Protein 2GO7 (pdb70)

Foldseek 3Di:
DAAEEEEPDPFFKPLPVLLLQLLVVLCVVVVHDDDSVVVVVVCVVPNPLVVLVVCCVVVVHDSVVSVVSSLVSSLVSLVVMDTVCNVVLLVVCLVVVHAYEYEYQRPPSVCVSCVVHVNNVSHPYYHYVVNPDDDFLQQPVVLVCCVPVVDDQARYEYEEEDPSSCSSNVNNSHAYEYCDDDPPPRYDHDVDSVCPVVVVDDD/DAAEEEEEDPFFKPCPVLLLQLVVQLCVVVVHDDDSVVQSVCCVVPRPLVVLVVCCVVVVHDSVVSVVSSLVSSLVSLVVMATVCNVVLLVVCLVVVYAYEYEYQRPPSVCVSCVVHVHNVSHPYYHYVVNPDDDFLAAPVVLCVCVVVVHDQARYEYEEEDPSSCSNSVNNSHAYEYCDDDPPPRYDHDVDSVCVVVVVD/DAAQAEEEEEDPFFKPCLVLLLQLLVQLCVVVVHDDDSVVVSVVCVVPNPLVVLVVCCVVVVHDSVVSVVSSLVSSLVSLVVMAGVVNVVLLVVCVVVRHAYEYEYQRPPSVCVSCVVHVHNVSHPYYHYVVNPDDDALAQVVVLCVCVVVVHDQASYEYEEEDPSSCSSNVNNSHAYEYCDDDPPPRYDHDVDSVCPVVVVD/DFAEEEEEDPFFKPCLVLLLQLLVVLCVVVVHDDDSVVVSVCCVVPNPLVVLVVCCVVVVHDSVVSVVSSLVSSLVSLVVMAGVCNVVLLVVCQVVPYAYEYEYQRDPSVCVSCVVHPHNVSHPYYHYVVNPDDDFLAQVVVVCVCVVVVHDQARYEYEEEDPSSVSSSVNNSHAYEYCDDDPDPSYDHDPDSVCVVVVVDD

InterPro domains:
  IPR006439 HAD hydrolase, subfamily IA [TIGR01549] (87-176)
  IPR023198 Phosphoglycolate phosphatase-like, domain 2 [G3DSA:1.10.150.240] (17-83)
  IPR023214 HAD superfamily [G3DSA:3.40.50.1000] (6-180)
  IPR036412 HAD-like superfamily [SSF56784] (5-203)
  IPR041492 Haloacid dehalogenase-like hydrolase [PF13419] (7-180)
  IPR050155 HAD-like hydrolase superfamily [PTHR43434] (2-188)

Nearest PDB structures (foldseek):
  2go7-assembly3_C  TM=9.950E-01  e=1.288E-37  Streptococcus pneumoniae TIGR4
  2mu1-assembly1_A  TM=9.250E-01  e=3.571E-17  Streptococcus pneumoniae TIGR4
  4rn3-assembly1_A  TM=8.230E-01  e=1.224E-11  Geobacter sulfurreducens PCA
  4rn3-assembly2_B  TM=8.210E-01  e=1.944E-10  Geobacter sulfurreducens PCA
  3e58-assembly1_B  TM=7.534E-01  e=1.111E-09  Streptococcus thermophilus LMG 18311

B-factor: mean 32.87, std 7.85, range [16.8, 101.82]

Solvent-accessible surface area: 35074 Å² total

Radius of gyration: 31.95 Å; Cα contacts (8 Å, |Δi|>4): 1419; chains: 4; bounding box: 106×64×57 Å

Sequence (809 aa):
KTAFIWDLDGTLLDSYEAILSGIEETFAQFSIPYDKEKVREFIFKYSVQDLLVRVAEDRNLDVEVLNQVRAQSLAEKNAQVVLPGAREVLAWADESGIQQFIYTHKGNNAFTILKDLGVESYFTEILTSQSGFVRKPSPEAATYLLDKYQLNSDNTYYIGDRTLDVEFAQNSGIQSINFLESTYEGNHRIQALADISRIFETKKTAFIWDLDGTLLDSYYEAILSGIEETFAQFSIPYDKEKVREFIFKYSVQDLLVRRVAEDRNLDVEVLNQVRAQSLAEKNAQVVLPGAREVLAWADESGIQQFIYTHKGNNAFTILKDLGVESYFTEILTSQSGFVRKPSPEEAATYLLDKYQLNSDNTYYIGDRTLDVEFAQNSGIQSINFLESTYEGNHRIQALADISRIFEGQKTAFIWDLDGTLLDSYEAILSGIEETFAQFSIPYDKEKVREFIFFKYSVQDLLVRVAEDRNLDVEVLNQVRAQSLAEKNAQVVLPGAREVLAWADESGIQQFIYTHKGNNAFTILKDLGVESYFTEILTSQSGFVRKPSPEEAATYLLDKYQLNSDNTYYIGDRTLDVEFAQNSGIQSINFLESTYEGNHRIQALADISRIFEKTAFIWDLDGTLLDSYEAILSGIEETFAQFSIPYDKEKVREFIFKYSVQDLLVRVAEDRNLDVEVLNQVRAQSLAEKNAQVVLPGAREVLAWADESGIQQFIYTHKGNNAFTILKDLGVESYFTEILTSQSGFVRKPSPEAATYLLDKYQLNSDNTYYIGDRTLDVEFAQNSGIQSINFLESTYEGNHRIQALADISRIFET

Organism: Streptococcus pneumoniae serotype 4 (strain ATCC BAA-334 / TIGR4) (NCBI:txid170187)

Secondary structure (DSSP, 8-state):
--EEEE-TBTTTBB-HHHHHHHHHHHHHHHT----HHHHHHHHHHS-HHHHHHHHHHHHT--HHHHHHHHHHHHTT-GGG-B---HHHHHHHHHHTT-EEEEE-SS-THHHHHHHHHT-GGGEEEEE-GGG-PPPTTSSHHHHHHHHHHT--GGGEEEEESSHHHHHHHHHHT-EEEESS--S-TTEEE-SSTTHHHHHTS--/--EEEE-TBTTTBB-HHHHHHHHHHHHHHTT----HHHHHHHHHHS-HHHHHHHHHHHHT--HHHHHHHHHHHHHTTGGG-B---HHHHHHHHHHHT-EEEEE-SS-THHHHHHHHTT-GGG-SEEE-GGGSPPPTT-SHHHHHHHHHTT--GGGEEEEESSHHHHHHHHHHT-EEEESS--S-TTEEE-SSTTHHHHHH-/----EEEE-TBTTTBB-HHHHHHHHHHHHHHTT----HHHHHHHHHHS-HHHHHHHHHHHHT--HHHHHHHHHHHHHT-GGG-B---HHHHHHHHHHTT-EEEEE-SS-THHHHHHHHTT-GGG-SEEE-GGG-PPPTT-THHHHHHHHHTT--GGGEEEEESSHHHHHHHHHHT-EEEESS--S-TTEEE-SSTTHHHHTT-/--EEEE--BTTTBB-HHHHHHHHHHHHHHTT----HHHHHHHHHHS-HHHHHHHHHHHHT--HHHHHHHHHHHHHT-GGG-B---HHHHHHHHHHTT-EEEEE-SS-THHHHHHHHTT-GGG-SEEE-GGGSPPPTT-SHHHHHHHHHTT--GGGEEEEESSHHHHHHHHHHT-EEEESS--S-TTEEE-SSTHHHHHHH--

CATH classification: 3.40.50.1000 (+1 more: 1.10.150.240)

Structure (mmCIF, N/CA/C/O backbone):
data_2GO7
#
_entry.id   2GO7
#
_cell.length_a   155.000
_cell.length_b   155.000
_cell.length_c   88.440
_cell.angle_alpha   90.000
_cell.angle_beta   90.000
_cell.angle_gamma   120.000
#
_symmetry.space_group_name_H-M   'P 61'
#
loop_
_entity.id
_entity.type
_entity.pdbx_description
1 polymer 'hydrolase, haloacid dehalogenase-like family'
2 non-polymer 'MAGNESIUM ION'
3 non-polymer 'CHLORIDE ION'
4 water water
#
loop_
_atom_site.group_PDB
_atom_site.id
_atom_site.type_symbol
_atom_site.label_atom_id
_atom_site.label_alt_id
_atom_site.label_comp_id
_atom_site.label_asym_id
_atom_site.label_entity_id
_atom_site.label_seq_id
_atom_site.pdbx_PDB_ins_code
_atom_site.Cartn_x
_atom_site.Cartn_y
_atom_site.Cartn_z
_atom_site.occupancy
_atom_site.B_iso_or_equiv
_atom_site.auth_seq_id
_atom_site.auth_comp_id
_atom_site.auth_asym_id
_atom_site.auth_atom_id
_atom_site.pdbx_PDB_model_num
ATOM 1 N N . LYS A 1 4 ? 72.238 5.345 15.480 1.00 44.72 3 LYS A N 1
ATOM 2 C CA . LYS A 1 4 ? 72.505 5.723 14.073 1.00 44.15 3 LYS A CA 1
ATOM 3 C C . LYS A 1 4 ? 73.960 5.405 13.641 1.00 39.51 3 LYS A C 1
ATOM 4 O O . LYS A 1 4 ? 74.216 4.303 13.159 1.00 36.47 3 LYS A O 1
ATOM 8 N N . THR A 1 5 ? 74.901 6.342 13.801 1.00 35.22 4 THR A N 1
ATOM 9 C CA . THR A 1 5 ? 76.187 6.275 13.036 1.00 33.95 4 THR A CA 1
ATOM 10 C C . THR A 1 5 ? 77.407 6.087 13.932 1.00 31.07 4 THR A C 1
ATOM 11 O O . THR A 1 5 ? 77.469 6.590 15.039 1.00 31.14 4 THR A O 1
ATOM 15 N N . ALA A 1 6 ? 78.351 5.306 13.439 1.00 29.41 5 ALA A N 1
ATOM 16 C CA . ALA A 1 6 ? 79.559 4.959 14.198 1.00 28.28 5 ALA A CA 1
ATOM 17 C C . ALA A 1 6 ? 80.747 5.004 13.268 1.00 25.96 5 ALA A C 1
ATOM 18 O O . ALA A 1 6 ? 80.671 4.527 12.140 1.00 26.34 5 ALA A O 1
ATOM 20 N N . PHE A 1 7 ? 81.839 5.587 13.754 1.00 25.82 6 PHE A N 1
ATOM 21 C CA . PHE A 1 7 ? 83.146 5.518 13.112 1.00 26.23 6 PHE A CA 1
ATOM 22 C C . PHE A 1 7 ? 84.058 4.660 13.945 1.00 26.71 6 PHE A C 1
ATOM 23 O O . PHE A 1 7 ? 84.094 4.803 15.170 1.00 28.17 6 PHE A O 1
ATOM 31 N N . ILE A 1 8 ? 84.792 3.783 13.275 1.00 24.90 7 ILE A N 1
ATOM 32 C CA . ILE A 1 8 ? 85.858 2.951 13.883 1.00 25.30 7 ILE A CA 1
ATOM 33 C C . ILE A 1 8 ? 87.129 3.379 13.135 1.00 26.52 7 ILE A C 1
ATOM 34 O O . ILE A 1 8 ? 87.227 3.267 11.913 1.00 26.10 7 ILE A O 1
ATOM 39 N N . TRP A 1 9 ? 88.063 3.924 13.884 1.00 26.18 8 TRP A N 1
ATOM 40 C CA . TRP A 1 9 ? 89.231 4.538 13.341 1.00 26.75 8 TRP A CA 1
ATOM 41 C C . TRP A 1 9 ? 90.535 3.734 13.402 1.00 29.60 8 TRP A C 1
ATOM 42 O O . TRP A 1 9 ? 90.886 3.116 14.408 1.00 26.30 8 TRP A O 1
ATOM 53 N N . ASP A 1 10 ? 91.262 3.793 12.293 1.00 29.18 9 ASP A N 1
ATOM 54 C CA . ASP A 1 10 ? 92.710 3.558 12.254 1.00 30.51 9 ASP A CA 1
ATOM 55 C C . ASP A 1 10 ? 93.477 4.715 12.924 1.00 29.16 9 ASP A C 1
ATOM 56 O O . ASP A 1 10 ? 93.017 5.866 12.957 1.00 28.65 9 ASP A O 1
ATOM 61 N N . LEU A 1 11 ? 94.678 4.439 13.393 1.00 29.68 10 LEU A N 1
ATOM 62 C CA . LEU A 1 11 ? 95.530 5.505 13.923 1.00 27.18 10 LEU A CA 1
ATOM 63 C C . LEU A 1 11 ? 96.546 5.991 12.912 1.00 29.78 10 LEU A C 1
ATOM 64 O O . LEU A 1 11 ? 96.324 7.027 12.256 1.00 30.09 10 LEU A O 1
ATOM 69 N N . ASP A 1 12 ? 97.654 5.267 12.755 1.00 30.13 11 ASP A N 1
ATOM 70 C CA . ASP A 1 12 ? 98.745 5.746 11.906 1.00 30.41 11 ASP A CA 1
ATOM 71 C C . ASP A 1 12 ? 98.379 5.989 10.424 1.00 28.86 11 ASP A C 1
ATOM 72 O O . ASP A 1 12 ? 97.900 5.093 9.727 1.00 30.45 11 ASP A O 1
ATOM 77 N N . GLY A 1 13 ? 98.717 7.191 9.950 1.00 27.77 12 GLY A N 1
ATOM 78 C CA . GLY A 1 13 ? 98.343 7.643 8.623 1.00 26.17 12 GLY A CA 1
ATOM 79 C C . GLY A 1 13 ? 96.897 8.100 8.468 1.00 28.36 12 GLY A C 1
ATOM 80 O O . GLY A 1 13 ? 96.503 8.595 7.416 1.00 26.43 12 GLY A O 1
ATOM 81 N N . THR A 1 14 ? 96.099 7.931 9.510 1.00 25.82 13 THR A N 1
ATOM 82 C CA . THR A 1 14 ? 94.716 8.367 9.466 1.00 26.96 13 THR A CA 1
ATOM 83 C C . THR A 1 14 ? 94.489 9.502 10.480 1.00 27.06 13 THR A C 1
ATOM 84 O O . THR A 1 14 ? 94.274 10.667 10.070 1.00 28.53 13 THR A O 1
ATOM 88 N N . LEU A 1 15 ? 94.511 9.167 11.767 1.00 24.93 14 LEU A N 1
ATOM 89 C CA . LEU A 1 15 ? 94.481 10.176 12.855 1.00 26.46 14 LEU A CA 1
ATOM 90 C C . LEU A 1 15 ? 95.862 10.672 13.327 1.00 25.64 14 LEU A C 1
ATOM 91 O O . LEU A 1 15 ? 95.990 11.839 13.767 1.00 26.44 14 LEU A O 1
ATOM 96 N N . LEU A 1 16 ? 96.860 9.790 13.255 1.00 27.04 15 LEU A N 1
ATOM 97 C CA . LEU A 1 16 ? 98.175 9.964 13.906 1.00 28.24 15 LEU A CA 1
ATOM 98 C C . LEU A 1 16 ? 99.278 9.999 12.865 1.00 27.77 15 LEU A C 1
ATOM 99 O O . LEU A 1 16 ? 99.283 9.229 11.909 1.00 27.08 15 LEU A O 1
ATOM 104 N N . ASP A 1 17 ? 100.201 10.925 13.069 1.00 28.89 16 ASP A N 1
ATOM 105 C CA . ASP A 1 17 ? 101.405 11.003 12.297 1.00 29.37 16 ASP A CA 1
ATOM 106 C C . ASP A 1 17 ? 102.536 10.608 13.259 1.00 28.41 16 ASP A C 1
ATOM 107 O O . ASP A 1 17 ? 103.082 11.439 13.982 1.00 27.06 16 ASP A O 1
ATOM 112 N N . SER A 1 18 ? 102.824 9.303 13.247 1.00 29.09 17 SER A N 1
ATOM 113 C CA . SER A 1 18 ? 103.850 8.689 14.054 1.00 28.65 17 SER A CA 1
ATOM 114 C C . SER A 1 18 ? 105.171 8.502 13.285 1.00 27.71 17 SER A C 1
ATOM 115 O O . SER A 1 18 ? 106.072 7.882 13.798 1.00 28.44 17 SER A O 1
ATOM 118 N N . TYR A 1 19 ? 105.284 9.025 12.072 1.00 29.19 18 TYR A N 1
ATOM 119 C CA . TYR A 1 19 ? 106.483 8.826 11.248 1.00 30.13 18 TYR A CA 1
ATOM 120 C C . TYR A 1 19 ? 107.848 9.028 11.977 1.00 29.84 18 TYR A C 1
ATOM 121 O O . TYR A 1 19 ? 108.692 8.152 11.995 1.00 27.04 18 TYR A O 1
ATOM 130 N N . GLU A 1 20 ? 108.073 10.216 12.524 1.00 30.16 19 GLU A N 1
ATOM 131 C CA . GLU A 1 20 ? 109.349 10.522 13.164 1.00 30.58 19 GLU A CA 1
ATOM 132 C C . GLU A 1 20 ? 109.543 9.751 14.466 1.00 29.98 19 GLU A C 1
ATOM 133 O O . GLU A 1 20 ? 110.664 9.371 14.785 1.00 27.83 19 GLU A O 1
ATOM 139 N N . ALA A 1 21 ? 108.453 9.491 15.183 1.00 28.56 20 ALA A N 1
ATOM 140 C CA . ALA A 1 21 ? 108.508 8.707 16.432 1.00 29.10 20 ALA A CA 1
ATOM 141 C C . ALA A 1 21 ? 108.982 7.270 16.132 1.00 29.46 20 ALA A C 1
ATOM 142 O O . ALA A 1 21 ? 109.858 6.736 16.820 1.00 28.73 20 ALA A O 1
ATOM 144 N N . ILE A 1 22 ? 108.419 6.678 15.075 1.00 31.27 21 ILE A N 1
ATOM 145 C CA . ILE A 1 22 ? 108.791 5.342 14.636 1.00 29.26 21 ILE A CA 1
ATOM 146 C C . ILE A 1 22 ? 110.274 5.268 14.220 1.00 29.29 21 ILE A C 1
ATOM 147 O O . ILE A 1 22 ? 111.005 4.346 14.622 1.00 30.00 21 ILE A O 1
ATOM 152 N N . LEU A 1 23 ? 110.723 6.227 13.427 1.00 28.35 22 LEU A N 1
ATOM 153 C CA . LEU A 1 23 ? 112.093 6.292 12.974 1.00 28.37 22 LEU A CA 1
ATOM 154 C C . LEU A 1 23 ? 113.038 6.492 14.149 1.00 28.14 22 LEU A C 1
ATOM 155 O O . LEU A 1 23 ? 114.062 5.795 14.258 1.00 30.52 22 LEU A O 1
ATOM 160 N N . SER A 1 24 ? 112.680 7.395 15.062 1.00 28.78 23 SER A N 1
ATOM 161 C CA . SER A 1 24 ? 113.456 7.584 16.310 1.00 29.72 23 SER A CA 1
ATOM 162 C C . SER A 1 24 ? 113.508 6.323 17.153 1.00 30.53 23 SER A C 1
ATOM 163 O O . SER A 1 24 ? 114.546 5.985 17.694 1.00 31.83 23 SER A O 1
ATOM 166 N N . GLY A 1 25 ? 112.381 5.613 17.222 1.00 33.19 24 GLY A N 1
ATOM 167 C CA . GLY A 1 25 ? 112.294 4.361 17.939 1.00 31.08 24 GLY A CA 1
ATOM 168 C C . GLY A 1 25 ? 113.213 3.314 17.332 1.00 32.22 24 GLY A C 1
ATOM 169 O O . GLY A 1 25 ? 113.918 2.609 18.054 1.00 32.98 24 GLY A O 1
ATOM 170 N N . ILE A 1 26 ? 113.202 3.217 16.000 1.00 31.42 25 ILE A N 1
ATOM 171 C CA . ILE A 1 26 ? 114.090 2.310 15.291 1.00 30.48 25 ILE A CA 1
ATOM 172 C C . ILE A 1 26 ? 115.582 2.661 15.435 1.00 30.09 25 ILE A C 1
ATOM 173 O O . ILE A 1 26 ? 116.431 1.778 15.558 1.00 29.79 25 ILE A O 1
ATOM 178 N N . GLU A 1 27 ? 115.899 3.944 15.382 1.00 31.11 26 GLU A N 1
ATOM 179 C CA . GLU A 1 27 ? 117.265 4.420 15.613 1.00 31.06 26 GLU A CA 1
ATOM 180 C C . GLU A 1 27 ? 117.810 4.036 16.995 1.00 31.60 26 GLU A C 1
ATOM 181 O O . GLU A 1 27 ? 118.940 3.538 17.135 1.00 26.84 26 GLU A O 1
ATOM 187 N N . GLU A 1 28 ? 117.006 4.282 18.021 1.00 32.79 27 GLU A N 1
ATOM 188 C CA . GLU A 1 28 ? 117.340 3.821 19.354 1.00 32.72 27 GLU A CA 1
ATOM 189 C C . GLU A 1 28 ? 117.505 2.291 19.381 1.00 31.73 27 GLU A C 1
ATOM 190 O O . GLU A 1 28 ? 118.476 1.780 19.948 1.00 29.85 27 GLU A O 1
ATOM 196 N N . THR A 1 29 ? 116.594 1.543 18.756 1.00 31.88 28 THR A N 1
ATOM 197 C CA . THR A 1 29 ? 116.699 0.092 18.793 1.00 29.62 28 THR A CA 1
ATOM 198 C C . THR A 1 29 ? 117.965 -0.391 18.081 1.00 31.94 28 THR A C 1
ATOM 199 O O . THR A 1 29 ? 118.689 -1.264 18.580 1.00 29.73 28 THR A O 1
ATOM 203 N N . PHE A 1 30 ? 118.205 0.147 16.889 1.00 30.82 29 PHE A N 1
ATOM 204 C CA . PHE A 1 30 ? 119.456 -0.099 16.161 1.00 31.89 29 PHE A CA 1
ATOM 205 C C . PHE A 1 30 ? 120.745 0.253 16.967 1.00 32.39 29 PHE A C 1
ATOM 206 O O . PHE A 1 30 ? 121.748 -0.480 16.908 1.00 31.12 29 PHE A O 1
ATOM 214 N N . ALA A 1 31 ? 120.728 1.355 17.720 1.00 32.49 30 ALA A N 1
ATOM 215 C CA . ALA A 1 31 ? 121.888 1.689 18.548 1.00 32.71 30 ALA A CA 1
ATOM 216 C C . ALA A 1 31 ? 122.103 0.599 19.595 1.00 34.21 30 ALA A C 1
ATOM 217 O O . ALA A 1 31 ? 123.230 0.225 19.863 1.00 36.85 30 ALA A O 1
ATOM 219 N N . GLN A 1 32 ? 121.037 0.066 20.177 1.00 37.40 31 GLN A N 1
ATOM 220 C CA . GLN A 1 32 ? 121.213 -0.966 21.213 1.00 39.68 31 GLN A CA 1
ATOM 221 C C . GLN A 1 32 ? 121.823 -2.245 20.679 1.00 36.22 31 GLN A C 1
ATOM 222 O O . GLN A 1 32 ? 122.544 -2.903 21.389 1.00 38.02 31 GLN A O 1
ATOM 228 N N . PHE A 1 33 ? 121.569 -2.573 19.423 1.00 37.18 32 PHE A N 1
ATOM 229 C CA . PHE A 1 33 ? 122.042 -3.833 18.827 1.00 36.31 32 PHE A CA 1
ATOM 230 C C . PHE A 1 33 ? 123.220 -3.609 17.901 1.00 36.49 32 PHE A C 1
ATOM 231 O O . PHE A 1 33 ? 123.664 -4.523 17.224 1.00 38.42 32 PHE A O 1
ATOM 239 N N . SER A 1 34 ? 123.729 -2.388 17.873 1.00 35.57 33 SER A N 1
ATOM 240 C CA . SER A 1 34 ? 124.884 -2.064 17.058 1.00 36.00 33 SER A CA 1
ATOM 241 C C . SER A 1 34 ? 124.579 -2.336 15.606 1.00 34.40 33 SER A C 1
ATOM 242 O O . SER A 1 34 ? 125.355 -2.968 14.913 1.00 34.42 33 SER A O 1
ATOM 245 N N . ILE A 1 35 ? 123.415 -1.893 15.157 1.00 33.38 34 ILE A N 1
ATOM 246 C CA . ILE A 1 35 ? 123.055 -2.010 13.768 1.00 33.15 34 ILE A CA 1
ATOM 247 C C . ILE A 1 35 ? 123.233 -0.624 13.174 1.00 34.92 34 ILE A C 1
ATOM 248 O O . ILE A 1 35 ? 122.654 0.317 13.670 1.00 34.61 34 ILE A O 1
ATOM 253 N N . PRO A 1 36 ? 124.046 -0.491 12.120 1.00 34.64 35 PRO A N 1
ATOM 254 C CA . PRO A 1 36 ? 124.121 0.811 11.460 1.00 35.60 35 PRO A CA 1
ATOM 255 C C . PRO A 1 36 ? 122.739 1.336 11.069 1.00 34.48 35 PRO A C 1
ATOM 256 O O . PRO A 1 36 ? 121.896 0.566 10.602 1.00 34.71 35 PRO A O 1
ATOM 260 N N . TYR A 1 37 ? 122.529 2.633 11.275 1.00 31.68 36 TYR A N 1
ATOM 261 C CA . TYR A 1 37 ? 121.277 3.293 11.025 1.00 32.14 36 TYR A CA 1
ATOM 262 C C . TYR A 1 37 ? 121.439 4.375 9.973 1.00 31.40 36 TYR A C 1
ATOM 263 O O . TYR A 1 37 ? 122.097 5.360 10.199 1.00 32.83 36 TYR A O 1
ATOM 272 N N . ASP A 1 38 ? 120.793 4.190 8.837 1.00 34.48 37 ASP A N 1
ATOM 273 C CA . ASP A 1 38 ? 120.652 5.217 7.797 1.00 35.07 37 ASP A CA 1
ATOM 274 C C . ASP A 1 38 ? 119.160 5.536 7.692 1.00 33.12 37 ASP A C 1
ATOM 275 O O . ASP A 1 38 ? 118.379 4.701 7.236 1.00 35.33 37 ASP A O 1
ATOM 280 N N . LYS A 1 39 ? 118.775 6.749 8.064 1.00 31.63 38 LYS A N 1
ATOM 281 C CA . LYS A 1 39 ? 117.357 7.151 8.073 1.00 33.34 38 LYS A CA 1
ATOM 282 C C . LYS A 1 39 ? 116.638 6.956 6.735 1.00 34.66 38 LYS A C 1
ATOM 283 O O . LYS A 1 39 ? 115.511 6.442 6.696 1.00 29.35 38 LYS A O 1
ATOM 289 N N . GLU A 1 40 ? 117.280 7.360 5.645 1.00 34.29 39 GLU A N 1
ATOM 290 C CA . GLU A 1 40 ? 116.653 7.258 4.323 1.00 35.34 39 GLU A CA 1
ATOM 291 C C . GLU A 1 40 ? 116.461 5.809 3.886 1.00 36.48 39 GLU A C 1
ATOM 292 O O . GLU A 1 40 ? 115.411 5.448 3.338 1.00 38.55 39 GLU A O 1
ATOM 298 N N . LYS A 1 41 ? 117.444 4.958 4.147 1.00 35.49 40 LYS A N 1
ATOM 299 C CA . LYS A 1 41 ? 117.291 3.567 3.779 1.00 35.53 40 LYS A CA 1
ATOM 300 C C . LYS A 1 41 ? 116.213 2.902 4.627 1.00 34.14 40 LYS A C 1
ATOM 301 O O . LYS A 1 41 ? 115.438 2.100 4.119 1.00 35.07 40 LYS A O 1
ATOM 307 N N . VAL A 1 42 ? 116.183 3.215 5.928 1.00 33.94 41 VAL A N 1
ATOM 308 C CA . VAL A 1 42 ? 115.135 2.722 6.800 1.00 31.97 41 VAL A CA 1
ATOM 309 C C . VAL A 1 42 ? 113.763 3.237 6.341 1.00 33.13 41 VAL A C 1
ATOM 310 O O . VAL A 1 42 ? 112.821 2.452 6.208 1.00 31.89 41 VAL A O 1
ATOM 314 N N . ARG A 1 43 ? 113.645 4.544 6.128 1.00 33.73 42 ARG A N 1
ATOM 315 C CA . ARG A 1 43 ? 112.432 5.146 5.562 1.00 37.17 42 ARG A CA 1
ATOM 316 C C . ARG A 1 43 ? 111.886 4.381 4.321 1.00 37.59 42 ARG A C 1
ATOM 317 O O . ARG A 1 43 ? 110.718 3.988 4.291 1.00 38.27 42 ARG A O 1
ATOM 325 N N . GLU A 1 44 ? 112.738 4.171 3.316 1.00 37.51 43 GLU A N 1
ATOM 326 C CA . GLU A 1 44 ? 112.332 3.483 2.080 1.00 39.77 43 GLU A CA 1
ATOM 327 C C . GLU A 1 44 ? 111.933 2.032 2.270 1.00 37.93 43 GLU A C 1
ATOM 328 O O . GLU A 1 44 ? 111.066 1.542 1.582 1.00 38.98 43 GLU A O 1
ATOM 334 N N . PHE A 1 45 ? 112.572 1.352 3.212 1.00 38.31 44 PHE A N 1
ATOM 335 C CA . PHE A 1 45 ? 112.272 -0.042 3.488 1.00 36.38 44 PHE A CA 1
ATOM 336 C C . PHE A 1 45 ? 110.927 -0.155 4.160 1.00 36.22 44 PHE A C 1
ATOM 337 O O . PHE A 1 45 ? 110.137 -1.008 3.794 1.00 32.48 44 PHE A O 1
ATOM 345 N N . ILE A 1 46 ? 110.673 0.675 5.172 1.00 37.83 45 ILE A N 1
ATOM 346 C CA . ILE A 1 46 ? 109.443 0.525 5.937 1.00 37.33 45 ILE A CA 1
ATOM 347 C C . ILE A 1 46 ? 108.243 1.003 5.105 1.00 38.84 45 ILE A C 1
ATOM 348 O O . ILE A 1 46 ? 107.128 0.518 5.304 1.00 41.95 45 ILE A O 1
ATOM 353 N N . PHE A 1 47 ? 108.479 1.879 4.133 1.00 39.04 46 PHE A N 1
ATOM 354 C CA . PHE A 1 47 ? 107.416 2.280 3.199 1.00 42.80 46 PHE A CA 1
ATOM 355 C C . PHE A 1 47 ? 107.123 1.166 2.171 1.00 40.97 46 PHE A C 1
ATOM 356 O O . PHE A 1 47 ? 105.959 0.893 1.863 1.00 40.02 46 PHE A O 1
ATOM 364 N N . LYS A 1 48 ? 108.159 0.526 1.636 1.00 38.85 47 LYS A N 1
ATOM 365 C CA . LYS A 1 48 ? 107.936 -0.599 0.719 1.00 38.73 47 LYS A CA 1
ATOM 366 C C . LYS A 1 48 ? 107.381 -1.812 1.490 1.00 39.56 47 LYS A C 1
ATOM 367 O O . LYS A 1 48 ? 106.490 -2.500 1.007 1.00 37.68 47 LYS A O 1
ATOM 370 N N . TYR A 1 49 ? 107.874 -2.055 2.704 1.00 39.41 48 TYR A N 1
ATOM 371 C CA . TYR A 1 49 ? 107.485 -3.248 3.441 1.00 38.00 48 TYR A CA 1
ATOM 372 C C . TYR A 1 49 ? 106.724 -2.917 4.710 1.00 39.14 48 TYR A C 1
ATOM 373 O O . TYR A 1 49 ? 105.569 -2.488 4.626 1.00 44.36 48 TYR A O 1
ATOM 382 N N . SER A 1 50 ? 107.337 -3.124 5.867 1.00 36.62 49 SER A N 1
ATOM 383 C CA . SER A 1 50 ? 106.715 -2.872 7.171 1.00 34.55 49 SER A CA 1
ATOM 384 C C . SER A 1 50 ? 107.844 -2.816 8.192 1.00 30.85 49 SER A C 1
ATOM 385 O O . SER A 1 50 ? 108.992 -3.170 7.857 1.00 30.95 49 SER A O 1
ATOM 388 N N . VAL A 1 51 ? 107.537 -2.345 9.406 1.00 30.06 50 VAL A N 1
ATOM 389 C CA . VAL A 1 51 ? 108.512 -2.309 10.486 1.00 29.80 50 VAL A CA 1
ATOM 390 C C . VAL A 1 51 ? 108.887 -3.726 10.903 1.00 30.82 50 VAL A C 1
ATOM 391 O O . VAL A 1 51 ? 110.070 -4.001 11.116 1.00 31.78 50 VAL A O 1
ATOM 395 N N . GLN A 1 52 ? 107.909 -4.636 11.006 1.00 31.51 51 GLN A N 1
ATOM 396 C CA . GLN A 1 52 ? 108.223 -6.041 11.338 1.00 29.77 51 GLN A CA 1
ATOM 397 C C . GLN A 1 52 ? 109.131 -6.724 10.316 1.00 30.36 51 GLN A C 1
ATOM 398 O O . GLN A 1 52 ? 110.042 -7.524 10.676 1.00 32.58 51 GLN A O 1
ATOM 404 N N . ASP A 1 53 ? 108.913 -6.440 9.038 1.00 30.36 52 ASP A N 1
ATOM 405 C CA . ASP A 1 53 ? 109.797 -6.965 7.993 1.00 30.80 52 ASP A CA 1
ATOM 406 C C . ASP A 1 53 ? 111.226 -6.462 8.112 1.00 29.00 52 ASP A C 1
ATOM 407 O O . ASP A 1 53 ? 112.144 -7.176 7.736 1.00 33.01 52 ASP A O 1
ATOM 412 N N . LEU A 1 54 ? 111.392 -5.225 8.589 1.00 28.78 53 LEU A N 1
ATOM 413 C CA . LEU A 1 54 ? 112.705 -4.612 8.839 1.00 28.78 53 LEU A CA 1
ATOM 414 C C . LEU A 1 54 ? 113.407 -5.286 9.985 1.00 27.98 53 LEU A C 1
ATOM 415 O O . LEU A 1 54 ? 114.609 -5.519 9.912 1.00 28.53 53 LEU A O 1
ATOM 420 N N . LEU A 1 55 ? 112.662 -5.609 11.039 1.00 27.51 54 LEU A N 1
ATOM 421 C CA . LEU A 1 55 ? 113.226 -6.334 12.165 1.00 28.70 54 LEU A CA 1
ATOM 422 C C . LEU A 1 55 ? 113.658 -7.743 11.728 1.00 27.18 54 LEU A C 1
ATOM 423 O O . LEU A 1 55 ? 114.730 -8.230 12.092 1.00 28.50 54 LEU A O 1
ATOM 428 N N . VAL A 1 56 ? 112.820 -8.366 10.905 1.00 27.02 55 VAL A N 1
ATOM 429 C CA . VAL A 1 56 ? 113.064 -9.682 10.368 1.00 27.74 55 VAL A CA 1
ATOM 430 C C . VAL A 1 56 ? 114.330 -9.690 9.539 1.00 29.35 55 VAL A C 1
ATOM 431 O O . VAL A 1 56 ? 115.124 -10.585 9.655 1.00 30.56 55 VAL A O 1
ATOM 435 N N . ARG A 1 57 ? 114.489 -8.682 8.699 1.00 30.03 56 ARG A N 1
ATOM 436 C CA . ARG A 1 57 ? 115.623 -8.563 7.794 1.00 31.97 56 ARG A CA 1
ATOM 437 C C . ARG A 1 57 ? 116.972 -8.484 8.524 1.00 30.54 56 ARG A C 1
ATOM 438 O O . ARG A 1 57 ? 117.930 -9.169 8.179 1.00 28.73 56 ARG A O 1
ATOM 446 N N . VAL A 1 58 ? 117.043 -7.604 9.507 1.00 32.51 57 VAL A N 1
ATOM 447 C CA . VAL A 1 58 ? 118.243 -7.464 10.317 1.00 30.23 57 VAL A CA 1
ATOM 448 C C . VAL A 1 58 ? 118.458 -8.651 11.275 1.00 29.34 57 VAL A C 1
ATOM 449 O O . VAL A 1 58 ? 119.602 -9.015 11.540 1.00 29.57 57 VAL A O 1
ATOM 453 N N . ALA A 1 59 ? 117.382 -9.248 11.784 1.00 29.92 58 ALA A N 1
ATOM 454 C CA . ALA A 1 59 ? 117.472 -10.497 12.569 1.00 28.41 58 ALA A CA 1
ATOM 455 C C . ALA A 1 59 ? 118.095 -11.642 11.734 1.00 29.82 58 ALA A C 1
ATOM 456 O O . ALA A 1 59 ? 119.015 -12.304 12.169 1.00 31.11 58 ALA A O 1
ATOM 458 N N . GLU A 1 60 ? 117.602 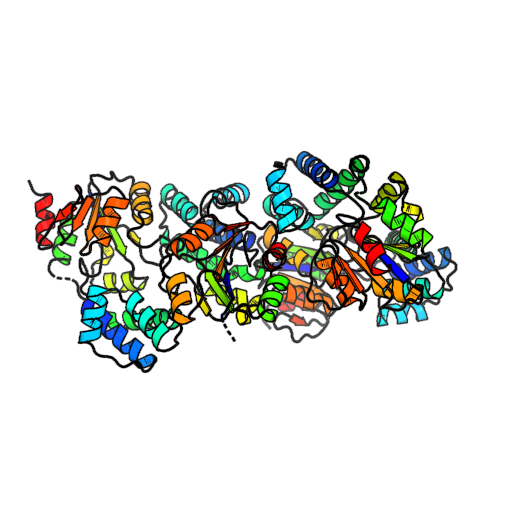-11.830 10.516 1.00 30.38 59 GLU A N 1
ATOM 459 C CA . GLU A 1 60 ? 118.142 -12.834 9.607 1.00 29.07 59 GLU A CA 1
ATOM 460 C C . GLU A 1 60 ? 119.548 -12.468 9.215 1.00 30.23 59 GLU A C 1
ATOM 461 O O . GLU A 1 60 ? 120.417 -13.302 9.238 1.00 31.27 59 GLU A O 1
ATOM 467 N N . ASP A 1 61 ? 119.773 -11.214 8.843 1.00 29.86 60 ASP A N 1
ATOM 468 C CA . ASP A 1 61 ? 121.077 -10.811 8.354 1.00 30.98 60 ASP A CA 1
ATOM 469 C C . ASP A 1 61 ? 122.172 -10.747 9.393 1.00 30.70 60 ASP A C 1
ATOM 470 O O . ASP A 1 61 ? 123.331 -10.909 9.050 1.00 33.58 60 ASP A O 1
ATOM 475 N N . ARG A 1 62 ? 121.822 -10.437 10.636 1.00 31.80 61 ARG A N 1
ATOM 476 C CA . ARG A 1 62 ? 122.819 -10.192 11.678 1.00 31.66 61 ARG A CA 1
ATOM 477 C C . ARG A 1 62 ? 122.754 -11.175 12.827 1.00 30.96 61 ARG A C 1
ATOM 478 O O . ARG A 1 62 ? 123.439 -10.996 13.828 1.00 29.00 61 ARG A O 1
ATOM 486 N N . ASN A 1 63 ? 121.962 -12.239 12.664 1.00 30.11 62 ASN A N 1
ATOM 487 C CA . ASN A 1 63 ? 121.814 -13.250 13.696 1.00 29.53 62 ASN A CA 1
ATOM 488 C C . ASN A 1 63 ? 121.350 -12.630 15.037 1.00 29.16 62 ASN A C 1
ATOM 489 O O . ASN A 1 63 ? 122.036 -12.733 16.062 1.00 28.64 62 ASN A O 1
ATOM 494 N N . LEU A 1 64 ? 120.188 -11.968 15.000 1.00 28.59 63 LEU A N 1
ATOM 495 C CA . LEU A 1 64 ? 119.598 -11.416 16.212 1.00 28.81 63 LEU A CA 1
ATOM 496 C C . LEU A 1 64 ? 118.216 -11.990 16.363 1.00 26.87 63 LEU A C 1
ATOM 497 O O . LEU A 1 64 ? 117.638 -12.512 15.407 1.00 26.60 63 LEU A O 1
ATOM 502 N N . ASP A 1 65 ? 117.719 -11.942 17.595 1.00 28.23 64 ASP A N 1
ATOM 503 C CA . ASP A 1 65 ? 116.423 -12.473 17.916 1.00 28.67 64 ASP A CA 1
ATOM 504 C C . ASP A 1 65 ? 115.339 -11.423 17.705 1.00 30.16 64 ASP A C 1
ATOM 505 O O . ASP A 1 65 ? 115.234 -10.456 18.461 1.00 28.99 64 ASP A O 1
ATOM 510 N N . VAL A 1 66 ? 114.495 -11.684 16.704 1.00 28.63 65 VAL A N 1
ATOM 511 C CA . VAL A 1 66 ? 113.499 -10.751 16.242 1.00 27.86 65 VAL A CA 1
ATOM 512 C C . VAL A 1 66 ? 112.527 -10.306 17.337 1.00 28.20 65 VAL A C 1
ATOM 513 O O . VAL A 1 66 ? 112.116 -9.180 17.360 1.00 30.21 65 VAL A O 1
ATOM 517 N N . GLU A 1 67 ? 112.157 -11.204 18.227 1.00 28.43 66 GLU A N 1
ATOM 518 C CA . GLU A 1 67 ? 111.265 -10.865 19.320 1.00 29.63 66 GLU A CA 1
ATOM 519 C C . GLU A 1 67 ? 111.903 -9.933 20.332 1.00 29.37 66 GLU A C 1
ATOM 520 O O . GLU A 1 67 ? 111.221 -9.080 20.870 1.00 29.97 66 GLU A O 1
ATOM 526 N N . VAL A 1 68 ? 113.198 -10.090 20.581 1.00 28.81 67 VAL A N 1
ATOM 527 C CA . VAL A 1 68 ? 113.935 -9.152 21.419 1.00 28.78 67 VAL A CA 1
ATOM 528 C C . VAL A 1 68 ? 114.002 -7.783 20.714 1.00 30.14 67 VAL A C 1
ATOM 529 O O . VAL A 1 68 ? 113.752 -6.736 21.339 1.00 31.37 67 VAL A O 1
ATOM 533 N N . LEU A 1 69 ? 114.274 -7.783 19.412 1.00 27.75 68 LEU A N 1
ATOM 534 C CA . LEU A 1 69 ? 114.261 -6.536 18.627 1.00 28.15 68 LEU A CA 1
ATOM 535 C C . LEU A 1 69 ? 112.957 -5.781 18.769 1.00 27.08 68 LEU A C 1
ATOM 536 O O . LEU A 1 69 ? 112.951 -4.571 18.991 1.00 28.82 68 LEU A O 1
ATOM 541 N N . ASN A 1 70 ? 111.867 -6.531 18.636 1.00 29.17 69 ASN A N 1
ATOM 542 C CA . ASN A 1 70 ? 110.512 -6.003 18.666 1.00 30.07 69 ASN A CA 1
ATOM 543 C C . ASN A 1 70 ? 110.109 -5.476 20.046 1.00 31.16 69 ASN A C 1
ATOM 544 O O . ASN A 1 70 ? 109.393 -4.477 20.152 1.00 28.07 69 ASN A O 1
ATOM 549 N N . GLN A 1 71 ? 110.564 -6.148 21.089 1.00 31.31 70 GLN A N 1
ATOM 550 C CA . GLN A 1 71 ? 110.324 -5.661 22.445 1.00 33.57 70 GLN A CA 1
ATOM 551 C C . GLN A 1 71 ? 111.118 -4.384 22.745 1.00 30.65 70 GLN A C 1
ATOM 552 O O . GLN A 1 71 ? 110.590 -3.447 23.343 1.00 31.30 70 GLN A O 1
ATOM 556 N N . VAL A 1 72 ? 112.350 -4.299 22.270 1.00 31.43 71 VAL A N 1
ATOM 557 C CA . VAL A 1 72 ? 113.117 -3.034 22.389 1.00 33.03 71 VAL A CA 1
ATOM 558 C C . VAL A 1 72 ? 112.488 -1.943 21.529 1.00 30.33 71 VAL A C 1
ATOM 559 O O . VAL A 1 72 ? 112.470 -0.782 21.902 1.00 31.14 71 VAL A O 1
ATOM 563 N N . ARG A 1 73 ? 111.951 -2.330 20.381 1.00 30.74 72 ARG A N 1
ATOM 564 C CA . ARG A 1 73 ? 111.261 -1.385 19.501 1.00 29.18 72 ARG A CA 1
ATOM 565 C C . ARG A 1 73 ? 110.051 -0.801 20.180 1.00 28.04 72 ARG A C 1
ATOM 566 O O . ARG A 1 73 ? 109.882 0.408 20.174 1.00 30.53 72 ARG A O 1
ATOM 574 N N . ALA A 1 74 ? 109.204 -1.650 20.765 1.00 28.71 73 ALA A N 1
ATOM 575 C CA . ALA A 1 74 ? 107.975 -1.203 21.417 1.00 29.13 73 ALA A CA 1
ATOM 576 C C . ALA A 1 74 ? 108.303 -0.245 22.564 1.00 30.93 73 ALA A C 1
ATOM 577 O O . ALA A 1 74 ? 107.621 0.779 22.793 1.00 31.22 73 ALA A O 1
ATOM 579 N N . GLN A 1 75 ? 109.350 -0.608 23.283 1.00 27.63 74 GLN A N 1
ATOM 580 C CA . GLN A 1 75 ? 109.815 0.134 24.451 1.00 33.83 74 GLN A CA 1
ATOM 581 C C . GLN A 1 75 ? 110.324 1.527 24.108 1.00 31.05 74 GLN A C 1
ATOM 582 O O . GLN A 1 75 ? 109.945 2.512 24.756 1.00 34.53 74 GLN A O 1
ATOM 588 N N . SER A 1 76 ? 111.173 1.584 23.085 1.00 31.25 75 SER A N 1
ATOM 589 C CA . SER A 1 76 ? 111.748 2.823 22.543 1.00 30.97 75 SER A CA 1
ATOM 590 C C . SER A 1 76 ? 110.701 3.712 21.915 1.00 31.71 75 SER A C 1
ATOM 591 O O . SER A 1 76 ? 110.767 4.917 22.029 1.00 32.03 75 SER A O 1
ATOM 594 N N . LEU A 1 77 ? 109.762 3.110 21.209 1.00 32.46 76 LEU A N 1
ATOM 595 C CA . LEU A 1 77 ? 108.690 3.850 20.552 1.00 31.02 76 LEU A CA 1
ATOM 596 C C . LEU A 1 77 ? 107.866 4.597 21.613 1.00 31.46 76 LEU A C 1
ATOM 597 O O . LEU A 1 77 ? 107.554 5.781 21.451 1.00 30.28 76 LEU A O 1
ATOM 602 N N . ALA A 1 78 ? 107.585 3.901 22.713 1.00 28.62 77 ALA A N 1
ATOM 603 C CA . ALA A 1 78 ? 106.871 4.450 23.852 1.00 30.12 77 ALA A CA 1
ATOM 604 C C . ALA A 1 78 ? 107.593 5.631 24.514 1.00 31.19 77 ALA A C 1
ATOM 605 O O . ALA A 1 78 ? 106.958 6.392 25.262 1.00 34.77 77 ALA A O 1
ATOM 607 N N . GLU A 1 79 ? 108.898 5.766 24.283 1.00 30.23 78 GLU A N 1
ATOM 608 C CA . GLU A 1 79 ? 109.658 6.913 24.773 1.00 33.17 78 GLU A CA 1
ATOM 609 C C . GLU A 1 79 ? 109.596 8.100 23.805 1.00 31.28 78 GLU A C 1
ATOM 610 O O . GLU A 1 79 ? 110.038 9.184 24.137 1.00 32.06 78 GLU A O 1
ATOM 616 N N . LYS A 1 80 ? 109.048 7.918 22.612 1.00 30.03 79 LYS A N 1
ATOM 617 C CA . LYS A 1 80 ? 109.066 8.972 21.604 1.00 28.06 79 LYS A CA 1
ATOM 618 C C . LYS A 1 80 ? 107.706 9.599 21.429 1.00 30.63 79 LYS A C 1
ATOM 619 O O . LYS A 1 80 ? 107.447 10.272 20.420 1.00 31.36 79 LYS A O 1
ATOM 625 N N . ASN A 1 81 ? 106.823 9.398 22.402 1.00 30.97 80 ASN A N 1
ATOM 626 C CA . ASN A 1 81 ? 105.456 9.858 22.258 1.00 30.96 80 ASN A CA 1
ATOM 627 C C . ASN A 1 81 ? 105.426 11.358 21.974 1.00 30.77 80 ASN A C 1
ATOM 628 O O . ASN A 1 81 ? 104.546 11.844 21.267 1.00 35.11 80 ASN A O 1
ATOM 633 N N . ALA A 1 82 ? 106.420 12.089 22.448 1.00 31.00 81 ALA A N 1
ATOM 634 C CA . ALA A 1 82 ? 106.447 13.552 22.236 1.00 30.77 81 ALA A CA 1
ATOM 635 C C . ALA A 1 82 ? 106.582 13.912 20.736 1.00 31.21 81 ALA A C 1
ATOM 636 O O . ALA A 1 82 ? 106.237 15.006 20.305 1.00 33.40 81 ALA A O 1
ATOM 638 N N . GLN A 1 83 ? 107.068 12.981 19.939 1.00 31.09 82 GLN A N 1
ATOM 639 C CA . GLN A 1 83 ? 107.271 13.227 18.528 1.00 32.02 82 GLN A CA 1
ATOM 640 C C . GLN A 1 83 ? 106.048 12.880 17.718 1.00 31.07 82 GLN A C 1
ATOM 641 O O . GLN A 1 83 ? 106.061 13.068 16.515 1.00 33.93 82 GLN A O 1
ATOM 647 N N . VAL A 1 84 ? 105.001 12.350 18.353 1.00 30.03 83 VAL A N 1
ATOM 648 C CA . VAL A 1 84 ? 103.785 12.018 17.612 1.00 26.74 83 VAL A CA 1
ATOM 649 C C . VAL A 1 84 ? 102.933 13.262 17.434 1.00 27.35 83 VAL A C 1
ATOM 650 O O . VAL A 1 84 ? 102.753 14.027 18.360 1.00 26.28 83 VAL A O 1
ATOM 654 N N . VAL A 1 85 ? 102.452 13.471 16.211 1.00 28.96 84 VAL A N 1
ATOM 655 C CA . VAL A 1 85 ? 101.649 14.660 15.850 1.00 29.21 84 VAL A CA 1
ATOM 656 C C . VAL A 1 85 ? 100.341 14.145 15.209 1.00 28.66 84 VAL A C 1
ATOM 657 O O . VAL A 1 85 ? 100.325 13.094 14.557 1.00 26.24 84 VAL A O 1
ATOM 661 N N . LEU A 1 86 ? 99.238 14.850 15.405 1.00 25.61 85 LEU A N 1
ATOM 662 C CA . LEU A 1 86 ? 98.036 14.477 14.701 1.00 26.65 85 LEU A CA 1
ATOM 663 C C . LEU A 1 86 ? 98.259 14.707 13.165 1.00 26.76 85 LEU A C 1
ATOM 664 O O . LEU A 1 86 ? 99.102 15.501 12.740 1.00 27.90 85 LEU A O 1
ATOM 677 N N . PRO A 1 88 ? 96.937 16.131 9.564 1.00 27.35 87 PRO A N 1
ATOM 678 C CA . PRO A 1 88 ? 96.146 17.333 9.319 1.00 30.03 87 PRO A CA 1
ATOM 679 C C . PRO A 1 88 ? 94.658 17.043 9.214 1.00 30.31 87 PRO A C 1
ATOM 680 O O . PRO A 1 88 ? 94.252 16.034 8.598 1.00 28.94 87 PRO A O 1
ATOM 684 N N . GLY A 1 89 ? 93.870 17.925 9.819 1.00 29.23 88 GLY A N 1
ATOM 685 C CA . GLY A 1 89 ? 92.422 17.775 9.846 1.00 30.13 88 GLY A CA 1
ATOM 686 C C . GLY A 1 89 ? 91.866 16.787 10.869 1.00 28.72 88 GLY A C 1
ATOM 687 O O . GLY A 1 89 ? 90.646 16.605 10.951 1.00 29.75 88 GLY A O 1
ATOM 688 N N . ALA A 1 90 ? 92.724 16.167 11.668 1.00 27.49 89 ALA A N 1
ATOM 689 C CA . ALA A 1 90 ? 92.255 15.094 12.576 1.00 29.27 89 ALA A CA 1
ATOM 690 C C . ALA A 1 90 ? 91.418 15.630 13.752 1.00 29.68 89 ALA A C 1
ATOM 691 O O . ALA A 1 90 ? 90.366 15.106 14.066 1.00 26.58 89 ALA A O 1
ATOM 693 N N . ARG A 1 91 ? 91.893 16.693 14.388 1.00 31.18 90 ARG A N 1
ATOM 694 C CA . ARG A 1 91 ? 91.168 17.342 15.495 1.00 33.15 90 ARG A CA 1
ATOM 695 C C . ARG A 1 91 ? 89.805 17.857 15.041 1.00 31.73 90 ARG A C 1
ATOM 696 O O . ARG A 1 91 ? 88.808 17.750 15.771 1.00 33.45 90 ARG A O 1
ATOM 704 N N . GLU A 1 92 ? 89.771 18.392 13.825 1.00 30.20 91 GLU A N 1
ATOM 705 C CA . GLU A 1 92 ? 88.554 18.958 13.243 1.00 30.04 91 GLU A CA 1
ATOM 706 C C . GLU A 1 92 ? 87.499 17.872 12.949 1.00 27.83 91 GLU A C 1
ATOM 707 O O . GLU A 1 92 ? 86.343 18.000 13.349 1.00 27.77 91 GLU A O 1
ATOM 713 N N . VAL A 1 93 ? 87.865 16.806 12.262 1.00 27.33 92 VAL A N 1
ATOM 714 C CA . VAL A 1 93 ? 86.903 15.737 12.035 1.00 28.18 92 VAL A CA 1
ATOM 715 C C . VAL A 1 93 ? 86.466 15.055 13.357 1.00 30.33 92 VAL A C 1
ATOM 716 O O . VAL A 1 93 ? 85.308 14.730 13.504 1.00 27.91 92 VAL A O 1
ATOM 720 N N . LEU A 1 94 ? 87.372 14.853 14.316 1.00 28.41 93 LEU A N 1
ATOM 721 C CA . LEU A 1 94 ? 86.955 14.224 15.579 1.00 29.24 93 LEU A CA 1
ATOM 722 C C . LEU A 1 94 ? 85.880 15.045 16.304 1.00 29.20 93 LEU A C 1
ATOM 723 O O . LEU A 1 94 ? 84.866 14.486 16.793 1.00 28.83 93 LEU A O 1
ATOM 728 N N . ALA A 1 95 ? 86.095 16.363 16.342 1.00 29.53 94 ALA A N 1
ATOM 729 C CA . ALA A 1 95 ? 85.178 17.311 16.952 1.00 28.14 94 ALA A CA 1
ATOM 730 C C . ALA A 1 95 ? 83.857 17.369 16.199 1.00 28.19 94 ALA A C 1
ATOM 731 O O . ALA A 1 95 ? 82.796 17.367 16.805 1.00 30.16 94 ALA A O 1
ATOM 733 N N . TRP A 1 96 ? 83.916 17.397 14.878 1.00 27.32 95 TRP A N 1
ATOM 734 C CA . TRP A 1 96 ? 82.723 17.330 14.034 1.00 26.86 95 TRP A CA 1
ATOM 735 C C . TRP A 1 96 ? 81.856 16.096 14.290 1.00 28.16 95 TRP A C 1
ATOM 736 O O . TRP A 1 96 ? 80.638 16.205 14.513 1.00 29.05 95 TRP A O 1
ATOM 747 N N . ALA A 1 97 ? 82.477 14.930 14.277 1.00 26.23 96 ALA A N 1
ATOM 748 C CA . ALA A 1 97 ? 81.797 13.666 14.544 1.00 26.98 96 ALA A CA 1
ATOM 749 C C . ALA A 1 97 ? 81.158 13.661 15.907 1.00 26.97 96 ALA A C 1
ATOM 750 O O . ALA A 1 97 ? 79.990 13.300 16.054 1.00 28.79 96 ALA A O 1
ATOM 752 N N . ASP A 1 98 ? 81.926 14.050 16.913 1.00 28.06 97 ASP A N 1
ATOM 753 C CA . ASP A 1 98 ? 81.421 14.145 18.279 1.00 28.76 97 ASP A CA 1
ATOM 754 C C . ASP A 1 98 ? 80.182 15.039 18.399 1.00 29.44 97 ASP A C 1
ATOM 755 O O . ASP A 1 98 ? 79.187 14.639 18.949 1.00 31.22 97 ASP A O 1
ATOM 760 N N . GLU A 1 99 ? 80.268 16.261 17.876 1.00 31.56 98 GLU A N 1
ATOM 761 C CA . GLU A 1 99 ? 79.133 17.191 17.798 1.00 33.96 98 GLU A CA 1
ATOM 762 C C . GLU A 1 99 ? 77.925 16.612 17.044 1.00 31.41 98 GLU A C 1
ATOM 763 O O . GLU A 1 99 ? 76.777 16.921 17.353 1.00 31.49 98 GLU A O 1
ATOM 769 N N . SER A 1 100 ? 78.187 15.772 16.050 1.00 30.94 99 SER A N 1
ATOM 770 C CA . SER A 1 100 ? 77.133 15.175 15.229 1.00 31.08 99 SER A CA 1
ATOM 771 C C . SER A 1 100 ? 76.498 13.959 15.867 1.00 32.99 99 SER A C 1
ATOM 772 O O . SER A 1 100 ? 75.589 13.364 15.286 1.00 34.21 99 SER A O 1
ATOM 775 N N . GLY A 1 101 ? 76.991 13.575 17.040 1.00 32.59 100 GLY A N 1
ATOM 776 C CA . GLY A 1 101 ? 76.485 12.413 17.732 1.00 30.85 100 GLY A CA 1
ATOM 777 C C . GLY A 1 101 ? 76.959 11.095 17.163 1.00 31.58 100 GLY A C 1
ATOM 778 O O . GLY A 1 101 ? 76.358 10.077 17.435 1.00 33.55 100 GLY A O 1
ATOM 779 N N . ILE A 1 102 ? 78.010 11.106 16.347 1.00 29.81 101 ILE A N 1
ATOM 780 C CA . ILE A 1 102 ? 78.618 9.881 15.866 1.00 29.97 101 ILE A CA 1
ATOM 781 C C . ILE A 1 102 ? 79.443 9.278 16.990 1.00 30.50 101 ILE A C 1
ATOM 782 O O . ILE A 1 102 ? 80.283 9.960 17.567 1.00 33.13 101 ILE A O 1
ATOM 787 N N . GLN A 1 103 ? 79.156 8.006 17.298 1.00 30.53 102 GLN A N 1
ATOM 788 C CA . GLN A 1 103 ? 79.893 7.217 18.280 1.00 31.18 102 GLN A CA 1
ATOM 789 C C . GLN A 1 103 ? 81.224 6.762 17.662 1.00 30.00 102 GLN A C 1
ATOM 790 O O . GLN A 1 103 ? 81.242 6.341 16.535 1.00 28.54 102 GLN A O 1
ATOM 796 N N . GLN A 1 104 ? 82.335 6.892 18.391 1.00 30.10 103 GLN A N 1
ATOM 797 C CA . GLN A 1 104 ? 83.661 6.752 17.813 1.00 28.87 103 GLN A CA 1
ATOM 798 C C . GLN A 1 104 ? 84.500 5.708 18.544 1.00 28.33 103 GLN A C 1
ATOM 799 O O . GLN A 1 104 ? 84.494 5.623 19.765 1.00 28.05 103 GLN A O 1
ATOM 805 N N . PHE A 1 105 ? 85.185 4.881 17.757 1.00 26.92 104 PHE A N 1
ATOM 806 C CA . PHE A 1 105 ? 85.942 3.743 18.249 1.00 27.30 104 PHE A CA 1
ATOM 807 C C . PHE A 1 105 ? 87.308 3.723 17.544 1.00 29.23 104 PHE A C 1
ATOM 808 O O . PHE A 1 105 ? 87.511 4.417 16.543 1.00 27.54 104 PHE A O 1
ATOM 816 N N . ILE A 1 106 ? 88.253 2.978 18.109 1.00 29.58 105 ILE A N 1
ATOM 817 C CA . ILE A 1 106 ? 89.558 2.749 17.462 1.00 27.73 105 ILE A CA 1
ATOM 818 C C . ILE A 1 106 ? 89.806 1.243 17.387 1.00 29.92 105 ILE A C 1
ATOM 819 O O . ILE A 1 106 ? 89.476 0.478 18.333 1.00 27.11 105 ILE A O 1
ATOM 824 N N . TYR A 1 107 ? 90.361 0.795 16.277 1.00 29.81 106 TYR A N 1
ATOM 825 C CA . TYR A 1 107 ? 91.073 -0.514 16.262 1.00 29.48 106 TYR A CA 1
ATOM 826 C C . TYR A 1 107 ? 92.449 -0.297 15.632 1.00 29.57 106 TYR A C 1
ATOM 827 O O . TYR A 1 107 ? 92.549 0.131 14.477 1.00 29.68 106 TYR A O 1
ATOM 836 N N . THR A 1 108 ? 93.488 -0.527 16.425 1.00 29.13 107 THR A N 1
ATOM 837 C CA . THR A 1 108 ? 94.859 -0.247 16.039 1.00 30.91 107 THR A CA 1
ATOM 838 C C . THR A 1 108 ? 95.790 -1.450 16.315 1.00 31.43 107 THR A C 1
ATOM 839 O O . THR A 1 108 ? 95.575 -2.179 17.244 1.00 31.19 107 THR A O 1
ATOM 843 N N . HIS A 1 109 ? 96.818 -1.607 15.483 1.00 32.31 108 HIS A N 1
ATOM 844 C CA . HIS A 1 109 ? 97.891 -2.574 15.670 1.00 33.65 108 HIS A CA 1
ATOM 845 C C . HIS A 1 109 ? 98.895 -2.095 16.714 1.00 29.89 108 HIS A C 1
ATOM 846 O O . HIS A 1 109 ? 99.746 -2.833 17.084 1.00 31.67 108 HIS A O 1
ATOM 853 N N . LYS A 1 110 ? 98.819 -0.840 17.154 1.00 28.85 109 LYS A N 1
ATOM 854 C CA . LYS A 1 110 ? 99.656 -0.355 18.231 1.00 33.51 109 LYS A CA 1
ATOM 855 C C . LYS A 1 110 ? 99.242 -1.024 19.525 1.00 33.20 109 LYS A C 1
ATOM 856 O O . LYS A 1 110 ? 98.170 -1.640 19.607 1.00 31.94 109 LYS A O 1
ATOM 862 N N . GLY A 1 111 ? 100.114 -0.916 20.520 1.00 32.36 110 GLY A N 1
ATOM 863 C CA . GLY A 1 111 ? 99.861 -1.506 21.833 1.00 32.40 110 GLY A CA 1
ATOM 864 C C . GLY A 1 111 ? 99.179 -0.519 22.764 1.00 33.87 110 GLY A C 1
ATOM 865 O O . GLY A 1 111 ? 98.548 0.445 22.312 1.00 31.41 110 GLY A O 1
ATOM 866 N N . ASN A 1 112 ? 99.308 -0.765 24.066 1.00 30.53 111 ASN A N 1
ATOM 867 C CA . ASN A 1 112 ? 98.632 0.015 25.085 1.00 35.26 111 ASN A CA 1
ATOM 868 C C . ASN A 1 112 ? 99.118 1.487 25.086 1.00 33.70 111 ASN A C 1
ATOM 869 O O . ASN A 1 112 ? 98.402 2.379 25.493 1.00 34.99 111 ASN A O 1
ATOM 874 N N . ASN A 1 113 ? 100.312 1.720 24.571 1.00 32.59 112 ASN A N 1
ATOM 875 C CA . ASN A 1 113 ? 100.844 3.044 24.385 1.00 33.11 112 ASN A CA 1
ATOM 876 C C . ASN A 1 113 ? 100.016 3.990 23.496 1.00 32.39 112 ASN A C 1
ATOM 877 O O . ASN A 1 113 ? 100.141 5.222 23.576 1.00 31.18 112 ASN A O 1
ATOM 882 N N . ALA A 1 114 ? 99.167 3.414 22.656 1.00 33.46 113 ALA A N 1
ATOM 883 C CA . ALA A 1 114 ? 98.153 4.178 21.928 1.00 31.88 113 ALA A CA 1
ATOM 884 C C . ALA A 1 114 ? 97.303 5.080 22.854 1.00 32.28 113 ALA A C 1
ATOM 885 O O . ALA A 1 114 ? 96.950 6.205 22.485 1.00 29.15 113 ALA A O 1
ATOM 887 N N . PHE A 1 115 ? 96.949 4.563 24.030 1.00 31.11 114 PHE A N 1
ATOM 888 C CA . PHE A 1 115 ? 96.182 5.315 25.020 1.00 32.72 114 PHE A CA 1
ATOM 889 C C . PHE A 1 115 ? 96.940 6.509 25.518 1.00 31.20 114 PHE A C 1
ATOM 890 O O . PHE A 1 115 ? 96.364 7.597 25.681 1.00 30.39 114 PHE A O 1
ATOM 898 N N . THR A 1 116 ? 98.224 6.295 25.788 1.00 30.65 115 THR A N 1
ATOM 899 C CA . THR A 1 116 ? 99.109 7.377 26.223 1.00 30.72 115 THR A CA 1
ATOM 900 C C . THR A 1 116 ? 99.223 8.485 25.181 1.00 27.40 115 THR A C 1
ATOM 901 O O . THR A 1 116 ? 99.000 9.643 25.468 1.00 29.25 115 THR A O 1
ATOM 905 N N . ILE A 1 117 ? 99.542 8.124 23.955 1.00 28.04 116 ILE A N 1
ATOM 906 C CA . ILE A 1 117 ? 99.580 9.078 22.864 1.00 26.64 116 ILE A CA 1
ATOM 907 C C . ILE A 1 117 ? 98.290 9.902 22.718 1.00 29.14 116 ILE A C 1
ATOM 908 O O . ILE A 1 117 ? 98.331 11.134 22.593 1.00 27.65 116 ILE A O 1
ATOM 913 N N . LEU A 1 118 ? 97.147 9.228 22.699 1.00 28.19 117 LEU A N 1
ATOM 914 C CA . LEU A 1 118 ? 95.866 9.920 22.502 1.00 30.15 117 LEU A CA 1
ATOM 915 C C . LEU A 1 118 ? 95.544 10.868 23.644 1.00 30.38 117 LEU A C 1
ATOM 916 O O . LEU A 1 118 ? 95.019 11.942 23.422 1.00 28.78 117 LEU A O 1
ATOM 921 N N . LYS A 1 119 ? 95.877 10.463 24.863 1.00 32.08 118 LYS A N 1
ATOM 922 C CA . LYS A 1 119 ? 95.801 11.338 26.028 1.00 33.28 118 LYS A CA 1
ATOM 923 C C . LYS A 1 119 ? 96.788 12.521 25.910 1.00 32.75 118 LYS A C 1
ATOM 924 O O . LYS A 1 119 ? 96.421 13.654 26.194 1.00 32.45 118 LYS A O 1
ATOM 928 N N . ASP A 1 120 ? 98.027 12.271 25.474 1.00 31.21 119 ASP A N 1
ATOM 929 C CA . ASP A 1 120 ? 98.987 13.360 25.252 1.00 32.48 119 ASP A CA 1
ATOM 930 C C . ASP A 1 120 ? 98.430 14.376 24.247 1.00 31.57 119 ASP A C 1
ATOM 931 O O . ASP A 1 120 ? 98.650 15.568 24.393 1.00 30.24 119 ASP A O 1
ATOM 936 N N . LEU A 1 121 ? 97.720 13.899 23.226 1.00 32.49 120 LEU A N 1
ATOM 937 C CA . LEU A 1 121 ? 97.259 14.780 22.141 1.00 32.78 120 LEU A CA 1
ATOM 938 C C . LEU A 1 121 ? 95.900 15.429 22.438 1.00 32.42 120 LEU A C 1
ATOM 939 O O . LEU A 1 121 ? 95.452 16.336 21.728 1.00 32.03 120 LEU A O 1
ATOM 944 N N . GLY A 1 122 ? 95.285 14.984 23.517 1.00 31.17 121 GLY A N 1
ATOM 945 C CA . GLY A 1 122 ? 94.049 15.534 23.999 1.00 31.49 121 GLY A CA 1
ATOM 946 C C . GLY A 1 122 ? 92.842 15.005 23.267 1.00 29.69 121 GLY A C 1
ATOM 947 O O . GLY A 1 122 ? 91.830 15.665 23.233 1.00 31.04 121 GLY A O 1
ATOM 948 N N . VAL A 1 123 ? 92.924 13.806 22.700 1.00 30.94 122 VAL A N 1
ATOM 949 C CA . VAL A 1 123 ? 91.821 13.286 21.866 1.00 28.59 122 VAL A CA 1
ATOM 950 C C . VAL A 1 123 ? 91.226 11.965 22.349 1.00 29.49 122 VAL A C 1
ATOM 951 O O . VAL A 1 123 ? 90.293 11.436 21.740 1.00 29.12 122 VAL A O 1
ATOM 955 N N . GLU A 1 124 ? 91.696 11.471 23.492 1.00 28.40 123 GLU A N 1
ATOM 956 C CA . GLU A 1 124 ? 91.290 10.167 23.960 1.00 32.27 123 GLU A CA 1
ATOM 957 C C . GLU A 1 124 ? 89.809 10.131 24.362 1.00 31.18 123 GLU A C 1
ATOM 958 O O . GLU A 1 124 ? 89.116 9.112 24.180 1.00 27.21 123 GLU A O 1
ATOM 964 N N . SER A 1 125 ? 89.338 11.244 24.917 1.00 29.29 124 SER A N 1
ATOM 965 C CA . SER A 1 125 ? 87.975 11.318 25.406 1.00 31.67 124 SER A CA 1
ATOM 966 C C . SER A 1 125 ? 86.928 11.236 24.290 1.00 31.85 124 SER A C 1
ATOM 967 O O . SER A 1 125 ? 85.755 11.070 24.588 1.00 31.69 124 SER A O 1
ATOM 970 N N . TYR A 1 126 ? 87.316 11.299 23.012 1.00 29.91 125 TYR A N 1
ATOM 971 C CA . TYR A 1 126 ? 86.320 11.172 21.952 1.00 29.65 125 TYR A CA 1
ATOM 972 C C . TYR A 1 126 ? 85.759 9.723 21.813 1.00 29.87 125 TYR A C 1
ATOM 973 O O . TYR A 1 126 ? 84.607 9.507 21.359 1.00 29.24 125 TYR A O 1
ATOM 982 N N . PHE A 1 127 ? 86.564 8.760 22.240 1.00 27.35 126 PHE A N 1
ATOM 983 C CA . PHE A 1 127 ? 86.350 7.360 21.937 1.00 28.17 126 PHE A CA 1
ATOM 984 C C . PHE A 1 127 ? 85.613 6.614 23.034 1.00 27.54 126 PHE A C 1
ATOM 985 O O . PHE A 1 127 ? 85.906 6.739 24.201 1.00 27.65 126 PHE A O 1
ATOM 993 N N . THR A 1 128 ? 84.591 5.875 22.628 1.00 30.07 127 THR A N 1
ATOM 994 C CA . THR A 1 128 ? 83.836 5.034 23.543 1.00 29.35 127 THR A CA 1
ATOM 995 C C . THR A 1 128 ? 84.614 3.767 23.905 1.00 28.97 127 THR A C 1
ATOM 996 O O . THR A 1 128 ? 84.555 3.293 25.032 1.00 26.83 127 THR A O 1
ATOM 1000 N N . GLU A 1 129 ? 85.325 3.189 22.947 1.00 27.06 128 GLU A N 1
ATOM 1001 C CA . GLU A 1 129 ? 86.207 2.079 23.284 1.00 26.58 128 GLU A CA 1
ATOM 1002 C C . GLU A 1 129 ? 87.377 2.082 22.309 1.00 28.05 128 GLU A C 1
ATOM 1003 O O . GLU A 1 129 ? 87.176 2.322 21.109 1.00 27.98 128 GLU A O 1
ATOM 1009 N N . ILE A 1 130 ? 88.582 1.808 22.827 1.00 27.62 129 ILE A N 1
ATOM 1010 C CA . ILE A 1 130 ? 89.823 1.796 22.064 1.00 27.77 129 ILE A CA 1
ATOM 1011 C C . ILE A 1 130 ? 90.405 0.368 22.098 1.00 27.90 129 ILE A C 1
ATOM 1012 O O . ILE A 1 130 ? 90.688 -0.189 23.165 1.00 28.10 129 ILE A O 1
ATOM 1017 N N . LEU A 1 131 ? 90.501 -0.250 20.934 1.00 24.81 130 LEU A N 1
ATOM 1018 C CA . LEU A 1 131 ? 91.003 -1.595 20.840 1.00 28.13 130 LEU A CA 1
ATOM 1019 C C . LEU A 1 131 ? 92.389 -1.557 20.182 1.00 30.74 130 LEU A C 1
ATOM 1020 O O . LEU A 1 131 ? 92.576 -0.970 19.107 1.00 27.62 130 LEU A O 1
ATOM 1025 N N . THR A 1 132 ? 93.339 -2.187 20.859 1.00 29.29 131 THR A N 1
ATOM 1026 C CA . THR A 1 132 ? 94.741 -2.195 20.476 1.00 32.09 131 THR A CA 1
ATOM 1027 C C . THR A 1 132 ? 95.178 -3.663 20.283 1.00 34.43 131 THR A C 1
ATOM 1028 O O . THR A 1 132 ? 94.352 -4.594 20.338 1.00 36.47 131 THR A O 1
ATOM 1032 N N . SER A 1 133 ? 96.461 -3.879 20.056 1.00 32.72 132 SER A N 1
ATOM 1033 C CA . SER A 1 133 ? 97.000 -5.230 19.910 1.00 31.79 132 SER A CA 1
ATOM 1034 C C . SER A 1 133 ? 96.871 -6.049 21.211 1.00 33.13 132 SER A C 1
ATOM 1035 O O . SER A 1 133 ? 96.901 -7.257 21.163 1.00 35.61 132 SER A O 1
ATOM 1038 N N . GLN A 1 134 ? 96.629 -5.397 22.351 1.00 31.30 133 GLN A N 1
ATOM 1039 C CA . GLN A 1 134 ? 96.386 -6.105 23.606 1.00 32.26 133 GLN A CA 1
ATOM 1040 C C . GLN A 1 134 ? 94.950 -6.617 23.803 1.00 30.01 133 GLN A C 1
ATOM 1041 O O . GLN A 1 134 ? 94.644 -7.248 24.813 1.00 29.99 133 GLN A O 1
ATOM 1047 N N . SER A 1 135 ? 94.102 -6.365 22.816 1.00 29.77 134 SER A N 1
ATOM 1048 C CA . SER A 1 135 ? 92.707 -6.699 22.875 1.00 30.74 134 SER A CA 1
ATOM 1049 C C . SER A 1 135 ? 92.444 -8.210 22.797 1.00 30.01 134 SER A C 1
ATOM 1050 O O . SER A 1 135 ? 91.413 -8.681 23.230 1.00 31.45 134 SER A O 1
ATOM 1053 N N . GLY A 1 136 ? 93.351 -8.942 22.154 1.00 29.46 135 GLY A N 1
ATOM 1054 C CA . GLY A 1 136 ? 93.173 -10.347 21.923 1.00 27.96 135 GLY A CA 1
ATOM 1055 C C . GLY A 1 136 ? 92.724 -10.698 20.535 1.00 28.36 135 GLY A C 1
ATOM 1056 O O . GLY A 1 136 ? 92.767 -11.879 20.164 1.00 30.45 135 GLY A O 1
ATOM 1057 N N . PHE A 1 137 ? 92.282 -9.720 19.761 1.00 27.61 136 PHE A N 1
ATOM 1058 C CA . PHE A 1 137 ? 91.770 -9.972 18.453 1.00 23.68 136 PHE A CA 1
ATOM 1059 C C . PHE A 1 137 ? 92.882 -10.186 17.433 1.00 30.63 136 PHE A C 1
ATOM 1060 O O . PHE A 1 137 ? 93.973 -9.610 17.545 1.00 25.91 136 PHE A O 1
ATOM 1068 N N . VAL A 1 138 ? 92.558 -10.928 16.372 1.00 29.06 137 VAL A N 1
ATOM 1069 C CA . VAL A 1 138 ? 93.470 -11.092 15.292 1.00 30.91 137 VAL A CA 1
ATOM 1070 C C . VAL A 1 138 ? 93.567 -9.770 14.569 1.00 31.67 137 VAL A C 1
ATOM 1071 O O . VAL A 1 138 ? 92.588 -9.030 14.440 1.00 30.75 137 VAL A O 1
ATOM 1075 N N . ARG A 1 139 ? 94.765 -9.517 14.085 1.00 33.98 138 ARG A N 1
ATOM 1076 C CA . ARG A 1 139 ? 95.086 -8.309 13.358 1.00 36.34 138 ARG A CA 1
ATOM 1077 C C . ARG A 1 139 ? 94.165 -8.088 12.173 1.00 32.19 138 ARG A C 1
ATOM 1078 O O . ARG A 1 139 ? 93.696 -9.067 11.589 1.00 29.99 138 ARG A O 1
ATOM 1086 N N . LYS A 1 140 ? 93.924 -6.822 11.813 1.00 31.42 139 LYS A N 1
ATOM 1087 C CA . LYS A 1 140 ? 93.252 -6.512 10.536 1.00 30.64 139 LYS A CA 1
ATOM 1088 C C . LYS A 1 140 ? 94.004 -7.225 9.398 1.00 30.41 139 LYS A C 1
ATOM 1089 O O . LYS A 1 140 ? 95.223 -7.371 9.459 1.00 30.32 139 LYS A O 1
ATOM 1095 N N . PRO A 1 141 ? 93.286 -7.670 8.347 1.00 30.27 140 PRO A N 1
ATOM 1096 C CA . PRO A 1 141 ? 91.874 -7.441 8.115 1.00 29.91 140 PRO A CA 1
ATOM 1097 C C . PRO A 1 141 ? 90.918 -8.508 8.660 1.00 30.05 140 PRO A C 1
ATOM 1098 O O . PRO A 1 141 ? 89.777 -8.580 8.186 1.00 28.68 140 PRO A O 1
ATOM 1102 N N . SER A 1 142 ? 91.379 -9.345 9.612 1.00 27.67 141 SER A N 1
ATOM 1103 C CA . SER A 1 142 ? 90.492 -10.286 10.275 1.00 32.99 141 SER A CA 1
ATOM 1104 C C . SER A 1 142 ? 89.331 -9.477 10.929 1.00 31.61 141 SER A C 1
ATOM 1105 O O . SER A 1 142 ? 89.597 -8.456 11.544 1.00 30.30 141 SER A O 1
ATOM 1108 N N . PRO A 1 143 ? 88.060 -9.893 10.713 1.00 29.59 142 PRO A N 1
ATOM 1109 C CA . PRO A 1 143 ? 86.902 -9.065 11.107 1.00 30.28 142 PRO A CA 1
ATOM 1110 C C . PRO A 1 143 ? 86.502 -8.993 12.616 1.00 27.71 142 PRO A C 1
ATOM 1111 O O . PRO A 1 143 ? 85.660 -8.179 12.985 1.00 28.34 142 PRO A O 1
ATOM 1115 N N . GLU A 1 144 ? 87.065 -9.839 13.436 1.00 28.05 143 GLU A N 1
ATOM 1116 C CA . GLU A 1 144 ? 86.524 -10.119 14.755 1.00 28.43 143 GLU A CA 1
ATOM 1117 C C . GLU A 1 144 ? 86.353 -8.916 15.636 1.00 28.51 143 GLU A C 1
ATOM 1118 O O . GLU A 1 144 ? 85.368 -8.830 16.353 1.00 27.40 143 GLU A O 1
ATOM 1124 N N . ALA A 1 145 ? 87.316 -8.000 15.614 1.00 29.87 144 ALA A N 1
ATOM 1125 C CA . ALA A 1 145 ? 87.210 -6.748 16.379 1.00 27.90 144 ALA A CA 1
ATOM 1126 C C . ALA A 1 145 ? 85.965 -5.933 16.004 1.00 28.23 144 ALA A C 1
ATOM 1127 O O . ALA A 1 145 ? 85.307 -5.370 16.850 1.00 29.72 144 ALA A O 1
ATOM 1129 N N . ALA A 1 146 ? 85.644 -5.873 14.726 1.00 29.53 145 ALA A N 1
ATOM 1130 C CA . ALA A 1 146 ? 84.494 -5.118 14.275 1.00 29.33 145 ALA A CA 1
ATOM 1131 C C . ALA A 1 146 ? 83.194 -5.819 14.672 1.00 28.03 145 ALA A C 1
ATOM 1132 O O . ALA A 1 146 ? 82.248 -5.183 15.082 1.00 27.61 145 ALA A O 1
ATOM 1134 N N . THR A 1 147 ? 83.142 -7.123 14.496 1.00 29.43 146 THR A N 1
ATOM 1135 C CA . THR A 1 147 ? 81.963 -7.906 14.840 1.00 28.99 146 THR A CA 1
ATOM 1136 C C . THR A 1 147 ? 81.610 -7.708 16.308 1.00 27.65 146 THR A C 1
ATOM 1137 O O . THR A 1 147 ? 80.427 -7.545 16.649 1.00 28.72 146 THR A O 1
ATOM 1141 N N . TYR A 1 148 ? 82.645 -7.690 17.160 1.00 27.89 147 TYR A N 1
ATOM 1142 C CA . TYR A 1 148 ? 82.524 -7.427 18.625 1.00 26.71 147 TYR A CA 1
ATOM 1143 C C . TYR A 1 148 ? 81.857 -6.065 18.890 1.00 26.72 147 TYR A C 1
ATOM 1144 O O . TYR A 1 148 ? 80.896 -5.971 19.663 1.00 27.49 147 TYR A O 1
ATOM 1153 N N . LEU A 1 149 ? 82.350 -5.017 18.219 1.00 26.48 148 LEU A N 1
ATOM 1154 C CA . LEU A 1 149 ? 81.775 -3.703 18.389 1.00 25.45 148 LEU A CA 1
ATOM 1155 C C . LEU A 1 149 ? 80.321 -3.616 17.903 1.00 26.52 148 LEU A C 1
ATOM 1156 O O . LEU A 1 149 ? 79.487 -2.975 18.529 1.00 24.60 148 LEU A O 1
ATOM 1161 N N . LEU A 1 150 ? 80.008 -4.248 16.769 1.00 27.01 149 LEU A N 1
ATOM 1162 C CA . LEU A 1 150 ? 78.593 -4.338 16.329 1.00 26.37 149 LEU A CA 1
ATOM 1163 C C . LEU A 1 150 ? 77.688 -4.990 17.353 1.00 26.36 149 LEU A C 1
ATOM 1164 O O . LEU A 1 150 ? 76.601 -4.479 17.692 1.00 25.85 149 LEU A O 1
ATOM 1169 N N . ASP A 1 151 ? 78.163 -6.137 17.856 1.00 25.04 150 ASP A N 1
ATOM 1170 C CA . ASP A 1 151 ? 77.445 -6.936 18.823 1.00 25.33 150 ASP A CA 1
ATOM 1171 C C . ASP A 1 151 ? 77.242 -6.247 20.169 1.00 25.72 150 ASP A C 1
ATOM 1172 O O . ASP A 1 151 ? 76.178 -6.364 20.750 1.00 28.21 150 ASP A O 1
ATOM 1177 N N . LYS A 1 152 ? 78.268 -5.540 20.651 1.00 25.62 151 LYS A N 1
ATOM 1178 C CA . LYS A 1 152 ? 78.256 -4.911 21.968 1.00 27.65 151 LYS A CA 1
ATOM 1179 C C . LYS A 1 152 ? 77.421 -3.647 21.966 1.00 24.53 151 LYS A C 1
ATOM 1180 O O . LYS A 1 152 ? 76.612 -3.401 22.897 1.00 25.11 151 LYS A O 1
ATOM 1186 N N . TYR A 1 153 ? 77.616 -2.839 20.935 1.00 25.56 152 TYR A N 1
ATOM 1187 C CA . TYR A 1 153 ? 77.046 -1.466 20.879 1.00 26.67 152 TYR A CA 1
ATOM 1188 C C . TYR A 1 153 ? 75.827 -1.402 19.994 1.00 28.97 152 TYR A C 1
ATOM 1189 O O . TYR A 1 153 ? 75.269 -0.350 19.799 1.00 27.24 152 TYR A O 1
ATOM 1198 N N . GLN A 1 154 ? 75.389 -2.535 19.453 1.00 28.19 153 GLN A N 1
ATOM 1199 C CA . GLN A 1 154 ? 74.190 -2.533 18.623 1.00 27.45 153 GLN A CA 1
ATOM 1200 C C . GLN A 1 154 ? 74.284 -1.576 17.427 1.00 26.90 153 GLN A C 1
ATOM 1201 O O . GLN A 1 154 ? 73.355 -0.852 17.118 1.00 23.71 153 GLN A O 1
ATOM 1207 N N . LEU A 1 155 ? 75.404 -1.633 16.727 1.00 27.28 154 LEU A N 1
ATOM 1208 C CA . LEU A 1 155 ? 75.641 -0.766 15.597 1.00 28.52 154 LEU A CA 1
ATOM 1209 C C . LEU A 1 155 ? 74.964 -1.252 14.330 1.00 28.55 154 LEU A C 1
ATOM 1210 O O . LEU A 1 155 ? 74.664 -2.449 14.192 1.00 33.98 154 LEU A O 1
ATOM 1215 N N . ASN A 1 156 ? 74.688 -0.319 13.427 1.00 25.79 155 ASN A N 1
ATOM 1216 C CA . ASN A 1 156 ? 73.980 -0.596 12.187 1.00 27.47 155 ASN A CA 1
ATOM 1217 C C . ASN A 1 156 ? 75.033 -0.679 11.129 1.00 27.76 155 ASN A C 1
ATOM 1218 O O . ASN A 1 156 ? 75.757 0.277 10.929 1.00 31.68 155 ASN A O 1
ATOM 1223 N N . SER A 1 157 ? 75.132 -1.830 10.450 1.00 27.26 156 SER A N 1
ATOM 1224 C CA . SER A 1 157 ? 76.244 -2.059 9.556 1.00 27.88 156 SER A CA 1
ATOM 1225 C C . SER A 1 157 ? 76.276 -1.095 8.367 1.00 28.58 156 SER A C 1
ATOM 1226 O O . SER A 1 157 ? 77.362 -0.797 7.864 1.00 29.43 156 SER A O 1
ATOM 1229 N N . ASP A 1 158 ? 75.105 -0.620 7.912 1.00 28.54 157 ASP A N 1
ATOM 1230 C CA . ASP A 1 158 ? 75.039 0.425 6.879 1.00 26.63 157 ASP A CA 1
ATOM 1231 C C . ASP A 1 158 ? 75.532 1.779 7.338 1.00 27.18 157 ASP A C 1
ATOM 1232 O O . ASP A 1 158 ? 75.801 2.612 6.508 1.00 28.73 157 ASP A O 1
ATOM 1237 N N . ASN A 1 159 ? 75.566 2.036 8.642 1.00 27.25 158 ASN A N 1
ATOM 1238 C CA . ASN A 1 159 ? 75.985 3.350 9.170 1.00 27.44 158 ASN A CA 1
ATOM 1239 C C . ASN A 1 159 ? 77.177 3.255 10.069 1.00 26.23 158 ASN A C 1
ATOM 1240 O O . ASN A 1 159 ? 77.353 4.088 10.950 1.00 25.99 158 ASN A O 1
ATOM 1245 N N . THR A 1 160 ? 78.002 2.235 9.824 1.00 27.96 159 THR A N 1
ATOM 1246 C CA . THR A 1 160 ? 79.235 1.999 10.562 1.00 25.91 159 THR A CA 1
ATOM 1247 C C . THR A 1 160 ? 80.341 1.935 9.536 1.00 24.78 159 THR A C 1
ATOM 1248 O O . THR A 1 160 ? 80.242 1.182 8.573 1.00 28.13 159 THR A O 1
ATOM 1252 N N . TYR A 1 161 ? 81.369 2.750 9.760 1.00 27.80 160 TYR A N 1
ATOM 1253 C CA . TYR A 1 161 ? 82.491 3.005 8.833 1.00 26.47 160 TYR A CA 1
ATOM 1254 C C . TYR A 1 161 ? 83.832 2.782 9.529 1.00 27.78 160 TYR A C 1
ATOM 1255 O O . TYR A 1 161 ? 84.097 3.384 10.585 1.00 28.93 160 TYR A O 1
ATOM 1264 N N . TYR A 1 162 ? 84.678 1.910 8.965 1.00 30.10 161 TYR A N 1
ATOM 1265 C CA . TYR A 1 162 ? 86.076 1.880 9.328 1.00 26.53 161 TYR A CA 1
ATOM 1266 C C . TYR A 1 162 ? 86.839 2.870 8.455 1.00 27.37 161 TYR A C 1
ATOM 1267 O O . TYR A 1 162 ? 86.795 2.790 7.220 1.00 27.48 161 TYR A O 1
ATOM 1276 N N . ILE A 1 163 ? 87.566 3.763 9.127 1.00 27.39 162 ILE A N 1
ATOM 1277 C CA . ILE A 1 163 ? 88.248 4.871 8.482 1.00 28.64 162 ILE A CA 1
ATOM 1278 C C . ILE A 1 163 ? 89.771 4.643 8.564 1.00 26.77 162 ILE A C 1
ATOM 1279 O O . ILE A 1 163 ? 90.350 4.557 9.640 1.00 26.56 162 ILE A O 1
ATOM 1284 N N . GLY A 1 164 ? 90.405 4.546 7.411 1.00 27.59 163 GLY A N 1
ATOM 1285 C CA . GLY A 1 164 ? 91.817 4.207 7.376 1.00 28.19 163 GLY A CA 1
ATOM 1286 C C . GLY A 1 164 ? 92.503 4.707 6.145 1.00 28.53 163 GLY A C 1
ATOM 1287 O O . GLY A 1 164 ? 91.973 5.571 5.427 1.00 25.81 163 GLY A O 1
ATOM 1288 N N . ASP A 1 165 ? 93.722 4.197 5.932 1.00 29.13 164 ASP A N 1
ATOM 1289 C CA . ASP A 1 165 ? 94.562 4.685 4.835 1.00 31.52 164 ASP A CA 1
ATOM 1290 C C . ASP A 1 165 ? 95.184 3.584 3.990 1.00 31.62 164 ASP A C 1
ATOM 1291 O O . ASP A 1 165 ? 95.851 3.879 3.008 1.00 29.92 164 ASP A O 1
ATOM 1296 N N . ARG A 1 166 ? 94.978 2.326 4.366 1.00 31.66 165 ARG A N 1
ATOM 1297 C CA . ARG A 1 166 ? 95.608 1.222 3.669 1.00 33.36 165 ARG A CA 1
ATOM 1298 C C . ARG A 1 166 ? 94.570 0.266 3.128 1.00 32.75 165 ARG A C 1
ATOM 1299 O O . ARG A 1 166 ? 93.464 0.213 3.613 1.00 33.35 165 ARG A O 1
ATOM 1307 N N . THR A 1 167 ? 94.957 -0.542 2.153 1.00 33.71 166 THR A N 1
ATOM 1308 C CA . THR A 1 167 ? 94.089 -1.562 1.614 1.00 33.10 166 THR A CA 1
ATOM 1309 C C . THR A 1 167 ? 93.578 -2.504 2.700 1.00 32.25 166 THR A C 1
ATOM 1310 O O . THR A 1 167 ? 92.407 -2.857 2.679 1.00 29.97 166 THR A O 1
ATOM 1314 N N . LEU A 1 168 ? 94.427 -2.875 3.665 1.00 31.94 167 LEU A N 1
ATOM 1315 C CA . LEU A 1 168 ? 94.020 -3.835 4.687 1.00 33.00 167 LEU A CA 1
ATOM 1316 C C . LEU A 1 168 ? 92.887 -3.231 5.538 1.00 32.82 167 LEU A C 1
ATOM 1317 O O . LEU A 1 168 ? 92.111 -3.979 6.127 1.00 30.06 167 LEU A O 1
ATOM 1322 N N . ASP A 1 169 ? 92.781 -1.889 5.551 1.00 30.45 168 ASP A N 1
ATOM 1323 C CA . ASP A 1 169 ? 91.707 -1.200 6.295 1.00 30.25 168 ASP A CA 1
ATOM 1324 C C . ASP A 1 169 ? 90.351 -1.341 5.579 1.00 30.58 168 ASP A C 1
ATOM 1325 O O . ASP A 1 169 ? 89.313 -1.566 6.195 1.00 28.64 168 ASP A O 1
ATOM 1330 N N . VAL A 1 170 ? 90.369 -1.211 4.268 1.00 28.71 169 VAL A N 1
ATOM 1331 C CA . VAL A 1 170 ? 89.191 -1.493 3.455 1.00 29.72 169 VAL A CA 1
ATOM 1332 C C . VAL A 1 170 ? 88.776 -2.988 3.604 1.00 29.36 169 VAL A C 1
ATOM 1333 O O . VAL A 1 170 ? 87.609 -3.312 3.829 1.00 29.11 169 VAL A O 1
ATOM 1337 N N . GLU A 1 171 ? 89.750 -3.880 3.526 1.00 28.40 170 GLU A N 1
ATOM 1338 C CA . GLU A 1 171 ? 89.473 -5.327 3.705 1.00 30.66 170 GLU A CA 1
ATOM 1339 C C . GLU A 1 171 ? 88.841 -5.689 5.038 1.00 28.46 170 GLU A C 1
ATOM 1340 O O . GLU A 1 171 ? 87.998 -6.569 5.111 1.00 30.51 170 GLU A O 1
ATOM 1346 N N . PHE A 1 172 ? 89.261 -5.004 6.073 1.00 29.27 171 PHE A N 1
ATOM 1347 C CA . PHE A 1 172 ? 88.733 -5.193 7.412 1.00 28.22 171 PHE A CA 1
ATOM 1348 C C . PHE A 1 172 ? 87.262 -4.853 7.421 1.00 26.88 171 PHE A C 1
ATOM 1349 O O . PHE A 1 172 ? 86.472 -5.600 7.977 1.00 30.60 171 PHE A O 1
ATOM 1357 N N . ALA A 1 173 ? 86.907 -3.723 6.817 1.00 27.44 172 ALA A N 1
ATOM 1358 C CA . ALA A 1 173 ? 85.502 -3.323 6.671 1.00 28.79 172 ALA A CA 1
ATOM 1359 C C . ALA A 1 173 ? 84.687 -4.346 5.853 1.00 26.54 172 ALA A C 1
ATOM 1360 O O . ALA A 1 173 ? 83.619 -4.802 6.278 1.00 28.27 172 ALA A O 1
ATOM 1362 N N . GLN A 1 174 ? 85.210 -4.704 4.695 1.00 29.55 173 GLN A N 1
ATOM 1363 C CA . GLN A 1 174 ? 84.567 -5.675 3.845 1.00 29.60 173 GLN A CA 1
ATOM 1364 C C . GLN A 1 174 ? 84.374 -7.027 4.575 1.00 30.28 173 GLN A C 1
ATOM 1365 O O . GLN A 1 174 ? 83.279 -7.614 4.555 1.00 27.67 173 GLN A O 1
ATOM 1371 N N . ASN A 1 175 ? 85.430 -7.489 5.263 1.00 30.62 174 ASN A N 1
ATOM 1372 C CA . ASN A 1 175 ? 85.392 -8.793 5.952 1.00 27.73 174 ASN A CA 1
ATOM 1373 C C . ASN A 1 175 ? 84.384 -8.787 7.077 1.00 26.83 174 ASN A C 1
ATOM 1374 O O . ASN A 1 175 ? 83.815 -9.813 7.390 1.00 28.16 174 ASN A O 1
ATOM 1379 N N . SER A 1 176 ? 84.106 -7.616 7.651 1.00 27.35 175 SER A N 1
ATOM 1380 C CA . SER A 1 176 ? 83.193 -7.519 8.787 1.00 30.27 175 SER A CA 1
ATOM 1381 C C . SER A 1 176 ? 81.769 -7.029 8.413 1.00 28.94 175 SER A C 1
ATOM 1382 O O . SER A 1 176 ? 80.880 -6.938 9.251 1.00 27.38 175 SER A O 1
ATOM 1385 N N . GLY A 1 177 ? 81.550 -6.770 7.134 1.00 29.33 176 GLY A N 1
ATOM 1386 C CA . GLY A 1 177 ? 80.226 -6.398 6.648 1.00 28.70 176 GLY A CA 1
ATOM 1387 C C . GLY A 1 177 ? 79.894 -4.920 6.896 1.00 29.99 176 GLY A C 1
ATOM 1388 O O . GLY A 1 177 ? 78.733 -4.551 6.965 1.00 27.93 176 GLY A O 1
ATOM 1389 N N . ILE A 1 178 ? 80.906 -4.063 7.046 1.00 29.81 177 ILE A N 1
ATOM 1390 C CA . ILE A 1 178 ? 80.614 -2.664 7.375 1.00 25.86 177 ILE A CA 1
ATOM 1391 C C . ILE A 1 178 ? 81.114 -1.772 6.243 1.00 25.28 177 ILE A C 1
ATOM 1392 O O . ILE A 1 178 ? 81.668 -2.258 5.256 1.00 30.74 177 ILE A O 1
ATOM 1397 N N . GLN A 1 179 ? 80.861 -0.485 6.358 1.00 28.09 178 GLN A N 1
ATOM 1398 C CA . GLN A 1 179 ? 81.323 0.494 5.342 1.00 28.94 178 GLN A CA 1
ATOM 1399 C C . GLN A 1 179 ? 82.744 0.951 5.648 1.00 25.73 178 GLN A C 1
ATOM 1400 O O . GLN A 1 179 ? 83.269 0.751 6.738 1.00 26.53 178 GLN A O 1
ATOM 1406 N N . SER A 1 180 ? 83.349 1.579 4.666 1.00 25.80 179 SER A N 1
ATOM 1407 C CA . SER A 1 180 ? 84.771 1.940 4.661 1.00 28.00 179 SER A CA 1
ATOM 1408 C C . SER A 1 180 ? 84.900 3.365 4.163 1.00 26.35 179 SER A C 1
ATOM 1409 O O . SER A 1 180 ? 84.234 3.735 3.202 1.00 29.14 179 SER A O 1
ATOM 1412 N N . ILE A 1 181 ? 85.676 4.175 4.873 1.00 26.94 180 ILE A N 1
ATOM 1413 C CA . ILE A 1 181 ? 86.115 5.508 4.388 1.00 28.44 180 ILE A CA 1
ATOM 1414 C C . ILE A 1 181 ? 87.632 5.440 4.325 1.00 29.31 180 ILE A C 1
ATOM 1415 O O . ILE A 1 181 ? 88.248 5.064 5.307 1.00 29.15 180 ILE A O 1
ATOM 1420 N N . ASN A 1 182 ? 88.239 5.788 3.193 1.00 28.80 181 ASN A N 1
ATOM 1421 C CA . ASN A 1 182 ? 89.662 5.473 2.997 1.00 28.77 181 ASN A CA 1
ATOM 1422 C C . ASN A 1 182 ? 90.289 6.398 1.974 1.00 28.67 181 ASN A C 1
ATOM 1423 O O . ASN A 1 182 ? 89.635 6.890 1.032 1.00 28.53 181 ASN A O 1
ATOM 1428 N N . PHE A 1 183 ? 91.565 6.691 2.185 1.00 31.17 182 PHE A N 1
ATOM 1429 C CA . PHE A 1 183 ? 92.306 7.502 1.217 1.00 31.66 182 PHE A CA 1
ATOM 1430 C C . PHE A 1 183 ? 92.442 6.802 -0.126 1.00 31.81 182 PHE A C 1
ATOM 1431 O O . PHE A 1 183 ? 92.601 7.457 -1.133 1.00 31.05 182 PHE A O 1
ATOM 1439 N N . LEU A 1 184 ? 92.348 5.471 -0.115 1.00 31.59 183 LEU A N 1
ATOM 1440 C CA . LEU A 1 184 ? 92.542 4.670 -1.308 1.00 32.69 183 LEU A CA 1
ATOM 1441 C C . LEU A 1 184 ? 91.216 4.319 -1.965 1.00 33.42 183 LEU A C 1
ATOM 1442 O O . LEU A 1 184 ? 90.153 4.255 -1.319 1.00 32.83 183 LEU A O 1
ATOM 1447 N N . GLU A 1 185 ? 91.311 4.110 -3.266 1.00 32.86 184 GLU A N 1
ATOM 1448 C CA . GLU A 1 185 ? 90.236 3.630 -4.081 1.00 34.75 184 GLU A CA 1
ATOM 1449 C C . GLU A 1 185 ? 90.111 2.133 -3.837 1.00 33.63 184 GLU A C 1
ATOM 1450 O O . GLU A 1 185 ? 91.090 1.444 -3.514 1.00 33.40 184 GLU A O 1
ATOM 1456 N N . SER A 1 186 ? 88.896 1.622 -3.962 1.00 32.82 185 SER A N 1
ATOM 1457 C CA . SER A 1 186 ? 88.699 0.195 -3.846 1.00 33.12 185 SER A CA 1
ATOM 1458 C C . SER A 1 186 ? 87.509 -0.245 -4.687 1.00 34.65 185 SER A C 1
ATOM 1459 O O . SER A 1 186 ? 86.566 0.539 -4.947 1.00 34.53 185 SER A O 1
ATOM 1462 N N . THR A 1 187 ? 87.572 -1.490 -5.149 1.00 33.64 186 THR A N 1
ATOM 1463 C CA . THR A 1 187 ? 86.423 -2.075 -5.823 1.00 35.52 186 THR A CA 1
ATOM 1464 C C . THR A 1 187 ? 85.304 -2.448 -4.838 1.00 34.55 186 THR A C 1
ATOM 1465 O O . THR A 1 187 ? 84.191 -2.693 -5.271 1.00 34.90 186 THR A O 1
ATOM 1469 N N . TYR A 1 188 ? 85.589 -2.482 -3.529 1.00 33.48 187 TYR A N 1
ATOM 1470 C CA . TYR A 1 188 ? 84.554 -2.703 -2.505 1.00 32.80 187 TYR A CA 1
ATOM 1471 C C . TYR A 1 188 ? 83.461 -1.633 -2.609 1.00 31.87 187 TYR A C 1
ATOM 1472 O O . TYR A 1 188 ? 83.714 -0.456 -2.477 1.00 29.00 187 TYR A O 1
ATOM 1481 N N . GLU A 1 189 ? 82.241 -2.092 -2.835 1.00 33.01 188 GLU A N 1
ATOM 1482 C CA . GLU A 1 189 ? 81.056 -1.255 -2.944 1.00 33.62 188 GLU A CA 1
ATOM 1483 C C . GLU A 1 189 ? 80.777 -0.343 -1.737 1.00 32.53 188 GLU A C 1
ATOM 1484 O O . GLU A 1 189 ? 80.110 0.673 -1.884 1.00 35.23 188 GLU A O 1
ATOM 1487 N N . GLY A 1 190 ? 81.257 -0.713 -0.548 1.00 32.76 189 GLY A N 1
ATOM 1488 C CA . GLY A 1 190 ? 80.997 0.043 0.668 1.00 29.30 189 GLY A CA 1
ATOM 1489 C C . GLY A 1 190 ? 82.134 0.996 0.976 1.00 29.50 189 GLY A C 1
ATOM 1490 O O . GLY A 1 190 ? 82.166 1.576 2.063 1.00 32.20 189 GLY A O 1
ATOM 1491 N N . ASN A 1 191 ? 83.078 1.154 0.050 1.00 28.08 190 ASN A N 1
ATOM 1492 C CA . ASN A 1 191 ? 84.166 2.119 0.220 1.00 31.06 190 ASN A CA 1
ATOM 1493 C C . ASN A 1 191 ? 83.797 3.492 -0.304 1.00 28.53 190 ASN A C 1
ATOM 1494 O O . ASN A 1 191 ? 83.144 3.644 -1.338 1.00 29.45 190 ASN A O 1
ATOM 1499 N N . HIS A 1 192 ? 84.235 4.481 0.456 1.00 29.86 191 HIS A N 1
ATOM 1500 C CA . HIS A 1 192 ? 84.054 5.869 0.152 1.00 28.60 191 HIS A CA 1
ATOM 1501 C C . HIS A 1 192 ? 85.445 6.424 0.202 1.00 28.21 191 HIS A C 1
ATOM 1502 O O . HIS A 1 192 ? 86.010 6.574 1.286 1.00 27.05 191 HIS A O 1
ATOM 1509 N N . ARG A 1 193 ? 85.980 6.776 -0.962 1.00 27.69 192 ARG A N 1
ATOM 1510 C CA . ARG A 1 193 ? 87.313 7.335 -1.072 1.00 29.61 192 ARG A CA 1
ATOM 1511 C C . ARG A 1 193 ? 87.322 8.846 -0.734 1.00 30.05 192 ARG A C 1
ATOM 1512 O O . ARG A 1 193 ? 86.484 9.599 -1.226 1.00 29.53 192 ARG A O 1
ATOM 1520 N N . ILE A 1 194 ? 88.271 9.260 0.116 1.00 29.36 193 ILE A N 1
ATOM 1521 C CA . ILE A 1 194 ? 88.468 10.643 0.503 1.00 28.29 193 ILE A CA 1
ATOM 1522 C C . ILE A 1 194 ? 89.862 11.117 0.050 1.00 29.66 193 ILE A C 1
ATOM 1523 O O . ILE A 1 194 ? 90.806 10.312 -0.059 1.00 28.88 193 ILE A O 1
ATOM 1528 N N . GLN A 1 195 ? 89.978 12.421 -0.189 1.00 29.64 194 GLN A N 1
ATOM 1529 C CA . GLN A 1 195 ? 91.280 13.052 -0.439 1.00 33.16 194 GLN A CA 1
ATOM 1530 C C . GLN A 1 195 ? 91.884 13.722 0.787 1.00 31.63 194 GLN A C 1
ATOM 1531 O O . GLN A 1 195 ? 93.073 14.016 0.802 1.00 32.91 194 GLN A O 1
ATOM 1537 N N . ALA A 1 196 ? 91.049 14.000 1.785 1.00 31.76 195 ALA A N 1
ATOM 1538 C CA . ALA A 1 196 ? 91.454 14.660 3.019 1.00 29.04 195 ALA A CA 1
ATOM 1539 C C . ALA A 1 196 ? 90.468 14.298 4.087 1.00 29.15 195 ALA A C 1
ATOM 1540 O O . ALA A 1 196 ? 89.312 14.000 3.789 1.00 28.54 195 ALA A O 1
ATOM 1542 N N . LEU A 1 197 ? 90.877 14.417 5.344 1.00 31.05 196 LEU A N 1
ATOM 1543 C CA . LEU A 1 197 ? 89.936 14.178 6.448 1.00 31.58 196 LEU A CA 1
ATOM 1544 C C . LEU A 1 197 ? 88.699 15.110 6.405 1.00 31.41 196 LEU A C 1
ATOM 1545 O O . LEU A 1 197 ? 87.573 14.703 6.824 1.00 28.42 196 LEU A O 1
ATOM 1550 N N . ALA A 1 198 ? 88.886 16.336 5.882 1.00 30.50 197 ALA A N 1
ATOM 1551 C CA . ALA A 1 198 ? 87.805 17.299 5.780 1.00 31.37 197 ALA A CA 1
ATOM 1552 C C . ALA A 1 198 ? 86.680 16.847 4.839 1.00 31.15 197 ALA A C 1
ATOM 1553 O O . ALA A 1 198 ? 85.585 17.412 4.882 1.00 30.91 197 ALA A O 1
ATOM 1555 N N . ASP A 1 199 ? 86.961 15.870 3.988 1.00 29.80 198 ASP A N 1
ATOM 1556 C CA . ASP A 1 199 ? 85.960 15.329 3.070 1.00 30.32 198 ASP A CA 1
ATOM 1557 C C . ASP A 1 199 ? 84.941 14.443 3.766 1.00 31.57 198 ASP A C 1
ATOM 1558 O O . ASP A 1 199 ? 83.855 14.232 3.234 1.00 33.60 198 ASP A O 1
ATOM 1563 N N . ILE A 1 200 ? 85.281 13.922 4.938 1.00 28.36 199 ILE A N 1
ATOM 1564 C CA . ILE A 1 200 ? 84.423 12.929 5.627 1.00 30.53 199 ILE A CA 1
ATOM 1565 C C . ILE A 1 200 ? 83.033 13.504 5.905 1.00 33.99 199 ILE A C 1
ATOM 1566 O O . ILE A 1 200 ? 82.019 12.841 5.615 1.00 34.97 199 ILE A O 1
ATOM 1571 N N . SER A 1 201 ? 82.980 14.720 6.459 1.00 33.65 200 SER A N 1
ATOM 1572 C CA . SER A 1 201 ? 81.713 15.357 6.815 1.00 35.49 200 SER A CA 1
ATOM 1573 C C . SER A 1 201 ? 80.846 15.555 5.598 1.00 36.88 200 SER A C 1
ATOM 1574 O O . SER A 1 201 ? 79.613 15.455 5.681 1.00 37.54 200 SER A O 1
ATOM 1577 N N . ARG A 1 202 ? 81.483 15.844 4.469 1.00 38.69 201 ARG A N 1
ATOM 1578 C CA . ARG A 1 202 ? 80.776 15.994 3.195 1.00 40.56 201 ARG A CA 1
ATOM 1579 C C . ARG A 1 202 ? 80.038 14.704 2.770 1.00 40.89 201 ARG A C 1
ATOM 1580 O O . ARG A 1 202 ? 79.014 14.769 2.088 1.00 38.80 201 ARG A O 1
ATOM 1588 N N . ILE A 1 203 ? 80.518 13.535 3.203 1.00 40.57 202 ILE A N 1
ATOM 1589 C CA . ILE A 1 203 ? 79.821 12.269 2.915 1.00 39.44 202 ILE A CA 1
ATOM 1590 C C . ILE A 1 203 ? 78.404 12.285 3.470 1.00 40.07 202 ILE A C 1
ATOM 1591 O O . ILE A 1 203 ? 77.501 11.666 2.890 1.00 38.05 202 ILE A O 1
ATOM 1596 N N . PHE A 1 204 ? 78.219 12.988 4.586 1.00 38.74 203 PHE A N 1
ATOM 1597 C CA . PHE A 1 204 ? 76.983 12.908 5.364 1.00 40.76 203 PHE A CA 1
ATOM 1598 C C . PHE A 1 204 ? 76.048 14.094 5.137 1.00 43.25 203 PHE A C 1
ATOM 1599 O O . PHE A 1 204 ? 75.217 14.432 5.969 1.00 41.16 203 PHE A O 1
ATOM 1607 N N . GLU A 1 205 ? 76.179 14.693 3.968 1.00 46.64 204 GLU A N 1
ATOM 1608 C CA . GLU A 1 205 ? 75.278 15.745 3.554 1.00 50.42 204 GLU A CA 1
ATOM 1609 C C . GLU A 1 205 ? 75.057 15.644 2.029 1.00 51.88 204 GLU A C 1
ATOM 1610 O O . GLU A 1 205 ? 75.829 14.991 1.293 1.00 52.08 204 GLU A O 1
ATOM 1616 N N . THR A 1 206 ? 73.986 16.265 1.555 1.00 52.60 205 THR A N 1
ATOM 1617 C CA . THR A 1 206 ? 73.688 16.236 0.139 1.00 50.36 205 THR A CA 1
ATOM 1618 C C . THR A 1 206 ? 74.868 16.853 -0.680 1.00 49.49 205 THR A C 1
ATOM 1619 O O . THR A 1 206 ? 75.733 17.582 -0.150 1.00 45.20 205 THR A O 1
ATOM 1623 N N . LYS A 1 207 ? 74.865 16.552 -1.982 1.00 49.27 206 LYS A N 1
ATOM 1624 C CA . LYS A 1 207 ? 75.998 16.768 -2.891 1.00 46.33 206 LYS A CA 1
ATOM 1625 C C . LYS A 1 207 ? 75.549 17.819 -3.910 1.00 40.76 206 LYS A C 1
ATOM 1626 O O . LYS A 1 207 ? 74.339 17.984 -4.115 1.00 32.55 206 LYS A O 1
ATOM 1632 N N . LYS B 1 4 ? 120.192 -30.034 9.452 1.00 49.15 3 LYS B N 1
ATOM 1633 C CA . LYS B 1 4 ? 119.346 -30.847 8.555 1.00 46.61 3 LYS B CA 1
ATOM 1634 C C . LYS B 1 4 ? 117.877 -30.639 8.982 1.00 43.80 3 LYS B C 1
ATOM 1635 O O . LYS B 1 4 ? 117.171 -29.847 8.365 1.00 48.68 3 LYS B O 1
ATOM 1637 N N . THR B 1 5 ? 117.432 -31.269 10.062 1.00 38.19 4 THR B N 1
ATOM 1638 C CA . THR B 1 5 ? 116.015 -31.255 10.475 1.00 33.84 4 THR B CA 1
ATOM 1639 C C . THR B 1 5 ? 115.714 -30.196 11.571 1.00 33.95 4 THR B C 1
ATOM 1640 O O . THR B 1 5 ? 116.497 -30.001 12.506 1.00 33.79 4 THR B O 1
ATOM 1644 N N . ALA B 1 6 ? 114.583 -29.498 11.428 1.00 30.55 5 ALA B N 1
ATOM 1645 C CA . ALA B 1 6 ? 114.121 -28.495 12.399 1.00 28.57 5 ALA B CA 1
ATOM 1646 C C . ALA B 1 6 ? 112.730 -28.891 12.848 1.00 28.04 5 ALA B C 1
ATOM 1647 O O . ALA B 1 6 ? 111.907 -29.254 12.022 1.00 26.24 5 ALA B O 1
ATOM 1649 N N . PHE B 1 7 ? 112.464 -28.807 14.153 1.00 27.32 6 PHE B N 1
ATOM 1650 C CA . PHE B 1 7 ? 111.094 -28.840 14.685 1.00 26.04 6 PHE B CA 1
ATOM 1651 C C . PHE B 1 7 ? 110.720 -27.486 15.195 1.00 26.68 6 PHE B C 1
ATOM 1652 O O . PHE B 1 7 ? 111.502 -26.854 15.914 1.00 26.80 6 PHE B O 1
ATOM 1660 N N . ILE B 1 8 ? 109.498 -27.073 14.872 1.00 27.66 7 ILE B N 1
ATOM 1661 C CA . ILE B 1 8 ? 108.899 -25.864 15.425 1.00 27.47 7 ILE B CA 1
ATOM 1662 C C . ILE B 1 8 ? 107.669 -26.336 16.184 1.00 26.80 7 ILE B C 1
ATOM 1663 O O . ILE B 1 8 ? 106.788 -26.993 15.651 1.00 28.41 7 ILE B O 1
ATOM 1668 N N . TRP B 1 9 ? 107.631 -26.055 17.461 1.00 29.36 8 TRP B N 1
ATOM 1669 C CA . TRP B 1 9 ? 106.612 -26.662 18.295 1.00 28.15 8 TRP B CA 1
ATOM 1670 C C . TRP B 1 9 ? 105.499 -25.717 18.719 1.00 28.27 8 TRP B C 1
ATOM 1671 O O . TRP B 1 9 ? 105.765 -24.581 19.055 1.00 27.86 8 TRP B O 1
ATOM 1682 N N . ASP B 1 10 ? 104.273 -26.261 18.758 1.00 29.14 9 ASP B N 1
ATOM 1683 C CA . ASP B 1 10 ? 103.145 -25.745 19.535 1.00 29.30 9 ASP B CA 1
ATOM 1684 C C . ASP B 1 10 ? 103.346 -26.094 21.033 1.00 30.72 9 ASP B C 1
ATOM 1685 O O . ASP B 1 10 ? 104.016 -27.113 21.380 1.00 28.14 9 ASP B O 1
ATOM 1690 N N . LEU B 1 11 ? 102.777 -25.260 21.914 1.00 29.25 10 LEU B N 1
ATOM 1691 C CA . LEU B 1 11 ? 102.801 -25.537 23.372 1.00 29.21 10 LEU B CA 1
ATOM 1692 C C . LEU B 1 11 ? 101.552 -26.276 23.864 1.00 28.84 10 LEU B C 1
ATOM 1693 O O . LEU B 1 11 ? 101.626 -27.461 24.053 1.00 28.47 10 LEU B O 1
ATOM 1698 N N . ASP B 1 12 ? 100.425 -25.594 24.056 1.00 29.38 11 ASP B N 1
ATOM 1699 C CA . ASP B 1 12 ? 99.264 -26.227 24.678 1.00 28.65 11 ASP B CA 1
ATOM 1700 C C . ASP B 1 12 ? 98.744 -27.418 23.869 1.00 27.66 11 ASP B C 1
ATOM 1701 O O . ASP B 1 12 ? 98.439 -27.301 22.674 1.00 30.79 11 ASP B O 1
ATOM 1706 N N . GLY B 1 13 ? 98.629 -28.572 24.520 1.00 29.46 12 GLY B N 1
ATOM 1707 C CA . GLY B 1 13 ? 98.035 -29.762 23.899 1.00 28.13 12 GLY B CA 1
ATOM 1708 C C . GLY B 1 13 ? 99.085 -30.630 23.203 1.00 30.67 12 GLY B C 1
ATOM 1709 O O . GLY B 1 13 ? 98.810 -31.760 22.782 1.00 30.78 12 GLY B O 1
ATOM 1710 N N . THR B 1 14 ? 100.303 -30.081 23.097 1.00 30.47 13 THR B N 1
ATOM 1711 C CA . THR B 1 14 ? 101.383 -30.690 22.382 1.00 30.12 13 THR B CA 1
ATOM 1712 C C . THR B 1 14 ? 102.511 -30.940 23.385 1.00 27.59 13 THR B C 1
ATOM 1713 O O . THR B 1 14 ? 102.700 -32.040 23.794 1.00 28.71 13 THR B O 1
ATOM 1717 N N . LEU B 1 15 ? 103.195 -29.901 23.837 1.00 29.06 14 LEU B N 1
ATOM 1718 C CA . LEU B 1 15 ? 104.187 -30.040 24.877 1.00 28.96 14 LEU B CA 1
ATOM 1719 C C . LEU B 1 15 ? 103.620 -29.770 26.268 1.00 27.97 14 LEU B C 1
ATOM 1720 O O . LEU B 1 15 ? 104.076 -30.400 27.198 1.00 25.97 14 LEU B O 1
ATOM 1725 N N . LEU B 1 16 ? 102.664 -28.838 26.403 1.00 27.03 15 LEU B N 1
ATOM 1726 C CA . LEU B 1 16 ? 102.163 -28.395 27.695 1.00 26.11 15 LEU B CA 1
ATOM 1727 C C . LEU B 1 16 ? 100.747 -28.838 27.945 1.00 29.74 15 LEU B C 1
ATOM 1728 O O . LEU B 1 16 ? 99.856 -28.766 27.070 1.00 29.33 15 LEU B O 1
ATOM 1733 N N . ASP B 1 17 ? 100.518 -29.304 29.167 1.00 28.43 16 ASP B N 1
ATOM 1734 C CA . ASP B 1 17 ? 99.148 -29.546 29.619 1.00 29.60 16 ASP B CA 1
ATOM 1735 C C . ASP B 1 17 ? 98.770 -28.343 30.484 1.00 29.16 16 ASP B C 1
ATOM 1736 O O . ASP B 1 17 ? 99.163 -28.269 31.639 1.00 29.98 16 ASP B O 1
ATOM 1741 N N . SER B 1 18 ? 98.062 -27.387 29.891 1.00 29.30 17 SER B N 1
ATOM 1742 C CA . SER B 1 18 ? 97.686 -26.137 30.536 1.00 29.95 17 SER B CA 1
ATOM 1743 C C . SER B 1 18 ? 96.186 -26.089 30.817 1.00 28.79 17 SER B C 1
ATOM 1744 O O . SER B 1 18 ? 95.700 -25.095 31.293 1.00 29.73 17 SER B O 1
ATOM 1747 N N . TYR B 1 19 ? 95.490 -27.174 30.537 1.00 28.16 18 TYR B N 1
ATOM 1748 C CA A TYR B 1 19 ? 94.026 -27.250 30.635 0.50 29.62 18 TYR B CA 1
ATOM 1749 C CA B TYR B 1 19 ? 94.049 -27.205 30.594 0.50 29.68 18 TYR B CA 1
ATOM 1750 C C . TYR B 1 19 ? 93.500 -26.732 31.959 1.00 28.95 18 TYR B C 1
ATOM 1751 O O . TYR B 1 19 ? 92.745 -25.770 32.013 1.00 25.63 18 TYR B O 1
ATOM 1768 N N . GLU B 1 20 ? 93.904 -27.365 33.057 1.00 31.18 19 GLU B N 1
ATOM 1769 C CA . GLU B 1 20 ? 93.408 -26.922 34.347 1.00 30.23 19 GLU B CA 1
ATOM 1770 C C . GLU B 1 20 ? 93.915 -25.555 34.771 1.00 28.73 19 GLU B C 1
ATOM 1771 O O . GLU B 1 20 ? 93.218 -24.838 35.471 1.00 28.79 19 GLU B O 1
ATOM 1777 N N . ALA B 1 21 ? 95.136 -25.200 34.384 1.00 30.52 20 ALA B N 1
ATOM 1778 C CA . ALA B 1 21 ? 95.660 -23.863 34.644 1.00 28.60 20 ALA B CA 1
ATOM 1779 C C . ALA B 1 21 ? 94.806 -22.774 33.942 1.00 29.30 20 ALA B C 1
ATOM 1780 O O . ALA B 1 21 ? 94.506 -21.731 34.516 1.00 29.78 20 ALA B O 1
ATOM 1782 N N . ILE B 1 22 ? 94.444 -23.029 32.694 1.00 30.24 21 ILE B N 1
ATOM 1783 C CA . ILE B 1 22 ? 93.612 -22.115 31.919 1.00 31.07 21 ILE B CA 1
ATOM 1784 C C . ILE B 1 22 ? 92.222 -21.964 32.547 1.00 29.85 21 ILE B C 1
ATOM 1785 O O . ILE B 1 22 ? 91.740 -20.849 32.736 1.00 29.57 21 ILE B O 1
ATOM 1790 N N . LEU B 1 23 ? 91.596 -23.081 32.910 1.00 28.34 22 LEU B N 1
ATOM 1791 C CA . LEU B 1 23 ? 90.305 -23.000 33.575 1.00 30.69 22 LEU B CA 1
ATOM 1792 C C . LEU B 1 23 ? 90.384 -22.268 34.897 1.00 29.57 22 LEU B C 1
ATOM 1793 O O . LEU B 1 23 ? 89.517 -21.436 35.200 1.00 28.22 22 LEU B O 1
ATOM 1798 N N . SER B 1 24 ? 91.420 -22.536 35.680 1.00 29.72 23 SER B N 1
ATOM 1799 C CA . SER B 1 24 ? 91.578 -21.811 36.965 1.00 30.56 23 SER B CA 1
ATOM 1800 C C . SER B 1 24 ? 91.811 -20.335 36.766 1.00 29.18 23 SER B C 1
ATOM 1801 O O . SER B 1 24 ? 91.295 -19.517 37.532 1.00 29.69 23 SER B O 1
ATOM 1804 N N . GLY B 1 25 ? 92.582 -19.983 35.752 1.00 31.02 24 GLY B N 1
ATOM 1805 C CA . GLY B 1 25 ? 92.798 -18.565 35.390 1.00 27.65 24 GLY B CA 1
ATOM 1806 C C . GLY B 1 25 ? 91.477 -17.881 35.064 1.00 30.60 24 GLY B C 1
ATOM 1807 O O . GLY B 1 25 ? 91.236 -16.749 35.501 1.00 30.27 24 GLY B O 1
ATOM 1808 N N . ILE B 1 26 ? 90.637 -18.546 34.260 1.00 26.70 25 ILE B N 1
ATOM 1809 C CA . ILE B 1 26 ? 89.315 -18.016 33.924 1.00 29.18 25 ILE B CA 1
ATOM 1810 C C . ILE B 1 26 ? 88.454 -17.854 35.174 1.00 29.08 25 ILE B C 1
ATOM 1811 O O . ILE B 1 26 ? 87.813 -16.851 35.353 1.00 30.13 25 ILE B O 1
ATOM 1816 N N . GLU B 1 27 ? 88.451 -18.841 36.048 1.00 31.74 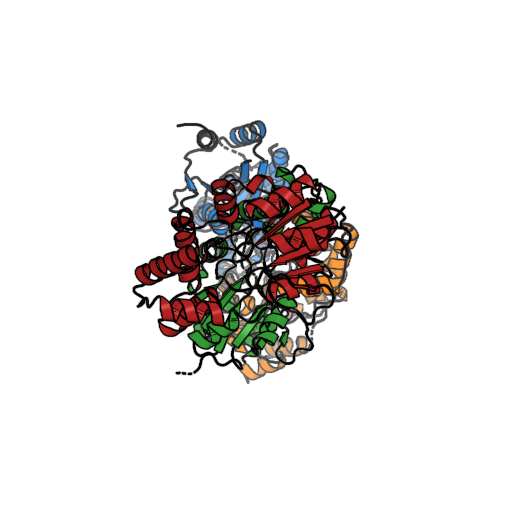26 GLU B N 1
ATOM 1817 C CA . GLU B 1 27 ? 87.667 -18.755 37.294 1.00 31.67 26 GLU B CA 1
ATOM 1818 C C . GLU B 1 27 ? 88.040 -17.515 38.080 1.00 33.34 26 GLU B C 1
ATOM 1819 O O . GLU B 1 27 ? 87.159 -16.794 38.598 1.00 33.29 26 GLU B O 1
ATOM 1825 N N . GLU B 1 28 ? 89.352 -17.258 38.151 1.00 33.75 27 GLU B N 1
ATOM 1826 C CA . GLU B 1 28 ? 89.886 -16.099 38.839 1.00 34.05 27 GLU B CA 1
ATOM 1827 C C . GLU B 1 28 ? 89.475 -14.796 38.146 1.00 31.12 27 GLU B C 1
ATOM 1828 O O . GLU B 1 28 ? 89.054 -13.857 38.814 1.00 28.81 27 GLU B O 1
ATOM 1834 N N . THR B 1 29 ? 89.644 -14.731 36.826 1.00 30.33 28 THR B N 1
ATOM 1835 C CA . THR B 1 29 ? 89.163 -13.605 36.045 1.00 29.90 28 THR B CA 1
ATOM 1836 C C . THR B 1 29 ? 87.667 -13.322 36.246 1.00 30.18 28 THR B C 1
ATOM 1837 O O . THR B 1 29 ? 87.262 -12.196 36.530 1.00 27.98 28 THR B O 1
ATOM 1841 N N . PHE B 1 30 ? 86.853 -14.355 36.127 1.00 30.99 29 PHE B N 1
ATOM 1842 C CA . PHE B 1 30 ? 85.405 -14.223 36.312 1.00 28.97 29 PHE B CA 1
ATOM 1843 C C . PHE B 1 30 ? 85.039 -13.699 37.737 1.00 31.15 29 PHE B C 1
ATOM 1844 O O . PHE B 1 30 ? 84.232 -12.776 37.874 1.00 30.35 29 PHE B O 1
ATOM 1852 N N . ALA B 1 31 ? 85.645 -14.275 38.772 1.00 29.39 30 ALA B N 1
ATOM 1853 C CA . ALA B 1 31 ? 85.423 -13.842 40.149 1.00 31.37 30 ALA B CA 1
ATOM 1854 C C . ALA B 1 31 ? 85.696 -12.347 40.310 1.00 33.09 30 ALA B C 1
ATOM 1855 O O . ALA B 1 31 ? 84.970 -11.653 40.976 1.00 34.01 30 ALA B O 1
ATOM 1857 N N . GLN B 1 32 ? 86.739 -11.859 39.649 1.00 37.80 31 GLN B N 1
ATOM 1858 C CA . GLN B 1 32 ? 87.136 -10.451 39.731 1.00 38.98 31 GLN B CA 1
ATOM 1859 C C . GLN B 1 32 ? 86.049 -9.514 39.156 1.00 37.65 31 GLN B C 1
ATOM 1860 O O . GLN B 1 32 ? 85.864 -8.409 39.618 1.00 35.82 31 GLN B O 1
ATOM 1866 N N . PHE B 1 33 ? 85.348 -9.963 38.119 1.00 36.33 32 PHE B N 1
ATOM 1867 C CA . PHE B 1 33 ? 84.346 -9.126 37.450 1.00 36.59 32 PHE B CA 1
ATOM 1868 C C . PHE B 1 33 ? 82.962 -9.573 37.801 1.00 35.99 32 PHE B C 1
ATOM 1869 O O . PHE B 1 33 ? 82.022 -9.221 37.110 1.00 40.40 32 PHE B O 1
ATOM 1877 N N . SER B 1 34 ? 82.845 -10.403 38.829 1.00 34.65 33 SER B N 1
ATOM 1878 C CA . SER B 1 34 ? 81.567 -10.914 39.301 1.00 34.27 33 SER B CA 1
ATOM 1879 C C . SER B 1 34 ? 80.741 -11.661 38.250 1.00 36.04 33 SER B C 1
ATOM 1880 O O . SER B 1 34 ? 79.508 -11.603 38.265 1.00 35.72 33 SER B O 1
ATOM 1883 N N . ILE B 1 35 ? 81.431 -12.394 37.378 1.00 34.34 34 ILE B N 1
ATOM 1884 C CA . ILE B 1 35 ? 80.815 -13.200 36.339 1.00 35.48 34 ILE B CA 1
ATOM 1885 C C . ILE B 1 35 ? 80.646 -14.632 36.823 1.00 35.77 34 ILE B C 1
ATOM 1886 O O . ILE B 1 35 ? 81.623 -15.262 37.237 1.00 33.25 34 ILE B O 1
ATOM 1891 N N . PRO B 1 36 ? 79.414 -15.158 36.751 1.00 37.18 35 PRO B N 1
ATOM 1892 C CA . PRO B 1 36 ? 79.199 -16.538 37.215 1.00 36.91 35 PRO B CA 1
ATOM 1893 C C . PRO B 1 36 ? 80.023 -17.559 36.438 1.00 35.95 35 PRO B C 1
ATOM 1894 O O . PRO B 1 36 ? 80.085 -17.526 35.192 1.00 35.70 35 PRO B O 1
ATOM 1898 N N . TYR B 1 37 ? 80.639 -18.471 37.182 1.00 35.21 36 TYR B N 1
ATOM 1899 C CA . TYR B 1 37 ? 81.571 -19.440 36.624 1.00 33.31 36 TYR B CA 1
ATOM 1900 C C . TYR B 1 37 ? 81.026 -20.839 36.793 1.00 31.99 36 TYR B C 1
ATOM 1901 O O . TYR B 1 37 ? 80.873 -21.332 37.903 1.00 32.44 36 TYR B O 1
ATOM 1910 N N . ASP B 1 38 ? 80.690 -21.458 35.671 1.00 32.19 37 ASP B N 1
ATOM 1911 C CA . ASP B 1 38 ? 80.340 -22.867 35.633 1.00 32.65 37 ASP B CA 1
ATOM 1912 C C . ASP B 1 38 ? 81.438 -23.496 34.790 1.00 33.54 37 ASP B C 1
ATOM 1913 O O . ASP B 1 38 ? 81.525 -23.217 33.576 1.00 32.56 37 ASP B O 1
ATOM 1918 N N . LYS B 1 39 ? 82.275 -24.306 35.437 1.00 31.15 38 LYS B N 1
ATOM 1919 C CA . LYS B 1 39 ? 83.451 -24.917 34.804 1.00 33.00 38 LYS B CA 1
ATOM 1920 C C . LYS B 1 39 ? 83.121 -25.717 33.549 1.00 34.78 38 LYS B C 1
ATOM 1921 O O . LYS B 1 39 ? 83.862 -25.697 32.570 1.00 33.46 38 LYS B O 1
ATOM 1927 N N . GLU B 1 40 ? 82.038 -26.474 33.600 1.00 35.06 39 GLU B N 1
ATOM 1928 C CA . GLU B 1 40 ? 81.725 -27.341 32.497 1.00 35.47 39 GLU B CA 1
ATOM 1929 C C . GLU B 1 40 ? 81.244 -26.534 31.308 1.00 35.26 39 GLU B C 1
ATOM 1930 O O . GLU B 1 40 ? 81.674 -26.800 30.174 1.00 36.24 39 GLU B O 1
ATOM 1936 N N . LYS B 1 41 ? 80.394 -25.539 31.559 1.00 35.20 40 LYS B N 1
ATOM 1937 C CA . LYS B 1 41 ? 79.928 -24.622 30.515 1.00 34.67 40 LYS B CA 1
ATOM 1938 C C . LYS B 1 41 ? 81.110 -23.877 29.908 1.00 34.69 40 LYS B C 1
ATOM 1939 O O . LYS B 1 41 ? 81.158 -23.687 28.674 1.00 30.33 40 LYS B O 1
ATOM 1942 N N . VAL B 1 42 ? 82.068 -23.481 30.760 1.00 31.67 41 VAL B N 1
ATOM 1943 C CA . VAL B 1 42 ? 83.240 -22.760 30.285 1.00 30.71 41 VAL B CA 1
ATOM 1944 C C . VAL B 1 42 ? 84.082 -23.719 29.403 1.00 33.23 41 VAL B C 1
ATOM 1945 O O . VAL B 1 42 ? 84.466 -23.353 28.287 1.00 31.77 41 VAL B O 1
ATOM 1949 N N . ARG B 1 43 ? 84.323 -24.939 29.890 1.00 33.22 42 ARG B N 1
ATOM 1950 C CA . ARG B 1 43 ? 85.120 -25.949 29.167 1.00 36.73 42 ARG B CA 1
ATOM 1951 C C . ARG B 1 43 ? 84.514 -26.211 27.761 1.00 35.82 42 ARG B C 1
ATOM 1952 O O . ARG B 1 43 ? 85.233 -26.154 26.730 1.00 31.24 42 ARG B O 1
ATOM 1958 N N . GLU B 1 44 ? 83.200 -26.417 27.723 1.00 33.48 43 GLU B N 1
ATOM 1959 C CA . GLU B 1 44 ? 82.497 -26.741 26.484 1.00 37.28 43 GLU B CA 1
ATOM 1960 C C . GLU B 1 44 ? 82.494 -25.540 25.504 1.00 37.19 43 GLU B C 1
ATOM 1961 O O . GLU B 1 44 ? 82.650 -25.727 24.293 1.00 30.91 43 GLU B O 1
ATOM 1967 N N . PHE B 1 45 ? 82.340 -24.316 26.040 1.00 35.25 44 PHE B N 1
ATOM 1968 C CA . PHE B 1 45 ? 82.460 -23.090 25.259 1.00 34.81 44 PHE B CA 1
ATOM 1969 C C . PHE B 1 45 ? 83.824 -22.925 24.613 1.00 33.46 44 PHE B C 1
ATOM 1970 O O . PHE B 1 45 ? 83.904 -22.663 23.408 1.00 30.44 44 PHE B O 1
ATOM 1978 N N . ILE B 1 46 ? 84.879 -23.066 25.413 1.00 34.85 45 ILE B N 1
ATOM 1979 C CA . ILE B 1 46 ? 86.257 -22.922 24.977 1.00 36.32 45 ILE B CA 1
ATOM 1980 C C . ILE B 1 46 ? 86.564 -23.891 23.855 1.00 36.73 45 ILE B C 1
ATOM 1981 O O . ILE B 1 46 ? 87.246 -23.536 22.928 1.00 38.20 45 ILE B O 1
ATOM 1986 N N . PHE B 1 47 ? 86.094 -25.131 23.981 1.00 39.15 46 PHE B N 1
ATOM 1987 C CA . PHE B 1 47 ? 86.318 -26.158 22.966 1.00 38.75 46 PHE B CA 1
ATOM 1988 C C . PHE B 1 47 ? 85.551 -25.867 21.679 1.00 37.48 46 PHE B C 1
ATOM 1989 O O . PHE B 1 47 ? 86.103 -26.029 20.600 1.00 35.02 46 PHE B O 1
ATOM 1997 N N . LYS B 1 48 ? 84.299 -25.437 21.768 1.00 34.31 47 LYS B N 1
ATOM 1998 C CA . LYS B 1 48 ? 83.536 -25.092 20.557 1.00 36.41 47 LYS B CA 1
ATOM 1999 C C . LYS B 1 48 ? 84.086 -23.794 19.871 1.00 36.84 47 LYS B C 1
ATOM 2000 O O . LYS B 1 48 ? 84.073 -23.653 18.635 1.00 31.38 47 LYS B O 1
ATOM 2006 N N . TYR B 1 49 ? 84.545 -22.849 20.699 1.00 37.44 48 TYR B N 1
ATOM 2007 C CA . TYR B 1 49 ? 85.040 -21.550 20.245 1.00 35.47 48 TYR B CA 1
ATOM 2008 C C . TYR B 1 49 ? 86.521 -21.343 20.622 1.00 35.76 48 TYR B C 1
ATOM 2009 O O . TYR B 1 49 ? 87.378 -21.929 20.016 1.00 36.06 48 TYR B O 1
ATOM 2018 N N . SER B 1 50 ? 86.814 -20.494 21.610 1.00 35.40 49 SER B N 1
ATOM 2019 C CA . SER B 1 50 ? 88.157 -20.257 22.108 1.00 33.04 49 SER B CA 1
ATOM 2020 C C . SER B 1 50 ? 88.003 -19.454 23.375 1.00 30.54 49 SER B C 1
ATOM 2021 O O . SER B 1 50 ? 86.909 -19.009 23.651 1.00 25.23 49 SER B O 1
ATOM 2024 N N . VAL B 1 51 ? 89.095 -19.303 24.140 1.00 29.02 50 VAL B N 1
ATOM 2025 C CA . VAL B 1 51 ? 89.129 -18.451 25.324 1.00 30.14 50 VAL B CA 1
ATOM 2026 C C . VAL B 1 51 ? 88.858 -16.979 24.928 1.00 31.00 50 VAL B C 1
ATOM 2027 O O . VAL B 1 51 ? 88.028 -16.343 25.552 1.00 29.57 50 VAL B O 1
ATOM 2031 N N . GLN B 1 52 ? 89.491 -16.483 23.855 1.00 28.74 51 GLN B N 1
ATOM 2032 C CA . GLN B 1 52 ? 89.240 -15.116 23.377 1.00 31.16 51 GLN B CA 1
ATOM 2033 C C . GLN B 1 52 ? 87.769 -14.907 23.116 1.00 29.04 51 GLN B C 1
ATOM 2034 O O . GLN B 1 52 ? 87.188 -13.913 23.568 1.00 31.51 51 GLN B O 1
ATOM 2040 N N . ASP B 1 53 ? 87.165 -15.845 22.382 1.00 30.01 52 ASP B N 1
ATOM 2041 C CA . ASP B 1 53 ? 85.725 -15.804 22.106 1.00 29.87 52 ASP B CA 1
ATOM 2042 C C . ASP B 1 53 ? 84.857 -15.760 23.353 1.00 27.83 52 ASP B C 1
ATOM 2043 O O . ASP B 1 53 ? 83.856 -15.101 23.342 1.00 31.07 52 ASP B O 1
ATOM 2048 N N . LEU B 1 54 ? 85.233 -16.491 24.397 1.00 30.72 53 LEU B N 1
ATOM 2049 C CA . LEU B 1 54 ? 84.530 -16.445 25.686 1.00 28.91 53 LEU B CA 1
ATOM 2050 C C . LEU B 1 54 ? 84.546 -15.054 26.291 1.00 31.11 53 LEU B C 1
ATOM 2051 O O . LEU B 1 54 ? 83.484 -14.512 26.719 1.00 31.40 53 LEU B O 1
ATOM 2056 N N . LEU B 1 55 ? 85.744 -14.450 26.316 1.00 30.17 54 LEU B N 1
ATOM 2057 C CA . LEU B 1 55 ? 85.884 -13.118 26.857 1.00 29.99 54 LEU B CA 1
ATOM 2058 C C . LEU B 1 55 ? 85.119 -12.121 26.030 1.00 26.38 54 LEU B C 1
ATOM 2059 O O . LEU B 1 55 ? 84.527 -11.195 26.578 1.00 24.95 54 LEU B O 1
ATOM 2064 N N . VAL B 1 56 ? 85.129 -12.313 24.715 1.00 28.44 55 VAL B N 1
ATOM 2065 C CA . VAL B 1 56 ? 84.402 -11.422 23.803 1.00 27.41 55 VAL B CA 1
ATOM 2066 C C . VAL B 1 56 ? 82.884 -11.443 24.088 1.00 27.28 55 VAL B C 1
ATOM 2067 O O . VAL B 1 56 ? 82.230 -10.405 24.168 1.00 27.34 5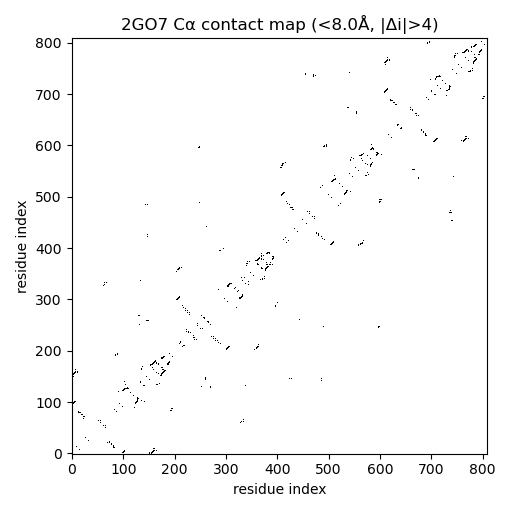5 VAL B O 1
ATOM 2071 N N . ARG B 1 57 ? 82.340 -12.643 24.222 1.00 27.49 56 ARG B N 1
ATOM 2072 C CA A ARG B 1 57 ? 80.925 -12.840 24.566 0.50 27.97 56 ARG B CA 1
ATOM 2073 C CA B ARG B 1 57 ? 80.905 -12.819 24.537 0.50 27.84 56 ARG B CA 1
ATOM 2074 C C . ARG B 1 57 ? 80.587 -12.229 25.910 1.00 27.95 56 ARG B C 1
ATOM 2075 O O . ARG B 1 57 ? 79.571 -11.548 26.082 1.00 25.26 56 ARG B O 1
ATOM 2090 N N . VAL B 1 58 ? 81.457 -12.420 26.888 1.00 27.88 57 VAL B N 1
ATOM 2091 C CA . VAL B 1 58 ? 81.186 -11.827 28.202 1.00 28.03 57 VAL B CA 1
ATOM 2092 C C . VAL B 1 58 ? 81.174 -10.310 28.118 1.00 28.61 57 VAL B C 1
ATOM 2093 O O . VAL B 1 58 ? 80.327 -9.654 28.716 1.00 27.06 57 VAL B O 1
ATOM 2097 N N . ALA B 1 59 ? 82.152 -9.755 27.393 1.00 30.50 58 ALA B N 1
ATOM 2098 C CA . ALA B 1 59 ? 82.278 -8.308 27.181 1.00 27.28 58 ALA B CA 1
ATOM 2099 C C . ALA B 1 59 ? 81.013 -7.723 26.534 1.00 27.95 58 ALA B C 1
ATOM 2100 O O . ALA B 1 59 ? 80.491 -6.723 26.980 1.00 27.28 58 ALA B O 1
ATOM 2102 N N . GLU B 1 60 ? 80.606 -8.330 25.438 1.00 25.71 59 GLU B N 1
ATOM 2103 C CA . GLU B 1 60 ? 79.413 -7.985 24.682 1.00 27.04 59 GLU B CA 1
ATOM 2104 C C . GLU B 1 60 ? 78.124 -8.054 25.474 1.00 29.21 59 GLU B C 1
ATOM 2105 O O . GLU B 1 60 ? 77.196 -7.294 25.205 1.00 28.20 59 GLU B O 1
ATOM 2111 N N . ASP B 1 61 ? 78.033 -9.025 26.373 1.00 27.48 60 ASP B N 1
ATOM 2112 C CA . ASP B 1 61 ? 76.775 -9.315 27.036 1.00 29.66 60 ASP B CA 1
ATOM 2113 C C . ASP B 1 61 ? 76.657 -8.656 28.384 1.00 30.66 60 ASP B C 1
ATOM 2114 O O . ASP B 1 61 ? 75.555 -8.390 28.820 1.00 30.06 60 ASP B O 1
ATOM 2119 N N . ARG B 1 62 ? 77.798 -8.419 29.041 1.00 30.48 61 ARG B N 1
ATOM 2120 C CA . ARG B 1 62 ? 77.860 -7.821 30.365 1.00 29.88 61 ARG B CA 1
ATOM 2121 C C . ARG B 1 62 ? 78.381 -6.386 30.376 1.00 30.94 61 ARG B C 1
ATOM 2122 O O . ARG B 1 62 ? 78.534 -5.831 31.435 1.00 32.79 61 ARG B O 1
ATOM 2130 N N . ASN B 1 63 ? 78.609 -5.785 29.204 1.00 27.10 62 ASN B N 1
ATOM 2131 C CA . ASN B 1 63 ? 79.129 -4.461 29.105 1.00 27.44 62 ASN B CA 1
ATOM 2132 C C . ASN B 1 63 ? 80.451 -4.292 29.848 1.00 26.24 62 ASN B C 1
ATOM 2133 O O . ASN B 1 63 ? 80.560 -3.520 30.784 1.00 26.19 62 ASN B O 1
ATOM 2138 N N . LEU B 1 64 ? 81.438 -5.076 29.439 1.00 26.04 63 LEU B N 1
ATOM 2139 C CA . LEU B 1 64 ? 82.783 -4.984 29.965 1.00 27.06 63 LEU B CA 1
ATOM 2140 C C . LEU B 1 64 ? 83.725 -4.771 28.769 1.00 28.35 63 LEU B C 1
ATOM 2141 O O . LEU B 1 64 ? 83.355 -5.044 27.662 1.00 26.14 63 LEU B O 1
ATOM 2146 N N . ASP B 1 65 ? 84.878 -4.161 28.980 1.00 30.92 64 ASP B N 1
ATOM 2147 C CA . ASP B 1 65 ? 85.851 -3.962 27.886 1.00 29.09 64 ASP B CA 1
ATOM 2148 C C . ASP B 1 65 ? 86.710 -5.170 27.786 1.00 27.49 64 ASP B C 1
ATOM 2149 O O . ASP B 1 65 ? 87.399 -5.514 28.745 1.00 26.89 64 ASP B O 1
ATOM 2154 N N . VAL B 1 66 ? 86.677 -5.794 26.608 1.00 27.14 65 VAL B N 1
ATOM 2155 C CA . VAL B 1 66 ? 87.318 -7.094 26.373 1.00 26.35 65 VAL B CA 1
ATOM 2156 C C . VAL B 1 66 ? 88.839 -6.981 26.613 1.00 28.27 65 VAL B C 1
ATOM 2157 O O . VAL B 1 66 ? 89.454 -7.918 27.085 1.00 26.08 65 VAL B O 1
ATOM 2161 N N . GLU B 1 67 ? 89.425 -5.811 26.310 1.00 28.39 66 GLU B N 1
ATOM 2162 C CA . GLU B 1 67 ? 90.859 -5.594 26.491 1.00 29.78 66 GLU B CA 1
ATOM 2163 C C . GLU B 1 67 ? 91.277 -5.678 27.961 1.00 29.58 66 GLU B C 1
ATOM 2164 O O . GLU B 1 67 ? 92.344 -6.244 28.271 1.00 29.58 66 GLU B O 1
ATOM 2170 N N . VAL B 1 68 ? 90.424 -5.140 28.839 1.00 29.58 67 VAL B N 1
ATOM 2171 C CA . VAL B 1 68 ? 90.594 -5.183 30.303 1.00 29.28 67 VAL B CA 1
ATOM 2172 C C . VAL B 1 68 ? 90.428 -6.634 30.828 1.00 30.91 67 VAL B C 1
ATOM 2173 O O . VAL B 1 68 ? 91.190 -7.118 31.679 1.00 30.59 67 VAL B O 1
ATOM 2177 N N . LEU B 1 69 ? 89.440 -7.334 30.293 1.00 30.03 68 LEU B N 1
ATOM 2178 C CA . LEU B 1 69 ? 89.291 -8.752 30.583 1.00 28.99 68 LEU B CA 1
ATOM 2179 C C . LEU B 1 69 ? 90.516 -9.601 30.162 1.00 28.52 68 LEU B C 1
ATOM 2180 O O . LEU B 1 69 ? 90.904 -10.538 30.842 1.00 27.41 68 LEU B O 1
ATOM 2185 N N . ASN B 1 70 ? 91.055 -9.321 28.981 1.00 30.64 69 ASN B N 1
ATOM 2186 C CA . ASN B 1 70 ? 92.235 -10.025 28.470 1.00 30.03 69 ASN B CA 1
ATOM 2187 C C . ASN B 1 70 ? 93.504 -9.759 29.296 1.00 31.64 69 ASN B C 1
ATOM 2188 O O . ASN B 1 70 ? 94.339 -10.662 29.485 1.00 31.15 69 ASN B O 1
ATOM 2193 N N . GLN B 1 71 ? 93.646 -8.541 29.802 1.00 28.88 70 GLN B N 1
ATOM 2194 C CA . GLN B 1 71 ? 94.748 -8.219 30.729 1.00 34.04 70 GLN B CA 1
ATOM 2195 C C . GLN B 1 71 ? 94.665 -8.938 32.069 1.00 32.89 70 GLN B C 1
ATOM 2196 O O . GLN B 1 71 ? 95.678 -9.405 32.603 1.00 33.59 70 GLN B O 1
ATOM 2202 N N . VAL B 1 72 ? 93.463 -9.051 32.590 1.00 32.00 71 VAL B N 1
ATOM 2203 C CA . VAL B 1 72 ? 93.224 -9.814 33.787 1.00 31.62 71 VAL B CA 1
ATOM 2204 C C . VAL B 1 72 ? 93.364 -11.340 33.499 1.00 31.27 71 VAL B C 1
ATOM 2205 O O . VAL B 1 72 ? 93.877 -12.076 34.316 1.00 30.37 71 VAL B O 1
ATOM 2209 N N . ARG B 1 73 ? 92.970 -11.775 32.315 1.00 29.40 72 ARG B N 1
ATOM 2210 C CA . ARG B 1 73 ? 93.199 -13.145 31.892 1.00 29.58 72 ARG B CA 1
ATOM 2211 C C . ARG B 1 73 ? 94.694 -13.475 31.867 1.00 29.51 72 ARG B C 1
ATOM 2212 O O . ARG B 1 73 ? 95.096 -14.488 32.441 1.00 29.19 72 ARG B O 1
ATOM 2220 N N . ALA B 1 74 ? 95.516 -12.663 31.180 1.00 27.74 73 ALA B N 1
ATOM 2221 C CA . ALA B 1 74 ? 96.980 -12.926 31.111 1.00 27.30 73 ALA B CA 1
ATOM 2222 C C . ALA B 1 74 ? 97.589 -12.962 32.522 1.00 30.29 73 ALA B C 1
ATOM 2223 O O . ALA B 1 74 ? 98.418 -13.799 32.811 1.00 31.15 73 ALA B O 1
ATOM 2225 N N . GLN B 1 75 ? 97.174 -12.018 33.373 1.00 31.83 74 GLN B N 1
ATOM 2226 C CA . GLN B 1 75 ? 97.670 -11.876 34.737 1.00 35.27 74 GLN B CA 1
ATOM 2227 C C . GLN B 1 75 ? 97.300 -13.113 35.561 1.00 33.92 74 GLN B C 1
ATOM 2228 O O . GLN B 1 75 ? 98.158 -13.758 36.126 1.00 34.84 74 GLN B O 1
ATOM 2234 N N . SER B 1 76 ? 96.018 -13.457 35.576 1.00 31.10 75 SER B N 1
ATOM 2235 C CA . SER B 1 76 ? 95.512 -14.626 36.283 1.00 31.55 75 SER B CA 1
ATOM 2236 C C . SER B 1 76 ? 96.143 -15.947 35.848 1.00 33.46 75 SER B C 1
ATOM 2237 O O . SER B 1 76 ? 96.436 -16.812 36.675 1.00 31.68 75 SER B O 1
ATOM 2240 N N . LEU B 1 77 ? 96.347 -16.098 34.540 1.00 29.86 76 LEU B N 1
ATOM 2241 C CA . LEU B 1 77 ? 96.930 -17.298 34.029 1.00 29.89 76 LEU B CA 1
ATOM 2242 C C . LEU B 1 77 ? 98.381 -17.473 34.464 1.00 29.81 76 LEU B C 1
ATOM 2243 O O . LEU B 1 77 ? 98.802 -18.591 34.749 1.00 30.06 76 LEU B O 1
ATOM 2248 N N . ALA B 1 78 ? 99.135 -16.383 34.457 1.00 29.53 77 ALA B N 1
ATOM 2249 C CA . ALA B 1 78 ? 100.513 -16.368 34.901 1.00 29.68 77 ALA B CA 1
ATOM 2250 C C . ALA B 1 78 ? 100.614 -16.839 36.350 1.00 31.18 77 ALA B C 1
ATOM 2251 O O . ALA B 1 78 ? 101.535 -17.567 36.687 1.00 36.09 77 ALA B O 1
ATOM 2253 N N . GLU B 1 79 ? 99.627 -16.510 37.173 1.00 30.23 78 GLU B N 1
ATOM 2254 C CA . GLU B 1 79 ? 99.607 -16.958 38.556 1.00 31.93 78 GLU B CA 1
ATOM 2255 C C . GLU B 1 79 ? 99.377 -18.459 38.695 1.00 31.71 78 GLU B C 1
ATOM 2256 O O . GLU B 1 79 ? 99.575 -19.016 39.772 1.00 28.58 78 GLU B O 1
ATOM 2262 N N . LYS B 1 80 ? 98.958 -19.125 37.617 1.00 30.53 79 LYS B N 1
ATOM 2263 C CA . LYS B 1 80 ? 98.634 -20.540 37.708 1.00 27.21 79 LYS B CA 1
ATOM 2264 C C . LYS B 1 80 ? 99.701 -21.442 37.135 1.00 28.49 79 LYS B C 1
ATOM 2265 O O . LYS B 1 80 ? 99.435 -22.624 36.865 1.00 28.90 79 LYS B O 1
ATOM 2271 N N . ASN B 1 81 ? 100.909 -20.924 36.946 1.00 28.71 80 ASN B N 1
ATOM 2272 C CA . ASN B 1 81 ? 101.987 -21.744 36.344 1.00 30.41 80 ASN B CA 1
ATOM 2273 C C . ASN B 1 81 ? 102.317 -23.070 37.064 1.00 30.98 80 ASN B C 1
ATOM 2274 O O . ASN B 1 81 ? 102.708 -24.050 36.422 1.00 31.91 80 ASN B O 1
ATOM 2279 N N . ALA B 1 82 ? 102.164 -23.096 38.393 1.00 30.57 81 ALA B N 1
ATOM 2280 C CA . ALA B 1 82 ? 102.383 -24.326 39.164 1.00 29.69 81 ALA B CA 1
ATOM 2281 C C . ALA B 1 82 ? 101.514 -25.465 38.671 1.00 28.69 81 ALA B C 1
ATOM 2282 O O . ALA B 1 82 ? 101.883 -26.612 38.834 1.00 29.24 81 ALA B O 1
ATOM 2284 N N . GLN B 1 83 ? 100.373 -25.139 38.071 1.00 30.13 82 GLN B N 1
ATOM 2285 C CA . GLN B 1 83 ? 99.433 -26.124 37.558 1.00 30.93 82 GLN B CA 1
ATOM 2286 C C . GLN B 1 83 ? 99.730 -26.573 36.110 1.00 30.15 82 GLN B C 1
ATOM 2287 O O . GLN B 1 83 ? 99.095 -27.502 35.629 1.00 32.11 82 GLN B O 1
ATOM 2293 N N . VAL B 1 84 ? 100.639 -25.905 35.387 1.00 27.83 83 VAL B N 1
ATOM 2294 C CA . VAL B 1 84 ? 100.993 -26.357 34.034 1.00 24.55 83 VAL B CA 1
ATOM 2295 C C . VAL B 1 84 ? 102.043 -27.451 34.196 1.00 27.91 83 VAL B C 1
ATOM 2296 O O . VAL B 1 84 ? 102.976 -27.304 35.015 1.00 27.17 83 VAL B O 1
ATOM 2300 N N . VAL B 1 85 ? 101.839 -28.570 33.492 1.00 30.22 84 VAL B N 1
ATOM 2301 C CA . VAL B 1 85 ? 102.736 -29.744 33.528 1.00 28.17 84 VAL B CA 1
ATOM 2302 C C . VAL B 1 85 ? 103.021 -30.139 32.071 1.00 30.12 84 VAL B C 1
ATOM 2303 O O . VAL B 1 85 ? 102.297 -29.718 31.156 1.00 29.28 84 VAL B O 1
ATOM 2307 N N . LEU B 1 86 ? 104.067 -30.936 31.833 1.00 28.45 85 LEU B N 1
ATOM 2308 C CA . LEU B 1 86 ? 104.334 -31.396 30.477 1.00 28.56 85 LEU B CA 1
ATOM 2309 C C . LEU B 1 86 ? 103.246 -32.431 30.093 1.00 28.56 85 LEU B C 1
ATOM 2310 O O . LEU B 1 86 ? 102.713 -33.125 30.942 1.00 30.16 85 LEU B O 1
ATOM 2323 N N . PRO B 1 88 ? 102.325 -36.039 28.519 1.00 29.89 87 PRO B N 1
ATOM 2324 C CA . PRO B 1 88 ? 103.010 -37.318 28.547 1.00 29.86 87 PRO B CA 1
ATOM 2325 C C . PRO B 1 88 ? 103.953 -37.495 27.360 1.00 30.19 87 PRO B C 1
ATOM 2326 O O . PRO B 1 88 ? 103.572 -37.238 26.237 1.00 29.01 87 PRO B O 1
ATOM 2330 N N . GLY B 1 89 ? 105.180 -37.927 27.632 1.00 29.50 88 GLY B N 1
ATOM 2331 C CA . GLY B 1 89 ? 106.168 -38.134 26.596 1.00 29.93 88 GLY B CA 1
ATOM 2332 C C . GLY B 1 89 ? 106.839 -36.858 26.114 1.00 27.58 88 GLY B C 1
ATOM 2333 O O . GLY B 1 89 ? 107.668 -36.926 25.220 1.00 29.36 88 GLY B O 1
ATOM 2334 N N . ALA B 1 90 ? 106.511 -35.696 26.688 1.00 28.49 89 ALA B N 1
ATOM 2335 C CA . ALA B 1 90 ? 107.039 -34.418 26.157 1.00 28.92 89 ALA B CA 1
ATOM 2336 C C . ALA B 1 90 ? 108.533 -34.260 26.374 1.00 27.61 89 ALA B C 1
ATOM 2337 O O . ALA B 1 90 ? 109.246 -33.913 25.453 1.00 27.75 89 ALA B O 1
ATOM 2339 N N . ARG B 1 91 ? 109.005 -34.520 27.583 1.00 29.79 90 ARG B N 1
ATOM 2340 C CA . ARG B 1 91 ? 110.439 -34.397 27.891 1.00 32.86 90 ARG B CA 1
ATOM 2341 C C . ARG B 1 91 ? 111.249 -35.434 27.110 1.00 29.58 90 ARG B C 1
ATOM 2342 O O . ARG B 1 91 ? 112.332 -35.142 26.611 1.00 27.03 90 ARG B O 1
ATOM 2350 N N . GLU B 1 92 ? 110.690 -36.638 27.016 1.00 27.56 91 GLU B N 1
ATOM 2351 C CA . GLU B 1 92 ? 111.307 -37.736 26.282 1.00 27.72 91 GLU B CA 1
ATOM 2352 C C . GLU B 1 92 ? 111.536 -37.416 24.790 1.00 27.09 91 GLU B C 1
ATOM 2353 O O . GLU B 1 92 ? 112.625 -37.639 24.233 1.00 25.96 91 GLU B O 1
ATOM 2359 N N . VAL B 1 93 ? 110.524 -36.867 24.128 1.00 27.78 92 VAL B N 1
ATOM 2360 C CA . VAL B 1 93 ? 110.665 -36.552 22.710 1.00 27.75 92 VAL B CA 1
ATOM 2361 C C . VAL B 1 93 ? 111.583 -35.328 22.523 1.00 29.47 92 VAL B C 1
ATOM 2362 O O . VAL B 1 93 ? 112.406 -35.298 21.620 1.00 28.66 92 VAL B O 1
ATOM 2366 N N . LEU B 1 94 ? 111.490 -34.349 23.414 1.00 28.95 93 LEU B N 1
ATOM 2367 C CA . LEU B 1 94 ? 112.401 -33.197 23.343 1.00 28.34 93 LEU B CA 1
ATOM 2368 C C . LEU B 1 94 ? 113.888 -33.605 23.547 1.00 27.33 93 LEU B C 1
ATOM 2369 O O . LEU B 1 94 ? 114.768 -33.109 22.861 1.00 26.23 93 LEU B O 1
ATOM 2374 N N . ALA B 1 95 ? 114.156 -34.446 24.528 1.00 26.35 94 ALA B N 1
ATOM 2375 C CA . ALA B 1 95 ? 115.520 -34.947 24.749 1.00 27.49 94 ALA B CA 1
ATOM 2376 C C . ALA B 1 95 ? 116.047 -35.746 23.543 1.00 26.31 94 ALA B C 1
ATOM 2377 O O . ALA B 1 95 ? 117.227 -35.658 23.147 1.00 26.41 94 ALA B O 1
ATOM 2379 N N . TRP B 1 96 ? 115.155 -36.541 22.971 1.00 27.29 95 TRP B N 1
ATOM 2380 C CA . TRP B 1 96 ? 115.480 -37.360 21.828 1.00 27.73 95 TRP B CA 1
ATOM 2381 C C . TRP B 1 96 ? 115.833 -36.524 20.594 1.00 27.50 95 TRP B C 1
ATOM 2382 O O . TRP B 1 96 ? 116.743 -36.891 19.849 1.00 27.85 95 TRP B O 1
ATOM 2393 N N . ALA B 1 97 ? 115.084 -35.451 20.353 1.00 27.56 96 ALA B N 1
ATOM 2394 C CA . ALA B 1 97 ? 115.342 -34.545 19.229 1.00 27.78 96 ALA B CA 1
ATOM 2395 C C . ALA B 1 97 ? 116.695 -33.837 19.435 1.00 26.73 96 ALA B C 1
ATOM 2396 O O . ALA B 1 97 ? 117.516 -33.760 18.541 1.00 30.57 96 ALA B O 1
ATOM 2398 N N . ASP B 1 98 ? 116.905 -33.326 20.642 1.00 28.35 97 ASP B N 1
ATOM 2399 C CA . ASP B 1 98 ? 118.179 -32.762 21.054 1.00 26.45 97 ASP B CA 1
ATOM 2400 C C . ASP B 1 98 ? 119.343 -33.735 20.775 1.00 27.35 97 ASP B C 1
ATOM 2401 O O . ASP B 1 98 ? 120.354 -33.398 20.154 1.00 27.30 97 ASP B O 1
ATOM 2406 N N . GLU B 1 99 ? 119.179 -34.957 21.241 1.00 27.69 98 GLU B N 1
ATOM 2407 C CA . GLU B 1 99 ? 120.179 -35.984 21.083 1.00 30.99 98 GLU B CA 1
ATOM 2408 C C . GLU B 1 99 ? 120.392 -36.253 19.590 1.00 28.98 98 GLU B C 1
ATOM 2409 O O . GLU B 1 99 ? 121.530 -36.438 19.169 1.00 27.49 98 GLU B O 1
ATOM 2415 N N . SER B 1 100 ? 119.307 -36.265 18.812 1.00 26.75 99 SER B N 1
ATOM 2416 C CA . SER B 1 100 ? 119.359 -36.459 17.368 1.00 29.05 99 SER B CA 1
ATOM 2417 C C . SER B 1 100 ? 119.932 -35.277 16.555 1.00 30.75 99 SER B C 1
ATOM 2418 O O . SER B 1 100 ? 120.175 -35.394 15.352 1.00 31.75 99 SER B O 1
ATOM 2421 N N . GLY B 1 101 ? 120.175 -34.152 17.205 1.00 31.67 100 GLY B N 1
ATOM 2422 C CA . GLY B 1 101 ? 120.700 -32.989 16.523 1.00 31.17 100 GLY B CA 1
ATOM 2423 C C . GLY B 1 101 ? 119.624 -32.159 15.856 1.00 29.73 100 GLY B C 1
ATOM 2424 O O . GLY B 1 101 ? 119.926 -31.282 15.068 1.00 32.29 100 GLY B O 1
ATOM 2425 N N . ILE B 1 102 ? 118.362 -32.392 16.195 1.00 29.77 101 ILE B N 1
ATOM 2426 C CA . ILE B 1 102 ? 117.285 -31.611 15.597 1.00 31.42 101 ILE B CA 1
ATOM 2427 C C . ILE B 1 102 ? 117.265 -30.208 16.261 1.00 31.60 101 ILE B C 1
ATOM 2428 O O . ILE B 1 102 ? 117.335 -30.101 17.471 1.00 29.48 101 ILE B O 1
ATOM 2433 N N . GLN B 1 103 ? 117.236 -29.157 15.442 1.00 33.07 102 GLN B N 1
ATOM 2434 C CA . GLN B 1 103 ? 117.042 -27.783 15.919 1.00 31.95 102 GLN B CA 1
ATOM 2435 C C . GLN B 1 103 ? 115.570 -27.601 16.290 1.00 30.17 102 GLN B C 1
ATOM 2436 O O . GLN B 1 103 ? 114.682 -27.932 15.485 1.00 28.87 102 GLN B O 1
ATOM 2442 N N . GLN B 1 104 ? 115.328 -27.072 17.492 1.00 25.44 103 GLN B N 1
ATOM 2443 C CA . GLN B 1 104 ? 113.983 -26.960 18.084 1.00 28.76 103 GLN B CA 1
ATOM 2444 C C . GLN B 1 104 ? 113.629 -25.522 18.375 1.00 27.75 103 GLN B C 1
ATOM 2445 O O . GLN B 1 104 ? 114.403 -24.806 19.000 1.00 27.34 103 GLN B O 1
ATOM 2451 N N . PHE B 1 105 ? 112.450 -25.127 17.889 1.00 28.91 104 PHE B N 1
ATOM 2452 C CA . PHE B 1 105 ? 111.914 -23.769 18.022 1.00 27.81 104 PHE B CA 1
ATOM 2453 C C . PHE B 1 105 ? 110.523 -23.893 18.590 1.00 27.02 104 PHE B C 1
ATOM 2454 O O . PHE B 1 105 ? 109.987 -24.967 18.646 1.00 27.65 104 PHE B O 1
ATOM 2462 N N . ILE B 1 106 ? 109.966 -22.784 19.039 1.00 30.36 105 ILE B N 1
ATOM 2463 C CA . ILE B 1 106 ? 108.564 -22.695 19.463 1.00 27.73 105 ILE B CA 1
ATOM 2464 C C . ILE B 1 106 ? 107.918 -21.523 18.738 1.00 28.55 105 ILE B C 1
ATOM 2465 O O . ILE B 1 106 ? 108.573 -20.516 18.502 1.00 30.25 105 ILE B O 1
ATOM 2470 N N . TYR B 1 107 ? 106.670 -21.711 18.295 1.00 30.73 106 TYR B N 1
ATOM 2471 C CA . TYR B 1 107 ? 105.763 -20.603 17.999 1.00 29.48 106 TYR B CA 1
ATOM 2472 C C . TYR B 1 107 ? 104.450 -20.827 18.741 1.00 28.63 106 TYR B C 1
ATOM 2473 O O . TYR B 1 107 ? 103.713 -21.769 18.474 1.00 32.63 106 TYR B O 1
ATOM 2482 N N . THR B 1 108 ? 104.179 -19.927 19.682 1.00 29.82 107 THR B N 1
ATOM 2483 C CA . THR B 1 108 ? 103.021 -20.002 20.562 1.00 28.81 107 THR B CA 1
ATOM 2484 C C . THR B 1 108 ? 102.246 -18.670 20.571 1.00 29.46 107 THR B C 1
ATOM 2485 O O . THR B 1 108 ? 102.804 -17.581 20.333 1.00 27.80 107 THR B O 1
ATOM 2489 N N . HIS B 1 109 ? 100.948 -18.765 20.854 1.00 33.25 108 HIS B N 1
ATOM 2490 C CA . HIS B 1 109 ? 100.116 -17.579 21.036 1.00 33.50 108 HIS B CA 1
ATOM 2491 C C . HIS B 1 109 ? 100.168 -17.126 22.502 1.00 32.81 108 HIS B C 1
ATOM 2492 O O . HIS B 1 109 ? 99.622 -16.077 22.838 1.00 31.76 108 HIS B O 1
ATOM 2499 N N . LYS B 1 110 ? 100.862 -17.867 23.368 1.00 30.88 109 LYS B N 1
ATOM 2500 C CA . LYS B 1 110 ? 101.085 -17.358 24.704 1.00 31.86 109 LYS B CA 1
ATOM 2501 C C . LYS B 1 110 ? 102.030 -16.195 24.625 1.00 31.49 109 LYS B C 1
ATOM 2502 O O . LYS B 1 110 ? 102.698 -15.979 23.620 1.00 30.34 109 LYS B O 1
ATOM 2508 N N . GLY B 1 111 ? 102.072 -15.413 25.696 1.00 33.06 110 GLY B N 1
ATOM 2509 C CA . GLY B 1 111 ? 102.967 -14.278 25.743 1.00 32.42 110 GLY B CA 1
ATOM 2510 C C . GLY B 1 111 ? 104.284 -14.645 26.365 1.00 32.09 110 GLY B C 1
ATOM 2511 O O . GLY B 1 111 ? 104.710 -15.799 26.310 1.00 33.89 110 GLY B O 1
ATOM 2512 N N . ASN B 1 112 ? 104.920 -13.654 26.984 1.00 31.91 111 ASN B N 1
ATOM 2513 C CA . ASN B 1 112 ? 106.215 -13.845 27.643 1.00 33.73 111 ASN B CA 1
ATOM 2514 C C . ASN B 1 112 ? 106.208 -14.854 28.777 1.00 31.01 111 ASN B C 1
ATOM 2515 O O . ASN B 1 112 ? 107.252 -15.436 29.082 1.00 27.59 111 ASN B O 1
ATOM 2520 N N . ASN B 1 113 ? 105.062 -15.035 29.432 1.00 30.80 112 ASN B N 1
ATOM 2521 C CA . ASN B 1 113 ? 104.935 -16.041 30.480 1.00 30.65 112 ASN B CA 1
ATOM 2522 C C . ASN B 1 113 ? 105.310 -17.470 29.988 1.00 30.24 112 ASN B C 1
ATOM 2523 O O . ASN B 1 113 ? 105.586 -18.330 30.786 1.00 31.70 112 ASN B O 1
ATOM 2528 N N . ALA B 1 114 ? 105.294 -17.710 28.671 1.00 29.53 113 ALA B N 1
ATOM 2529 C CA . ALA B 1 114 ? 105.728 -18.973 28.085 1.00 30.54 113 ALA B CA 1
ATOM 2530 C C . ALA B 1 114 ? 107.165 -19.328 28.501 1.00 30.41 113 ALA B C 1
ATOM 2531 O O . ALA B 1 114 ? 107.469 -20.479 28.818 1.00 27.41 113 ALA B O 1
ATOM 2533 N N . PHE B 1 115 ? 108.027 -18.320 28.539 1.00 31.91 114 PHE B N 1
ATOM 2534 C CA . PHE B 1 115 ? 109.431 -18.505 28.971 1.00 31.68 114 PHE B CA 1
ATOM 2535 C C . PHE B 1 115 ? 109.533 -18.960 30.402 1.00 30.94 114 PHE B C 1
ATOM 2536 O O . PHE B 1 115 ? 110.319 -19.847 30.708 1.00 27.14 114 PHE B O 1
ATOM 2544 N N . THR B 1 116 ? 108.706 -18.352 31.257 1.00 31.77 115 THR B N 1
ATOM 2545 C CA . THR B 1 116 ? 108.623 -18.684 32.691 1.00 31.23 115 THR B CA 1
ATOM 2546 C C . THR B 1 116 ? 108.192 -20.130 32.925 1.00 28.84 115 THR B C 1
ATOM 2547 O O . THR B 1 116 ? 108.827 -20.843 33.675 1.00 29.18 115 THR B O 1
ATOM 2551 N N . ILE B 1 117 ? 107.108 -20.537 32.269 1.00 28.75 116 ILE B N 1
ATOM 2552 C CA . ILE B 1 117 ? 106.647 -21.927 32.273 1.00 28.55 116 ILE B CA 1
ATOM 2553 C C . ILE B 1 117 ? 107.765 -22.869 31.811 1.00 28.14 116 ILE B C 1
ATOM 2554 O O . ILE B 1 117 ? 108.097 -23.805 32.506 1.00 25.28 116 ILE B O 1
ATOM 2559 N N . LEU B 1 118 ? 108.330 -22.629 30.625 1.00 29.26 117 LEU B N 1
ATOM 2560 C CA . LEU B 1 118 ? 109.374 -23.513 30.097 1.00 27.98 117 LEU B CA 1
ATOM 2561 C C . LEU B 1 118 ? 110.597 -23.622 31.008 1.00 28.51 117 LEU B C 1
ATOM 2562 O O . LEU B 1 118 ? 111.213 -24.655 31.128 1.00 28.07 117 LEU B O 1
ATOM 2567 N N . LYS B 1 119 ? 110.990 -22.528 31.625 1.00 33.40 118 LYS B N 1
ATOM 2568 C CA . LYS B 1 119 ? 112.073 -22.603 32.587 1.00 34.98 118 LYS B CA 1
ATOM 2569 C C . LYS B 1 119 ? 111.601 -23.352 33.861 1.00 32.85 118 LYS B C 1
ATOM 2570 O O . LYS B 1 119 ? 112.347 -24.133 34.433 1.00 34.55 118 LYS B O 1
ATOM 2573 N N . ASP B 1 120 ? 110.367 -23.121 34.302 1.00 31.15 119 ASP B N 1
ATOM 2574 C CA . ASP B 1 120 ? 109.795 -23.847 35.468 1.00 32.85 119 ASP B CA 1
ATOM 2575 C C . ASP B 1 120 ? 109.855 -25.359 35.276 1.00 30.97 119 ASP B C 1
ATOM 2576 O O . ASP B 1 120 ? 110.143 -26.080 36.194 1.00 27.92 119 ASP B O 1
ATOM 2581 N N . LEU B 1 121 ? 109.567 -25.825 34.068 1.00 31.70 120 LEU B N 1
ATOM 2582 C CA . LEU B 1 121 ? 109.542 -27.253 33.786 1.00 29.58 120 LEU B CA 1
ATOM 2583 C C . LEU B 1 121 ? 110.890 -27.790 33.320 1.00 32.07 120 LEU B C 1
ATOM 2584 O O . LEU B 1 121 ? 110.972 -28.949 32.960 1.00 30.63 120 LEU B O 1
ATOM 2589 N N . GLY B 1 122 ? 111.952 -26.975 33.327 1.00 31.19 121 GLY B N 1
ATOM 2590 C CA . GLY B 1 122 ? 113.282 -27.509 32.960 1.00 31.71 121 GLY B CA 1
ATOM 2591 C C . GLY B 1 122 ? 113.390 -27.905 31.499 1.00 30.60 121 GLY B C 1
ATOM 2592 O O . GLY B 1 122 ? 114.090 -28.840 31.156 1.00 28.50 121 GLY B O 1
ATOM 2593 N N . VAL B 1 123 ? 112.721 -27.166 30.613 1.00 31.27 122 VAL B N 1
ATOM 2594 C CA . VAL B 1 123 ? 112.831 -27.492 29.182 1.00 29.06 122 VAL B CA 1
ATOM 2595 C C . VAL B 1 123 ? 113.197 -26.321 28.277 1.00 30.64 122 VAL B C 1
ATOM 2596 O O . VAL B 1 123 ? 113.358 -26.522 27.071 1.00 29.44 122 VAL B O 1
ATOM 2600 N N . GLU B 1 124 ? 113.304 -25.103 28.829 1.00 30.71 123 GLU B N 1
ATOM 2601 C CA . GLU B 1 124 ? 113.522 -23.932 27.976 1.00 33.81 123 GLU B CA 1
ATOM 2602 C C . GLU B 1 124 ? 114.794 -24.073 27.183 1.00 31.62 123 GLU B C 1
ATOM 2603 O O . GLU B 1 124 ? 114.867 -23.650 26.046 1.00 33.53 123 GLU B O 1
ATOM 2609 N N . SER B 1 125 ? 115.792 -24.700 27.777 1.00 30.23 124 SER B N 1
ATOM 2610 C CA . SER B 1 125 ? 117.074 -24.773 27.163 1.00 32.42 124 SER B CA 1
ATOM 2611 C C . SER B 1 125 ? 117.183 -25.716 25.952 1.00 30.56 124 SER B C 1
ATOM 2612 O O . SER B 1 125 ? 118.183 -25.697 25.282 1.00 30.72 124 SER B O 1
ATOM 2615 N N . TYR B 1 126 ? 116.162 -26.500 25.637 1.00 31.02 125 TYR B N 1
ATOM 2616 C CA . TYR B 1 126 ? 116.140 -27.279 24.374 1.00 29.63 125 TYR B CA 1
ATOM 2617 C C . TYR B 1 126 ? 116.032 -26.428 23.104 1.00 29.69 125 TYR B C 1
ATOM 2618 O O . TYR B 1 126 ? 116.332 -26.891 21.992 1.00 30.71 125 TYR B O 1
ATOM 2627 N N . PHE B 1 127 ? 115.589 -25.188 23.259 1.00 31.00 126 PHE B N 1
ATOM 2628 C CA . PHE B 1 127 ? 115.043 -24.421 22.135 1.00 29.19 126 PHE B CA 1
ATOM 2629 C C . PHE B 1 127 ? 116.057 -23.406 21.637 1.00 29.95 126 PHE B C 1
ATOM 2630 O O . PHE B 1 127 ? 116.668 -22.687 22.417 1.00 30.50 126 PHE B O 1
ATOM 2638 N N . THR B 1 128 ? 116.283 -23.390 20.327 1.00 29.95 127 THR B N 1
ATOM 2639 C CA . THR B 1 128 ? 117.254 -22.468 19.741 1.00 30.82 127 THR B CA 1
ATOM 2640 C C . THR B 1 128 ? 116.603 -21.046 19.742 1.00 30.68 127 THR B C 1
ATOM 2641 O O . THR B 1 128 ? 117.273 -20.062 19.989 1.00 28.84 127 THR B O 1
ATOM 2645 N N . GLU B 1 129 ? 115.296 -20.978 19.519 1.00 29.43 128 GLU B N 1
ATOM 2646 C CA . GLU B 1 129 ? 114.587 -19.716 19.549 1.00 27.64 128 GLU B CA 1
ATOM 2647 C C . GLU B 1 129 ? 113.102 -19.967 19.824 1.00 28.70 128 GLU B C 1
ATOM 2648 O O . GLU B 1 129 ? 112.498 -20.891 19.257 1.00 28.25 128 GLU B O 1
ATOM 2654 N N . ILE B 1 130 ? 112.517 -19.096 20.660 1.00 31.31 129 ILE B N 1
ATOM 2655 C CA . ILE B 1 130 ? 111.125 -19.161 21.118 1.00 28.77 129 ILE B CA 1
ATOM 2656 C C . ILE B 1 130 ? 110.410 -17.854 20.710 1.00 30.62 129 ILE B C 1
ATOM 2657 O O . ILE B 1 130 ? 110.836 -16.742 21.090 1.00 30.11 129 ILE B O 1
ATOM 2662 N N . LEU B 1 131 ? 109.341 -18.015 19.929 1.00 26.75 130 LEU B N 1
ATOM 2663 C CA . LEU B 1 131 ? 108.546 -16.928 19.397 1.00 27.50 130 LEU B CA 1
ATOM 2664 C C . LEU B 1 131 ? 107.198 -17.014 20.058 1.00 27.95 130 LEU B C 1
ATOM 2665 O O . LEU B 1 131 ? 106.566 -18.060 20.054 1.00 26.27 130 LEU B O 1
ATOM 2670 N N . THR B 1 132 ? 106.763 -15.903 20.656 1.00 30.82 131 THR B N 1
ATOM 2671 C CA . THR B 1 132 ? 105.489 -15.864 21.388 1.00 30.81 131 THR B CA 1
ATOM 2672 C C . THR B 1 132 ? 104.585 -14.814 20.722 1.00 32.14 131 THR B C 1
ATOM 2673 O O . THR B 1 132 ? 104.931 -14.260 19.672 1.00 30.52 131 THR B O 1
ATOM 2677 N N . SER B 1 133 ? 103.476 -14.459 21.369 1.00 31.79 132 SER B N 1
ATOM 2678 C CA . SER B 1 133 ? 102.655 -13.333 20.870 1.00 32.93 132 SER B CA 1
ATOM 2679 C C . SER B 1 133 ? 103.384 -11.990 20.868 1.00 33.11 132 SER B C 1
ATOM 2680 O O . SER B 1 133 ? 102.923 -11.082 20.241 1.00 36.54 132 SER B O 1
ATOM 2683 N N . GLN B 1 134 ? 104.529 -11.887 21.537 1.00 31.24 133 GLN B N 1
ATOM 2684 C CA . GLN B 1 134 ? 105.265 -10.647 21.633 1.00 32.05 133 GLN B CA 1
ATOM 2685 C C . GLN B 1 134 ? 106.243 -10.496 20.485 1.00 28.72 133 GLN B C 1
ATOM 2686 O O . GLN B 1 134 ? 107.012 -9.517 20.427 1.00 31.16 133 GLN B O 1
ATOM 2692 N N . SER B 1 135 ? 106.205 -11.463 19.570 1.00 28.03 134 SER B N 1
ATOM 2693 C CA . SER B 1 135 ? 107.191 -11.563 18.488 1.00 28.30 134 SER B CA 1
ATOM 2694 C C . SER B 1 135 ? 107.002 -10.487 17.444 1.00 27.46 134 SER B C 1
ATOM 2695 O O . SER B 1 135 ? 107.948 -10.133 16.746 1.00 28.12 134 SER B O 1
ATOM 2698 N N . GLY B 1 136 ? 105.746 -10.053 17.291 1.00 27.49 135 GLY B N 1
ATOM 2699 C CA . GLY B 1 136 ? 105.353 -9.071 16.267 1.00 28.05 135 GLY B CA 1
ATOM 2700 C C . GLY B 1 136 ? 104.721 -9.703 15.040 1.00 27.39 135 GLY B C 1
ATOM 2701 O O . GLY B 1 136 ? 104.275 -9.006 14.122 1.00 27.37 135 GLY B O 1
ATOM 2702 N N . PHE B 1 137 ? 104.748 -11.029 14.988 1.00 26.90 136 PHE B N 1
ATOM 2703 C CA . PHE B 1 137 ? 104.159 -11.760 13.870 1.00 26.20 136 PHE B CA 1
ATOM 2704 C C . PHE B 1 137 ? 102.645 -11.921 14.054 1.00 27.37 136 PHE B C 1
ATOM 2705 O O . PHE B 1 137 ? 102.139 -11.943 15.193 1.00 26.02 136 PHE B O 1
ATOM 2713 N N . VAL B 1 138 ? 101.937 -12.033 12.925 1.00 28.06 137 VAL B N 1
ATOM 2714 C CA . VAL B 1 138 ? 100.536 -12.388 12.915 1.00 28.43 137 VAL B CA 1
ATOM 2715 C C . VAL B 1 138 ? 100.373 -13.821 13.439 1.00 30.15 137 VAL B C 1
ATOM 2716 O O . VAL B 1 138 ? 101.253 -14.686 13.256 1.00 31.14 137 VAL B O 1
ATOM 2720 N N . ARG B 1 139 ? 99.260 -14.073 14.109 1.00 31.19 138 ARG B N 1
ATOM 2721 C CA . ARG B 1 139 ? 99.029 -15.391 14.675 1.00 34.72 138 ARG B CA 1
ATOM 2722 C C . ARG B 1 139 ? 98.907 -16.454 13.644 1.00 31.47 138 ARG B C 1
ATOM 2723 O O . ARG B 1 139 ? 98.530 -16.190 12.522 1.00 28.47 138 ARG B O 1
ATOM 2731 N N . LYS B 1 140 ? 99.175 -17.679 14.086 1.00 31.34 139 LYS B N 1
ATOM 2732 C CA . LYS B 1 140 ? 98.895 -18.843 13.269 1.00 32.63 139 LYS B CA 1
ATOM 2733 C C . LYS B 1 140 ? 97.436 -18.705 12.823 1.00 31.31 139 LYS B C 1
ATOM 2734 O O . LYS B 1 140 ? 96.588 -18.210 13.583 1.00 31.92 139 LYS B O 1
ATOM 2740 N N . PRO B 1 141 ? 97.129 -19.153 11.608 1.00 30.28 140 PRO B N 1
ATOM 2741 C CA . PRO B 1 141 ? 97.949 -19.870 10.662 1.00 29.87 140 PRO B CA 1
ATOM 2742 C C . PRO B 1 141 ? 98.697 -19.008 9.662 1.00 30.35 140 PRO B C 1
ATOM 2743 O O . PRO B 1 141 ? 99.199 -19.537 8.665 1.00 29.16 140 PRO B O 1
ATOM 2747 N N . SER B 1 142 ? 98.813 -17.695 9.929 1.00 30.12 141 SER B N 1
ATOM 2748 C CA . SER B 1 142 ? 99.668 -16.861 9.122 1.00 30.68 141 SER B CA 1
ATOM 2749 C C . SER B 1 142 ? 101.085 -17.396 9.166 1.00 29.43 141 SER B C 1
ATOM 2750 O O . SER B 1 142 ? 101.580 -17.730 10.259 1.00 30.65 141 SER B O 1
ATOM 2753 N N . PRO B 1 143 ? 101.753 -17.453 7.991 1.00 30.54 142 PRO B N 1
ATOM 2754 C CA . PRO B 1 143 ? 103.089 -18.064 7.838 1.00 28.52 142 PRO B CA 1
ATOM 2755 C C . PRO B 1 143 ? 104.315 -17.264 8.205 1.00 27.21 142 PRO B C 1
ATOM 2756 O O . PRO B 1 143 ? 105.376 -17.845 8.255 1.00 28.02 142 PRO B O 1
ATOM 2760 N N . GLU B 1 144 ? 104.200 -15.971 8.493 1.00 28.00 143 GLU B N 1
ATOM 2761 C CA A GLU B 1 144 ? 105.389 -15.114 8.591 0.50 27.60 143 GLU B CA 1
ATOM 2762 C CA B GLU B 1 144 ? 105.376 -15.109 8.618 0.50 28.53 143 GLU B CA 1
ATOM 2763 C C . GLU B 1 144 ? 106.420 -15.575 9.648 1.00 27.62 143 GLU B C 1
ATOM 2764 O O . GLU B 1 144 ? 107.611 -15.448 9.412 1.00 26.43 143 GLU B O 1
ATOM 2775 N N . ALA B 1 145 ? 105.977 -16.130 10.770 1.00 27.34 144 ALA B N 1
ATOM 2776 C CA . ALA B 1 145 ? 106.893 -16.585 11.817 1.00 29.01 144 ALA B CA 1
ATOM 2777 C C . ALA B 1 145 ? 107.725 -17.761 11.336 1.00 29.62 144 ALA B C 1
ATOM 2778 O O . ALA B 1 145 ? 108.916 -17.836 11.616 1.00 31.06 144 ALA B O 1
ATOM 2780 N N . ALA B 1 146 ? 107.096 -18.660 10.570 1.00 31.84 145 ALA B N 1
ATOM 2781 C CA . ALA B 1 146 ? 107.788 -19.801 9.984 1.00 30.23 145 ALA B CA 1
ATOM 2782 C C . ALA B 1 146 ? 108.754 -19.357 8.909 1.00 27.42 145 ALA B C 1
ATOM 2783 O O . ALA B 1 146 ? 109.883 -19.797 8.890 1.00 29.21 145 ALA B O 1
ATOM 2785 N N . THR B 1 147 ? 108.336 -18.446 8.041 1.00 28.22 146 THR B N 1
ATOM 2786 C CA . THR B 1 147 ? 109.243 -17.958 6.979 1.00 28.51 146 THR B CA 1
ATOM 2787 C C . THR B 1 147 ? 110.513 -17.371 7.592 1.00 28.00 146 THR B C 1
ATOM 2788 O O . THR B 1 147 ? 111.607 -17.587 7.086 1.00 27.97 146 THR B O 1
ATOM 2792 N N . TYR B 1 148 ? 110.352 -16.613 8.660 1.00 29.09 147 TYR B N 1
ATOM 2793 C CA . TYR B 1 148 ? 111.488 -15.991 9.371 1.00 27.66 147 TYR B CA 1
ATOM 2794 C C . TYR B 1 148 ? 112.474 -17.032 9.865 1.00 26.42 147 TYR B C 1
ATOM 2795 O O . TYR B 1 148 ? 113.689 -16.932 9.653 1.00 27.01 147 TYR B O 1
ATOM 2804 N N . LEU B 1 149 ? 111.941 -18.051 10.538 1.00 28.35 148 LEU B N 1
ATOM 2805 C CA . LEU B 1 149 ? 112.758 -19.154 11.013 1.00 26.55 148 LEU B CA 1
ATOM 2806 C C . LEU B 1 149 ? 113.449 -19.920 9.877 1.00 26.55 148 LEU B C 1
ATOM 2807 O O . LEU B 1 149 ? 114.660 -20.183 9.926 1.00 26.93 148 LEU B O 1
ATOM 2812 N N . LEU B 1 150 ? 112.723 -20.205 8.817 1.00 28.12 149 LEU B N 1
ATOM 2813 C CA . LEU B 1 150 ? 113.326 -20.869 7.667 1.00 26.41 149 LEU B CA 1
ATOM 2814 C C . LEU B 1 150 ? 114.510 -20.093 7.117 1.00 28.24 149 LEU B C 1
ATOM 2815 O O . LEU B 1 150 ? 115.590 -20.658 6.801 1.00 28.11 149 LEU B O 1
ATOM 2820 N N . ASP B 1 151 ? 114.301 -18.787 6.971 1.00 27.47 150 ASP B N 1
ATOM 2821 C CA . ASP B 1 151 ? 115.253 -17.954 6.269 1.00 25.84 150 ASP B CA 1
ATOM 2822 C C . ASP B 1 151 ? 116.412 -17.495 7.144 1.00 24.39 150 ASP B C 1
ATOM 2823 O O . ASP B 1 151 ? 117.574 -17.499 6.691 1.00 26.50 150 ASP B O 1
ATOM 2828 N N . LYS B 1 152 ? 116.137 -17.140 8.391 1.00 25.43 151 LYS B N 1
ATOM 2829 C CA . LYS B 1 152 ? 117.232 -16.906 9.371 1.00 26.68 151 LYS B CA 1
ATOM 2830 C C . LYS B 1 152 ? 118.194 -18.110 9.456 1.00 26.63 151 LYS B C 1
ATOM 2831 O O . LYS B 1 152 ? 119.419 -17.954 9.478 1.00 24.51 151 LYS B O 1
ATOM 2837 N N . TYR B 1 153 ? 117.637 -19.311 9.547 1.00 27.35 152 TYR B N 1
ATOM 2838 C CA . TYR B 1 153 ? 118.430 -20.465 9.853 1.00 28.10 152 TYR B CA 1
ATOM 2839 C C . TYR B 1 153 ? 118.732 -21.200 8.561 1.00 29.65 152 TYR B C 1
ATOM 2840 O O . TYR B 1 153 ? 119.423 -22.223 8.555 1.00 30.37 152 TYR B O 1
ATOM 2849 N N . GLN B 1 154 ? 118.301 -20.623 7.444 1.00 28.67 153 GLN B N 1
ATOM 2850 C CA . GLN B 1 154 ? 118.614 -21.182 6.124 1.00 29.05 153 GLN B CA 1
ATOM 2851 C C . GLN B 1 154 ? 118.184 -22.650 6.077 1.00 28.12 153 GLN B C 1
ATOM 2852 O O . GLN B 1 154 ? 118.942 -23.518 5.653 1.00 27.68 153 GLN B O 1
ATOM 2858 N N . LEU B 1 155 ? 116.969 -22.895 6.574 1.00 25.82 154 LEU B N 1
ATOM 2859 C CA . LEU B 1 155 ? 116.375 -24.222 6.584 1.00 27.84 154 LEU B CA 1
ATOM 2860 C C . LEU B 1 155 ? 115.642 -24.573 5.280 1.00 27.39 154 LEU B C 1
ATOM 2861 O O . LEU B 1 155 ? 115.134 -23.704 4.551 1.00 25.86 154 LEU B O 1
ATOM 2866 N N . ASN B 1 156 ? 115.591 -25.879 5.044 1.00 27.05 155 ASN B N 1
ATOM 2867 C CA . ASN B 1 156 ? 114.895 -26.492 3.936 1.00 25.82 155 ASN B CA 1
ATOM 2868 C C . ASN B 1 156 ? 113.506 -26.803 4.447 1.00 25.11 155 ASN B C 1
ATOM 2869 O O . ASN B 1 156 ? 113.328 -27.335 5.541 1.00 24.99 155 ASN B O 1
ATOM 2874 N N . SER B 1 157 ? 112.520 -26.442 3.638 1.00 26.37 156 SER B N 1
ATOM 2875 C CA . SER B 1 157 ? 111.096 -26.549 3.979 1.00 27.51 156 SER B CA 1
ATOM 2876 C C . SER B 1 157 ? 110.582 -27.971 4.242 1.00 29.19 156 SER B C 1
ATOM 2877 O O . SER B 1 157 ? 109.780 -28.181 5.192 1.00 28.47 156 SER B O 1
ATOM 2880 N N . ASP B 1 158 ? 111.008 -28.917 3.392 1.00 26.21 157 ASP B N 1
ATOM 2881 C CA . ASP B 1 158 ? 110.659 -30.350 3.557 1.00 27.66 157 ASP B CA 1
ATOM 2882 C C . ASP B 1 158 ? 111.370 -31.022 4.738 1.00 26.92 157 ASP B C 1
ATOM 2883 O O . ASP B 1 158 ? 110.987 -32.102 5.172 1.00 28.65 157 ASP B O 1
ATOM 2888 N N . ASN B 1 159 ? 112.385 -30.370 5.277 1.00 26.61 158 ASN B N 1
ATOM 2889 C CA . ASN B 1 159 ? 113.066 -30.839 6.481 1.00 28.54 158 ASN B CA 1
ATOM 2890 C C . ASN B 1 159 ? 112.646 -30.118 7.751 1.00 27.46 158 ASN B C 1
ATOM 2891 O O . ASN B 1 159 ? 113.317 -30.243 8.763 1.00 27.76 158 ASN B O 1
ATOM 2896 N N . THR B 1 160 ? 111.567 -29.342 7.696 1.00 27.25 159 THR B N 1
ATOM 2897 C CA . THR B 1 160 ? 111.114 -28.566 8.824 1.00 26.04 159 THR B CA 1
ATOM 2898 C C . THR B 1 160 ? 109.682 -28.965 9.144 1.00 27.06 159 THR B C 1
ATOM 2899 O O . THR B 1 160 ? 108.876 -29.132 8.230 1.00 25.41 159 THR B O 1
ATOM 2903 N N . TYR B 1 161 ? 109.372 -29.120 10.435 1.00 27.11 160 TYR B N 1
ATOM 2904 C CA . TYR B 1 161 ? 108.100 -29.728 10.857 1.00 27.33 160 TYR B CA 1
ATOM 2905 C C . TYR B 1 161 ? 107.471 -28.849 11.939 1.00 27.95 160 TYR B C 1
ATOM 2906 O O . TYR B 1 161 ? 108.147 -28.489 12.879 1.00 29.03 160 TYR B O 1
ATOM 2915 N N . TYR B 1 162 ? 106.200 -28.449 11.771 1.00 29.20 161 TYR B N 1
ATOM 2916 C CA . TYR B 1 162 ? 105.450 -27.797 12.836 1.00 25.44 161 TYR B CA 1
ATOM 2917 C C . TYR B 1 162 ? 104.650 -28.907 13.543 1.00 27.73 161 TYR B C 1
ATOM 2918 O O . TYR B 1 162 ? 103.917 -29.647 12.901 1.00 25.50 161 TYR B O 1
ATOM 2927 N N . ILE B 1 163 ? 104.833 -29.036 14.842 1.00 28.24 162 ILE B N 1
ATOM 2928 C CA . ILE B 1 163 ? 104.215 -30.090 15.625 1.00 28.18 162 ILE B CA 1
ATOM 2929 C C . ILE B 1 163 ? 103.144 -29.465 16.519 1.00 28.48 162 ILE B C 1
ATOM 2930 O O . ILE B 1 163 ? 103.430 -28.527 17.274 1.00 28.98 162 ILE B O 1
ATOM 2935 N N . GLY B 1 164 ? 101.908 -29.965 16.364 1.00 30.67 163 GLY B N 1
ATOM 2936 C CA . GLY B 1 164 ? 100.727 -29.435 17.011 1.00 28.04 163 GLY B CA 1
ATOM 2937 C C . GLY B 1 164 ? 99.600 -30.408 17.218 1.00 29.55 163 GLY B C 1
ATOM 2938 O O . GLY B 1 164 ? 99.736 -31.629 16.942 1.00 28.54 163 GLY B O 1
ATOM 2939 N N . ASP B 1 165 ? 98.498 -29.877 17.773 1.00 27.73 164 ASP B N 1
ATOM 2940 C CA . ASP B 1 165 ? 97.346 -30.682 18.157 1.00 29.43 164 ASP B CA 1
ATOM 2941 C C . ASP B 1 165 ? 96.018 -30.233 17.561 1.00 30.50 164 ASP B C 1
ATOM 2942 O O . ASP B 1 165 ? 95.018 -30.947 17.689 1.00 31.77 164 ASP B O 1
ATOM 2947 N N . ARG B 1 166 ? 96.028 -29.083 16.901 1.00 30.80 165 ARG B N 1
ATOM 2948 C CA . ARG B 1 166 ? 94.849 -28.497 16.322 1.00 34.15 165 ARG B CA 1
ATOM 2949 C C . ARG B 1 166 ? 94.975 -28.195 14.828 1.00 33.35 165 ARG B C 1
ATOM 2950 O O . ARG B 1 166 ? 96.077 -28.221 14.233 1.00 31.87 165 ARG B O 1
ATOM 2958 N N . THR B 1 167 ? 93.813 -27.928 14.234 1.00 33.91 166 THR B N 1
ATOM 2959 C CA . THR B 1 167 ? 93.683 -27.678 12.800 1.00 34.38 166 THR B CA 1
ATOM 2960 C C . THR B 1 167 ? 94.505 -26.502 12.358 1.00 31.41 166 THR B C 1
ATOM 2961 O O . THR B 1 167 ? 95.120 -26.566 11.287 1.00 30.39 166 THR B O 1
ATOM 2965 N N . LEU B 1 168 ? 94.530 -25.431 13.159 1.00 31.89 167 LEU B N 1
ATOM 2966 C CA . LEU B 1 168 ? 95.277 -24.240 12.781 1.00 34.43 167 LEU B CA 1
ATOM 2967 C C . LEU B 1 168 ? 96.778 -24.525 12.714 1.00 31.36 167 LEU B C 1
ATOM 2968 O O . LEU B 1 168 ? 97.525 -23.812 12.036 1.00 32.11 167 LEU B O 1
ATOM 2973 N N . ASP B 1 169 ? 97.228 -25.541 13.442 1.00 29.51 168 ASP B N 1
ATOM 2974 C CA . ASP B 1 169 ? 98.645 -25.917 13.445 1.00 29.14 168 ASP B CA 1
ATOM 2975 C C . ASP B 1 169 ? 98.996 -26.531 12.068 1.00 27.18 168 ASP B C 1
ATOM 2976 O O . ASP B 1 169 ? 99.988 -26.150 11.429 1.00 26.54 168 ASP B O 1
ATOM 2981 N N . VAL B 1 170 ? 98.138 -27.404 11.567 1.00 27.08 169 VAL B N 1
ATOM 2982 C CA . VAL B 1 170 ? 98.320 -27.962 10.218 1.00 27.98 169 VAL B CA 1
ATOM 2983 C C . VAL B 1 170 ? 98.297 -26.838 9.159 1.00 28.84 169 VAL B C 1
ATOM 2984 O O . VAL B 1 170 ? 99.106 -26.804 8.239 1.00 28.14 169 VAL B O 1
ATOM 2988 N N . GLU B 1 171 ? 97.329 -25.942 9.287 1.00 30.42 170 GLU B N 1
ATOM 2989 C CA . GLU B 1 171 ? 97.167 -24.806 8.354 1.00 28.23 170 GLU B CA 1
ATOM 2990 C C . GLU B 1 171 ? 98.389 -23.904 8.371 1.00 27.03 170 GLU B C 1
ATOM 2991 O O . GLU B 1 171 ? 98.769 -23.381 7.349 1.00 28.37 170 GLU B O 1
ATOM 2997 N N . PHE B 1 172 ? 99.000 -23.725 9.538 1.00 25.34 171 PHE B N 1
ATOM 2998 C CA . PHE B 1 172 ? 100.230 -22.953 9.671 1.00 28.80 171 PHE B CA 1
ATOM 2999 C C . PHE B 1 172 ? 101.343 -23.602 8.878 1.00 28.56 171 PHE B C 1
ATOM 3000 O O . PHE B 1 172 ? 102.069 -22.926 8.182 1.00 29.43 171 PHE B O 1
ATOM 3008 N N . ALA B 1 173 ? 101.486 -24.912 9.017 1.00 28.08 172 ALA B N 1
ATOM 3009 C CA . ALA B 1 173 ? 102.494 -25.660 8.254 1.00 29.02 172 ALA B CA 1
ATOM 3010 C C . ALA B 1 173 ? 102.244 -25.520 6.763 1.00 26.90 172 ALA B C 1
ATOM 3011 O O . ALA B 1 173 ? 103.132 -25.197 5.989 1.00 28.31 172 ALA B O 1
ATOM 3013 N N . GLN B 1 174 ? 101.001 -25.709 6.377 1.00 27.46 173 GLN B N 1
ATOM 3014 C CA . GLN B 1 174 ? 100.634 -25.648 5.002 1.00 28.09 173 GLN B CA 1
ATOM 3015 C C . GLN B 1 174 ? 100.903 -24.262 4.402 1.00 28.45 173 GLN B C 1
ATOM 3016 O O . GLN B 1 174 ? 101.461 -24.171 3.332 1.00 27.53 173 GLN B O 1
ATOM 3022 N N . ASN B 1 175 ? 100.461 -23.208 5.080 1.00 26.82 174 ASN B N 1
ATOM 3023 C CA . ASN B 1 175 ? 100.634 -21.852 4.616 1.00 27.67 174 ASN B CA 1
ATOM 3024 C C . ASN B 1 175 ? 102.107 -21.495 4.483 1.00 26.65 174 ASN B C 1
ATOM 3025 O O . ASN B 1 175 ? 102.454 -20.661 3.659 1.00 25.88 174 ASN B O 1
ATOM 3030 N N . SER B 1 176 ? 102.966 -22.096 5.310 1.00 28.09 175 SER B N 1
ATOM 3031 C CA . SER B 1 176 ? 104.399 -21.792 5.310 1.00 28.30 175 SER B CA 1
ATOM 3032 C C . SER B 1 176 ? 105.227 -22.740 4.460 1.00 29.20 175 SER B C 1
ATOM 3033 O O . SER B 1 176 ? 106.427 -22.513 4.294 1.00 28.55 175 SER B O 1
ATOM 3036 N N . GLY B 1 177 ? 104.562 -23.742 3.859 1.00 29.94 176 GLY B N 1
ATOM 3037 C CA . GLY B 1 177 ? 105.204 -24.697 2.955 1.00 29.99 176 GLY B CA 1
ATOM 3038 C C . GLY B 1 177 ? 106.028 -25.722 3.675 1.00 29.87 176 GLY B C 1
ATOM 3039 O O . GLY B 1 177 ? 106.946 -26.315 3.084 1.00 28.46 176 GLY B O 1
ATOM 3040 N N . ILE B 1 178 ? 105.739 -25.929 4.969 1.00 29.68 177 ILE B N 1
ATOM 3041 C CA . ILE B 1 178 ? 106.518 -26.891 5.760 1.00 26.14 177 ILE B CA 1
ATOM 3042 C C . ILE B 1 178 ? 105.725 -28.134 6.102 1.00 26.48 177 ILE B C 1
ATOM 3043 O O . ILE B 1 178 ? 104.534 -28.278 5.806 1.00 27.60 177 ILE B O 1
ATOM 3048 N N . GLN B 1 179 ? 106.412 -29.105 6.664 1.00 27.13 178 GLN B N 1
ATOM 3049 C CA . GLN B 1 179 ? 105.748 -30.310 7.038 1.00 27.11 178 GLN B CA 1
ATOM 3050 C C . GLN B 1 179 ? 104.978 -30.084 8.343 1.00 29.64 178 GLN B C 1
ATOM 3051 O O . GLN B 1 179 ? 105.291 -29.165 9.137 1.00 27.56 178 GLN B O 1
ATOM 3057 N N . SER B 1 180 ? 104.011 -30.974 8.578 1.00 28.43 179 SER B N 1
ATOM 3058 C CA . SER B 1 180 ? 103.200 -30.919 9.764 1.00 29.71 179 SER B CA 1
ATOM 3059 C C . SER B 1 180 ? 103.257 -32.255 10.447 1.00 28.54 179 SER B C 1
ATOM 3060 O O . SER B 1 180 ? 103.138 -33.294 9.800 1.00 28.90 179 SER B O 1
ATOM 3063 N N . ILE B 1 181 ? 103.397 -32.220 11.760 1.00 28.17 180 ILE B N 1
ATOM 3064 C CA . ILE B 1 181 ? 103.205 -33.413 12.588 1.00 28.27 180 ILE B CA 1
ATOM 3065 C C . ILE B 1 181 ? 102.090 -33.045 13.544 1.00 25.86 180 ILE B C 1
ATOM 3066 O O . ILE B 1 181 ? 102.187 -32.053 14.259 1.00 26.67 180 ILE B O 1
ATOM 3071 N N . ASN B 1 182 ? 101.021 -33.829 13.563 1.00 28.36 181 ASN B N 1
ATOM 3072 C CA . ASN B 1 182 ? 99.831 -33.470 14.337 1.00 27.62 181 ASN B CA 1
ATOM 3073 C C . ASN B 1 182 ? 99.126 -34.738 14.812 1.00 29.31 181 ASN B C 1
ATOM 3074 O O . ASN B 1 182 ? 99.222 -35.777 14.168 1.00 29.51 181 ASN B O 1
ATOM 3079 N N . PHE B 1 183 ? 98.411 -34.625 15.937 1.00 31.67 182 PHE B N 1
ATOM 3080 C CA . PHE B 1 183 ? 97.462 -35.660 16.409 1.00 32.69 182 PHE B CA 1
ATOM 3081 C C . PHE B 1 183 ? 96.253 -35.808 15.498 1.00 33.92 182 PHE B C 1
ATOM 3082 O O . PHE B 1 183 ? 95.645 -36.849 15.498 1.00 34.64 182 PHE B O 1
ATOM 3090 N N . LEU B 1 184 ? 95.894 -34.765 14.746 1.00 34.37 183 LEU B N 1
ATOM 3091 C CA . LEU B 1 184 ? 94.756 -34.835 13.817 1.00 33.68 183 LEU B CA 1
ATOM 3092 C C . LEU B 1 184 ? 95.166 -35.336 12.426 1.00 32.27 183 LEU B C 1
ATOM 3093 O O . LEU B 1 184 ? 96.263 -35.091 11.955 1.00 32.48 183 LEU B O 1
ATOM 3098 N N . GLU B 1 185 ? 94.261 -36.031 11.772 1.00 33.81 184 GLU B N 1
ATOM 3099 C CA . GLU B 1 185 ? 94.407 -36.344 10.364 1.00 36.10 184 GLU B CA 1
ATOM 3100 C C . GLU B 1 185 ? 94.093 -35.066 9.552 1.00 33.16 184 GLU B C 1
ATOM 3101 O O . GLU B 1 185 ? 93.451 -34.113 10.043 1.00 32.31 184 GLU B O 1
ATOM 3107 N N . SER B 1 186 ? 94.612 -35.016 8.336 1.00 31.64 185 SER B N 1
ATOM 3108 C CA . SER B 1 186 ? 94.443 -33.867 7.480 1.00 32.43 185 SER B CA 1
ATOM 3109 C C . SER B 1 186 ? 94.633 -34.276 6.037 1.00 33.87 185 SER B C 1
ATOM 3110 O O . SER B 1 186 ? 95.358 -35.219 5.746 1.00 35.21 185 SER B O 1
ATOM 3113 N N . THR B 1 187 ? 93.990 -33.543 5.140 1.00 33.82 186 THR B N 1
ATOM 3114 C CA . THR B 1 187 ? 94.155 -33.742 3.706 1.00 35.72 186 THR B CA 1
ATOM 3115 C C . THR B 1 187 ? 95.464 -33.124 3.180 1.00 36.37 186 THR B C 1
ATOM 3116 O O . THR B 1 187 ? 95.918 -33.465 2.087 1.00 36.77 186 THR B O 1
ATOM 3120 N N . TYR B 1 188 ? 96.068 -32.221 3.967 1.00 36.61 187 TYR B N 1
ATOM 3121 C CA . TYR B 1 188 ? 97.414 -31.732 3.683 1.00 32.81 187 TYR B CA 1
ATOM 3122 C C . TYR B 1 188 ? 98.376 -32.897 3.509 1.00 32.13 187 TYR B C 1
ATOM 3123 O O . TYR B 1 188 ? 98.521 -33.756 4.368 1.00 30.70 187 TYR B O 1
ATOM 3132 N N . GLU B 1 189 ? 99.028 -32.912 2.361 1.00 32.81 188 GLU B N 1
ATOM 3133 C CA . GLU B 1 189 ? 99.985 -33.950 2.004 1.00 35.42 188 GLU B CA 1
ATOM 3134 C C . GLU B 1 189 ? 101.237 -33.924 2.866 1.00 34.39 188 GLU B C 1
ATOM 3135 O O . GLU B 1 189 ? 102.010 -34.909 2.904 1.00 33.53 188 GLU B O 1
ATOM 3141 N N . GLY B 1 190 ? 101.488 -32.773 3.488 1.00 30.27 189 GLY B N 1
ATOM 3142 C CA . GLY B 1 190 ? 102.629 -32.629 4.333 1.00 28.68 189 GLY B CA 1
ATOM 3143 C C . GLY B 1 190 ? 102.349 -32.987 5.770 1.00 27.98 189 GLY B C 1
ATOM 3144 O O . GLY B 1 190 ? 103.189 -32.768 6.599 1.00 29.01 189 GLY B O 1
ATOM 3145 N N . ASN B 1 191 ? 101.170 -33.522 6.076 1.00 29.55 190 ASN B N 1
ATOM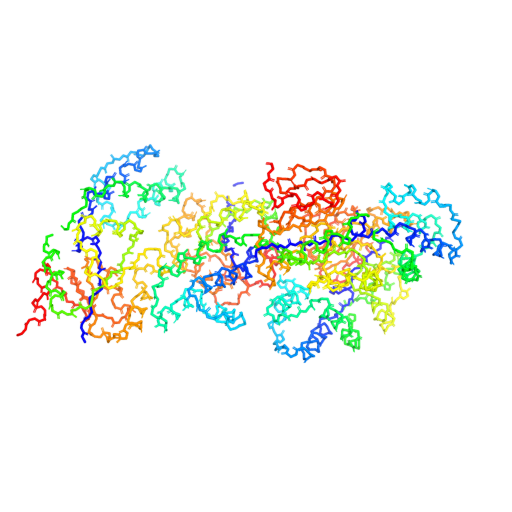 3146 C CA . ASN B 1 191 ? 100.832 -33.905 7.459 1.00 29.93 190 ASN B CA 1
ATOM 3147 C C . ASN B 1 191 ? 101.233 -35.344 7.768 1.00 30.82 190 ASN B C 1
ATOM 3148 O O . ASN B 1 191 ? 101.084 -36.219 6.932 1.00 30.88 190 ASN B O 1
ATOM 3153 N N . HIS B 1 192 ? 101.742 -35.554 8.983 1.00 30.44 191 HIS B N 1
ATOM 3154 C CA . HIS B 1 192 ? 102.180 -36.844 9.487 1.00 28.68 191 HIS B CA 1
ATOM 3155 C C . HIS B 1 192 ? 101.389 -37.023 10.756 1.00 29.31 191 HIS B C 1
ATOM 3156 O O . HIS B 1 192 ? 101.597 -36.287 11.694 1.00 27.37 191 HIS B O 1
ATOM 3163 N N . ARG B 1 193 ? 100.453 -37.964 10.785 1.00 32.38 192 ARG B N 1
ATOM 3164 C CA . ARG B 1 193 ? 99.543 -38.082 11.931 1.00 31.46 192 ARG B CA 1
ATOM 3165 C C . ARG B 1 193 ? 100.156 -38.912 13.025 1.00 30.78 192 ARG B C 1
ATOM 3166 O O . ARG B 1 193 ? 100.733 -39.959 12.760 1.00 32.16 192 ARG B O 1
ATOM 3174 N N . ILE B 1 194 ? 100.080 -38.438 14.256 1.00 30.55 193 ILE B N 1
ATOM 3175 C CA . ILE B 1 194 ? 100.606 -39.207 15.368 1.00 28.03 193 ILE B CA 1
ATOM 3176 C C . ILE B 1 194 ? 99.516 -39.528 16.391 1.00 29.54 193 ILE B C 1
ATOM 3177 O O . ILE B 1 194 ? 98.574 -38.776 16.578 1.00 26.62 193 ILE B O 1
ATOM 3182 N N . GLN B 1 195 ? 99.647 -40.671 17.062 1.00 32.42 194 GLN B N 1
ATOM 3183 C CA . GLN B 1 195 ? 98.750 -40.992 18.192 1.00 34.90 194 GLN B CA 1
ATOM 3184 C C . GLN B 1 195 ? 99.335 -40.571 19.532 1.00 33.65 194 GLN B C 1
ATOM 3185 O O . GLN B 1 195 ? 98.594 -40.215 20.460 1.00 34.04 194 GLN B O 1
ATOM 3191 N N . ALA B 1 196 ? 100.673 -40.596 19.621 1.00 32.84 195 ALA B N 1
ATOM 3192 C CA . ALA B 1 196 ? 101.395 -40.268 20.839 1.00 30.79 195 ALA B CA 1
ATOM 3193 C C . ALA B 1 196 ? 102.691 -39.506 20.466 1.00 31.39 195 ALA B C 1
ATOM 3194 O O . ALA B 1 196 ? 103.246 -39.734 19.389 1.00 31.01 195 ALA B O 1
ATOM 3196 N N . LEU B 1 197 ? 103.180 -38.633 21.349 1.00 30.68 196 LEU B N 1
ATOM 3197 C CA . LEU B 1 197 ? 104.443 -37.956 21.138 1.00 29.59 196 LEU B CA 1
ATOM 3198 C C . LEU B 1 197 ? 105.577 -38.910 20.803 1.00 31.04 196 LEU B C 1
ATOM 3199 O O . LEU B 1 197 ? 106.387 -38.598 19.919 1.00 33.04 196 LEU B O 1
ATOM 3204 N N . ALA B 1 198 ? 105.604 -40.084 21.435 1.00 31.07 197 ALA B N 1
ATOM 3205 C CA . ALA B 1 198 ? 106.591 -41.125 21.130 1.00 31.37 197 ALA B CA 1
ATOM 3206 C C . ALA B 1 198 ? 106.638 -41.520 19.630 1.00 32.87 197 ALA B C 1
ATOM 3207 O O . ALA B 1 198 ? 107.672 -41.936 19.103 1.00 32.91 197 ALA B O 1
ATOM 3209 N N . ASP B 1 199 ? 105.510 -41.389 18.944 1.00 32.00 198 ASP B N 1
ATOM 3210 C CA . ASP B 1 199 ? 105.423 -41.715 17.517 1.00 32.20 198 ASP B CA 1
ATOM 3211 C C . ASP B 1 199 ? 106.266 -40.813 16.647 1.00 29.85 198 ASP B C 1
ATOM 3212 O O . ASP B 1 199 ? 106.573 -41.174 15.516 1.00 28.74 198 ASP B O 1
ATOM 3217 N N . ILE B 1 200 ? 106.638 -39.646 17.179 1.00 29.29 199 ILE B N 1
ATOM 3218 C CA . ILE B 1 200 ? 107.495 -38.686 16.446 1.00 30.49 199 ILE B CA 1
ATOM 3219 C C . ILE B 1 200 ? 108.855 -39.276 16.068 1.00 33.27 199 ILE B C 1
ATOM 3220 O O . ILE B 1 200 ? 109.285 -39.151 14.906 1.00 34.13 199 ILE B O 1
ATOM 3225 N N . SER B 1 201 ? 109.514 -39.957 17.008 1.00 32.51 200 SER B N 1
ATOM 3226 C CA . SER B 1 201 ? 110.812 -40.519 16.724 1.00 34.34 200 SER B CA 1
ATOM 3227 C C . SER B 1 201 ? 110.703 -41.640 15.686 1.00 36.18 200 SER B C 1
ATOM 3228 O O . SER B 1 201 ? 111.646 -41.870 14.922 1.00 32.73 200 SER B O 1
ATOM 3231 N N . ARG B 1 202 ? 109.539 -42.292 15.640 1.00 36.15 201 ARG B N 1
ATOM 3232 C CA . ARG B 1 202 ? 109.271 -43.349 14.667 1.00 39.02 201 ARG B CA 1
ATOM 3233 C C . ARG B 1 202 ? 109.266 -42.801 13.246 1.00 38.66 201 ARG B C 1
ATOM 3234 O O . ARG B 1 202 ? 109.788 -43.444 12.350 1.00 39.06 201 ARG B O 1
ATOM 3239 N N . ILE B 1 203 ? 108.732 -41.592 13.045 1.00 40.90 202 ILE B N 1
ATOM 3240 C CA . ILE B 1 203 ? 108.760 -40.917 11.719 1.00 40.05 202 ILE B CA 1
ATOM 3241 C C . ILE B 1 203 ? 110.179 -40.859 11.134 1.00 40.90 202 ILE B C 1
ATOM 3242 O O . ILE B 1 203 ? 110.367 -40.971 9.923 1.00 40.49 202 ILE B O 1
ATOM 3247 N N . PHE B 1 204 ? 111.175 -40.659 12.001 1.00 41.75 203 PHE B N 1
ATOM 3248 C CA . PHE B 1 204 ? 112.579 -40.559 11.581 1.00 43.01 203 PHE B CA 1
ATOM 3249 C C . PHE B 1 204 ? 113.408 -41.831 11.854 1.00 45.86 203 PHE B C 1
ATOM 3250 O O . PHE B 1 204 ? 114.580 -41.864 11.490 1.00 45.79 203 PHE B O 1
ATOM 3258 N N . GLU B 1 205 ? 112.779 -42.834 12.493 1.00 47.70 204 GLU B N 1
ATOM 3259 C CA . GLU B 1 205 ? 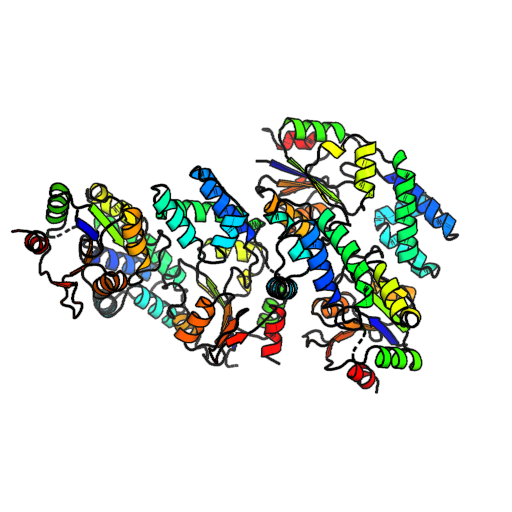113.300 -44.210 12.715 1.00 50.99 204 GLU B CA 1
ATOM 3260 C C . GLU B 1 205 ? 114.227 -44.378 13.958 1.00 53.05 204 GLU B C 1
ATOM 3261 O O . GLU B 1 205 ? 114.966 -45.391 14.100 1.00 51.59 204 GLU B O 1
ATOM 3267 N N . GLY C 1 1 ? 81.281 -43.355 -7.777 1.00 53.58 0 GLY C N 1
ATOM 3268 C CA . GLY C 1 1 ? 80.062 -44.216 -7.814 1.00 56.64 0 GLY C CA 1
ATOM 3269 C C . GLY C 1 1 ? 78.801 -43.518 -7.310 1.00 57.42 0 GLY C C 1
ATOM 3270 O O . GLY C 1 1 ? 78.840 -42.333 -6.962 1.00 55.54 0 GLY C O 1
ATOM 3276 N N . GLN C 1 3 ? 76.933 -44.245 -4.515 1.00 59.17 2 GLN C N 1
ATOM 3277 C CA . GLN C 1 3 ? 76.704 -44.387 -3.042 1.00 57.94 2 GLN C CA 1
ATOM 3278 C C . GLN C 1 3 ? 77.164 -43.165 -2.208 1.00 54.72 2 GLN C C 1
ATOM 3279 O O . GLN C 1 3 ? 78.343 -43.051 -1.878 1.00 55.89 2 GLN C O 1
ATOM 3285 N N . LYS C 1 4 ? 76.242 -42.270 -1.841 1.00 50.86 3 LYS C N 1
ATOM 3286 C CA . LYS C 1 4 ? 76.625 -41.026 -1.127 1.00 48.04 3 LYS C CA 1
ATOM 3287 C C . LYS C 1 4 ? 76.700 -41.182 0.415 1.00 43.19 3 LYS C C 1
ATOM 3288 O O . LYS C 1 4 ? 75.922 -41.927 1.012 1.00 39.69 3 LYS C O 1
ATOM 3294 N N . THR C 1 5 ? 77.651 -40.490 1.052 1.00 36.92 4 THR C N 1
ATOM 3295 C CA . THR C 1 5 ? 77.465 -40.097 2.425 1.00 34.09 4 THR C CA 1
ATOM 3296 C C . THR C 1 5 ? 76.876 -38.693 2.313 1.00 32.69 4 THR C C 1
ATOM 3297 O O . THR C 1 5 ? 77.209 -37.940 1.382 1.00 31.65 4 THR C O 1
ATOM 3301 N N . ALA C 1 6 ? 76.007 -38.327 3.243 1.00 31.10 5 ALA C N 1
ATOM 3302 C CA . ALA C 1 6 ? 75.341 -37.041 3.151 1.00 28.79 5 ALA C CA 1
ATOM 3303 C C . ALA C 1 6 ? 75.251 -36.359 4.507 1.00 27.30 5 ALA C C 1
ATOM 3304 O O . ALA C 1 6 ? 75.006 -37.000 5.517 1.00 26.86 5 ALA C O 1
ATOM 3306 N N . PHE C 1 7 ? 75.517 -35.051 4.514 1.00 27.15 6 PHE C N 1
ATOM 3307 C CA . PHE C 1 7 ? 75.303 -34.189 5.691 1.00 26.42 6 PHE C CA 1
ATOM 3308 C C . PHE C 1 7 ? 74.101 -33.302 5.404 1.00 26.63 6 PHE C C 1
ATOM 3309 O O . PHE C 1 7 ? 74.006 -32.697 4.328 1.00 26.36 6 PHE C O 1
ATOM 3317 N N . ILE C 1 8 ? 73.176 -33.256 6.356 1.00 28.62 7 ILE C N 1
ATOM 3318 C CA . ILE C 1 8 ? 72.105 -32.244 6.398 1.00 26.80 7 ILE C CA 1
ATOM 3319 C C . ILE C 1 8 ? 72.357 -31.363 7.639 1.00 28.88 7 ILE C C 1
ATOM 3320 O O . ILE C 1 8 ? 72.390 -31.840 8.765 1.00 26.08 7 ILE C O 1
ATOM 3325 N N . TRP C 1 9 ? 72.541 -30.072 7.406 1.00 28.01 8 TRP C N 1
ATOM 3326 C CA . TRP C 1 9 ? 73.003 -29.158 8.423 1.00 28.78 8 TRP C CA 1
ATOM 3327 C C . TRP C 1 9 ? 71.893 -28.318 9.058 1.00 28.96 8 TRP C C 1
ATOM 3328 O O . TRP C 1 9 ? 70.987 -27.811 8.357 1.00 26.81 8 TRP C O 1
ATOM 3339 N N . ASP C 1 10 ? 72.031 -28.131 10.376 1.00 28.83 9 ASP C N 1
ATOM 3340 C CA . ASP C 1 10 ? 71.447 -26.990 11.093 1.00 28.76 9 ASP C CA 1
ATOM 3341 C C . ASP C 1 10 ? 72.347 -25.749 10.891 1.00 30.61 9 ASP C C 1
ATOM 3342 O O . ASP C 1 10 ? 73.587 -25.860 10.685 1.00 29.39 9 ASP C O 1
ATOM 3347 N N . LEU C 1 11 ? 71.717 -24.570 10.991 1.00 29.53 10 LEU C N 1
ATOM 3348 C CA . LEU C 1 11 ? 72.389 -23.270 10.903 1.00 30.09 10 LEU C CA 1
ATOM 3349 C C . LEU C 1 11 ? 72.753 -22.672 12.262 1.00 27.33 10 LEU C C 1
ATOM 3350 O O . LEU C 1 11 ? 73.877 -22.811 12.690 1.00 25.64 10 LEU C O 1
ATOM 3355 N N . ASP C 1 12 ? 71.794 -22.101 12.978 1.00 28.38 11 ASP C N 1
ATOM 3356 C CA . ASP C 1 12 ? 72.069 -21.415 14.250 1.00 29.52 11 ASP C CA 1
ATOM 3357 C C . ASP C 1 12 ? 72.685 -22.327 15.302 1.00 31.09 11 ASP C C 1
ATOM 3358 O O . ASP C 1 12 ? 72.082 -23.334 15.694 1.00 31.16 11 ASP C O 1
ATOM 3363 N N . GLY C 1 13 ? 73.874 -21.951 15.780 1.00 27.91 12 GLY C N 1
ATOM 3364 C CA . GLY C 1 13 ? 74.567 -22.702 16.817 1.00 27.34 12 GLY C CA 1
ATOM 3365 C C . GLY C 1 13 ? 75.318 -23.910 16.315 1.00 28.08 12 GLY C C 1
ATOM 3366 O O . GLY C 1 13 ? 75.923 -24.653 17.122 1.00 29.52 12 GLY C O 1
ATOM 3367 N N . THR C 1 14 ? 75.257 -24.138 14.997 1.00 27.67 13 THR C N 1
ATOM 3368 C CA . THR C 1 14 ? 75.977 -25.237 14.333 1.00 27.86 13 THR C CA 1
ATOM 3369 C C . THR C 1 14 ? 76.953 -24.716 13.270 1.00 27.89 13 THR C C 1
ATOM 3370 O O . THR C 1 14 ? 78.128 -24.608 13.556 1.00 28.39 13 THR C O 1
ATOM 3374 N N . LEU C 1 15 ? 76.482 -24.369 12.070 1.00 27.88 14 LEU C N 1
ATOM 3375 C CA . LEU C 1 15 ? 77.322 -23.699 11.078 1.00 28.65 14 LEU C CA 1
ATOM 3376 C C . LEU C 1 15 ? 77.510 -22.192 11.320 1.00 27.26 14 LEU C C 1
ATOM 3377 O O . LEU C 1 15 ? 78.544 -21.653 10.966 1.00 27.81 14 LEU C O 1
ATOM 3382 N N . LEU C 1 16 ? 76.478 -21.541 11.883 1.00 27.31 15 LEU C N 1
ATOM 3383 C CA . LEU C 1 16 ? 76.412 -20.090 12.033 1.00 29.99 15 LEU C CA 1
ATOM 3384 C C . LEU C 1 16 ? 76.493 -19.671 13.496 1.00 27.47 15 LEU C C 1
ATOM 3385 O O . LEU C 1 16 ? 75.733 -20.130 14.340 1.00 27.47 15 LEU C O 1
ATOM 3390 N N . ASP C 1 17 ? 77.439 -18.803 13.783 1.00 26.86 16 ASP C N 1
ATOM 3391 C CA . ASP C 1 17 ? 77.497 -18.125 15.056 1.00 27.55 16 ASP C CA 1
ATOM 3392 C C . ASP C 1 17 ? 76.554 -16.921 14.969 1.00 25.65 16 ASP C C 1
ATOM 3393 O O . ASP C 1 17 ? 76.992 -15.846 14.564 1.00 27.16 16 ASP C O 1
ATOM 3398 N N . SER C 1 18 ? 75.274 -17.124 15.279 1.00 24.62 17 SER C N 1
ATOM 3399 C CA . SER C 1 18 ? 74.229 -16.081 15.166 1.00 27.60 17 SER C CA 1
ATOM 3400 C C . SER C 1 18 ? 73.603 -15.568 16.475 1.00 26.62 17 SER C C 1
ATOM 3401 O O . SER C 1 18 ? 72.673 -14.766 16.429 1.00 30.17 17 SER C O 1
ATOM 3404 N N . TYR C 1 19 ? 74.085 -16.053 17.601 1.00 27.91 18 TYR C N 1
ATOM 3405 C CA . TYR C 1 19 ? 73.610 -15.706 18.948 1.00 33.52 18 TYR C CA 1
ATOM 3406 C C . TYR C 1 19 ? 73.393 -14.180 19.103 1.00 31.55 18 TYR C C 1
ATOM 3407 O O . TYR C 1 19 ? 72.299 -13.693 19.415 1.00 31.44 18 TYR C O 1
ATOM 3416 N N . GLU C 1 20 ? 74.414 -13.404 18.799 1.00 29.14 19 GLU C N 1
ATOM 3417 C CA . GLU C 1 20 ? 74.299 -11.960 19.011 1.00 28.68 19 GLU C CA 1
ATOM 3418 C C . GLU C 1 20 ? 73.399 -11.279 18.007 1.00 28.34 19 GLU C C 1
ATOM 3419 O O . GLU C 1 20 ? 72.728 -10.328 18.364 1.00 26.20 19 GLU C O 1
ATOM 3425 N N . ALA C 1 21 ? 73.346 -11.763 16.763 1.00 28.91 20 ALA C N 1
ATOM 3426 C CA . ALA C 1 21 ? 72.400 -11.209 15.776 1.00 26.55 20 ALA C CA 1
ATOM 3427 C C . ALA C 1 21 ? 70.984 -11.490 16.254 1.00 28.34 20 ALA C C 1
ATOM 3428 O O . ALA C 1 21 ? 70.120 -10.675 16.124 1.00 28.79 20 ALA C O 1
ATOM 3430 N N . ILE C 1 22 ? 70.747 -12.671 16.810 1.00 30.25 21 ILE C N 1
ATOM 3431 C CA . ILE C 1 22 ? 69.412 -13.022 17.267 1.00 29.39 21 ILE C CA 1
ATOM 3432 C C . ILE C 1 22 ? 68.997 -12.065 18.396 1.00 28.68 21 ILE C C 1
ATOM 3433 O O . ILE C 1 22 ? 67.910 -11.523 18.378 1.00 30.60 21 ILE C O 1
ATOM 3438 N N . LEU C 1 23 ? 69.865 -11.873 19.370 1.00 29.15 22 LEU C N 1
ATOM 3439 C CA . LEU C 1 23 ? 69.611 -10.924 20.439 1.00 29.14 22 LEU C CA 1
ATOM 3440 C C . LEU C 1 23 ? 69.335 -9.509 19.906 1.00 28.23 22 LEU C C 1
ATOM 3441 O O . LEU C 1 23 ? 68.435 -8.821 20.378 1.00 28.01 22 LEU C O 1
ATOM 3446 N N . SER C 1 24 ? 70.057 -9.104 18.882 1.00 29.53 23 SER C N 1
ATOM 3447 C CA . SER C 1 24 ? 69.904 -7.760 18.300 1.00 29.01 23 SER C CA 1
ATOM 3448 C C . SER C 1 24 ? 68.552 -7.580 17.652 1.00 29.41 23 SER C C 1
ATOM 3449 O O . SER C 1 24 ? 67.966 -6.497 17.706 1.00 32.52 23 SER C O 1
ATOM 3452 N N . GLY C 1 25 ? 68.067 -8.646 17.000 1.00 31.87 24 GLY C N 1
ATOM 3453 C CA . GLY C 1 25 ? 66.728 -8.693 16.466 1.00 30.98 24 GLY C CA 1
ATOM 3454 C C . GLY C 1 25 ? 65.679 -8.532 17.552 1.00 29.53 24 GLY C C 1
ATOM 3455 O O . GLY C 1 25 ? 64.716 -7.787 17.376 1.00 31.53 24 GLY C O 1
ATOM 3456 N N . ILE C 1 26 ? 65.867 -9.229 18.675 1.00 29.99 25 ILE C N 1
ATOM 3457 C CA . ILE C 1 26 ? 64.946 -9.152 19.792 1.00 29.74 25 ILE C CA 1
ATOM 3458 C C . ILE C 1 26 ? 64.990 -7.749 20.375 1.00 30.16 25 ILE C C 1
ATOM 3459 O O . ILE C 1 26 ? 63.933 -7.159 20.694 1.00 27.74 25 ILE C O 1
ATOM 3464 N N . GLU C 1 27 ? 66.199 -7.210 20.516 1.00 31.30 26 GLU C N 1
ATOM 3465 C CA . GLU C 1 27 ? 66.364 -5.899 21.095 1.00 30.15 26 GLU C CA 1
ATOM 3466 C C . GLU C 1 27 ? 65.614 -4.828 20.285 1.00 29.46 26 GLU C C 1
ATOM 3467 O O . GLU C 1 27 ? 64.895 -4.006 20.855 1.00 27.26 26 GLU C O 1
ATOM 3473 N N . GLU C 1 28 ? 65.804 -4.834 18.962 1.00 29.96 27 GLU C N 1
ATOM 3474 C CA . GLU C 1 28 ? 65.128 -3.890 18.063 1.00 31.89 27 GLU C CA 1
ATOM 3475 C C . GLU C 1 28 ? 63.605 -4.102 18.126 1.00 31.34 27 GLU C C 1
ATOM 3476 O O . GLU C 1 28 ? 62.847 -3.156 18.140 1.00 27.81 27 GLU C O 1
ATOM 3482 N N . THR C 1 29 ? 63.152 -5.349 18.176 1.00 30.22 28 THR C N 1
ATOM 3483 C CA . THR C 1 29 ? 61.708 -5.622 18.330 1.00 31.03 28 THR C CA 1
ATOM 3484 C C . THR C 1 29 ? 61.151 -5.026 19.629 1.00 32.97 28 THR C C 1
ATOM 3485 O O . THR C 1 29 ? 60.096 -4.380 19.623 1.00 29.07 28 THR C O 1
ATOM 3489 N N . PHE C 1 30 ? 61.837 -5.279 20.745 1.00 29.77 29 PHE C N 1
ATOM 3490 C CA . PHE C 1 30 ? 61.431 -4.750 22.034 1.00 28.99 29 PHE C CA 1
ATOM 3491 C C . PHE C 1 30 ? 61.352 -3.224 22.009 1.00 29.43 29 PHE C C 1
ATOM 3492 O O . PHE C 1 30 ? 60.436 -2.640 22.583 1.00 30.47 29 PHE C O 1
ATOM 3500 N N . ALA C 1 31 ? 62.325 -2.584 21.368 1.00 29.28 30 ALA C N 1
ATOM 3501 C CA . ALA C 1 31 ? 62.350 -1.138 21.240 1.00 31.38 30 ALA C CA 1
ATOM 3502 C C . ALA C 1 31 ? 61.098 -0.676 20.501 1.00 34.47 30 ALA C C 1
ATOM 3503 O O . ALA C 1 31 ? 60.468 0.311 20.884 1.00 34.08 30 ALA C O 1
ATOM 3505 N N . GLN C 1 32 ? 60.740 -1.393 19.439 1.00 35.01 31 GLN C N 1
ATOM 3506 C CA . GLN C 1 32 ? 59.612 -0.993 18.607 1.00 36.26 31 GLN C CA 1
ATOM 3507 C C . GLN C 1 32 ? 58.320 -1.077 19.403 1.00 34.16 31 GLN C C 1
ATOM 3508 O O . GLN C 1 32 ? 57.432 -0.316 19.168 1.00 35.76 31 GLN C O 1
ATOM 3514 N N . PHE C 1 33 ? 58.202 -2.030 20.318 1.00 34.79 32 PHE C N 1
ATOM 3515 C CA . PHE C 1 33 ? 57.023 -2.148 21.182 1.00 35.40 32 PHE C CA 1
ATOM 3516 C C . PHE C 1 33 ? 57.201 -1.584 22.585 1.00 36.16 32 PHE C C 1
ATOM 3517 O O . PHE C 1 33 ? 56.387 -1.861 23.474 1.00 38.57 32 PHE C O 1
ATOM 3525 N N . SER C 1 34 ? 58.247 -0.793 22.789 1.00 36.32 33 SER C N 1
ATOM 3526 C CA . SER C 1 34 ? 58.539 -0.186 24.100 1.00 35.99 33 SER C CA 1
ATOM 3527 C C . SER C 1 34 ? 58.625 -1.202 25.250 1.00 34.30 33 SER C C 1
ATOM 3528 O O . SER C 1 34 ? 58.205 -0.911 26.371 1.00 34.49 33 SER C O 1
ATOM 3531 N N . ILE C 1 35 ? 59.181 -2.387 24.976 1.00 34.45 34 ILE C N 1
ATOM 3532 C CA . ILE C 1 35 ? 59.416 -3.424 26.029 1.00 32.57 34 ILE C CA 1
ATOM 3533 C C . ILE C 1 35 ? 60.844 -3.246 26.569 1.00 35.93 34 ILE C C 1
ATOM 3534 O O . ILE C 1 35 ? 61.833 -3.288 25.800 1.00 32.51 34 ILE C O 1
ATOM 3539 N N . PRO C 1 36 ? 60.985 -3.063 27.892 1.00 35.50 35 PRO C N 1
ATOM 3540 C CA . PRO C 1 36 ? 62.361 -2.953 28.442 1.00 35.50 35 PRO C CA 1
ATOM 3541 C C . PRO C 1 36 ? 63.205 -4.192 28.148 1.00 34.12 35 PRO C C 1
ATOM 3542 O O . PRO C 1 36 ? 62.740 -5.320 28.284 1.00 35.36 35 PRO C O 1
ATOM 3546 N N . TYR C 1 37 ? 64.448 -3.985 27.752 1.00 33.93 36 TYR C N 1
ATOM 3547 C CA . TYR C 1 37 ? 65.288 -5.077 27.284 1.00 31.22 36 TYR C CA 1
ATOM 3548 C C . TYR C 1 37 ? 66.437 -5.247 28.243 1.00 30.03 36 TYR C C 1
ATOM 3549 O O . TYR C 1 37 ? 67.261 -4.343 28.398 1.00 30.72 36 TYR C O 1
ATOM 3558 N N . ASP C 1 38 ? 66.466 -6.394 28.918 1.00 31.51 37 ASP C N 1
ATOM 3559 C CA . ASP C 1 38 ? 67.564 -6.763 29.799 1.00 32.92 37 ASP C CA 1
ATOM 3560 C C . ASP C 1 38 ? 68.304 -7.847 29.035 1.00 30.89 37 ASP C C 1
ATOM 3561 O O . ASP C 1 38 ? 67.822 -8.954 28.934 1.00 28.12 37 ASP C O 1
ATOM 3566 N N . LYS C 1 39 ? 69.447 -7.497 28.452 1.00 29.83 38 LYS C N 1
ATOM 3567 C CA . LYS C 1 39 ? 70.160 -8.414 27.553 1.00 31.65 38 LYS C CA 1
ATOM 3568 C C . LYS C 1 39 ? 70.469 -9.793 28.186 1.00 34.02 38 LYS C C 1
ATOM 3569 O O . LYS C 1 39 ? 70.311 -10.837 27.526 1.00 34.31 38 LYS C O 1
ATOM 3575 N N . GLU C 1 40 ? 70.917 -9.766 29.426 1.00 34.47 39 GLU C N 1
ATOM 3576 C CA . GLU C 1 40 ? 71.253 -10.951 30.214 1.00 37.80 39 GLU C CA 1
ATOM 3577 C C . GLU C 1 40 ? 70.090 -11.902 30.470 1.00 36.14 39 GLU C C 1
ATOM 3578 O O . GLU C 1 40 ? 70.216 -13.090 30.212 1.00 40.19 39 GLU C O 1
ATOM 3580 N N . LYS C 1 41 ? 68.982 -11.367 30.982 1.00 35.21 40 LYS C N 1
ATOM 3581 C CA . LYS C 1 41 ? 67.760 -12.118 31.170 1.00 35.69 40 LYS C CA 1
ATOM 3582 C C . LYS C 1 41 ? 67.252 -12.691 29.844 1.00 35.57 40 LYS C C 1
ATOM 3583 O O . LYS C 1 41 ? 66.952 -13.874 29.766 1.00 36.36 40 LYS C O 1
ATOM 3588 N N . VAL C 1 42 ? 67.204 -11.871 28.793 1.00 33.75 41 VAL C N 1
ATOM 3589 C CA . VAL C 1 42 ? 66.735 -12.326 27.497 1.00 32.64 41 VAL C CA 1
ATOM 3590 C C . VAL C 1 42 ? 67.575 -13.536 27.032 1.00 34.31 41 VAL C C 1
ATOM 3591 O O . VAL C 1 42 ? 67.035 -14.590 26.702 1.00 34.30 41 VAL C O 1
ATOM 3595 N N . ARG C 1 43 ? 68.889 -13.405 27.032 1.00 35.79 42 ARG C N 1
ATOM 3596 C CA . ARG C 1 43 ? 69.729 -14.453 26.448 1.00 38.87 42 ARG C CA 1
ATOM 3597 C C . ARG C 1 43 ? 69.673 -15.797 27.218 1.00 39.03 42 ARG C C 1
ATOM 3598 O O . ARG C 1 43 ? 69.808 -16.910 26.622 1.00 40.05 42 ARG C O 1
ATOM 36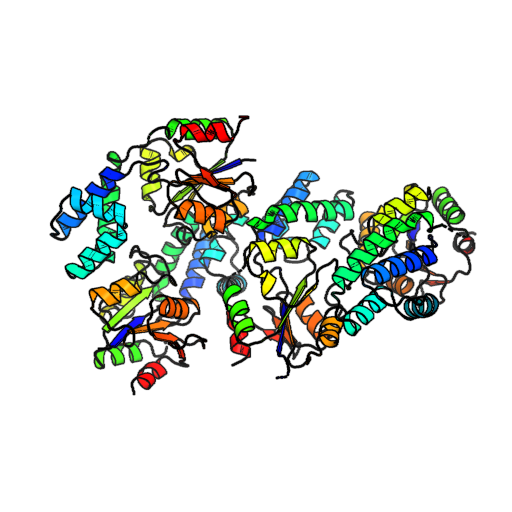06 N N . GLU C 1 44 ? 69.452 -15.698 28.517 1.00 38.12 43 GLU C N 1
ATOM 3607 C CA . GLU C 1 44 ? 69.327 -16.884 29.301 1.00 40.77 43 GLU C CA 1
ATOM 3608 C C . GLU C 1 44 ? 67.942 -17.479 29.077 1.00 41.37 43 GLU C C 1
ATOM 3609 O O . GLU C 1 44 ? 67.837 -18.696 28.900 1.00 40.91 43 GLU C O 1
ATOM 3615 N N . PHE C 1 45 ? 66.905 -16.626 29.052 1.00 39.67 44 PHE C N 1
ATOM 3616 C CA . PHE C 1 45 ? 65.576 -17.087 28.726 1.00 37.28 44 PHE C CA 1
ATOM 3617 C C . PHE C 1 45 ? 65.572 -17.811 27.373 1.00 35.98 44 PHE C C 1
ATOM 3618 O O . PHE C 1 45 ? 64.979 -18.865 27.292 1.00 39.26 44 PHE C O 1
ATOM 3626 N N . ILE C 1 46 ? 66.168 -17.265 26.318 1.00 36.30 45 ILE C N 1
ATOM 3627 C CA . ILE C 1 46 ? 66.102 -17.933 25.001 1.00 36.11 45 ILE C CA 1
ATOM 3628 C C . ILE C 1 46 ? 67.011 -19.191 24.899 1.00 40.11 45 ILE C C 1
ATOM 3629 O O . ILE C 1 46 ? 66.803 -20.053 24.041 1.00 41.60 45 ILE C O 1
ATOM 3634 N N . PHE C 1 47 ? 68.023 -19.289 25.763 1.00 42.72 46 PHE C N 1
ATOM 3635 C CA A PHE C 1 47 ? 68.870 -20.489 25.967 0.50 41.40 46 PHE C CA 1
ATOM 3636 C CA B PHE C 1 47 ? 68.787 -20.530 25.774 0.50 42.49 46 PHE C CA 1
ATOM 3637 C C . PHE C 1 47 ? 68.076 -21.618 26.597 1.00 40.32 46 PHE C C 1
ATOM 3638 O O . PHE C 1 47 ? 68.191 -22.771 26.234 1.00 39.35 46 PHE C O 1
ATOM 3653 N N . LYS C 1 48 ? 67.297 -21.261 27.615 1.00 39.01 47 LYS C N 1
ATOM 3654 C CA . LYS C 1 48 ? 66.421 -22.220 28.285 1.00 40.42 47 LYS C CA 1
ATOM 3655 C C . LYS C 1 48 ? 65.187 -22.586 27.446 1.00 41.41 47 LYS C C 1
ATOM 3656 O O . LYS C 1 48 ? 64.701 -23.719 27.510 1.00 39.14 47 LYS C O 1
ATOM 3662 N N . TYR C 1 49 ? 64.628 -21.624 26.711 1.00 39.88 48 TYR C N 1
ATOM 3663 C CA . TYR C 1 49 ? 63.367 -21.875 26.050 1.00 39.51 48 TYR C CA 1
ATOM 3664 C C . TYR C 1 49 ? 63.567 -21.686 24.552 1.00 41.29 48 TYR C C 1
ATOM 3665 O O . TYR C 1 49 ? 64.376 -22.414 23.933 1.00 44.10 48 TYR C O 1
ATOM 3674 N N . SER C 1 50 ? 62.844 -20.743 23.967 1.00 38.05 49 SER C N 1
ATOM 3675 C CA . SER C 1 50 ? 62.951 -20.458 22.539 1.00 36.53 49 SER C CA 1
ATOM 3676 C C . SER C 1 50 ? 62.652 -18.986 22.326 1.00 31.68 49 SER C C 1
ATOM 3677 O O . SER C 1 50 ? 62.107 -18.327 23.215 1.00 33.57 49 SER C O 1
ATOM 3680 N N . VAL C 1 51 ? 63.005 -18.467 21.163 1.00 31.15 50 VAL C N 1
ATOM 3681 C CA . VAL C 1 51 ? 62.632 -17.089 20.817 1.00 29.57 50 VAL C CA 1
ATOM 3682 C C . VAL C 1 51 ? 61.088 -16.970 20.797 1.00 31.71 50 VAL C C 1
ATOM 3683 O O . VAL C 1 51 ? 60.536 -15.999 21.334 1.00 29.93 50 VAL C O 1
ATOM 3687 N N . GLN C 1 52 ? 60.394 -17.969 20.221 1.00 31.63 51 GLN C N 1
ATOM 3688 C CA . GLN C 1 52 ? 58.942 -17.930 20.139 1.00 30.85 51 GLN C CA 1
ATOM 3689 C C . GLN C 1 52 ? 58.305 -17.924 21.544 1.00 32.05 51 GLN C C 1
ATOM 3690 O O . GLN C 1 52 ? 57.374 -17.179 21.788 1.00 31.74 51 GLN C O 1
ATOM 3696 N N . ASP C 1 53 ? 58.799 -18.760 22.453 1.00 30.70 52 ASP C N 1
ATOM 3697 C CA . ASP C 1 53 ? 58.348 -18.715 23.861 1.00 30.62 52 ASP C CA 1
ATOM 3698 C C . ASP C 1 53 ? 58.472 -17.317 24.469 1.00 29.99 52 ASP C C 1
ATOM 3699 O O . ASP C 1 53 ? 57.597 -16.915 25.238 1.00 30.45 52 ASP C O 1
ATOM 3704 N N . LEU C 1 54 ? 59.556 -16.602 24.130 1.00 29.32 53 LEU C N 1
ATOM 3705 C CA . LEU C 1 54 ? 59.804 -15.242 24.633 1.00 27.46 53 LEU C CA 1
ATOM 3706 C C . LEU C 1 54 ? 58.763 -14.292 24.121 1.00 25.47 53 LEU C C 1
ATOM 3707 O O . LEU C 1 54 ? 58.245 -13.515 24.855 1.00 27.81 53 LEU C O 1
ATOM 3712 N N . LEU C 1 55 ? 58.466 -14.371 22.832 1.00 29.87 54 LEU C N 1
ATOM 3713 C CA . LEU C 1 55 ? 57.517 -13.490 22.217 1.00 30.10 54 LEU C CA 1
ATOM 3714 C C . LEU C 1 55 ? 56.150 -13.811 22.740 1.00 27.31 54 LEU C C 1
ATOM 3715 O O . LEU C 1 55 ? 55.348 -12.917 22.890 1.00 24.63 54 LEU C O 1
ATOM 3720 N N . VAL C 1 56 ? 55.893 -15.078 23.058 1.00 27.13 55 VAL C N 1
ATOM 3721 C CA . VAL C 1 56 ? 54.634 -15.480 23.658 1.00 26.23 55 VAL C CA 1
ATOM 3722 C C . VAL C 1 56 ? 54.464 -14.882 25.069 1.00 28.65 55 VAL C C 1
ATOM 3723 O O . VAL C 1 56 ? 53.422 -14.260 25.422 1.00 26.74 55 VAL C O 1
ATOM 3727 N N . ARG C 1 57 ? 55.513 -15.048 25.871 1.00 30.82 56 ARG C N 1
ATOM 3728 C CA . ARG C 1 57 ? 55.565 -14.525 27.226 1.00 32.86 56 ARG C CA 1
ATOM 3729 C C . ARG C 1 57 ? 55.276 -13.013 27.271 1.00 32.08 56 ARG C C 1
ATOM 3730 O O . ARG C 1 57 ? 54.431 -12.569 28.073 1.00 31.54 56 ARG C O 1
ATOM 3738 N N . VAL C 1 58 ? 55.899 -12.237 26.383 1.00 32.34 57 VAL C N 1
ATOM 3739 C CA . VAL C 1 58 ? 55.668 -10.794 26.361 1.00 30.48 57 VAL C CA 1
ATOM 3740 C C . VAL C 1 58 ? 54.311 -10.414 25.782 1.00 31.06 57 VAL C C 1
ATOM 3741 O O . VAL C 1 58 ? 53.714 -9.431 26.204 1.00 29.07 57 VAL C O 1
ATOM 3745 N N . ALA C 1 59 ? 53.814 -11.198 24.829 1.00 30.64 58 ALA C N 1
ATOM 3746 C CA . ALA C 1 59 ? 52.497 -10.983 24.249 1.00 29.12 58 ALA C CA 1
ATOM 3747 C C . ALA C 1 59 ? 51.403 -11.195 25.280 1.00 29.73 58 ALA C C 1
ATOM 3748 O O . ALA C 1 59 ? 50.446 -10.397 25.397 1.00 30.72 58 ALA C O 1
ATOM 3750 N N . GLU C 1 60 ? 51.543 -12.276 26.037 1.00 28.67 59 GLU C N 1
ATOM 3751 C CA . GLU C 1 60 ? 50.632 -12.585 27.128 1.00 28.39 59 GLU C CA 1
ATOM 3752 C C . GLU C 1 60 ? 50.674 -11.532 28.216 1.00 29.96 59 GLU C C 1
ATOM 3753 O O . GLU C 1 60 ? 49.616 -11.070 28.686 1.00 28.96 59 GLU C O 1
ATOM 3759 N N . ASP C 1 61 ? 51.874 -11.132 28.609 1.00 29.38 60 ASP C N 1
ATOM 3760 C CA . ASP C 1 61 ? 52.033 -10.202 29.725 1.00 30.33 60 ASP C CA 1
ATOM 3761 C C . ASP C 1 61 ? 51.701 -8.765 29.354 1.00 30.69 60 ASP C C 1
ATOM 3762 O O . ASP C 1 61 ? 51.212 -8.014 30.190 1.00 30.92 60 ASP C O 1
ATOM 3767 N N . ARG C 1 62 ? 51.934 -8.369 28.103 1.00 32.57 61 ARG C N 1
ATOM 3768 C CA . ARG C 1 62 ? 51.780 -6.956 27.737 1.00 32.13 61 ARG C CA 1
ATOM 3769 C C . ARG C 1 62 ? 50.617 -6.693 26.811 1.00 31.46 61 ARG C C 1
ATOM 3770 O O . ARG C 1 62 ? 50.435 -5.574 26.373 1.00 31.80 61 ARG C O 1
ATOM 3778 N N . ASN C 1 63 ? 49.777 -7.708 26.599 1.00 31.08 62 ASN C N 1
ATOM 3779 C CA . ASN C 1 63 ? 48.638 -7.659 25.675 1.00 29.83 62 ASN C CA 1
ATOM 3780 C C . ASN C 1 63 ? 49.052 -7.216 24.291 1.00 29.98 62 ASN C C 1
ATOM 3781 O O . ASN C 1 63 ? 48.584 -6.208 23.791 1.00 32.16 62 ASN C O 1
ATOM 3786 N N . LEU C 1 64 ? 49.943 -7.999 23.686 1.00 29.84 63 LEU C N 1
ATOM 3787 C CA . LEU C 1 64 ? 50.474 -7.725 22.353 1.00 29.51 63 LEU C CA 1
ATOM 3788 C C . LEU C 1 64 ? 50.158 -8.923 21.457 1.00 28.48 63 LEU C C 1
ATOM 3789 O O . LEU C 1 64 ? 49.956 -10.037 21.934 1.00 26.71 63 LEU C O 1
ATOM 3794 N N . ASP C 1 65 ? 50.075 -8.684 20.157 1.00 28.93 64 ASP C N 1
ATOM 3795 C CA . ASP C 1 65 ? 49.857 -9.749 19.210 1.00 29.50 64 ASP C CA 1
ATOM 3796 C C . ASP C 1 65 ? 51.171 -10.460 18.835 1.00 30.74 64 ASP C C 1
ATOM 3797 O O . ASP C 1 65 ? 52.068 -9.858 18.217 1.00 29.58 64 ASP C O 1
ATOM 3802 N N . VAL C 1 66 ? 51.260 -11.747 19.180 1.00 28.18 65 VAL C N 1
ATOM 3803 C CA . VAL C 1 66 ? 52.529 -12.481 19.029 1.00 28.73 65 VAL C CA 1
ATOM 3804 C C . VAL C 1 66 ? 52.976 -12.548 17.570 1.00 27.81 65 VAL C C 1
ATOM 3805 O O . VAL C 1 66 ? 54.168 -12.520 17.292 1.00 25.84 65 VAL C O 1
ATOM 3809 N N . GLU C 1 67 ? 52.016 -12.622 16.649 1.00 28.21 66 GLU C N 1
ATOM 3810 C CA . GLU C 1 67 ? 52.331 -12.725 15.225 1.00 29.26 66 GLU C CA 1
ATOM 3811 C C . GLU C 1 67 ? 52.959 -11.433 14.681 1.00 29.61 66 GLU C C 1
ATOM 3812 O O . GLU C 1 67 ? 53.920 -11.465 13.879 1.00 28.93 66 GLU C O 1
ATOM 3818 N N . VAL C 1 68 ? 52.459 -10.297 15.151 1.00 29.73 67 VAL C N 1
ATOM 3819 C CA . VAL C 1 68 ? 53.053 -9.011 14.788 1.00 30.08 67 VAL C CA 1
ATOM 3820 C C . VAL C 1 68 ? 54.458 -8.910 15.371 1.00 28.95 67 VAL C C 1
ATOM 3821 O O . VAL C 1 68 ? 55.390 -8.555 14.660 1.00 31.51 67 VAL C O 1
ATOM 3825 N N . LEU C 1 69 ? 54.611 -9.288 16.644 1.00 30.00 68 LEU C N 1
ATOM 3826 C CA . LEU C 1 69 ? 55.935 -9.395 17.292 1.00 28.55 68 LEU C CA 1
ATOM 3827 C C . LEU C 1 69 ? 56.875 -10.286 16.459 1.00 28.62 68 LEU C C 1
ATOM 3828 O O . LEU C 1 69 ? 58.009 -9.923 16.197 1.00 29.81 68 LEU C O 1
ATOM 3833 N N . ASN C 1 70 ? 56.365 -11.421 15.986 1.00 28.83 69 ASN C N 1
ATOM 3834 C CA . ASN C 1 70 ? 57.161 -12.321 15.172 1.00 29.99 69 ASN C CA 1
ATOM 3835 C C . ASN C 1 70 ? 57.559 -11.727 13.798 1.00 30.67 69 ASN C C 1
ATOM 3836 O O . ASN C 1 70 ? 58.649 -11.985 13.330 1.00 32.52 69 ASN C O 1
ATOM 3841 N N . GLN C 1 71 ? 56.683 -10.935 13.186 1.00 31.58 70 GLN C N 1
ATOM 3842 C CA . GLN C 1 71 ? 57.001 -10.272 11.909 1.00 33.85 70 GLN C CA 1
ATOM 3843 C C . GLN C 1 71 ? 58.060 -9.174 12.060 1.00 33.42 70 GLN C C 1
ATOM 3844 O O . GLN C 1 71 ? 58.963 -9.074 11.243 1.00 34.08 70 GLN C O 1
ATOM 3850 N N . VAL C 1 72 ? 57.957 -8.395 13.135 1.00 33.12 71 VAL C N 1
ATOM 3851 C CA . VAL C 1 72 ? 58.951 -7.374 13.434 1.00 31.59 71 VAL C CA 1
ATOM 3852 C C . VAL C 1 72 ? 60.315 -8.028 13.760 1.00 33.54 71 VAL C C 1
ATOM 3853 O O . VAL C 1 72 ? 61.375 -7.545 13.341 1.00 33.11 71 VAL C O 1
ATOM 3857 N N . ARG C 1 73 ? 60.283 -9.126 14.509 1.00 31.52 72 ARG C N 1
ATOM 3858 C CA . ARG C 1 73 ? 61.485 -9.835 14.788 1.00 29.30 72 ARG C CA 1
ATOM 3859 C C . ARG C 1 73 ? 62.187 -10.242 13.511 1.00 30.38 72 ARG C C 1
ATOM 3860 O O . ARG C 1 73 ? 63.390 -10.021 13.384 1.00 31.67 72 ARG C O 1
ATOM 3868 N N . ALA C 1 74 ? 61.452 -10.863 12.584 1.00 31.30 73 ALA C N 1
ATOM 3869 C CA . ALA C 1 74 ? 62.058 -11.383 11.342 1.00 30.97 73 ALA C CA 1
ATOM 3870 C C . ALA C 1 74 ? 62.684 -10.267 10.518 1.00 30.85 73 ALA C C 1
ATOM 3871 O O . ALA C 1 74 ? 63.770 -10.419 9.963 1.00 31.68 73 ALA C O 1
ATOM 3873 N N . GLN C 1 75 ? 61.989 -9.155 10.430 1.00 30.76 74 GLN C N 1
ATOM 3874 C CA . GLN C 1 75 ? 62.456 -8.037 9.632 1.00 35.20 74 GLN C CA 1
ATOM 3875 C C . GLN C 1 75 ? 63.657 -7.392 10.343 1.00 33.82 74 GLN C C 1
ATOM 3876 O O . GLN C 1 75 ? 64.678 -7.094 9.703 1.00 33.37 74 GLN C O 1
ATOM 3882 N N . SER C 1 76 ? 63.567 -7.219 11.657 1.00 28.83 75 SER C N 1
ATOM 3883 C CA . SER C 1 76 ? 64.707 -6.719 12.406 1.00 29.30 75 SER C CA 1
ATOM 3884 C C . SER C 1 76 ? 65.933 -7.616 12.275 1.00 31.82 75 SER C C 1
ATOM 3885 O O . SER C 1 76 ? 67.016 -7.131 12.054 1.00 33.72 75 SER C O 1
ATOM 3888 N N . LEU C 1 77 ? 65.754 -8.931 12.390 1.00 31.81 76 LEU C N 1
ATOM 3889 C CA . LEU C 1 77 ? 66.869 -9.860 12.321 1.00 31.92 76 LEU C CA 1
ATOM 3890 C C . LEU C 1 77 ? 67.590 -9.860 10.937 1.00 32.76 76 LEU C C 1
ATOM 3891 O O . LEU C 1 77 ? 68.821 -9.949 10.860 1.00 28.73 76 LEU C O 1
ATOM 3896 N N . ALA C 1 78 ? 66.810 -9.701 9.878 1.00 29.59 77 ALA C N 1
ATOM 3897 C CA . ALA C 1 78 ? 67.307 -9.600 8.512 1.00 30.10 77 ALA C CA 1
ATOM 3898 C C . ALA C 1 78 ? 68.239 -8.397 8.281 1.00 30.93 77 ALA C C 1
ATOM 3899 O O . ALA C 1 78 ? 68.970 -8.371 7.278 1.00 34.93 77 ALA C O 1
ATOM 3901 N N . GLU C 1 79 ? 68.217 -7.427 9.206 1.00 31.10 78 GLU C N 1
ATOM 3902 C CA . GLU C 1 79 ? 69.082 -6.245 9.192 1.00 33.40 78 GLU C CA 1
ATOM 3903 C C . GLU C 1 79 ? 70.407 -6.469 9.955 1.00 30.84 78 GLU C C 1
ATOM 3904 O O . GLU C 1 79 ? 71.298 -5.648 9.910 1.00 29.99 78 GLU C O 1
ATOM 3910 N N . LYS C 1 80 ? 70.538 -7.598 10.629 1.00 29.48 79 LYS C N 1
ATOM 3911 C CA . LYS C 1 80 ? 71.705 -7.871 11.466 1.00 27.20 79 LYS C CA 1
ATOM 3912 C C . LYS C 1 80 ? 72.637 -8.919 10.887 1.00 28.74 79 LYS C C 1
ATOM 3913 O O . LYS C 1 80 ? 73.438 -9.502 11.633 1.00 27.63 79 LYS C O 1
ATOM 3919 N N . ASN C 1 81 ? 72.563 -9.157 9.583 1.00 27.42 80 ASN C N 1
ATOM 3920 C CA . ASN C 1 81 ? 73.396 -10.189 8.962 1.00 29.47 80 ASN C CA 1
ATOM 3921 C C . ASN C 1 81 ? 74.893 -10.019 9.128 1.00 28.34 80 ASN C C 1
ATOM 3922 O O . ASN C 1 81 ? 75.645 -10.993 9.071 1.00 26.13 80 ASN C O 1
ATOM 3927 N N . ALA C 1 82 ? 75.345 -8.777 9.268 1.00 27.52 81 ALA C N 1
ATOM 3928 C CA . ALA C 1 82 ? 76.770 -8.486 9.425 1.00 25.15 81 ALA C CA 1
ATOM 3929 C C . ALA C 1 82 ? 77.278 -9.071 10.727 1.00 27.47 81 ALA C C 1
ATOM 3930 O O . ALA C 1 82 ? 78.472 -9.366 10.859 1.00 27.22 81 ALA C O 1
ATOM 3932 N N . GLN C 1 83 ? 76.364 -9.262 11.680 1.00 28.54 82 GLN C N 1
ATOM 3933 C CA . GLN C 1 83 ? 76.722 -9.847 12.974 1.00 29.75 82 GLN C CA 1
ATOM 3934 C C . GLN C 1 83 ? 76.742 -11.384 12.941 1.00 27.71 82 GLN C C 1
ATOM 3935 O O . GLN C 1 83 ? 77.142 -12.006 13.929 1.00 27.28 82 GLN C O 1
ATOM 3941 N N . VAL C 1 84 ? 76.226 -11.978 11.861 1.00 27.33 83 VAL C N 1
ATOM 3942 C CA . VAL C 1 84 ? 76.273 -13.428 11.696 1.00 24.98 83 VAL C CA 1
ATOM 3943 C C . VAL C 1 84 ? 77.569 -13.807 11.014 1.00 26.34 83 VAL C C 1
ATOM 3944 O O . VAL C 1 84 ? 77.889 -13.327 9.954 1.00 25.62 83 VAL C O 1
ATOM 3948 N N . VAL C 1 85 ? 78.341 -14.666 11.680 1.00 29.84 84 VAL C N 1
ATOM 3949 C CA . VAL C 1 85 ? 79.593 -15.169 11.159 1.00 28.70 84 VAL C CA 1
ATOM 3950 C C . VAL C 1 85 ? 79.577 -16.721 11.189 1.00 28.64 84 VAL C C 1
ATOM 3951 O O . VAL C 1 85 ? 78.764 -17.324 11.881 1.00 25.68 84 VAL C O 1
ATOM 3955 N N . LEU C 1 86 ? 80.454 -17.345 10.423 1.00 24.98 85 LEU C N 1
ATOM 3956 C CA . LEU C 1 86 ? 80.617 -18.775 10.506 1.00 28.43 85 LEU C CA 1
ATOM 3957 C C . LEU C 1 86 ? 81.146 -19.182 11.881 1.00 27.33 85 LEU C C 1
ATOM 3958 O O . LEU C 1 86 ? 81.974 -18.517 12.479 1.00 30.31 85 LEU C O 1
ATOM 3971 N N . PRO C 1 88 ? 83.455 -21.194 14.389 1.00 30.20 87 PRO C N 1
ATOM 3972 C CA . PRO C 1 88 ? 84.814 -21.658 14.220 1.00 30.47 87 PRO C CA 1
ATOM 3973 C C . PRO C 1 88 ? 84.848 -23.118 13.760 1.00 30.24 87 PRO C C 1
ATOM 3974 O O . PRO C 1 88 ? 84.119 -23.971 14.269 1.00 32.14 87 PRO C O 1
ATOM 3978 N N . GLY C 1 89 ? 85.655 -23.371 12.744 1.00 28.75 88 GLY C N 1
ATOM 3979 C CA . GLY C 1 89 ? 85.785 -24.681 12.190 1.00 29.20 88 GLY C CA 1
ATOM 3980 C C . GLY C 1 89 ? 84.838 -24.965 11.049 1.00 27.18 88 GLY C C 1
ATOM 3981 O O . GLY C 1 89 ? 85.008 -25.978 10.378 1.00 27.59 88 GLY C O 1
ATOM 3982 N N . ALA C 1 90 ? 83.844 -24.111 10.822 1.00 26.55 89 ALA C N 1
ATOM 3983 C CA . ALA C 1 90 ? 82.825 -24.384 9.780 1.00 25.68 89 ALA C CA 1
ATOM 3984 C C . ALA C 1 90 ? 83.429 -24.453 8.413 1.00 26.38 89 ALA C C 1
ATOM 3985 O O . ALA C 1 90 ? 83.106 -25.325 7.596 1.00 26.35 89 ALA C O 1
ATOM 3987 N N . ARG C 1 91 ? 84.255 -23.477 8.109 1.00 29.83 90 ARG C N 1
ATOM 3988 C CA . ARG C 1 91 ? 84.864 -23.414 6.806 1.00 29.97 90 ARG C CA 1
ATOM 3989 C C . ARG C 1 91 ? 85.683 -24.650 6.442 1.00 30.01 90 ARG C C 1
ATOM 3990 O O . ARG C 1 91 ? 85.646 -25.130 5.304 1.00 28.90 90 ARG C O 1
ATOM 3998 N N . GLU C 1 92 ? 86.466 -25.125 7.403 1.00 28.71 91 GLU C N 1
ATOM 3999 C CA . GLU C 1 92 ? 87.269 -26.332 7.200 1.00 30.08 91 GLU C CA 1
ATOM 4000 C C . GLU C 1 92 ? 86.423 -27.598 7.025 1.00 28.36 91 GLU C C 1
ATOM 4001 O O . GLU C 1 92 ? 86.770 -28.448 6.199 1.00 26.61 91 GLU C O 1
ATOM 4007 N N . VAL C 1 93 ? 85.348 -27.739 7.810 1.00 28.37 92 VAL C N 1
ATOM 4008 C CA . VAL C 1 93 ? 84.492 -28.926 7.708 1.00 28.99 92 VAL C CA 1
ATOM 4009 C C . VAL C 1 93 ? 83.697 -28.939 6.385 1.00 28.65 92 VAL C C 1
ATOM 4010 O O . VAL C 1 93 ? 83.582 -29.978 5.718 1.00 27.69 92 VAL C O 1
ATOM 4014 N N . LEU C 1 94 ? 83.228 -27.780 5.969 1.00 26.95 93 LEU C N 1
ATOM 4015 C CA . LEU C 1 94 ? 82.514 -27.649 4.701 1.00 26.11 93 LEU C CA 1
ATOM 4016 C C . LEU C 1 94 ? 83.386 -28.007 3.527 1.00 27.89 93 LEU C C 1
ATOM 4017 O O . LEU C 1 94 ? 82.919 -28.720 2.637 1.00 27.20 93 LEU C O 1
ATOM 4022 N N . ALA C 1 95 ? 84.637 -27.518 3.528 1.00 29.92 94 ALA C N 1
ATOM 4023 C CA . ALA C 1 95 ? 85.601 -27.765 2.447 1.00 29.50 94 ALA C CA 1
ATOM 4024 C C . ALA C 1 95 ? 86.010 -29.224 2.383 1.00 29.81 94 ALA C C 1
ATOM 4025 O O . ALA C 1 95 ? 86.107 -29.813 1.303 1.00 31.68 94 ALA C O 1
ATOM 4027 N N . TRP C 1 96 ? 86.284 -29.785 3.551 1.00 29.92 95 TRP C N 1
ATOM 4028 C CA . TRP C 1 96 ? 86.574 -31.210 3.716 1.00 29.33 95 TRP C CA 1
ATOM 4029 C C . TRP C 1 96 ? 85.454 -32.127 3.181 1.00 27.41 95 TRP C C 1
ATOM 4030 O O . TRP C 1 96 ? 85.701 -33.100 2.451 1.00 28.30 95 TRP C O 1
ATOM 4041 N N . ALA C 1 97 ? 84.236 -31.818 3.568 1.00 25.74 96 ALA C N 1
ATOM 4042 C CA . ALA C 1 97 ? 83.067 -32.557 3.148 1.00 25.34 96 ALA C CA 1
ATOM 4043 C C . ALA C 1 97 ? 82.913 -32.478 1.648 1.00 26.15 96 ALA C C 1
ATOM 4044 O O . ALA C 1 97 ? 82.674 -33.483 0.996 1.00 27.10 96 ALA C O 1
ATOM 4046 N N . ASP C 1 98 ? 83.106 -31.294 1.102 1.00 26.81 97 ASP C N 1
ATOM 4047 C CA . ASP C 1 98 ? 83.069 -31.109 -0.328 1.00 29.59 97 ASP C CA 1
ATOM 4048 C C . ASP C 1 98 ? 84.125 -31.945 -1.035 1.00 30.02 97 ASP C C 1
ATOM 4049 O O . ASP C 1 98 ? 83.811 -32.633 -1.996 1.00 32.04 97 ASP C O 1
ATOM 4054 N N . GLU C 1 99 ? 85.366 -31.829 -0.579 1.00 31.04 98 GLU C N 1
ATOM 4055 C CA . GLU C 1 99 ? 86.516 -32.570 -1.104 1.00 33.46 98 GLU C CA 1
ATOM 4056 C C . GLU C 1 99 ? 86.315 -34.084 -0.997 1.00 30.73 98 GLU C C 1
ATOM 4057 O O . GLU C 1 99 ? 86.769 -34.852 -1.857 1.00 30.02 98 GLU C O 1
ATOM 4061 N N . SER C 1 100 ? 85.644 -34.515 0.063 1.00 30.67 99 SER C N 1
ATOM 4062 C CA . SER C 1 100 ? 85.374 -35.935 0.289 1.00 30.26 99 SER C CA 1
ATOM 4063 C C . SER C 1 100 ? 84.179 -36.494 -0.502 1.00 30.74 99 SER C C 1
ATOM 4064 O O . SER C 1 100 ? 83.874 -37.684 -0.395 1.00 31.57 99 SER C O 1
ATOM 4067 N N . GLY C 1 101 ? 83.510 -35.639 -1.279 1.00 29.79 100 GLY C N 1
ATOM 4068 C CA . GLY C 1 101 ? 82.314 -36.011 -2.022 1.00 29.35 100 GLY C CA 1
ATOM 4069 C C . GLY C 1 101 ? 81.104 -36.303 -1.146 1.00 28.72 100 GLY C C 1
ATOM 4070 O O . GLY C 1 101 ? 80.219 -37.038 -1.557 1.00 29.16 100 GLY C O 1
ATOM 4071 N N . ILE C 1 102 ? 81.075 -35.757 0.070 1.00 29.87 101 ILE C N 1
ATOM 4072 C CA . ILE C 1 102 ? 79.877 -35.804 0.933 1.00 28.60 101 ILE C CA 1
ATOM 4073 C C . ILE C 1 102 ? 78.861 -34.796 0.379 1.00 28.85 101 ILE C C 1
ATOM 4074 O O . ILE C 1 102 ? 79.172 -33.620 0.178 1.00 27.28 101 ILE C O 1
ATOM 4079 N N . GLN C 1 103 ? 77.668 -35.269 0.057 1.00 30.68 102 GLN C N 1
ATOM 4080 C CA . GLN C 1 103 ? 76.604 -34.371 -0.417 1.00 31.86 102 GLN C CA 1
ATOM 4081 C C . GLN C 1 103 ? 76.066 -33.576 0.779 1.00 30.07 102 GLN C C 1
ATOM 4082 O O . GLN C 1 103 ? 75.830 -34.161 1.829 1.00 27.24 102 GLN C O 1
ATOM 4088 N N . GLN C 1 104 ? 75.912 -32.252 0.627 1.00 28.24 103 GLN C N 1
ATOM 4089 C CA . GLN C 1 104 ? 75.520 -31.390 1.752 1.00 27.72 103 GLN C CA 1
ATOM 4090 C C . GLN C 1 104 ? 74.219 -30.636 1.467 1.00 25.49 103 GLN C C 1
ATOM 4091 O O . GLN C 1 104 ? 74.020 -30.108 0.365 1.00 23.12 103 GLN C O 1
ATOM 4097 N N . PHE C 1 105 ? 73.349 -30.619 2.485 1.00 25.90 104 PHE C N 1
ATOM 4098 C CA . PHE C 1 105 ? 72.046 -29.922 2.481 1.00 27.21 104 PHE C CA 1
ATOM 4099 C C . PHE C 1 105 ? 71.881 -29.151 3.789 1.00 28.44 104 PHE C C 1
ATOM 4100 O O . PHE C 1 105 ? 72.658 -29.324 4.743 1.00 28.01 104 PHE C O 1
ATOM 4108 N N . ILE C 1 106 ? 70.861 -28.303 3.822 1.00 29.78 105 ILE C N 1
ATOM 4109 C CA . ILE C 1 106 ? 70.459 -27.575 5.033 1.00 27.25 105 ILE C CA 1
ATOM 4110 C C . ILE C 1 106 ? 68.966 -27.825 5.291 1.00 29.12 105 ILE C C 1
ATOM 4111 O O . ILE C 1 106 ? 68.194 -27.878 4.352 1.00 25.88 105 ILE C O 1
ATOM 4116 N N . TYR C 1 107 ? 68.574 -28.047 6.552 1.00 29.96 106 TYR C N 1
ATOM 4117 C CA . TYR C 1 107 ? 67.187 -27.787 6.985 1.00 30.22 106 TYR C CA 1
ATOM 4118 C C . TYR C 1 107 ? 67.219 -26.865 8.189 1.00 30.96 106 TYR C C 1
ATOM 4119 O O . TYR C 1 107 ? 67.714 -27.233 9.258 1.00 30.49 106 TYR C O 1
ATOM 4128 N N . THR C 1 108 ? 66.686 -25.660 7.989 1.00 30.73 107 THR C N 1
ATOM 4129 C CA . THR C 1 108 ? 66.685 -24.582 8.994 1.00 29.87 107 THR C CA 1
ATOM 4130 C C . THR C 1 108 ? 65.250 -24.054 9.224 1.00 31.64 107 THR C C 1
ATOM 4131 O O . THR C 1 108 ? 64.433 -24.069 8.307 1.00 27.72 107 THR C O 1
ATOM 4135 N N . HIS C 1 109 ? 64.980 -23.600 10.452 1.00 32.58 108 HIS C N 1
ATOM 4136 C CA . HIS C 1 109 ? 63.745 -22.888 10.812 1.00 33.64 108 HIS C CA 1
ATOM 4137 C C . HIS C 1 109 ? 63.745 -21.407 10.412 1.00 32.99 108 HIS C C 1
ATOM 4138 O O . HIS C 1 109 ? 62.701 -20.743 10.439 1.00 31.45 108 HIS C O 1
ATOM 4145 N N . LYS C 1 110 ? 64.911 -20.883 10.027 1.00 31.68 109 LYS C N 1
ATOM 4146 C CA . LYS C 1 110 ? 65.005 -19.557 9.453 1.00 32.32 109 LYS C CA 1
ATOM 4147 C C . LYS C 1 110 ? 64.255 -19.478 8.130 1.00 33.87 109 LYS C C 1
ATOM 4148 O O . LYS C 1 110 ? 63.972 -20.503 7.496 1.00 36.06 109 LYS C O 1
ATOM 4154 N N . GLY C 1 111 ? 63.955 -18.249 7.702 1.00 34.16 110 GLY C N 1
ATOM 4155 C CA . GLY C 1 111 ? 63.291 -17.973 6.419 1.00 31.71 110 GLY C CA 1
ATOM 4156 C C . GLY C 1 111 ? 64.258 -17.657 5.289 1.00 31.82 110 GLY C C 1
ATOM 4157 O O . GLY C 1 111 ? 65.413 -18.062 5.334 1.00 36.68 110 GLY C O 1
ATOM 4158 N N . ASN C 1 112 ? 63.803 -16.922 4.282 1.00 32.90 111 ASN C N 1
ATOM 4159 C CA . ASN C 1 112 ? 64.585 -16.701 3.059 1.00 34.49 111 ASN C CA 1
ATOM 4160 C C . ASN C 1 112 ? 65.882 -15.918 3.285 1.00 32.29 111 ASN C C 1
ATOM 4161 O O . ASN C 1 112 ? 66.787 -15.987 2.482 1.00 30.41 111 ASN C O 1
ATOM 4166 N N . ASN C 1 113 ? 65.982 -15.211 4.416 1.00 33.48 112 ASN C N 1
ATOM 4167 C CA . ASN C 1 113 ? 67.198 -14.534 4.786 1.00 31.16 112 ASN C CA 1
ATOM 4168 C C . ASN C 1 113 ? 68.399 -15.498 4.981 1.00 30.91 112 ASN C C 1
ATOM 4169 O O . ASN C 1 113 ? 69.552 -15.113 4.798 1.00 32.98 112 ASN C O 1
ATOM 4174 N N . ALA C 1 114 ? 68.130 -16.740 5.359 1.00 30.88 113 ALA C N 1
ATOM 4175 C CA . ALA C 1 114 ? 69.152 -17.791 5.350 1.00 30.62 113 ALA C CA 1
ATOM 4176 C C . ALA C 1 114 ? 69.974 -17.791 4.035 1.00 30.38 113 ALA C C 1
ATOM 4177 O O . ALA C 1 114 ? 71.194 -17.946 4.049 1.00 28.66 113 ALA C O 1
ATOM 4179 N N . PHE C 1 115 ? 69.306 -17.622 2.897 1.00 33.04 114 PHE C N 1
ATOM 4180 C CA . PHE C 1 115 ? 70.016 -17.589 1.628 1.00 30.61 114 PHE C CA 1
ATOM 4181 C C . PHE C 1 115 ? 70.959 -16.390 1.562 1.00 31.82 114 PHE C C 1
ATOM 4182 O O . PHE C 1 115 ? 72.079 -16.507 1.071 1.00 29.86 114 PHE C O 1
ATOM 4190 N N . THR C 1 116 ? 70.498 -15.252 2.070 1.00 30.85 115 THR C N 1
ATOM 4191 C CA . THR C 1 116 ? 71.264 -14.038 2.033 1.00 31.95 115 THR C CA 1
ATOM 4192 C C . THR C 1 116 ? 72.538 -14.144 2.878 1.00 30.17 115 THR C C 1
ATOM 4193 O O . THR C 1 116 ? 73.601 -13.732 2.444 1.00 25.79 115 THR C O 1
ATOM 4197 N N . ILE C 1 117 ? 72.405 -14.706 4.075 1.00 28.58 116 ILE C N 1
ATOM 4198 C CA . ILE C 1 117 ? 73.534 -14.937 4.979 1.00 28.12 116 ILE C CA 1
ATOM 4199 C C . ILE C 1 117 ? 74.555 -15.884 4.347 1.00 29.24 116 ILE C C 1
ATOM 4200 O O . ILE C 1 117 ? 75.746 -15.602 4.332 1.00 26.92 116 ILE C O 1
ATOM 4205 N N . LEU C 1 118 ? 74.076 -17.016 3.848 1.00 29.47 117 LEU C N 1
ATOM 4206 C CA . LEU C 1 118 ? 74.934 -18.052 3.275 1.00 29.38 117 LEU C CA 1
ATOM 4207 C C . LEU C 1 118 ? 75.738 -17.506 2.119 1.00 29.11 117 LEU C C 1
ATOM 4208 O O . LEU C 1 118 ? 76.945 -17.805 2.005 1.00 26.71 117 LEU C O 1
ATOM 4213 N N . LYS C 1 119 ? 75.096 -16.683 1.302 1.00 31.59 118 LYS C N 1
ATOM 4214 C CA . LYS C 1 119 ? 75.780 -15.978 0.202 1.00 33.51 118 LYS C CA 1
ATOM 4215 C C . LYS C 1 119 ? 76.797 -14.886 0.718 1.00 31.85 118 LYS C C 1
ATOM 4216 O O . LYS C 1 119 ? 77.935 -14.836 0.250 1.00 28.45 118 LYS C O 1
ATOM 4219 N N . ASP C 1 120 ? 76.380 -14.047 1.681 1.00 30.61 119 ASP C N 1
ATOM 4220 C CA . ASP C 1 120 ? 77.267 -13.085 2.345 1.00 31.81 119 ASP C CA 1
ATOM 4221 C C . ASP C 1 120 ? 78.519 -13.791 2.881 1.00 31.60 119 ASP C C 1
ATOM 4222 O O . ASP C 1 120 ? 79.596 -13.208 2.871 1.00 30.00 119 ASP C O 1
ATOM 4227 N N . LEU C 1 121 ? 78.350 -14.995 3.418 1.00 30.28 120 LEU C N 1
ATOM 4228 C CA . LEU C 1 121 ? 79.462 -15.723 4.070 1.00 31.23 120 LEU C CA 1
ATOM 4229 C C . LEU C 1 121 ? 80.288 -16.624 3.106 1.00 31.09 120 LEU C C 1
ATOM 4230 O O . LEU C 1 121 ? 81.332 -17.217 3.492 1.00 28.52 120 LEU C O 1
ATOM 4235 N N . GLY C 1 122 ? 79.858 -16.662 1.847 1.00 28.47 121 GLY C N 1
ATOM 4236 C CA . GLY C 1 122 ? 80.620 -17.303 0.774 1.00 29.36 121 GLY C CA 1
ATOM 4237 C C . GLY C 1 122 ? 80.492 -18.812 0.798 1.00 29.73 121 GLY C C 1
ATOM 4238 O O . GLY C 1 122 ? 81.343 -19.519 0.270 1.00 29.52 121 GLY C O 1
ATOM 4239 N N . VAL C 1 123 ? 79.430 -19.330 1.410 1.00 30.62 122 VAL C N 1
ATOM 4240 C CA . VAL C 1 123 ? 79.300 -20.789 1.564 1.00 28.39 122 VAL C CA 1
ATOM 4241 C C . VAL C 1 123 ? 78.069 -21.428 0.910 1.00 28.97 122 VAL C C 1
ATOM 4242 O O . VAL C 1 123 ? 77.939 -22.638 0.973 1.00 29.16 122 VAL C O 1
ATOM 4246 N N . GLU C 1 124 ? 77.182 -20.621 0.314 1.00 29.24 123 GLU C N 1
ATOM 4247 C CA . GLU C 1 124 ? 75.928 -21.101 -0.222 1.00 34.07 123 GLU C CA 1
ATOM 4248 C C . GLU C 1 124 ? 76.127 -22.209 -1.264 1.00 31.28 123 GLU C C 1
ATOM 4249 O O . GLU C 1 124 ? 75.379 -23.163 -1.326 1.00 31.95 123 GLU C O 1
ATOM 4255 N N . SER C 1 125 ? 77.171 -22.104 -2.048 1.00 32.26 124 SER C N 1
ATOM 4256 C CA . SER C 1 125 ? 77.365 -23.016 -3.153 1.00 32.14 124 SER C CA 1
ATOM 4257 C C . SER C 1 125 ? 77.883 -24.403 -2.710 1.00 31.74 124 SER C C 1
ATOM 4258 O O . SER C 1 125 ? 78.051 -25.271 -3.538 1.00 29.73 124 SER C O 1
ATOM 4261 N N . TYR C 1 126 ? 78.128 -24.622 -1.412 1.00 31.98 125 TYR C N 1
ATOM 4262 C CA . TYR C 1 126 ? 78.428 -25.980 -0.933 1.00 29.43 125 TYR C CA 1
ATOM 4263 C C . TYR C 1 126 ? 77.235 -26.930 -0.978 1.00 29.41 125 TYR C C 1
ATOM 4264 O O . TYR C 1 126 ? 77.428 -28.148 -1.062 1.00 30.28 125 TYR C O 1
ATOM 4273 N N . PHE C 1 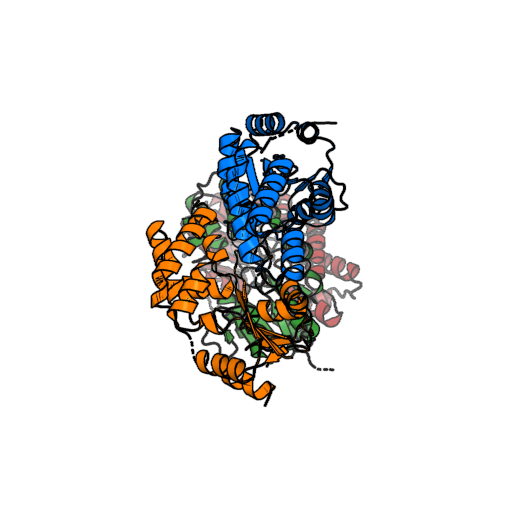127 ? 76.025 -26.374 -0.937 1.00 28.52 126 PHE C N 1
ATOM 4274 C CA . PHE C 1 127 ? 74.809 -27.120 -0.607 1.00 29.02 126 PHE C CA 1
ATOM 4275 C C . PHE C 1 127 ? 73.989 -27.453 -1.859 1.00 29.19 126 PHE C C 1
ATOM 4276 O O . PHE C 1 127 ? 73.761 -26.593 -2.720 1.00 30.03 126 PHE C O 1
ATOM 4284 N N . THR C 1 128 ? 73.565 -28.702 -1.966 1.00 28.40 127 THR C N 1
ATOM 4285 C CA . THR C 1 128 ? 72.817 -29.168 -3.163 1.00 27.76 127 THR C CA 1
ATOM 4286 C C . THR C 1 128 ? 71.378 -28.633 -3.133 1.00 28.46 127 THR C C 1
ATOM 4287 O O . THR C 1 128 ? 70.801 -28.290 -4.165 1.00 31.74 127 THR C O 1
ATOM 4291 N N . GLU C 1 129 ? 70.817 -28.546 -1.934 1.00 28.00 128 GLU C N 1
ATOM 4292 C CA . GLU C 1 129 ? 69.469 -27.999 -1.725 1.00 28.46 128 GLU C CA 1
ATOM 4293 C C . GLU C 1 129 ? 69.391 -27.477 -0.298 1.00 28.58 128 GLU C C 1
ATOM 4294 O O . GLU C 1 129 ? 69.933 -28.093 0.635 1.00 28.22 128 GLU C O 1
ATOM 4300 N N . ILE C 1 130 ? 68.741 -26.326 -0.156 1.00 29.17 129 ILE C N 1
ATOM 4301 C CA . ILE C 1 130 ? 68.603 -25.624 1.109 1.00 27.65 129 ILE C CA 1
ATOM 4302 C C . ILE C 1 130 ? 67.113 -25.448 1.387 1.00 28.83 129 ILE C C 1
ATOM 4303 O O . ILE C 1 130 ? 66.396 -24.784 0.628 1.00 25.25 129 ILE C O 1
ATOM 4308 N N . LEU C 1 131 ? 66.661 -26.075 2.477 1.00 26.36 130 LEU C N 1
ATOM 4309 C CA . LEU C 1 131 ? 65.262 -26.029 2.878 1.00 29.18 130 LEU C CA 1
ATOM 4310 C C . LEU C 1 131 ? 65.174 -25.139 4.123 1.00 30.22 130 LEU C C 1
ATOM 4311 O O . LEU C 1 131 ? 65.916 -25.324 5.118 1.00 27.14 130 LEU C O 1
ATOM 4316 N N . THR C 1 132 ? 64.296 -24.143 4.015 1.00 31.32 131 THR C N 1
ATOM 4317 C CA . THR C 1 132 ? 64.007 -23.183 5.070 1.00 31.67 131 THR C CA 1
ATOM 4318 C C . THR C 1 132 ? 62.523 -23.267 5.507 1.00 33.64 131 THR C C 1
ATOM 4319 O O . THR C 1 132 ? 61.766 -24.173 5.076 1.00 34.69 131 THR C O 1
ATOM 4323 N N . SER C 1 133 ? 62.090 -22.299 6.311 1.00 32.33 132 SER C N 1
ATOM 4324 C CA . SER C 1 133 ? 60.714 -22.265 6.832 1.00 33.48 132 SER C CA 1
ATOM 4325 C C . SER C 1 133 ? 59.667 -22.117 5.745 1.00 31.33 132 SER C C 1
ATOM 4326 O O . SER C 1 133 ? 58.507 -22.436 5.956 1.00 33.57 132 SER C O 1
ATOM 4329 N N . GLN C 1 134 ? 60.096 -21.620 4.589 1.00 32.67 133 GLN C N 1
ATOM 4330 C CA . GLN C 1 134 ? 59.273 -21.443 3.395 1.00 31.63 133 GLN C CA 1
ATOM 4331 C C . GLN C 1 134 ? 59.160 -22.714 2.546 1.00 30.18 133 GLN C C 1
ATOM 4332 O O . GLN C 1 134 ? 58.497 -22.695 1.504 1.00 30.40 133 GLN C O 1
ATOM 4338 N N . SER C 1 135 ? 59.827 -23.795 2.972 1.00 29.37 134 SER C N 1
ATOM 4339 C CA . SER C 1 135 ? 59.806 -25.102 2.266 1.00 28.43 134 SER C CA 1
ATOM 4340 C C . SER C 1 135 ? 58.430 -25.743 2.192 1.00 29.34 134 SER C C 1
ATOM 4341 O O . SER C 1 135 ? 58.161 -26.535 1.289 1.00 28.29 134 SER C O 1
ATOM 4344 N N . GLY C 1 136 ? 57.603 -25.425 3.196 1.00 27.36 135 GLY C N 1
ATOM 4345 C CA . GLY C 1 136 ? 56.295 -25.982 3.389 1.00 25.49 135 GLY C CA 1
ATOM 4346 C C . GLY C 1 136 ? 56.336 -27.208 4.269 1.00 25.53 135 GLY C C 1
ATOM 4347 O O . GLY C 1 136 ? 55.313 -27.844 4.449 1.00 25.12 135 GLY C O 1
ATOM 4348 N N . PHE C 1 137 ? 57.514 -27.593 4.772 1.00 22.72 136 PHE C N 1
ATOM 4349 C CA . PHE C 1 137 ? 57.593 -28.753 5.668 1.00 23.60 136 PHE C CA 1
ATOM 4350 C C . PHE C 1 137 ? 57.289 -28.355 7.129 1.00 26.47 136 PHE C C 1
ATOM 4351 O O . PHE C 1 137 ? 57.528 -27.209 7.549 1.00 27.70 136 PHE C O 1
ATOM 4359 N N . VAL C 1 138 ? 56.793 -29.308 7.907 1.00 28.21 137 VAL C N 1
ATOM 4360 C CA . VAL C 1 138 ? 56.606 -29.092 9.330 1.00 29.94 137 VAL C CA 1
ATOM 4361 C C . VAL C 1 138 ? 58.002 -28.967 9.939 1.00 30.07 137 VAL C C 1
ATOM 4362 O O . VAL C 1 138 ? 58.962 -29.583 9.464 1.00 29.78 137 VAL C O 1
ATOM 4366 N N . ARG C 1 139 ? 58.104 -28.125 10.955 1.00 32.53 138 ARG C N 1
ATOM 4367 C CA . ARG C 1 139 ? 59.319 -27.912 11.725 1.00 35.33 138 ARG C CA 1
ATOM 4368 C C . ARG C 1 139 ? 59.903 -29.188 12.306 1.00 31.57 138 ARG C C 1
ATOM 4369 O O . ARG C 1 139 ? 59.166 -30.114 12.698 1.00 29.84 138 ARG C O 1
ATOM 4377 N N . LYS C 1 140 ? 61.229 -29.204 12.427 1.00 30.98 139 LYS C N 1
ATOM 4378 C CA . LYS C 1 140 ? 61.912 -30.225 13.239 1.00 30.35 139 LYS C CA 1
ATOM 4379 C C . LYS C 1 140 ? 61.213 -30.292 14.605 1.00 29.37 139 LYS C C 1
ATOM 4380 O O . LYS C 1 140 ? 60.805 -29.269 15.131 1.00 28.31 139 LYS C O 1
ATOM 4386 N N . PRO C 1 141 ? 61.105 -31.494 15.194 1.00 29.36 140 PRO C N 1
ATOM 4387 C CA . PRO C 1 141 ? 61.648 -32.787 14.760 1.00 28.84 140 PRO C CA 1
ATOM 4388 C C . PRO C 1 141 ? 60.764 -33.630 13.805 1.00 29.59 140 PRO C C 1
ATOM 4389 O O . PRO C 1 141 ? 61.015 -34.832 13.657 1.00 29.85 140 PRO C O 1
ATOM 4393 N N . SER C 1 142 ? 59.747 -33.035 13.181 1.00 27.93 141 SER C N 1
ATOM 4394 C CA . SER C 1 142 ? 58.957 -33.760 12.190 1.00 30.67 141 SER C CA 1
ATOM 4395 C C . SER C 1 142 ? 59.870 -34.224 11.050 1.00 29.91 141 SER C C 1
ATOM 4396 O O . SER C 1 142 ? 60.650 -33.410 10.536 1.00 33.43 141 SER C O 1
ATOM 4399 N N . PRO C 1 143 ? 59.827 -35.534 10.705 1.00 29.21 142 PRO C N 1
ATOM 4400 C CA . PRO C 1 143 ? 60.748 -36.108 9.730 1.00 28.07 142 PRO C CA 1
ATOM 4401 C C . PRO C 1 143 ? 60.559 -35.695 8.276 1.00 29.35 142 PRO C C 1
ATOM 4402 O O . PRO C 1 143 ? 61.452 -35.942 7.480 1.00 29.04 142 PRO C O 1
ATOM 4406 N N . GLU C 1 144 ? 59.415 -35.100 7.944 1.00 30.19 143 GLU C N 1
ATOM 4407 C CA A GLU C 1 144 ? 59.004 -34.749 6.573 0.50 29.95 143 GLU C CA 1
ATOM 4408 C CA B GLU C 1 144 ? 59.052 -34.910 6.528 0.50 30.27 143 GLU C CA 1
ATOM 4409 C C . GLU C 1 144 ? 60.167 -34.338 5.636 1.00 28.94 143 GLU C C 1
ATOM 4410 O O . GLU C 1 144 ? 60.389 -34.877 4.533 1.00 26.30 143 GLU C O 1
ATOM 4421 N N . ALA C 1 145 ? 60.893 -33.314 6.077 1.00 29.19 144 ALA C N 1
ATOM 4422 C CA . ALA C 1 145 ? 61.954 -32.715 5.227 1.00 27.48 144 ALA C CA 1
ATOM 4423 C C . ALA C 1 145 ? 63.067 -33.735 4.893 1.00 27.79 144 ALA C C 1
ATOM 4424 O O . ALA C 1 145 ? 63.601 -33.753 3.781 1.00 26.27 144 ALA C O 1
ATOM 4426 N N . ALA C 1 146 ? 63.419 -34.567 5.879 1.00 29.82 145 ALA C N 1
ATOM 4427 C CA . ALA C 1 146 ? 64.519 -35.516 5.737 1.00 30.15 145 ALA C CA 1
ATOM 4428 C C . ALA C 1 146 ? 64.126 -36.609 4.752 1.00 28.88 145 ALA C C 1
ATOM 4429 O O . ALA C 1 146 ? 64.887 -36.910 3.831 1.00 31.71 145 ALA C O 1
ATOM 4431 N N . THR C 1 147 ? 62.925 -37.160 4.947 1.00 28.83 146 THR C N 1
ATOM 4432 C CA . THR C 1 147 ? 62.289 -38.145 4.017 1.00 30.67 146 THR C CA 1
ATOM 4433 C C . THR C 1 147 ? 62.303 -37.686 2.548 1.00 27.56 146 THR C C 1
ATOM 4434 O O . THR C 1 147 ? 62.658 -38.434 1.663 1.00 26.40 146 THR C O 1
ATOM 4438 N N . TYR C 1 148 ? 61.958 -36.432 2.314 1.00 28.66 147 TYR C N 1
ATOM 4439 C CA . TYR C 1 148 ? 62.036 -35.850 0.971 1.00 28.63 147 TYR C CA 1
ATOM 4440 C C . TYR C 1 148 ? 63.462 -35.911 0.406 1.00 28.09 147 TYR C C 1
ATOM 4441 O O . TYR C 1 148 ? 63.699 -36.413 -0.702 1.00 27.12 147 TYR C O 1
ATOM 4450 N N . LEU C 1 149 ? 64.405 -35.378 1.173 1.00 28.47 148 LEU C N 1
ATOM 4451 C CA . LEU C 1 149 ? 65.792 -35.401 0.764 1.00 27.53 148 LEU C CA 1
ATOM 4452 C C . LEU C 1 149 ? 66.287 -36.814 0.538 1.00 28.38 148 LEU C C 1
ATOM 4453 O O . LEU C 1 149 ? 66.974 -37.060 -0.472 1.00 28.32 148 LEU C O 1
ATOM 4458 N N . LEU C 1 150 ? 65.954 -37.741 1.452 1.00 28.20 149 LEU C N 1
ATOM 4459 C CA . LEU C 1 150 ? 66.384 -39.144 1.273 1.00 28.23 149 LEU C CA 1
ATOM 4460 C C . LEU C 1 150 ? 65.855 -39.728 -0.038 1.00 30.21 149 LEU C C 1
ATOM 4461 O O . LEU C 1 150 ? 66.596 -40.352 -0.821 1.00 28.51 149 LEU C O 1
ATOM 4466 N N . ASP C 1 151 ? 64.553 -39.544 -0.256 1.00 29.22 150 ASP C N 1
ATOM 4467 C CA . ASP C 1 151 ? 63.891 -40.089 -1.419 1.00 29.02 150 ASP C CA 1
ATOM 4468 C C . ASP C 1 151 ? 64.330 -39.411 -2.723 1.00 27.86 150 ASP C C 1
ATOM 4469 O O . ASP C 1 151 ? 64.628 -40.097 -3.692 1.00 29.35 150 ASP C O 1
ATOM 4474 N N . LYS C 1 152 ? 64.371 -38.080 -2.749 1.00 29.37 151 LYS C N 1
ATOM 4475 C CA . LYS C 1 152 ? 64.767 -37.350 -3.969 1.00 28.96 151 LYS C CA 1
ATOM 4476 C C . LYS C 1 152 ? 66.197 -37.695 -4.412 1.00 28.24 151 LYS C C 1
ATOM 4477 O O . LYS C 1 152 ? 66.468 -37.843 -5.607 1.00 26.96 151 LYS C O 1
ATOM 4483 N N . TYR C 1 153 ? 67.100 -37.783 -3.439 1.00 27.01 152 TYR C N 1
ATOM 4484 C CA . TYR C 1 153 ? 68.502 -37.989 -3.717 1.00 29.02 152 TYR C CA 1
ATOM 4485 C C . TYR C 1 153 ? 68.942 -39.447 -3.526 1.00 29.99 152 TYR C C 1
ATOM 4486 O O . TYR C 1 153 ? 70.133 -39.766 -3.612 1.00 29.36 152 TYR C O 1
ATOM 4495 N N . GLN C 1 154 ? 67.969 -40.325 -3.302 1.00 29.13 153 GLN C N 1
ATOM 4496 C CA . GLN C 1 154 ? 68.239 -41.738 -3.143 1.00 29.30 153 GLN C CA 1
ATOM 4497 C C . GLN C 1 154 ? 69.395 -41.942 -2.181 1.00 28.71 153 GLN C C 1
ATOM 4498 O O . GLN C 1 154 ? 70.355 -42.631 -2.487 1.00 29.64 153 GLN C O 1
ATOM 4504 N N . LEU C 1 155 ? 69.291 -41.308 -1.017 1.00 27.31 154 LEU C N 1
ATOM 4505 C CA . LEU C 1 155 ? 70.320 -41.380 -0.016 1.00 27.99 154 LEU C CA 1
ATOM 4506 C C . LEU C 1 155 ? 70.188 -42.669 0.808 1.00 29.24 154 LEU C C 1
ATOM 4507 O O . LEU C 1 155 ? 69.129 -43.269 0.882 1.00 30.96 154 LEU C O 1
ATOM 4512 N N . ASN C 1 156 ? 71.303 -43.086 1.409 1.00 29.33 155 ASN C N 1
ATOM 4513 C CA . ASN C 1 156 ? 71.342 -44.198 2.347 1.00 27.83 155 ASN C CA 1
ATOM 4514 C C . ASN C 1 156 ? 71.255 -43.616 3.762 1.00 26.27 155 ASN C C 1
ATOM 4515 O O . ASN C 1 156 ? 72.078 -42.808 4.164 1.00 31.12 155 ASN C O 1
ATOM 4520 N N . SER C 1 157 ? 70.244 -44.014 4.511 1.00 27.30 156 SER C N 1
ATOM 4521 C CA . SER C 1 157 ? 69.996 -43.478 5.849 1.00 27.56 156 SER C CA 1
ATOM 4522 C C . SER C 1 157 ? 71.086 -43.866 6.887 1.00 27.65 156 SER C C 1
ATOM 4523 O O . SER C 1 157 ? 71.239 -43.211 7.940 1.00 26.58 156 SER C O 1
ATOM 4526 N N . ASP C 1 158 ? 71.844 -44.922 6.582 1.00 28.12 157 ASP C N 1
ATOM 4527 C CA . ASP C 1 158 ? 72.955 -45.358 7.427 1.00 28.22 157 ASP C CA 1
ATOM 4528 C C . ASP C 1 158 ? 74.082 -44.334 7.309 1.00 28.47 157 ASP C C 1
ATOM 4529 O O . ASP C 1 158 ? 74.841 -44.113 8.256 1.00 30.05 157 ASP C O 1
ATOM 4534 N N . ASN C 1 159 ? 74.162 -43.724 6.128 1.00 28.84 158 ASN C N 1
ATOM 4535 C CA . ASN C 1 159 ? 75.230 -42.826 5.734 1.00 28.80 158 ASN C CA 1
ATOM 4536 C C . ASN C 1 159 ? 74.707 -41.423 5.553 1.00 28.50 158 ASN C C 1
ATOM 4537 O O . ASN C 1 159 ? 75.251 -40.677 4.737 1.00 27.90 158 ASN C O 1
ATOM 4542 N N . THR C 1 160 ? 73.658 -41.070 6.296 1.00 28.23 159 THR C N 1
ATOM 4543 C CA . THR C 1 160 ? 73.106 -39.713 6.261 1.00 27.41 159 THR C CA 1
ATOM 4544 C C . THR C 1 160 ? 73.050 -39.177 7.684 1.00 27.35 159 THR C C 1
ATOM 4545 O O . THR C 1 160 ? 72.643 -39.896 8.600 1.00 26.26 159 THR C O 1
ATOM 4549 N N . TYR C 1 161 ? 73.540 -37.948 7.851 1.00 25.59 160 TYR C N 1
ATOM 4550 C CA . TYR C 1 161 ? 73.766 -37.338 9.162 1.00 27.58 160 TYR C CA 1
ATOM 4551 C C . TYR C 1 161 ? 73.123 -35.967 9.246 1.00 27.83 160 TYR C C 1
ATOM 4552 O O . TYR C 1 161 ? 73.403 -35.130 8.400 1.00 29.05 160 TYR C O 1
ATOM 4561 N N . TYR C 1 162 ? 72.279 -35.753 10.272 1.00 29.41 161 TYR C N 1
ATOM 4562 C CA . TYR C 1 162 ? 71.806 -34.419 10.663 1.00 27.25 161 TYR C CA 1
ATOM 4563 C C . TYR C 1 162 ? 72.712 -33.850 11.765 1.00 29.10 161 TYR C C 1
ATOM 4564 O O . TYR C 1 162 ? 72.840 -34.426 12.884 1.00 26.40 161 TYR C O 1
ATOM 4573 N N . ILE C 1 163 ? 73.339 -32.714 11.418 1.00 28.28 162 ILE C N 1
ATOM 4574 C CA . ILE C 1 163 ? 74.319 -32.053 12.244 1.00 26.89 162 ILE C CA 1
ATOM 4575 C C . ILE C 1 163 ? 73.680 -30.827 12.885 1.00 26.99 162 ILE C C 1
ATOM 4576 O O . ILE C 1 163 ? 73.263 -29.891 12.193 1.00 25.32 162 ILE C O 1
ATOM 4581 N N . GLY C 1 164 ? 73.609 -30.851 14.212 1.00 26.27 163 GLY C N 1
ATOM 4582 C CA . GLY C 1 164 ? 72.958 -29.806 14.966 1.00 28.24 163 GLY C CA 1
ATOM 4583 C C . GLY C 1 164 ? 73.561 -29.562 16.336 1.00 28.35 163 GLY C C 1
ATOM 4584 O O . GLY C 1 164 ? 74.591 -30.162 16.700 1.00 26.98 163 GLY C O 1
ATOM 4585 N N . ASP C 1 165 ? 72.885 -28.686 17.088 1.00 28.16 164 ASP C N 1
ATOM 4586 C CA . ASP C 1 165 ? 73.274 -28.292 18.429 1.00 30.18 164 ASP C CA 1
ATOM 4587 C C . ASP C 1 165 ? 72.158 -28.426 19.468 1.00 31.68 164 ASP C C 1
ATOM 4588 O O . ASP C 1 165 ? 72.393 -28.150 20.618 1.00 32.07 164 ASP C O 1
ATOM 4593 N N . ARG C 1 166 ? 70.947 -28.812 19.080 1.00 32.71 165 ARG C N 1
ATOM 4594 C CA . ARG C 1 166 ? 69.868 -28.949 20.037 1.00 33.26 165 ARG C CA 1
ATOM 4595 C C . ARG C 1 166 ? 69.276 -30.349 20.042 1.00 33.82 165 ARG C C 1
ATOM 4596 O O . ARG C 1 166 ? 69.460 -31.143 19.117 1.00 31.63 165 ARG C O 1
ATOM 4604 N N . THR C 1 167 ? 68.566 -30.657 21.118 1.00 33.33 166 THR C N 1
ATOM 4605 C CA . THR C 1 167 ? 68.007 -31.969 21.266 1.00 34.31 166 THR C CA 1
ATOM 4606 C C . THR C 1 167 ? 66.959 -32.245 20.167 1.00 32.58 166 THR C C 1
ATOM 4607 O O . THR C 1 167 ? 66.866 -33.387 19.708 1.00 30.58 166 THR C O 1
ATOM 4611 N N . LEU C 1 168 ? 66.226 -31.210 19.720 1.00 30.74 167 LEU C N 1
ATOM 4612 C CA . LEU C 1 168 ? 65.223 -31.377 18.657 1.00 34.27 167 LEU C CA 1
ATOM 4613 C C . LEU C 1 168 ? 65.883 -31.731 17.325 1.00 32.65 167 LEU C C 1
ATOM 4614 O O . LEU C 1 168 ? 65.214 -32.212 16.409 1.00 32.88 167 LEU C O 1
ATOM 4619 N N . ASP C 1 169 ? 67.174 -31.412 17.189 1.00 31.16 168 ASP C N 1
ATOM 4620 C CA . ASP C 1 169 ? 67.960 -31.867 16.062 1.00 30.45 168 ASP C CA 1
ATOM 4621 C C . ASP C 1 169 ? 68.241 -33.376 16.140 1.00 29.27 168 ASP C C 1
ATOM 4622 O O . ASP C 1 169 ? 68.196 -34.056 15.116 1.00 29.15 168 ASP C O 1
ATOM 4627 N N . VAL C 1 170 ? 68.539 -33.899 17.334 1.00 29.47 169 VAL C N 1
ATOM 4628 C CA . VAL C 1 170 ? 68.768 -35.328 17.487 1.00 28.22 169 VAL C CA 1
ATOM 4629 C C . VAL C 1 170 ? 67.455 -36.063 17.211 1.00 30.01 169 VAL C C 1
ATOM 4630 O O . VAL C 1 170 ? 67.430 -37.128 16.547 1.00 27.59 169 VAL C O 1
ATOM 4634 N N . GLU C 1 171 ? 66.365 -35.491 17.719 1.00 28.83 170 GLU C N 1
ATOM 4635 C CA . GLU C 1 171 ? 65.041 -36.071 17.528 1.00 29.42 170 GLU C CA 1
ATOM 4636 C C . GLU C 1 171 ? 64.584 -36.038 16.077 1.00 28.83 170 GLU C C 1
ATOM 4637 O O . GLU C 1 171 ? 63.920 -36.950 15.643 1.00 29.40 170 GLU C O 1
ATOM 4643 N N . PHE C 1 172 ? 64.934 -34.989 15.335 1.00 29.00 171 PHE C N 1
ATOM 4644 C CA . PHE C 1 172 ? 64.678 -34.961 13.890 1.00 29.50 171 PHE C CA 1
ATOM 4645 C C . PHE C 1 172 ? 65.334 -36.160 13.140 1.00 29.42 171 PHE C C 1
ATOM 4646 O O . PHE C 1 172 ? 64.699 -36.815 12.332 1.00 28.41 171 PHE C O 1
ATOM 4654 N N . ALA C 1 173 ? 66.609 -36.417 13.434 1.00 30.52 172 ALA C N 1
ATOM 4655 C CA . ALA C 1 173 ? 67.380 -37.540 12.889 1.00 29.08 172 ALA C CA 1
ATOM 4656 C C . ALA C 1 173 ? 66.733 -38.892 13.219 1.00 28.36 172 ALA C C 1
ATOM 4657 O O . ALA C 1 173 ? 66.469 -39.711 12.347 1.00 27.75 172 ALA C O 1
ATOM 4659 N N . GLN C 1 174 ? 66.455 -39.095 14.493 1.00 29.32 173 GLN C N 1
ATOM 4660 C CA . GLN C 1 174 ? 65.766 -40.295 14.969 1.00 31.38 173 GLN C CA 1
ATOM 4661 C C . GLN C 1 174 ? 64.385 -40.559 14.335 1.00 29.49 173 GLN C C 1
ATOM 4662 O O . GLN C 1 174 ? 64.049 -41.702 13.956 1.00 30.07 173 GLN C O 1
ATOM 4668 N N . ASN C 1 175 ? 63.576 -39.513 14.256 1.00 30.11 174 ASN C N 1
ATOM 4669 C CA . ASN C 1 175 ? 62.263 -39.594 13.578 1.00 28.62 174 ASN C CA 1
ATOM 4670 C C . ASN C 1 175 ? 62.363 -39.919 12.094 1.00 28.33 174 ASN C C 1
ATOM 4671 O O . ASN C 1 175 ? 61.451 -40.532 11.548 1.00 27.53 174 ASN C O 1
ATOM 4676 N N . SER C 1 176 ? 63.442 -39.494 11.435 1.00 27.90 175 SER C N 1
ATOM 4677 C CA . SER C 1 176 ? 63.615 -39.764 9.997 1.00 30.20 175 SER C CA 1
ATOM 4678 C C . SER C 1 176 ? 64.407 -41.060 9.719 1.00 28.79 175 SER C C 1
ATOM 4679 O O . SER C 1 176 ? 64.510 -41.476 8.567 1.00 29.17 175 SER C O 1
ATOM 4682 N N . GLY C 1 177 ? 64.931 -41.693 10.772 1.00 28.14 176 GLY C N 1
ATOM 4683 C CA . GLY C 1 177 ? 65.750 -42.903 10.658 1.00 28.12 176 GLY C CA 1
ATOM 4684 C C . GLY C 1 177 ? 67.168 -42.659 10.135 1.00 28.21 176 GLY C C 1
ATOM 4685 O O . GLY C 1 177 ? 67.754 -43.531 9.495 1.00 29.50 176 GLY C O 1
ATOM 4686 N N . ILE C 1 178 ? 67.715 -41.464 10.377 1.00 28.27 177 ILE C N 1
ATOM 4687 C CA . ILE C 1 178 ? 69.072 -41.129 9.939 1.00 27.63 177 ILE C CA 1
ATOM 4688 C C . ILE C 1 178 ? 70.003 -40.905 11.138 1.00 25.99 177 ILE C C 1
ATOM 4689 O O . ILE C 1 178 ? 69.586 -40.920 12.285 1.00 27.55 177 ILE C O 1
ATOM 4694 N N . GLN C 1 179 ? 71.280 -40.745 10.863 1.00 28.93 178 GLN C N 1
ATOM 4695 C CA . GLN C 1 179 ? 72.258 -40.493 11.922 1.00 28.70 178 GLN C CA 1
ATOM 4696 C C . GLN C 1 179 ? 72.232 -39.038 12.397 1.00 27.77 178 GLN C C 1
ATOM 4697 O O . GLN C 1 179 ? 71.712 -38.140 11.715 1.00 25.85 178 GLN C O 1
ATOM 4703 N N . SER C 1 180 ? 72.804 -38.827 13.578 1.00 26.20 179 SER C N 1
ATOM 4704 C CA . SER C 1 180 ? 72.858 -37.532 14.198 1.00 25.98 179 SER C CA 1
ATOM 4705 C C . SER C 1 180 ? 74.329 -37.227 14.553 1.00 27.18 179 SER C C 1
ATOM 4706 O O . SER C 1 180 ? 75.033 -38.085 15.078 1.00 29.91 179 SER C O 1
ATOM 4709 N N . ILE C 1 181 ? 74.792 -36.020 14.222 1.00 27.51 180 ILE C N 1
ATOM 4710 C CA . ILE C 1 181 ? 76.029 -35.465 14.825 1.00 28.28 180 ILE C CA 1
ATOM 4711 C C . ILE C 1 181 ? 75.627 -34.228 15.620 1.00 26.52 180 ILE C C 1
ATOM 4712 O O . ILE C 1 181 ? 74.999 -33.335 15.088 1.00 25.81 180 ILE C O 1
ATOM 4717 N N . ASN C 1 182 ? 75.985 -34.161 16.893 1.00 27.11 181 ASN C N 1
ATOM 4718 C CA . ASN C 1 182 ? 75.480 -33.087 17.732 1.00 27.14 181 ASN C CA 1
ATOM 4719 C C . ASN C 1 182 ? 76.421 -32.710 18.852 1.00 27.71 181 ASN C C 1
ATOM 4720 O O . ASN C 1 182 ? 77.106 -33.561 19.403 1.00 28.90 181 ASN C O 1
ATOM 4725 N N . PHE C 1 183 ? 76.386 -31.437 19.222 1.00 27.93 182 PHE C N 1
ATOM 4726 C CA . PHE C 1 183 ? 77.136 -30.948 20.358 1.00 31.67 182 PHE C CA 1
ATOM 4727 C C . PHE C 1 183 ? 76.629 -31.543 21.671 1.00 32.48 182 PHE C C 1
ATOM 4728 O O . PHE C 1 183 ? 77.396 -31.630 22.627 1.00 31.86 182 PHE C O 1
ATOM 4736 N N . LEU C 1 184 ? 75.365 -31.995 21.692 1.00 33.83 183 LEU C N 1
ATOM 4737 C CA . LEU C 1 184 ? 74.759 -32.676 22.868 1.00 33.83 183 LEU C CA 1
ATOM 4738 C C . LEU C 1 184 ? 74.940 -34.188 22.914 1.00 33.29 183 LEU C C 1
ATOM 4739 O O . LEU C 1 184 ? 75.046 -34.840 21.890 1.00 32.46 183 LEU C O 1
ATOM 4744 N N . GLU C 1 185 ? 74.969 -34.736 24.129 1.00 35.41 184 GLU C N 1
ATOM 4745 C CA . GLU C 1 185 ? 74.852 -36.178 24.336 1.00 36.69 184 GLU C CA 1
ATOM 4746 C C . GLU C 1 185 ? 73.423 -36.620 24.146 1.00 35.06 184 GLU C C 1
ATOM 4747 O O . GLU C 1 185 ? 72.477 -35.830 24.279 1.00 35.37 184 GLU C O 1
ATOM 4753 N N . SER C 1 186 ? 73.272 -37.890 23.798 1.00 33.15 185 SER C N 1
ATOM 4754 C CA . SER C 1 186 ? 71.961 -38.462 23.612 1.00 31.80 185 SER C CA 1
ATOM 4755 C C . SER C 1 186 ? 72.036 -39.964 23.746 1.00 32.68 185 SER C C 1
ATOM 4756 O O . SER C 1 186 ? 73.023 -40.581 23.386 1.00 34.15 185 SER C O 1
ATOM 4759 N N . THR C 1 187 ? 70.968 -40.544 24.247 1.00 32.12 186 THR C N 1
ATOM 4760 C CA . THR C 1 187 ? 70.842 -42.004 24.319 1.00 35.51 186 THR C CA 1
ATOM 4761 C C . THR C 1 187 ? 70.479 -42.584 22.947 1.00 34.91 186 THR C C 1
ATOM 4762 O O . THR C 1 187 ? 70.322 -43.802 22.805 1.00 34.93 186 THR C O 1
ATOM 4766 N N . TYR C 1 188 ? 70.307 -41.717 21.949 1.00 34.09 187 TYR C N 1
ATOM 4767 C CA . TYR C 1 188 ? 70.017 -42.183 20.602 1.00 32.94 187 TYR C CA 1
ATOM 4768 C C . TYR C 1 188 ? 71.276 -42.818 20.082 1.00 31.13 187 TYR C C 1
ATOM 4769 O O . TYR C 1 188 ? 72.327 -42.183 20.038 1.00 32.92 187 TYR C O 1
ATOM 4778 N N . GLU C 1 189 ? 71.136 -44.066 19.667 1.00 29.69 188 GLU C N 1
ATOM 4779 C CA . GLU C 1 189 ? 72.250 -44.906 19.303 1.00 32.27 188 GLU C CA 1
ATOM 4780 C C . GLU C 1 189 ? 72.884 -44.383 18.024 1.00 31.72 188 GLU C C 1
ATOM 4781 O O . GLU C 1 189 ? 74.082 -44.579 17.817 1.00 32.61 188 GLU C O 1
ATOM 4783 N N . GLY C 1 190 ? 72.090 -43.676 17.207 1.00 30.69 189 GLY C N 1
ATOM 4784 C CA . GLY C 1 190 ? 72.579 -42.958 16.015 1.00 30.25 189 GLY C CA 1
ATOM 4785 C C . GLY C 1 190 ? 73.306 -41.621 16.200 1.00 29.89 189 GLY C C 1
ATOM 4786 O O . GLY C 1 190 ? 73.746 -41.034 15.226 1.00 30.37 189 GLY C O 1
ATOM 4787 N N . ASN C 1 191 ? 73.414 -41.139 17.438 1.00 30.04 190 ASN C N 1
ATOM 4788 C CA . ASN C 1 191 ? 74.050 -39.866 17.743 1.00 29.49 190 ASN C CA 1
ATOM 4789 C C . ASN C 1 191 ? 75.537 -40.029 17.919 1.00 29.68 190 ASN C C 1
ATOM 4790 O O . ASN C 1 191 ? 75.995 -40.988 18.547 1.00 28.81 190 ASN C O 1
ATOM 4795 N N . HIS C 1 192 ? 76.264 -39.050 17.387 1.00 25.47 191 HIS C N 1
ATOM 4796 C CA . HIS C 1 192 ? 77.695 -38.961 17.511 1.00 26.76 191 HIS C CA 1
ATOM 4797 C C . HIS C 1 192 ? 77.994 -37.604 18.088 1.00 26.62 191 HIS C C 1
ATOM 4798 O O . HIS C 1 192 ? 77.833 -36.590 17.420 1.00 23.62 191 HIS C O 1
ATOM 4805 N N . ARG C 1 193 ? 78.442 -37.581 19.330 1.00 28.24 192 ARG C N 1
ATOM 4806 C CA . ARG C 1 193 ? 78.672 -36.320 20.005 1.00 30.83 192 ARG C CA 1
ATOM 4807 C C . ARG C 1 193 ? 79.991 -35.668 19.602 1.00 29.40 192 ARG C C 1
ATOM 4808 O O . ARG C 1 193 ? 81.020 -36.317 19.589 1.00 29.54 192 ARG C O 1
ATOM 4816 N N . ILE C 1 194 ? 79.950 -34.367 19.342 1.00 27.91 193 ILE C N 1
ATOM 4817 C CA . ILE C 1 194 ? 81.151 -33.592 19.099 1.00 27.51 193 ILE C CA 1
ATOM 4818 C C . ILE C 1 194 ? 81.276 -32.451 20.132 1.00 30.46 193 ILE C C 1
ATOM 4819 O O . ILE C 1 194 ? 80.278 -32.036 20.760 1.00 29.08 193 ILE C O 1
ATOM 4824 N N . GLN C 1 195 ? 82.496 -31.961 20.307 1.00 29.30 194 GLN C N 1
ATOM 4825 C CA . GLN C 1 195 ? 82.763 -30.740 21.099 1.00 31.58 194 GLN C CA 1
ATOM 4826 C C . GLN C 1 195 ? 83.140 -29.542 20.252 1.00 30.33 194 GLN C C 1
ATOM 4827 O O . GLN C 1 195 ? 83.020 -28.375 20.701 1.00 28.07 194 GLN C O 1
ATOM 4833 N N . ALA C 1 196 ? 83.603 -29.832 19.032 1.00 29.29 195 ALA C N 1
ATOM 4834 C CA . ALA C 1 196 ? 83.996 -28.823 18.079 1.00 27.64 195 ALA C CA 1
ATOM 4835 C C . ALA C 1 196 ? 83.617 -29.316 16.659 1.00 29.53 195 ALA C C 1
ATOM 4836 O O . ALA C 1 196 ? 83.593 -30.512 16.406 1.00 28.03 195 ALA C O 1
ATOM 4838 N N . LEU C 1 197 ? 83.313 -28.396 15.733 1.00 31.57 196 LEU C N 1
ATOM 4839 C CA . LEU C 1 197 ? 83.083 -28.784 14.309 1.00 31.14 196 LEU C CA 1
ATOM 4840 C C . LEU C 1 197 ? 84.239 -29.591 13.710 1.00 30.78 196 LEU C C 1
ATOM 4841 O O . LEU C 1 197 ? 84.025 -30.442 12.850 1.00 28.37 196 LEU C O 1
ATOM 4846 N N . ALA C 1 198 ? 85.466 -29.327 14.168 1.00 33.61 197 ALA C N 1
ATOM 4847 C CA . ALA C 1 198 ? 86.647 -30.121 13.774 1.00 32.18 197 ALA C CA 1
ATOM 4848 C C . ALA C 1 198 ? 86.541 -31.605 14.146 1.00 32.60 197 ALA C C 1
ATOM 4849 O O . ALA C 1 198 ? 87.196 -32.423 13.516 1.00 32.48 197 ALA C O 1
ATOM 4851 N N . ASP C 1 199 ? 85.690 -31.971 15.112 1.00 32.45 198 ASP C N 1
ATOM 4852 C CA . ASP C 1 199 ? 85.549 -33.376 15.500 1.00 31.43 198 ASP C CA 1
ATOM 4853 C C . ASP C 1 199 ? 84.799 -34.194 14.442 1.00 31.02 198 ASP C C 1
ATOM 4854 O O . ASP C 1 199 ? 84.845 -35.428 14.464 1.00 31.18 198 ASP C O 1
ATOM 4859 N N . ILE C 1 200 ? 84.127 -33.512 13.517 1.00 29.22 199 ILE C N 1
ATOM 4860 C CA . ILE C 1 200 ? 83.224 -34.172 12.566 1.00 30.50 199 ILE C CA 1
ATOM 4861 C C . ILE C 1 200 ? 84.009 -35.130 11.654 1.00 32.59 199 ILE C C 1
ATOM 4862 O O . ILE C 1 200 ? 83.633 -36.275 11.521 1.00 32.68 199 ILE C O 1
ATOM 4867 N N . SER C 1 201 ? 85.104 -34.658 11.063 1.00 33.08 200 SER C N 1
ATOM 4868 C CA . SER C 1 201 ? 85.954 -35.504 10.204 1.00 36.04 200 SER C CA 1
ATOM 4869 C C . SER C 1 201 ? 86.499 -36.764 10.936 1.00 36.90 200 SER C C 1
ATOM 4870 O O . SER C 1 201 ? 86.565 -37.837 10.346 1.00 33.16 200 SER C O 1
ATOM 4873 N N . ARG C 1 202 ? 86.817 -36.632 12.230 1.00 38.75 201 ARG C N 1
ATOM 4874 C CA . ARG C 1 202 ? 87.310 -37.760 13.037 1.00 39.59 201 ARG C CA 1
ATOM 4875 C C . ARG C 1 202 ? 86.341 -38.941 13.083 1.00 39.39 201 ARG C C 1
ATOM 4876 O O . ARG C 1 202 ? 86.768 -40.095 13.153 1.00 37.92 201 ARG C O 1
ATOM 4881 N N . ILE C 1 203 ? 85.041 -38.660 13.037 1.00 39.97 202 ILE C N 1
ATOM 4882 C CA . ILE C 1 203 ? 84.040 -39.724 12.925 1.00 39.73 202 ILE C CA 1
ATOM 4883 C C . ILE C 1 203 ? 84.311 -40.676 11.724 1.00 39.69 202 ILE C C 1
ATOM 4884 O O . ILE C 1 203 ? 84.045 -41.874 11.812 1.00 39.34 202 ILE C O 1
ATOM 4889 N N . PHE C 1 204 ? 84.861 -40.135 10.640 1.00 38.73 203 PHE C N 1
ATOM 4890 C CA . PHE C 1 204 ? 84.986 -40.827 9.365 1.00 40.57 203 PHE C CA 1
ATOM 4891 C C . PHE C 1 204 ? 86.373 -41.407 9.082 1.00 43.73 203 PHE C C 1
ATOM 4892 O O . PHE C 1 204 ? 86.621 -41.960 8.003 1.00 43.65 203 PHE C O 1
ATOM 4900 N N . GLU C 1 205 ? 87.267 -41.324 10.058 1.00 46.96 204 GLU C N 1
ATOM 4901 C CA . GLU C 1 205 ? 88.572 -41.955 9.928 1.00 50.34 204 GLU C CA 1
ATOM 4902 C C . GLU C 1 205 ? 88.584 -43.311 10.644 1.00 50.52 204 GLU C C 1
ATOM 4903 O O . GLU C 1 205 ? 88.512 -44.353 10.005 1.00 50.88 204 GLU C O 1
ATOM 4909 N N . LYS D 1 4 ? 33.230 -16.875 30.298 1.00 49.09 3 LYS D N 1
ATOM 4910 C CA . LYS D 1 4 ? 32.686 -16.884 28.905 1.00 48.36 3 LYS D CA 1
ATOM 4911 C C . LYS D 1 4 ? 33.307 -18.039 28.052 1.00 46.13 3 LYS D C 1
ATOM 4912 O O . LYS D 1 4 ? 34.200 -18.757 28.492 1.00 47.91 3 LYS D O 1
ATOM 4918 N N . THR D 1 5 ? 32.807 -18.195 26.834 1.00 39.05 4 THR D N 1
ATOM 4919 C CA . THR D 1 5 ? 33.123 -19.294 25.955 1.00 35.32 4 THR D CA 1
ATOM 4920 C C . THR D 1 5 ? 33.969 -18.718 24.843 1.00 33.84 4 THR D C 1
ATOM 4921 O O . THR D 1 5 ? 33.780 -17.564 24.435 1.00 32.84 4 THR D O 1
ATOM 4925 N N . ALA D 1 6 ? 34.929 -19.515 24.381 1.00 31.73 5 ALA D N 1
ATOM 4926 C CA . ALA D 1 6 ? 35.814 -19.111 23.310 1.00 28.85 5 ALA D CA 1
ATOM 4927 C C . ALA D 1 6 ? 35.746 -20.123 22.149 1.00 26.92 5 ALA D C 1
ATOM 4928 O O . ALA D 1 6 ? 35.737 -21.342 22.372 1.00 23.90 5 ALA D O 1
ATOM 4930 N N . PHE D 1 7 ? 35.630 -19.598 20.926 1.00 24.12 6 PHE D N 1
ATOM 4931 C CA . PHE D 1 7 ? 35.768 -20.394 19.703 1.00 25.03 6 PHE D CA 1
ATOM 4932 C C . PHE D 1 7 ? 37.061 -20.076 19.018 1.00 26.03 6 PHE D C 1
ATOM 4933 O O . PHE D 1 7 ? 37.367 -18.923 18.811 1.00 23.67 6 PHE D O 1
ATOM 4941 N N . ILE D 1 8 ? 37.788 -21.115 18.646 1.00 27.17 7 ILE D N 1
ATOM 4942 C CA . ILE D 1 8 ? 38.971 -20.984 17.823 1.00 27.64 7 ILE D CA 1
ATOM 4943 C C . ILE D 1 8 ? 38.678 -21.770 16.542 1.00 28.83 7 ILE D C 1
ATOM 4944 O O . ILE D 1 8 ? 38.355 -22.966 16.589 1.00 26.27 7 ILE D O 1
ATOM 4949 N N . TRP D 1 9 ? 38.805 -21.083 15.407 1.00 27.83 8 TRP D N 1
ATOM 4950 C CA . TRP D 1 9 ? 38.260 -21.566 14.141 1.00 27.02 8 TRP D CA 1
ATOM 4951 C C . TRP D 1 9 ? 39.303 -21.992 13.155 1.00 27.58 8 TRP D C 1
ATOM 4952 O O . TRP D 1 9 ? 40.327 -21.319 12.984 1.00 28.72 8 TRP D O 1
ATOM 4963 N N . ASP D 1 10 ? 39.013 -23.102 12.495 1.00 27.09 9 ASP D N 1
ATOM 4964 C CA . ASP D 1 10 ? 39.660 -23.475 11.234 1.00 29.50 9 ASP D CA 1
ATOM 4965 C C . ASP D 1 10 ? 38.994 -22.725 10.098 1.00 29.77 9 ASP D C 1
ATOM 4966 O O . ASP D 1 10 ? 37.841 -22.324 10.222 1.00 30.99 9 ASP D O 1
ATOM 4971 N N . LEU D 1 11 ? 39.728 -22.548 8.996 1.00 28.72 10 LEU D N 1
ATOM 4972 C CA . LEU D 1 11 ? 39.232 -21.844 7.809 1.00 29.01 10 LEU D CA 1
ATOM 4973 C C . LEU D 1 11 ? 38.781 -22.797 6.689 1.00 28.59 10 LEU D C 1
ATOM 4974 O O . LEU D 1 11 ? 37.589 -22.997 6.514 1.00 29.29 10 LEU D O 1
ATOM 4979 N N . ASP D 1 12 ? 39.686 -23.416 5.940 1.00 28.50 11 ASP D N 1
ATOM 4980 C CA . ASP D 1 12 ? 39.209 -24.206 4.771 1.00 30.40 11 ASP D CA 1
ATOM 4981 C C . ASP D 1 12 ? 38.356 -25.381 5.200 1.00 28.83 11 ASP D C 1
ATOM 4982 O O . ASP D 1 12 ? 38.693 -26.099 6.153 1.00 27.69 11 ASP D O 1
ATOM 4987 N N . GLY D 1 13 ? 37.211 -25.545 4.541 1.00 28.92 12 GLY D N 1
ATOM 4988 C CA . GLY D 1 13 ? 36.282 -26.631 4.880 1.00 28.32 12 GLY D CA 1
ATOM 4989 C C . GLY D 1 13 ? 35.311 -26.326 6.023 1.00 28.67 12 GLY D C 1
ATOM 4990 O O . GLY D 1 13 ? 34.334 -27.035 6.241 1.00 30.60 12 GLY D O 1
ATOM 4991 N N . THR D 1 14 ? 35.562 -25.241 6.736 1.00 28.92 13 THR D N 1
ATOM 4992 C CA . THR D 1 14 ? 34.864 -24.949 7.973 1.00 26.42 13 THR D CA 1
ATOM 4993 C C . THR D 1 14 ? 34.178 -23.578 7.791 1.00 26.14 13 THR D C 1
ATOM 4994 O O . THR D 1 14 ? 32.964 -23.517 7.695 1.00 28.04 13 THR D O 1
ATOM 4998 N N . LEU D 1 15 ? 34.947 -22.503 7.707 1.00 25.61 14 LEU D N 1
ATOM 4999 C CA . LEU D 1 15 ? 34.414 -21.174 7.457 1.00 27.19 14 LEU D CA 1
ATOM 5000 C C . LEU D 1 15 ? 34.531 -20.794 5.957 1.00 28.90 14 LEU D C 1
ATOM 5001 O O . LEU D 1 15 ? 33.623 -20.179 5.410 1.00 27.34 14 LEU D O 1
ATOM 5006 N N . LEU D 1 16 ? 35.646 -21.172 5.319 1.00 29.86 15 LEU D N 1
ATOM 5007 C CA . LEU D 1 16 ? 35.935 -20.842 3.908 1.00 29.11 15 LEU D CA 1
ATOM 5008 C C . LEU D 1 16 ? 35.807 -22.017 2.957 1.00 29.34 15 LEU D C 1
ATOM 5009 O O . LEU D 1 16 ? 36.247 -23.135 3.247 1.00 29.06 15 LEU D O 1
ATOM 5014 N N . ASP D 1 17 ? 35.248 -21.739 1.787 1.00 28.56 16 ASP D N 1
ATOM 5015 C CA . ASP D 1 17 ? 35.259 -22.695 0.695 1.00 29.00 16 ASP D CA 1
ATOM 5016 C C . ASP D 1 17 ? 36.347 -22.308 -0.294 1.00 28.04 16 ASP D C 1
ATOM 5017 O O . ASP D 1 17 ? 36.100 -21.526 -1.210 1.00 28.21 16 ASP D O 1
ATOM 5022 N N . SER D 1 18 ? 37.538 -22.879 -0.117 1.00 28.21 17 SER D N 1
ATOM 5023 C CA . SER D 1 18 ? 38.711 -22.551 -0.940 1.00 28.79 17 SER D CA 1
ATOM 5024 C C . SER D 1 18 ? 39.029 -23.588 -2.002 1.00 28.28 17 SER D C 1
ATOM 5025 O O . SER D 1 18 ? 40.017 -23.434 -2.730 1.00 27.94 17 SER D O 1
ATOM 5028 N N . TYR D 1 19 ? 38.171 -24.602 -2.114 1.00 29.74 18 TYR D N 1
ATOM 5029 C CA . TYR D 1 19 ? 38.500 -25.858 -2.799 1.00 32.66 18 TYR D CA 1
ATOM 5030 C C . TYR D 1 19 ? 38.929 -25.641 -4.240 1.00 31.83 18 TYR D C 1
ATOM 5031 O O . TYR D 1 19 ? 39.982 -26.122 -4.673 1.00 33.17 18 TYR D O 1
ATOM 5034 N N . GLU D 1 20 ? 38.139 -24.873 -4.964 1.00 31.96 19 GLU D N 1
ATOM 5035 C CA . GLU D 1 20 ? 38.440 -24.554 -6.353 1.00 32.01 19 GLU D CA 1
ATOM 5036 C C . GLU D 1 20 ? 39.587 -23.524 -6.489 1.00 31.01 19 GLU D C 1
ATOM 5037 O O . GLU D 1 20 ? 40.340 -23.540 -7.485 1.00 28.83 19 GLU D O 1
ATOM 5043 N N . ALA D 1 21 ? 39.701 -22.616 -5.519 1.00 29.25 20 ALA D N 1
ATOM 5044 C CA . ALA D 1 21 ? 40.821 -21.649 -5.514 1.00 29.98 20 ALA D CA 1
ATOM 5045 C C . ALA D 1 21 ? 42.173 -22.386 -5.371 1.00 29.59 20 ALA D C 1
ATOM 5046 O O . ALA D 1 21 ? 43.163 -22.103 -6.072 1.00 29.87 20 ALA D O 1
ATOM 5048 N N . ILE D 1 22 ? 42.195 -23.352 -4.466 1.00 30.70 21 ILE D N 1
ATOM 5049 C CA . ILE D 1 22 ? 43.344 -24.252 -4.320 1.00 29.98 21 ILE D CA 1
ATOM 5050 C C . ILE D 1 22 ? 43.667 -25.021 -5.629 1.00 28.72 21 ILE D C 1
ATOM 5051 O O . ILE D 1 22 ? 44.805 -25.027 -6.094 1.00 27.54 21 ILE D O 1
ATOM 5056 N N . LEU D 1 23 ? 42.668 -25.648 -6.236 1.00 29.25 22 LEU D N 1
ATOM 5057 C CA . LEU D 1 23 ? 42.906 -26.388 -7.479 1.00 29.28 22 LEU D CA 1
ATOM 5058 C C . LEU D 1 23 ? 43.418 -25.451 -8.558 1.00 31.31 22 LEU D C 1
ATOM 5059 O O . LEU D 1 23 ? 44.296 -25.827 -9.348 1.00 34.18 22 LEU D O 1
ATOM 5064 N N . SER D 1 24 ? 42.896 -24.225 -8.582 1.00 30.77 23 SER D N 1
ATOM 5065 C CA . SER D 1 24 ? 43.277 -23.273 -9.606 1.00 31.98 23 SER D CA 1
ATOM 5066 C C . SER D 1 24 ? 44.702 -22.802 -9.409 1.00 31.44 23 SER D C 1
ATOM 5067 O O . SER D 1 24 ? 45.442 -22.625 -10.388 1.00 33.01 23 SER D O 1
ATOM 5070 N N . GLY D 1 25 ? 45.093 -22.615 -8.159 1.00 31.15 24 GLY D N 1
ATOM 5071 C CA . GLY D 1 25 ? 46.474 -22.257 -7.850 1.00 30.23 24 GLY D CA 1
ATOM 5072 C C . GLY D 1 25 ? 47.469 -23.388 -8.124 1.00 31.24 24 GLY D C 1
ATOM 5073 O O . GLY D 1 25 ? 48.596 -23.132 -8.537 1.00 33.75 24 GLY D O 1
ATOM 5074 N N . ILE D 1 26 ? 47.064 -24.635 -7.885 1.00 30.38 25 ILE D N 1
ATOM 5075 C CA . ILE D 1 26 ? 47.879 -25.775 -8.239 1.00 29.56 25 ILE D CA 1
ATOM 5076 C C . ILE D 1 26 ? 48.084 -25.860 -9.749 1.00 29.74 25 ILE D C 1
ATOM 5077 O O . ILE D 1 26 ? 49.192 -26.186 -10.212 1.00 28.55 25 ILE D O 1
ATOM 5082 N N . GLU D 1 27 ? 47.007 -25.589 -10.498 1.00 29.48 26 GLU D N 1
ATOM 5083 C CA . GLU D 1 27 ? 47.027 -25.573 -11.969 1.00 30.64 26 GLU D CA 1
ATOM 5084 C C . GLU D 1 27 ? 47.999 -24.502 -12.494 1.00 32.30 26 GLU D C 1
ATOM 5085 O O . GLU D 1 27 ? 48.841 -24.775 -13.358 1.00 31.88 26 GLU D O 1
ATOM 5091 N N . GLU D 1 28 ? 47.895 -23.288 -11.949 1.00 32.72 27 GLU D N 1
ATOM 5092 C CA . GLU D 1 28 ? 48.814 -22.231 -12.298 1.00 32.80 27 GLU D CA 1
ATOM 5093 C C . GLU D 1 28 ? 50.264 -22.640 -11.958 1.00 31.69 27 GLU D C 1
ATOM 5094 O O . GLU D 1 28 ? 51.183 -22.391 -12.722 1.00 28.57 27 GLU D O 1
ATOM 5100 N N . THR D 1 29 ? 50.459 -23.247 -10.789 1.00 32.33 28 THR D N 1
ATOM 5101 C CA . THR D 1 29 ? 51.789 -23.683 -10.392 1.00 32.46 28 THR D CA 1
ATOM 5102 C C . THR D 1 29 ? 52.323 -24.745 -11.347 1.00 31.58 28 THR D C 1
ATOM 5103 O O . THR D 1 29 ? 53.452 -24.631 -11.816 1.00 31.06 28 THR D O 1
ATOM 5107 N N . PHE D 1 30 ? 51.509 -25.741 -11.672 1.00 30.06 29 PHE D N 1
ATOM 5108 C CA . PHE D 1 30 ? 51.963 -26.800 -12.571 1.00 30.15 29 PHE D CA 1
ATOM 5109 C C . PHE D 1 30 ? 52.356 -26.262 -13.942 1.00 31.14 29 PHE D C 1
ATOM 5110 O O . PHE D 1 30 ? 53.311 -26.761 -14.540 1.00 28.88 29 PHE D O 1
ATOM 5118 N N . ALA D 1 31 ? 51.622 -25.248 -14.417 1.00 31.17 30 ALA D N 1
ATOM 5119 C CA . ALA D 1 31 ? 51.883 -24.633 -15.726 1.00 31.90 30 ALA D CA 1
ATOM 5120 C C . ALA D 1 31 ? 53.238 -23.954 -15.714 1.00 33.36 30 ALA D C 1
ATOM 5121 O O . ALA D 1 31 ? 54.047 -24.182 -16.591 1.00 31.96 30 ALA D O 1
ATOM 5123 N N . GLN D 1 32 ? 53.484 -23.163 -14.675 1.00 35.00 31 GLN D N 1
ATOM 5124 C CA . GLN D 1 32 ? 54.759 -22.519 -14.443 1.00 36.32 31 GLN D CA 1
ATOM 5125 C C . GLN D 1 32 ? 55.944 -23.467 -14.616 1.00 35.26 31 GLN D C 1
ATOM 5126 O O . GLN D 1 32 ? 56.965 -23.068 -15.171 1.00 35.50 31 GLN D O 1
ATOM 5132 N N . PHE D 1 33 ? 55.818 -24.698 -14.113 1.00 35.88 32 PHE D N 1
ATOM 5133 C CA . PHE D 1 33 ? 56.902 -25.708 -14.167 1.00 36.14 32 PHE D CA 1
ATOM 5134 C C . PHE D 1 33 ? 56.741 -26.752 -15.284 1.00 36.43 32 PHE D C 1
ATOM 5135 O O . PHE D 1 33 ? 57.495 -27.745 -15.330 1.00 35.93 32 PHE D O 1
ATOM 5143 N N . SER D 1 34 ? 55.755 -26.530 -16.160 1.00 36.05 33 SER D N 1
ATOM 5144 C CA . SER D 1 34 ? 55.439 -27.439 -17.262 1.00 34.19 33 SER D CA 1
ATOM 5145 C C . SER D 1 34 ? 55.085 -28.842 -16.775 1.00 33.24 33 SER D C 1
ATOM 5146 O O . SER D 1 34 ? 55.541 -29.816 -17.367 1.00 29.21 33 SER D O 1
ATOM 5149 N N . ILE D 1 35 ? 54.312 -28.942 -15.682 1.00 32.49 34 ILE D N 1
ATOM 5150 C CA . ILE D 1 35 ? 53.872 -30.254 -15.147 1.00 33.23 34 ILE D CA 1
ATOM 5151 C C . ILE D 1 35 ? 52.484 -30.598 -15.685 1.00 33.07 34 ILE D C 1
ATOM 5152 O O . ILE D 1 35 ? 51.545 -29.805 -15.565 1.00 31.46 34 ILE D O 1
ATOM 5157 N N . PRO D 1 36 ? 52.357 -31.746 -16.361 1.00 34.53 35 PRO D N 1
ATOM 5158 C CA . PRO D 1 36 ? 50.998 -32.204 -16.693 1.00 34.56 35 PRO D CA 1
ATOM 5159 C C . PRO D 1 36 ? 49.980 -32.038 -15.528 1.00 33.39 35 PRO D C 1
ATOM 5160 O O . PRO D 1 36 ? 50.191 -32.534 -14.397 1.00 30.52 35 PRO D O 1
ATOM 5164 N N . TYR D 1 37 ? 48.914 -31.289 -15.814 1.00 32.84 36 TYR D N 1
ATOM 5165 C CA . TYR D 1 37 ? 47.828 -31.066 -14.863 1.00 32.94 36 TYR D CA 1
ATOM 5166 C C . TYR D 1 37 ? 46.534 -31.822 -15.251 1.00 31.00 36 TYR D C 1
ATOM 5167 O O . TYR D 1 37 ? 45.872 -31.490 -16.241 1.00 31.31 36 TYR D O 1
ATOM 5176 N N . ASP D 1 38 ? 46.218 -32.844 -14.451 1.00 31.33 37 ASP D N 1
ATOM 5177 C CA . ASP D 1 38 ? 44.952 -33.588 -14.479 1.00 32.87 37 ASP D CA 1
ATOM 5178 C C . ASP D 1 38 ? 44.134 -33.315 -13.197 1.00 32.06 37 ASP D C 1
ATOM 5179 O O . ASP D 1 38 ? 44.405 -33.883 -12.121 1.00 31.44 37 ASP D O 1
ATOM 5184 N N . LYS D 1 39 ? 43.135 -32.443 -13.331 1.00 31.21 38 LYS D N 1
ATOM 5185 C CA . LYS D 1 39 ? 42.403 -31.869 -12.203 1.00 31.95 38 LYS D CA 1
ATOM 5186 C C . LYS D 1 39 ? 41.827 -32.910 -11.250 1.00 32.85 38 LYS D C 1
ATOM 5187 O O . LYS D 1 39 ? 41.911 -32.767 -10.025 1.00 32.68 38 LYS D O 1
ATOM 5193 N N . GLU D 1 40 ? 41.260 -33.961 -11.814 1.00 33.22 39 GLU D N 1
ATOM 5194 C CA . GLU D 1 40 ? 40.587 -34.958 -11.012 1.00 35.63 39 GLU D CA 1
ATOM 5195 C C . GLU D 1 40 ? 41.551 -35.848 -10.256 1.00 35.27 39 GLU D C 1
ATOM 5196 O O . GLU D 1 40 ? 41.329 -36.104 -9.064 1.00 36.87 39 GLU D O 1
ATOM 5202 N N . LYS D 1 41 ? 42.621 -36.287 -10.917 1.00 34.32 40 LYS D N 1
ATOM 5203 C CA . LYS D 1 41 ? 43.683 -37.017 -10.224 1.00 35.64 40 LYS D CA 1
ATOM 5204 C C . LYS D 1 41 ? 44.325 -36.182 -9.112 1.00 34.22 40 LYS D C 1
ATOM 5205 O O . LYS D 1 41 ? 44.663 -36.703 -8.054 1.00 34.07 40 LYS D O 1
ATOM 5210 N N . VAL D 1 42 ? 44.490 -34.886 -9.364 1.00 33.94 41 VAL D N 1
ATOM 5211 C CA . VAL D 1 42 ? 45.048 -33.947 -8.390 1.00 32.19 41 VAL D CA 1
ATOM 5212 C C . VAL D 1 42 ? 44.063 -33.766 -7.236 1.00 33.68 41 VAL D C 1
ATOM 5213 O O . VAL D 1 42 ? 44.441 -33.740 -6.068 1.00 29.10 41 VAL D O 1
ATOM 5217 N N . ARG D 1 43 ? 42.790 -33.619 -7.584 1.00 35.66 42 ARG D N 1
ATOM 5218 C CA . ARG D 1 43 ? 41.734 -33.453 -6.580 1.00 38.70 42 ARG D CA 1
ATOM 5219 C C . ARG D 1 43 ? 41.727 -34.642 -5.584 1.00 38.14 42 ARG D C 1
ATOM 5220 O O . ARG D 1 43 ? 41.770 -34.478 -4.348 1.00 38.15 42 ARG D O 1
ATOM 5228 N N . GLU D 1 44 ? 41.695 -35.833 -6.159 1.00 38.00 43 GLU D N 1
ATOM 5229 C CA . GLU D 1 44 ? 41.699 -37.077 -5.416 1.00 39.87 43 GLU D CA 1
ATOM 5230 C C . GLU D 1 44 ? 42.955 -37.220 -4.550 1.00 38.80 43 GLU D C 1
ATOM 5231 O O . GLU D 1 44 ? 42.869 -37.571 -3.368 1.00 36.74 43 GLU D O 1
ATOM 5237 N N . PHE D 1 45 ? 44.111 -36.898 -5.138 1.00 38.77 44 PHE D N 1
ATOM 5238 C CA . PHE D 1 45 ? 45.409 -36.943 -4.439 1.00 37.13 44 PHE D CA 1
ATOM 5239 C C . PHE D 1 45 ? 45.439 -36.051 -3.184 1.00 37.15 44 PHE D C 1
ATOM 5240 O O . PHE D 1 45 ? 45.988 -36.468 -2.145 1.00 35.59 44 PHE D O 1
ATOM 5248 N N . ILE D 1 46 ? 44.879 -34.836 -3.273 1.00 36.73 45 ILE D N 1
ATOM 5249 C CA . ILE D 1 46 ? 45.019 -33.881 -2.173 1.00 37.60 45 ILE D CA 1
ATOM 5250 C C . ILE D 1 46 ? 44.059 -34.174 -1.008 1.00 39.31 45 ILE D C 1
ATOM 5251 O O . ILE D 1 46 ? 44.400 -33.907 0.159 1.00 41.44 45 ILE D O 1
ATOM 5256 N N . PHE D 1 47 ? 42.907 -34.754 -1.335 1.00 39.84 46 PHE D N 1
ATOM 5257 C CA . PHE D 1 47 ? 41.957 -35.312 -0.365 1.00 41.69 46 PHE D CA 1
ATOM 5258 C C . PHE D 1 47 ? 42.598 -36.470 0.433 1.00 40.28 46 PHE D C 1
ATOM 5259 O O . PHE D 1 47 ? 42.680 -36.401 1.655 1.00 39.17 46 PHE D O 1
ATOM 5267 N N . LYS D 1 48 ? 43.089 -37.501 -0.265 1.00 39.24 47 LYS D N 1
ATOM 5268 C CA . LYS D 1 48 ? 43.829 -38.624 0.359 1.00 38.38 47 LYS D CA 1
ATOM 5269 C C . LYS D 1 48 ? 45.170 -38.215 1.034 1.00 39.34 47 LYS D C 1
ATOM 5270 O O . LYS D 1 48 ? 45.644 -38.902 1.945 1.00 37.68 47 LYS D O 1
ATOM 5273 N N . TYR D 1 49 ? 45.791 -37.118 0.580 1.00 39.69 48 TYR D N 1
ATOM 5274 C CA . TYR D 1 49 ? 47.101 -36.705 1.092 1.00 38.71 48 TYR D CA 1
ATOM 5275 C C . TYR D 1 49 ? 47.104 -35.223 1.506 1.00 39.45 48 TYR D C 1
ATOM 5276 O O . TYR D 1 49 ? 46.362 -34.851 2.430 1.00 43.44 48 TYR D O 1
ATOM 5285 N N . SER D 1 50 ? 47.928 -34.389 0.877 1.00 36.27 49 SER D N 1
ATOM 5286 C CA . SER D 1 50 ? 47.946 -32.953 1.170 1.00 34.64 49 SER D CA 1
ATOM 5287 C C . SER D 1 50 ? 48.570 -32.256 -0.001 1.00 32.28 49 SER D C 1
ATOM 5288 O O . SER D 1 50 ? 49.199 -32.926 -0.829 1.00 30.09 49 SER D O 1
ATOM 5291 N N . VAL D 1 51 ? 48.391 -30.936 -0.099 1.00 29.25 50 VAL D N 1
ATOM 5292 C CA . VAL D 1 51 ? 49.072 -30.169 -1.147 1.00 31.25 50 VAL D CA 1
ATOM 5293 C C . VAL D 1 51 ? 50.631 -30.287 -1.054 1.00 30.73 50 VAL D C 1
ATOM 5294 O O . VAL D 1 51 ? 51.334 -30.437 -2.057 1.00 29.76 50 VAL D O 1
ATOM 5298 N N . GLN D 1 52 ? 51.154 -30.261 0.151 1.00 28.57 51 GLN D N 1
ATOM 5299 C CA . GLN D 1 52 ? 52.594 -30.387 0.343 1.00 30.69 51 GLN D CA 1
ATOM 5300 C C . GLN D 1 52 ? 53.076 -31.751 -0.159 1.00 31.00 51 GLN D C 1
ATOM 5301 O O . GLN D 1 52 ? 54.147 -31.854 -0.766 1.00 29.83 51 GLN D O 1
ATOM 5307 N N . ASP D 1 53 ? 52.275 -32.792 0.107 1.00 31.81 52 ASP D N 1
ATOM 5308 C CA . ASP D 1 53 ? 52.593 -34.135 -0.351 1.00 31.54 52 ASP D CA 1
ATOM 5309 C C . ASP D 1 53 ? 52.616 -34.175 -1.868 1.00 29.88 52 ASP D C 1
ATOM 5310 O O . ASP D 1 53 ? 53.403 -34.912 -2.442 1.00 30.77 52 ASP D O 1
ATOM 5315 N N . LEU D 1 54 ? 51.752 -33.394 -2.511 1.00 28.50 53 LEU D N 1
ATOM 5316 C CA . LEU D 1 54 ? 51.715 -33.342 -3.976 1.00 28.45 53 LEU D CA 1
ATOM 5317 C C . LEU D 1 54 ? 52.990 -32.696 -4.509 1.00 26.87 53 LEU D C 1
ATOM 5318 O O . LEU D 1 54 ? 53.571 -33.183 -5.459 1.00 28.87 53 LEU D O 1
ATOM 5323 N N . LEU D 1 55 ? 53.421 -31.600 -3.887 1.00 28.72 54 LEU D N 1
ATOM 5324 C CA . LEU D 1 55 ? 54.644 -30.883 -4.301 1.00 28.96 54 LEU D CA 1
ATOM 5325 C C . LEU D 1 55 ? 55.865 -31.772 -4.117 1.00 27.35 54 LEU D C 1
ATOM 5326 O O . LEU D 1 55 ? 56.718 -31.857 -4.988 1.00 27.75 54 LEU D O 1
ATOM 5331 N N . VAL D 1 56 ? 55.923 -32.450 -2.977 1.00 28.76 55 VAL D N 1
ATOM 5332 C CA . VAL D 1 56 ? 57.008 -33.380 -2.673 1.00 28.30 55 VAL D CA 1
ATOM 5333 C C . VAL D 1 56 ? 57.129 -34.446 -3.757 1.00 30.88 55 VAL D C 1
ATOM 5334 O O . VAL D 1 56 ? 58.237 -34.731 -4.215 1.00 29.08 55 VAL D O 1
ATOM 5338 N N . ARG D 1 57 ? 55.987 -35.045 -4.153 1.00 33.02 56 ARG D N 1
ATOM 5339 C CA . ARG D 1 57 ? 55.978 -36.082 -5.190 1.00 33.21 56 ARG D CA 1
ATOM 5340 C C . ARG D 1 57 ? 56.424 -35.578 -6.554 1.00 30.64 56 ARG D C 1
ATOM 5341 O O . ARG D 1 57 ? 57.239 -36.229 -7.228 1.00 31.70 56 ARG D O 1
ATOM 5349 N N . VAL D 1 58 ? 55.895 -34.444 -6.999 1.00 30.06 57 VAL D N 1
ATOM 5350 C CA . VAL D 1 58 ? 56.351 -33.894 -8.294 1.00 30.47 57 VAL D CA 1
ATOM 5351 C C . VAL D 1 58 ? 57.811 -33.389 -8.206 1.00 30.23 57 VAL D C 1
ATOM 5352 O O . VAL D 1 58 ? 58.541 -33.410 -9.201 1.00 29.44 57 VAL D O 1
ATOM 5356 N N . ALA D 1 59 ? 58.232 -32.948 -7.017 1.00 28.75 58 ALA D N 1
ATOM 5357 C CA . ALA D 1 59 ? 59.596 -32.475 -6.816 1.00 28.22 58 ALA D CA 1
ATOM 5358 C C . ALA D 1 59 ? 60.560 -33.672 -6.957 1.00 29.30 58 ALA D C 1
ATOM 5359 O O . ALA D 1 59 ? 61.546 -33.628 -7.724 1.00 27.55 58 ALA D O 1
ATOM 5361 N N . GLU D 1 60 ? 60.241 -34.753 -6.249 1.00 28.93 59 GLU D N 1
ATOM 5362 C CA . GLU D 1 60 ? 61.044 -35.975 -6.341 1.00 30.61 59 GLU D CA 1
ATOM 5363 C C . GLU D 1 60 ? 61.048 -36.552 -7.753 1.00 30.75 59 GLU D C 1
ATOM 5364 O O . GLU D 1 60 ? 62.105 -36.924 -8.284 1.00 31.39 59 GLU D O 1
ATOM 5370 N N . ASP D 1 61 ? 59.875 -36.606 -8.375 1.00 31.67 60 ASP D N 1
ATOM 5371 C CA . ASP D 1 61 ? 59.749 -37.285 -9.661 1.00 32.69 60 ASP D CA 1
ATOM 5372 C C . ASP D 1 61 ? 60.365 -36.490 -10.791 1.00 32.82 60 ASP D C 1
ATOM 5373 O O . ASP D 1 61 ? 60.874 -37.073 -11.733 1.00 32.64 60 ASP D O 1
ATOM 5378 N N . ARG D 1 62 ? 60.315 -35.163 -10.706 1.00 32.81 61 ARG D N 1
ATOM 5379 C CA . ARG D 1 62 ? 60.698 -34.324 -11.850 1.00 32.44 61 ARG D CA 1
ATOM 5380 C C . ARG D 1 62 ? 61.972 -33.552 -11.575 1.00 31.15 61 ARG D C 1
ATOM 5381 O O . ARG D 1 62 ? 62.409 -32.719 -12.381 1.00 32.23 61 ARG D O 1
ATOM 5389 N N . ASN D 1 63 ? 62.589 -33.869 -10.449 1.00 28.80 62 ASN D N 1
ATOM 5390 C CA . ASN D 1 63 ? 63.784 -33.174 -10.031 1.00 30.09 62 ASN D CA 1
ATOM 5391 C C . ASN D 1 63 ? 63.621 -31.641 -9.990 1.00 29.92 62 ASN D C 1
ATOM 5392 O O . ASN D 1 63 ? 64.317 -30.895 -10.685 1.00 32.17 62 ASN D O 1
ATOM 5397 N N . LEU D 1 64 ? 62.697 -31.199 -9.140 1.00 29.64 63 LEU D N 1
ATOM 5398 C CA . LEU D 1 64 ? 62.451 -29.788 -8.862 1.00 28.49 63 LEU D CA 1
ATOM 5399 C C . LEU D 1 64 ? 62.672 -29.540 -7.362 1.00 29.66 63 LEU D C 1
ATOM 5400 O O . LEU D 1 64 ? 62.654 -30.466 -6.561 1.00 27.13 63 LEU D O 1
ATOM 5405 N N . ASP D 1 65 ? 62.911 -28.274 -7.022 1.00 29.59 64 ASP D N 1
ATOM 5406 C CA . ASP D 1 65 ? 63.075 -27.837 -5.656 1.00 29.70 64 ASP D CA 1
ATOM 5407 C C . ASP D 1 65 ? 61.701 -27.552 -5.028 1.00 29.77 64 ASP D C 1
ATOM 5408 O O . ASP D 1 65 ? 61.061 -26.549 -5.344 1.00 29.54 64 ASP D O 1
ATOM 5413 N N . VAL D 1 66 ? 61.276 -28.431 -4.122 1.00 28.40 65 VAL D N 1
ATOM 5414 C CA . VAL D 1 66 ? 59.967 -28.329 -3.484 1.00 28.06 65 VAL D CA 1
ATOM 5415 C C . VAL D 1 66 ? 59.674 -26.937 -2.902 1.00 29.03 65 VAL D C 1
ATOM 5416 O O . VAL D 1 66 ? 58.522 -26.493 -2.903 1.00 30.97 65 VAL D O 1
ATOM 5420 N N . GLU D 1 67 ? 60.716 -26.251 -2.438 1.00 28.46 66 GLU D N 1
ATOM 5421 C CA . GLU D 1 67 ? 60.573 -24.908 -1.874 1.00 29.01 66 GLU D CA 1
ATOM 5422 C C . GLU D 1 67 ? 60.202 -23.866 -2.911 1.00 27.75 66 GLU D C 1
ATOM 5423 O O . GLU D 1 67 ? 59.438 -22.931 -2.617 1.00 29.40 66 GLU D O 1
ATOM 5429 N N . VAL D 1 68 ? 60.739 -24.026 -4.114 1.00 29.78 67 VAL D N 1
ATOM 5430 C CA . VAL D 1 68 ? 60.382 -23.165 -5.249 1.00 29.79 67 VAL D CA 1
ATOM 5431 C C . VAL D 1 68 ? 58.926 -23.439 -5.621 1.00 30.32 67 VAL D C 1
ATOM 5432 O O . VAL D 1 68 ? 58.121 -22.503 -5.757 1.00 30.23 67 VAL D O 1
ATOM 5436 N N . LEU D 1 69 ? 58.571 -24.720 -5.703 1.00 27.98 68 LEU D N 1
ATOM 5437 C CA . LEU D 1 69 ? 57.195 -25.106 -5.998 1.00 27.89 68 LEU D CA 1
ATOM 5438 C C . LEU D 1 69 ? 56.271 -24.461 -4.963 1.00 30.38 68 LEU D C 1
ATOM 5439 O O . LEU D 1 69 ? 55.243 -23.882 -5.324 1.00 28.56 68 LEU D O 1
ATOM 5444 N N . ASN D 1 70 ? 56.678 -24.501 -3.677 1.00 30.93 69 ASN D N 1
ATOM 5445 C CA . ASN D 1 70 ? 55.809 -24.053 -2.583 1.00 29.78 69 ASN D CA 1
ATOM 5446 C C . ASN D 1 70 ? 55.612 -22.534 -2.595 1.00 29.59 69 ASN D C 1
ATOM 5447 O O . ASN D 1 70 ? 54.527 -22.024 -2.316 1.00 29.00 69 ASN D O 1
ATOM 5452 N N . GLN D 1 71 ? 56.669 -21.811 -2.924 1.00 30.58 70 GLN D N 1
ATOM 5453 C CA . GLN D 1 71 ? 56.583 -20.370 -3.019 1.00 33.14 70 GLN D CA 1
ATOM 5454 C C . GLN D 1 71 ? 55.702 -19.910 -4.193 1.00 32.77 70 GLN D C 1
ATOM 5455 O O . GLN D 1 71 ? 54.937 -18.953 -4.054 1.00 32.41 70 GLN D O 1
ATOM 5461 N N . VAL D 1 72 ? 55.825 -20.596 -5.329 1.00 32.21 71 VAL D N 1
ATOM 5462 C CA . VAL D 1 72 ? 54.963 -20.346 -6.491 1.00 32.19 71 VAL D CA 1
ATOM 5463 C C . VAL D 1 72 ? 53.495 -20.653 -6.163 1.00 29.85 71 VAL D C 1
ATOM 5464 O O . VAL D 1 72 ? 52.609 -19.899 -6.514 1.00 30.79 71 VAL D O 1
ATOM 5468 N N . ARG D 1 73 ? 53.270 -21.750 -5.456 1.00 29.35 72 ARG D N 1
ATOM 5469 C CA . ARG D 1 73 ? 51.947 -22.136 -4.959 1.00 28.51 72 ARG D CA 1
ATOM 5470 C C . ARG D 1 73 ? 51.308 -21.053 -4.080 1.00 29.15 72 ARG D C 1
ATOM 5471 O O . ARG D 1 73 ? 50.123 -20.765 -4.191 1.00 30.19 72 ARG D O 1
ATOM 5479 N N . ALA D 1 74 ? 52.094 -20.491 -3.175 1.00 29.80 73 ALA D N 1
ATOM 5480 C CA . ALA D 1 74 ? 51.610 -19.482 -2.251 1.00 29.74 73 ALA D CA 1
ATOM 5481 C C . ALA D 1 74 ? 51.204 -18.210 -3.020 1.00 32.12 73 ALA D C 1
ATOM 5482 O O . ALA D 1 74 ? 50.090 -17.677 -2.825 1.00 30.12 73 ALA D O 1
ATOM 5484 N N . GLN D 1 75 ? 52.082 -17.749 -3.919 1.00 32.92 74 GLN D N 1
ATOM 5485 C CA . GLN D 1 75 ? 51.779 -16.548 -4.716 1.00 34.35 74 GLN D CA 1
ATOM 5486 C C . GLN D 1 75 ? 50.591 -16.816 -5.667 1.00 32.32 74 GLN D C 1
ATOM 5487 O O . GLN D 1 75 ? 49.690 -15.983 -5.736 1.00 32.05 74 GLN D O 1
ATOM 5490 N N . SER D 1 76 ? 50.561 -17.988 -6.327 1.00 31.62 75 SER D N 1
ATOM 5491 C CA . SER D 1 76 ? 49.401 -18.424 -7.167 1.00 31.65 75 SER D CA 1
ATOM 5492 C C . SER D 1 76 ? 48.038 -18.387 -6.453 1.00 30.88 75 SER D C 1
ATOM 5493 O O . SER D 1 76 ? 47.075 -17.826 -6.975 1.00 31.72 75 SER D O 1
ATOM 5496 N N . LEU D 1 77 ? 47.967 -19.044 -5.296 1.00 29.62 76 LEU D N 1
ATOM 5497 C CA . LEU D 1 77 ? 46.764 -19.116 -4.463 1.00 30.20 76 LEU D CA 1
ATOM 5498 C C . LEU D 1 77 ? 46.243 -17.712 -4.037 1.00 30.52 76 LEU D C 1
ATOM 5499 O O . LEU D 1 77 ? 45.053 -17.461 -4.056 1.00 29.13 76 LEU D O 1
ATOM 5504 N N . ALA D 1 78 ? 47.135 -16.797 -3.691 1.00 30.39 77 ALA D N 1
ATOM 5505 C CA . ALA D 1 78 ? 46.737 -15.424 -3.352 1.00 30.56 77 ALA D CA 1
ATOM 5506 C C . ALA D 1 78 ? 46.175 -14.637 -4.547 1.00 32.17 77 ALA D C 1
ATOM 5507 O O . ALA D 1 78 ? 45.575 -13.570 -4.365 1.00 35.15 77 ALA D O 1
ATOM 5509 N N . GLU D 1 79 ? 46.375 -15.153 -5.762 1.00 33.15 78 GLU D N 1
ATOM 5510 C CA . GLU D 1 79 ? 45.715 -14.620 -6.968 1.00 33.58 78 GLU D CA 1
ATOM 5511 C C . GLU D 1 79 ? 44.303 -15.193 -7.195 1.00 31.55 78 GLU D C 1
ATOM 5512 O O . GLU D 1 79 ? 43.591 -14.733 -8.100 1.00 30.37 78 GLU D O 1
ATOM 5518 N N . LYS D 1 80 ? 43.890 -16.187 -6.403 1.00 29.29 79 LYS D N 1
ATOM 5519 C CA . LYS D 1 80 ? 42.614 -16.863 -6.654 1.00 29.11 79 LYS D CA 1
ATOM 5520 C C . LYS D 1 80 ? 41.493 -16.483 -5.677 1.00 29.47 79 LYS D C 1
ATOM 5521 O O . LYS D 1 80 ? 40.526 -17.230 -5.550 1.00 27.64 79 LYS D O 1
ATOM 5527 N N . ASN D 1 81 ? 41.607 -15.335 -5.010 1.00 28.71 80 ASN D N 1
ATOM 5528 C CA . ASN D 1 81 ? 40.721 -15.025 -3.885 1.00 29.92 80 ASN D CA 1
ATOM 5529 C C . ASN D 1 81 ? 39.267 -14.753 -4.281 1.00 30.04 80 ASN D C 1
ATOM 5530 O O . ASN D 1 81 ? 38.336 -14.946 -3.485 1.00 30.70 80 ASN D O 1
ATOM 5535 N N . ALA D 1 82 ? 39.083 -14.292 -5.512 1.00 28.93 81 ALA D N 1
ATOM 5536 C CA . ALA D 1 82 ? 37.764 -14.160 -6.105 1.00 28.44 81 ALA D CA 1
ATOM 5537 C C . ALA D 1 82 ? 37.013 -15.482 -6.087 1.00 29.00 81 ALA D C 1
ATOM 5538 O O . ALA D 1 82 ? 35.798 -15.501 -6.144 1.00 31.09 81 ALA D O 1
ATOM 5540 N N . GLN D 1 83 ? 37.741 -16.587 -6.050 1.00 29.22 82 GLN D N 1
ATOM 5541 C CA . GLN D 1 83 ? 37.138 -17.907 -6.069 1.00 30.45 82 GLN D CA 1
ATOM 5542 C C . GLN D 1 83 ? 36.845 -18.474 -4.675 1.00 29.84 82 GLN D C 1
ATOM 5543 O O . GLN D 1 83 ? 36.297 -19.568 -4.559 1.00 30.70 82 GLN D O 1
ATOM 5549 N N . VAL D 1 84 ? 37.214 -17.754 -3.616 1.00 30.08 83 VAL D N 1
ATOM 5550 C CA . VAL D 1 84 ? 36.987 -18.247 -2.269 1.00 26.31 83 VAL D CA 1
ATOM 5551 C C . VAL D 1 84 ? 35.725 -17.600 -1.733 1.00 27.81 83 VAL D C 1
ATOM 5552 O O . VAL D 1 84 ? 35.567 -16.382 -1.779 1.00 27.31 83 VAL D O 1
ATOM 5556 N N . VAL D 1 85 ? 34.853 -18.431 -1.176 1.00 28.08 84 VAL D N 1
ATOM 5557 C CA . VAL D 1 85 ? 33.593 -17.975 -0.639 1.00 28.71 84 VAL D CA 1
ATOM 5558 C C . VAL D 1 85 ? 33.393 -18.555 0.760 1.00 29.29 84 VAL D C 1
ATOM 5559 O O . VAL D 1 85 ? 34.148 -19.440 1.175 1.00 28.56 84 VAL D O 1
ATOM 5563 N N . LEU D 1 86 ? 32.427 -18.022 1.510 1.00 28.16 85 LEU D N 1
ATOM 5564 C CA . LEU D 1 86 ? 32.112 -18.574 2.827 1.00 29.56 85 LEU D CA 1
ATOM 5565 C C . LEU D 1 86 ? 31.436 -19.944 2.658 1.00 29.22 85 LEU D C 1
ATOM 5566 O O . LEU D 1 86 ? 30.686 -20.132 1.715 1.00 31.95 85 LEU D O 1
ATOM 5579 N N . PRO D 1 88 ? 28.511 -22.588 3.481 1.00 31.25 87 PRO D N 1
ATOM 5580 C CA . PRO D 1 88 ? 27.110 -22.361 3.848 1.00 30.60 87 PRO D CA 1
ATOM 5581 C C . PRO D 1 88 ? 26.937 -22.348 5.364 1.00 30.61 87 PRO D C 1
ATOM 5582 O O . PRO D 1 88 ? 27.460 -23.231 6.080 1.00 31.38 87 PRO D O 1
ATOM 5586 N N . GLY D 1 89 ? 26.242 -21.326 5.848 1.00 30.49 88 GLY D N 1
ATOM 5587 C CA . GLY D 1 89 ? 26.040 -21.145 7.280 1.00 30.97 88 GLY D CA 1
ATOM 5588 C C . GLY D 1 89 ? 27.141 -20.403 8.025 1.00 29.27 88 GLY D C 1
ATOM 5589 O O . GLY D 1 89 ? 26.958 -20.068 9.197 1.00 29.49 88 GLY D O 1
ATOM 5590 N N . ALA D 1 90 ? 28.264 -20.118 7.361 1.00 28.78 89 ALA D N 1
ATOM 5591 C CA . ALA D 1 90 ? 29.425 -19.510 8.040 1.00 29.02 89 ALA D CA 1
ATOM 5592 C C . ALA D 1 90 ? 29.067 -18.165 8.641 1.00 29.64 89 ALA D C 1
ATOM 5593 O O . ALA D 1 90 ? 29.279 -17.947 9.819 1.00 27.76 89 ALA D O 1
ATOM 5595 N N . ARG D 1 91 ? 28.512 -17.279 7.815 1.00 31.90 90 ARG D N 1
ATOM 5596 C CA . ARG D 1 91 ? 28.174 -15.907 8.221 1.00 33.22 90 ARG D CA 1
ATOM 5597 C C . ARG D 1 91 ? 27.199 -15.902 9.397 1.00 31.80 90 ARG D C 1
ATOM 5598 O O . ARG D 1 91 ? 27.342 -15.101 10.321 1.00 31.50 90 ARG D O 1
ATOM 5606 N N . GLU D 1 92 ? 26.221 -16.806 9.337 1.00 29.21 91 GLU D N 1
ATOM 5607 C CA . GLU D 1 92 ? 25.210 -16.981 10.375 1.00 29.57 91 GLU D CA 1
ATOM 5608 C C . GLU D 1 92 ? 25.758 -17.417 11.743 1.00 28.64 91 GLU D C 1
ATOM 5609 O O . GLU D 1 92 ? 25.385 -16.825 12.761 1.00 28.79 91 GLU D O 1
ATOM 5615 N N . VAL D 1 93 ? 26.610 -18.445 11.787 1.00 27.60 92 VAL D N 1
ATOM 5616 C CA . VAL D 1 93 ? 27.150 -18.916 13.079 1.00 27.22 92 VAL D CA 1
ATOM 5617 C C . VAL D 1 93 ? 28.164 -17.922 13.662 1.00 28.52 92 VAL D C 1
ATOM 5618 O O . VAL D 1 93 ? 28.244 -17.778 14.878 1.00 27.91 92 VAL D O 1
ATOM 5622 N N . LEU D 1 94 ? 28.899 -17.208 12.805 1.00 28.36 93 LEU D N 1
ATOM 5623 C CA . LEU D 1 94 ? 29.759 -16.101 13.260 1.00 28.23 93 LEU D CA 1
ATOM 5624 C C . LEU D 1 94 ? 28.948 -14.952 13.890 1.00 27.72 93 LEU D C 1
ATOM 5625 O O . LEU D 1 94 ? 29.299 -14.434 14.949 1.00 29.10 93 LEU D O 1
ATOM 5630 N N . ALA D 1 95 ? 27.863 -14.559 13.236 1.00 30.12 94 ALA D N 1
ATOM 5631 C CA . ALA D 1 95 ? 26.937 -13.559 13.802 1.00 30.35 94 ALA D CA 1
ATOM 5632 C C . ALA D 1 95 ? 26.310 -14.026 15.134 1.00 31.21 94 ALA D C 1
ATOM 5633 O O . ALA D 1 95 ? 26.222 -13.255 16.109 1.00 30.92 94 ALA D O 1
ATOM 5635 N N . TRP D 1 96 ? 25.919 -15.299 15.184 1.00 30.14 95 TRP D N 1
ATOM 5636 C CA . TRP D 1 96 ? 25.361 -15.859 16.398 1.00 29.27 95 TRP D CA 1
ATOM 5637 C C . TRP D 1 96 ? 26.358 -15.841 17.571 1.00 29.62 95 TRP D C 1
ATOM 5638 O O . TRP D 1 96 ? 26.030 -15.368 18.668 1.00 28.86 95 TRP D O 1
ATOM 5649 N N . ALA D 1 97 ? 27.549 -16.391 17.340 1.00 27.78 96 ALA D N 1
ATOM 5650 C CA . ALA D 1 97 ? 28.637 -16.395 18.332 1.00 27.57 96 ALA D CA 1
ATOM 5651 C C . ALA D 1 97 ? 28.942 -14.971 18.833 1.00 27.24 96 ALA D C 1
ATOM 5652 O O . ALA D 1 97 ? 29.053 -14.722 20.034 1.00 24.14 96 ALA D O 1
ATOM 5654 N N . ASP D 1 98 ? 29.042 -14.034 17.893 1.00 30.08 97 ASP D N 1
ATOM 5655 C CA . ASP D 1 98 ? 29.313 -12.640 18.226 1.00 30.06 97 ASP D CA 1
ATOM 5656 C C . ASP D 1 98 ? 28.258 -12.062 19.160 1.00 30.77 97 ASP D C 1
ATOM 5657 O O . ASP D 1 98 ? 28.586 -11.499 20.205 1.00 31.75 97 ASP D O 1
ATOM 5662 N N . GLU D 1 99 ? 26.994 -12.210 18.787 1.00 31.59 98 GLU D N 1
ATOM 5663 C CA . GLU D 1 99 ? 25.927 -11.603 19.560 1.00 33.86 98 GLU D CA 1
ATOM 5664 C C . GLU D 1 99 ? 25.717 -12.336 20.885 1.00 32.88 98 GLU D C 1
ATOM 5665 O O . GLU D 1 99 ? 25.229 -11.745 21.835 1.00 33.50 98 GLU D O 1
ATOM 5671 N N . SER D 1 100 ? 26.135 -13.601 20.959 1.00 31.85 99 SER D N 1
ATOM 5672 C CA . SER D 1 100 ? 26.135 -14.349 22.205 1.00 30.48 99 SER D CA 1
ATOM 5673 C C . SER D 1 100 ? 27.356 -14.047 23.088 1.00 31.41 99 SER D C 1
ATOM 5674 O O . SER D 1 100 ? 27.461 -14.585 24.182 1.00 32.77 99 SER D O 1
ATOM 5677 N N . GLY D 1 101 ? 28.283 -13.202 22.640 1.00 31.32 100 GLY D N 1
ATOM 5678 C CA . GLY D 1 101 ? 29.406 -12.784 23.500 1.00 30.50 100 GLY D CA 1
ATOM 5679 C C . GLY D 1 101 ? 30.629 -13.695 23.505 1.00 30.75 100 GLY D C 1
ATOM 5680 O O . GLY D 1 101 ? 31.516 -13.540 24.333 1.00 33.88 100 GLY D O 1
ATOM 5681 N N . ILE D 1 102 ? 30.669 -14.641 22.580 1.00 29.77 101 ILE D N 1
ATOM 5682 C CA . ILE D 1 102 ? 31.718 -15.636 22.513 1.00 29.87 101 ILE D CA 1
ATOM 5683 C C . ILE D 1 102 ? 32.915 -14.979 21.855 1.00 30.43 101 ILE D C 1
ATOM 5684 O O . ILE D 1 102 ? 32.768 -14.331 20.823 1.00 34.42 101 ILE D O 1
ATOM 5689 N N . GLN D 1 103 ? 34.084 -15.101 22.468 1.00 32.44 102 GLN D N 1
ATOM 5690 C CA . GLN D 1 103 ? 35.319 -14.602 21.871 1.00 31.97 102 GLN D CA 1
ATOM 5691 C C . GLN D 1 103 ? 35.740 -15.534 20.738 1.00 28.66 102 GLN D C 1
ATOM 5692 O O . GLN D 1 103 ? 35.777 -16.767 20.896 1.00 28.78 102 GLN D O 1
ATOM 5698 N N . GLN D 1 104 ? 36.045 -14.951 19.592 1.00 28.28 103 GLN D N 1
ATOM 5699 C CA . GLN D 1 104 ? 36.307 -15.743 18.407 1.00 27.52 103 GLN D CA 1
ATOM 5700 C C . GLN D 1 104 ? 37.729 -15.534 17.931 1.00 26.97 103 GLN D C 1
ATOM 5701 O O . GLN D 1 104 ? 38.182 -14.399 17.832 1.00 26.63 103 GLN D O 1
ATOM 5707 N N . PHE D 1 105 ? 38.400 -16.647 17.624 1.00 25.08 104 PHE D N 1
ATOM 5708 C CA . PHE D 1 105 ? 39.756 -16.654 17.151 1.00 27.36 104 PHE D CA 1
ATOM 5709 C C . PHE D 1 105 ? 39.926 -17.531 15.916 1.00 28.96 104 PHE D C 1
ATOM 5710 O O . PHE D 1 105 ? 39.044 -18.304 15.545 1.00 29.06 104 PHE D O 1
ATOM 5718 N N . ILE D 1 106 ? 41.071 -17.370 15.257 1.00 28.93 105 ILE D N 1
ATOM 5719 C CA . ILE D 1 106 ? 41.423 -18.221 14.129 1.00 28.07 105 ILE D CA 1
ATOM 5720 C C . ILE D 1 106 ? 42.819 -18.808 14.324 1.00 27.80 105 ILE D C 1
ATOM 5721 O O . ILE D 1 106 ? 43.720 -18.120 14.792 1.00 26.40 105 ILE D O 1
ATOM 5726 N N . TYR D 1 107 ? 42.973 -20.093 14.004 1.00 29.30 106 TYR D N 1
ATOM 5727 C CA . TYR D 1 107 ? 44.290 -20.662 13.713 1.00 30.50 106 TYR D CA 1
ATOM 5728 C C . TYR D 1 107 ? 44.232 -21.448 12.367 1.00 30.41 106 TYR D C 1
ATOM 5729 O O . TYR D 1 107 ? 43.497 -22.440 12.229 1.00 26.87 106 TYR D O 1
ATOM 5738 N N . THR D 1 108 ? 45.034 -20.975 11.405 1.00 29.44 107 THR D N 1
ATOM 5739 C CA . THR D 1 108 ? 45.058 -21.483 10.047 1.00 29.55 107 THR D CA 1
ATOM 5740 C C . THR D 1 108 ? 46.484 -21.760 9.541 1.00 31.11 107 THR D C 1
ATOM 5741 O O . THR D 1 108 ? 47.452 -21.083 9.958 1.00 29.99 107 THR D O 1
ATOM 5745 N N . HIS D 1 109 ? 46.606 -22.752 8.646 1.00 31.22 108 HIS D N 1
ATOM 5746 C CA . HIS D 1 109 ? 47.872 -23.057 7.998 1.00 34.05 108 HIS D CA 1
ATOM 5747 C C . HIS D 1 109 ? 48.141 -22.086 6.841 1.00 32.35 108 HIS D C 1
ATOM 5748 O O . HIS D 1 109 ? 49.272 -21.998 6.370 1.00 32.34 108 HIS D O 1
ATOM 5755 N N . LYS D 1 110 ? 47.112 -21.351 6.395 1.00 32.46 109 LYS D N 1
ATOM 5756 C CA . LYS D 1 110 ? 47.279 -20.228 5.453 1.00 32.87 109 LYS D CA 1
ATOM 5757 C C . LYS D 1 110 ? 48.209 -19.162 6.025 1.00 34.49 109 LYS D C 1
ATOM 5758 O O . LYS D 1 110 ? 48.476 -19.147 7.228 1.00 31.63 109 LYS D O 1
ATOM 5764 N N . GLY D 1 111 ? 48.683 -18.270 5.149 1.00 33.07 110 GLY D N 1
ATOM 5765 C CA . GLY D 1 111 ? 49.599 -17.209 5.537 1.00 32.22 110 GLY D CA 1
ATOM 5766 C C . GLY D 1 111 ? 48.845 -15.898 5.586 1.00 32.70 110 GLY D C 1
ATOM 5767 O O . GLY D 1 111 ? 47.638 -15.886 5.841 1.00 30.52 110 GLY D O 1
ATOM 5768 N N . ASN D 1 112 ? 49.552 -14.791 5.332 1.00 33.41 111 ASN D N 1
ATOM 5769 C CA . ASN D 1 112 ? 48.948 -13.442 5.468 1.00 35.23 111 ASN D CA 1
ATOM 5770 C C . ASN D 1 112 ? 47.773 -13.166 4.531 1.00 32.18 111 ASN D C 1
ATOM 5771 O O . ASN D 1 112 ? 46.992 -12.266 4.788 1.00 28.59 111 ASN D O 1
ATOM 5776 N N . ASN D 1 113 ? 47.669 -13.929 3.442 1.00 30.96 112 ASN D N 1
ATOM 5777 C CA . ASN D 1 113 ? 46.526 -13.844 2.549 1.00 30.65 112 ASN D CA 1
ATOM 5778 C C . ASN D 1 113 ? 45.227 -14.195 3.266 1.00 31.80 112 ASN D C 1
ATOM 5779 O O . ASN D 1 113 ? 44.163 -13.716 2.872 1.00 32.02 112 ASN D O 1
ATOM 5784 N N . ALA D 1 114 ? 45.305 -14.993 4.334 1.00 31.11 113 ALA D N 1
ATOM 5785 C CA . ALA D 1 114 ? 44.128 -15.234 5.207 1.00 30.67 113 ALA D CA 1
ATOM 5786 C C . ALA D 1 114 ? 43.430 -13.906 5.557 1.00 29.11 113 ALA D C 1
ATOM 5787 O O . ALA D 1 114 ? 42.231 -13.768 5.401 1.00 26.40 113 ALA D O 1
ATOM 5789 N N . PHE D 1 115 ? 44.196 -12.924 5.983 1.00 28.95 114 PHE D N 1
ATOM 5790 C CA . PHE D 1 115 ? 43.629 -11.643 6.363 1.00 30.36 114 PHE D CA 1
ATOM 5791 C C . PHE D 1 115 ? 42.926 -10.980 5.158 1.00 31.42 114 PHE D C 1
ATOM 5792 O O . PHE D 1 115 ? 41.865 -10.351 5.308 1.00 29.86 114 PHE D O 1
ATOM 5800 N N . THR D 1 116 ? 43.493 -11.138 3.957 1.00 31.47 115 THR D N 1
ATOM 5801 C CA . THR D 1 116 ? 42.903 -10.458 2.822 1.00 31.16 115 THR D CA 1
ATOM 5802 C C . THR D 1 116 ? 41.552 -11.118 2.396 1.00 29.97 115 THR D C 1
ATOM 5803 O O . THR D 1 116 ? 40.596 -10.413 2.072 1.00 28.70 115 THR D O 1
ATOM 5807 N N . ILE D 1 117 ? 41.482 -12.447 2.436 1.00 28.92 116 ILE D N 1
ATOM 5808 C CA . ILE D 1 117 ? 40.246 -13.196 2.188 1.00 28.34 116 ILE D CA 1
ATOM 5809 C C . ILE D 1 117 ? 39.168 -12.883 3.223 1.00 28.05 116 ILE D C 1
ATOM 5810 O O . ILE D 1 117 ? 38.004 -12.744 2.871 1.00 27.61 116 ILE D O 1
ATOM 5815 N N . LEU D 1 118 ? 39.547 -12.792 4.498 1.00 29.39 117 LEU D N 1
ATOM 5816 C CA . LEU D 1 118 ? 38.585 -12.508 5.566 1.00 30.05 117 LEU D CA 1
ATOM 5817 C C . LEU D 1 118 ? 38.021 -11.094 5.431 1.00 30.26 117 LEU D C 1
ATOM 5818 O O . LEU D 1 118 ? 36.847 -10.880 5.667 1.00 31.25 117 LEU D O 1
ATOM 5823 N N . LYS D 1 119 ? 38.824 -10.149 4.969 1.00 32.19 118 LYS D N 1
ATOM 5824 C CA . LYS D 1 119 ? 38.327 -8.789 4.742 1.00 33.87 118 LYS D CA 1
ATOM 5825 C C . LYS D 1 119 ? 37.453 -8.686 3.455 1.00 33.48 118 LYS D C 1
ATOM 5826 O O . LYS D 1 119 ? 36.371 -8.067 3.484 1.00 31.40 118 LYS D O 1
ATOM 5829 N N . ASP D 1 120 ? 37.915 -9.309 2.359 1.00 32.99 119 ASP D N 1
ATOM 5830 C CA . ASP D 1 120 ? 37.135 -9.493 1.119 1.00 32.20 119 ASP D CA 1
ATOM 5831 C C . ASP D 1 120 ? 35.745 -10.022 1.390 1.00 31.05 119 ASP D C 1
ATOM 5832 O O . ASP D 1 120 ? 34.799 -9.645 0.717 1.00 29.47 119 ASP D O 1
ATOM 5837 N N . LEU D 1 121 ? 35.635 -10.941 2.346 1.00 31.33 120 LEU D N 1
ATOM 5838 C CA . LEU D 1 121 ? 34.366 -11.587 2.635 1.00 29.54 120 LEU D CA 1
ATOM 5839 C C . LEU D 1 121 ? 33.575 -10.872 3.742 1.00 29.94 120 LEU D C 1
ATOM 5840 O O . LEU D 1 121 ? 32.469 -11.281 4.058 1.00 30.12 120 LEU D O 1
ATOM 5845 N N . GLY D 1 122 ? 34.113 -9.795 4.308 1.00 30.28 121 GLY D N 1
ATOM 5846 C CA . GLY D 1 122 ? 33.381 -8.999 5.299 1.00 29.97 121 GLY D CA 1
ATOM 5847 C C . GLY D 1 122 ? 33.238 -9.641 6.683 1.00 30.66 121 GLY D C 1
ATOM 5848 O O . GLY D 1 122 ? 32.305 -9.316 7.419 1.00 29.23 121 GLY D O 1
ATOM 5849 N N . VAL D 1 123 ? 34.165 -10.523 7.061 1.00 29.72 122 VAL D N 1
ATOM 5850 C CA . VAL D 1 123 ? 34.065 -11.245 8.340 1.00 27.47 122 VAL D CA 1
ATOM 5851 C C . VAL D 1 123 ? 35.274 -11.082 9.277 1.00 29.63 122 VAL D C 1
ATOM 5852 O O . VAL D 1 123 ? 35.291 -11.648 10.368 1.00 29.48 122 VAL D O 1
ATOM 5856 N N . GLU D 1 124 ? 36.289 -10.322 8.856 1.00 30.85 123 GLU D N 1
ATOM 5857 C CA . GLU D 1 124 ? 37.516 -10.181 9.624 1.00 32.36 123 GLU D CA 1
ATOM 5858 C C . GLU D 1 124 ? 37.282 -9.580 11.008 1.00 31.17 123 GLU D C 1
ATOM 5859 O O . GLU D 1 124 ? 37.962 -9.951 11.990 1.00 27.99 123 GLU D O 1
ATOM 5865 N N . SER D 1 125 ? 36.302 -8.684 11.099 1.00 30.75 124 SER D N 1
ATOM 5866 C CA . SER D 1 125 ? 36.048 -7.969 12.353 1.00 31.12 124 SER D CA 1
ATOM 5867 C C . SER D 1 125 ? 35.407 -8.809 13.475 1.00 31.30 124 SER D C 1
ATOM 5868 O O . SER D 1 125 ? 35.357 -8.343 14.616 1.00 30.14 124 SER D O 1
ATOM 5871 N N . TYR D 1 126 ? 34.970 -10.044 13.172 1.00 30.35 125 TYR D N 1
ATOM 5872 C CA . TYR D 1 126 ? 34.464 -10.952 14.195 1.00 29.57 125 TYR D CA 1
ATOM 5873 C C . TYR D 1 126 ? 35.536 -11.454 15.131 1.00 31.71 125 TYR D C 1
ATOM 5874 O O . TYR D 1 126 ? 35.230 -11.870 16.249 1.00 30.97 125 TYR D O 1
ATOM 5883 N N . PHE D 1 127 ? 36.795 -11.420 14.695 1.00 30.62 126 PHE D N 1
ATOM 5884 C CA . PHE D 1 127 ? 37.834 -12.148 15.398 1.00 30.60 126 PHE D CA 1
ATOM 5885 C C . PHE D 1 127 ? 38.649 -11.292 16.337 1.00 29.98 126 PHE D C 1
ATOM 5886 O O . PHE D 1 127 ? 39.007 -10.186 16.020 1.00 29.62 126 PHE D O 1
ATOM 5894 N N . THR D 1 128 ? 38.874 -11.785 17.548 1.00 31.33 127 THR D N 1
ATOM 5895 C CA . THR D 1 128 ? 39.680 -11.037 18.507 1.00 29.56 127 THR D CA 1
ATOM 5896 C C . THR D 1 128 ? 41.162 -11.159 18.102 1.00 29.43 127 THR D C 1
ATOM 5897 O O . THR D 1 128 ? 41.890 -10.191 18.201 1.00 28.83 127 THR D O 1
ATOM 5901 N N . GLU D 1 129 ? 41.598 -12.324 17.621 1.00 26.89 128 GLU D N 1
ATOM 5902 C CA . GLU D 1 129 ? 42.990 -12.491 17.201 1.00 27.98 128 GLU D CA 1
ATOM 5903 C C . GLU D 1 129 ? 43.068 -13.579 16.124 1.00 27.83 128 GLU D C 1
ATOM 5904 O O . GLU D 1 129 ? 42.408 -14.590 16.249 1.00 27.09 128 GLU D O 1
ATOM 5910 N N . ILE D 1 130 ? 43.828 -13.331 15.052 1.00 28.87 129 ILE D N 1
ATOM 5911 C CA . ILE D 1 130 ? 43.963 -14.258 13.929 1.00 27.76 129 ILE D CA 1
ATOM 5912 C C . ILE D 1 130 ? 45.413 -14.701 13.816 1.00 29.32 129 ILE D C 1
ATOM 5913 O O . ILE D 1 130 ? 46.320 -13.875 13.611 1.00 28.04 129 ILE D O 1
ATOM 5918 N N . LEU D 1 131 ? 45.622 -16.016 13.931 1.00 27.11 130 LEU D N 1
ATOM 5919 C CA . LEU D 1 131 ? 46.933 -16.593 13.843 1.00 27.43 130 LEU D CA 1
ATOM 5920 C C . LEU D 1 131 ? 47.071 -17.414 12.577 1.00 27.92 130 LEU D C 1
ATOM 5921 O O . LEU D 1 131 ? 46.288 -18.327 12.319 1.00 24.20 130 LEU D O 1
ATOM 5926 N N . THR D 1 132 ? 48.120 -17.090 11.823 1.00 31.39 131 THR D N 1
ATOM 5927 C CA . THR D 1 132 ? 48.427 -17.712 10.540 1.00 30.35 131 THR D CA 1
ATOM 5928 C C . THR D 1 132 ? 49.785 -18.402 10.608 1.00 33.28 131 THR D C 1
ATOM 5929 O O . THR D 1 132 ? 50.389 -18.526 11.696 1.00 33.73 131 THR D O 1
ATOM 5933 N N . SER D 1 133 ? 50.264 -18.877 9.454 1.00 33.21 132 SER D N 1
ATOM 5934 C CA . SER D 1 133 ? 51.575 -19.562 9.368 1.00 32.39 132 SER D CA 1
ATOM 5935 C C . SER D 1 133 ? 52.738 -18.608 9.667 1.00 30.75 132 SER D C 1
ATOM 5936 O O . SER D 1 133 ? 53.850 -19.028 9.944 1.00 34.24 132 SER D O 1
ATOM 5939 N N . GLN D 1 134 ? 52.439 -17.326 9.673 1.00 29.99 133 GLN D N 1
ATOM 5940 C CA . GLN D 1 134 ? 53.390 -16.293 10.014 1.00 31.44 133 GLN D CA 1
ATOM 5941 C C . GLN D 1 134 ? 53.535 -16.086 11.494 1.00 28.26 133 GLN D C 1
ATOM 5942 O O . GLN D 1 134 ? 54.310 -15.247 11.908 1.00 29.39 133 GLN D O 1
ATOM 5948 N N . SER D 1 135 ? 52.789 -16.856 12.292 1.00 28.77 134 SER D N 1
ATOM 5949 C CA . SER D 1 135 ? 52.656 -16.604 13.729 1.00 28.95 134 SER D CA 1
ATOM 5950 C C . SER D 1 135 ? 53.898 -17.019 14.504 1.00 28.57 134 SER D C 1
ATOM 5951 O O . SER D 1 135 ? 54.186 -16.467 15.555 1.00 26.79 134 SER D O 1
ATOM 5954 N N . GLY D 1 136 ? 54.607 -18.003 13.955 1.00 26.36 135 GLY D N 1
ATOM 5955 C CA . GLY D 1 136 ? 55.779 -18.585 14.562 1.00 26.44 135 GLY D CA 1
ATOM 5956 C C . GLY D 1 136 ? 55.502 -19.885 15.283 1.00 25.75 135 GLY D C 1
ATOM 5957 O O . GLY D 1 136 ? 56.420 -20.566 15.693 1.00 28.33 135 GLY D O 1
ATOM 5958 N N . PHE D 1 137 ? 54.234 -20.238 15.438 1.00 25.78 136 PHE D N 1
ATOM 5959 C CA . PHE D 1 137 ? 53.874 -21.507 16.028 1.00 26.60 136 PHE D CA 1
ATOM 5960 C C . PHE D 1 137 ? 53.975 -22.689 15.079 1.00 27.54 136 PHE D C 1
ATOM 5961 O O . PHE D 1 137 ? 53.782 -22.563 13.881 1.00 27.90 136 PHE D O 1
ATOM 5969 N N . VAL D 1 138 ? 54.193 -23.865 15.669 1.00 30.28 137 VAL D N 1
ATOM 5970 C CA . VAL D 1 138 ? 54.196 -25.092 14.929 1.00 30.28 137 VAL D CA 1
ATOM 5971 C C . VAL D 1 138 ? 52.754 -25.371 14.438 1.00 30.32 137 VAL D C 1
ATOM 5972 O O . VAL D 1 138 ? 51.751 -25.050 15.088 1.00 28.41 137 VAL D O 1
ATOM 5976 N N . ARG D 1 139 ? 52.682 -25.926 13.249 1.00 32.46 138 ARG D N 1
ATOM 5977 C CA . ARG D 1 139 ? 51.431 -26.322 12.647 1.00 33.88 138 ARG D CA 1
ATOM 5978 C C . ARG D 1 139 ? 50.604 -27.274 13.513 1.00 31.45 138 ARG D C 1
ATOM 5979 O O . ARG D 1 139 ? 51.149 -28.027 14.288 1.00 27.96 138 ARG D O 1
ATOM 5987 N N . LYS D 1 140 ? 49.285 -27.230 13.336 1.00 30.72 139 LYS D N 1
ATOM 5988 C CA . LYS D 1 140 ? 48.384 -28.204 13.937 1.00 29.28 139 LYS D CA 1
ATOM 5989 C C . LYS D 1 140 ? 48.850 -29.569 13.493 1.00 29.33 139 LYS D C 1
ATOM 5990 O O . LYS D 1 140 ? 49.281 -29.729 12.369 1.00 29.25 139 LYS D O 1
ATOM 5996 N N . PRO D 1 141 ? 48.708 -30.576 14.346 1.00 30.61 140 PRO D N 1
ATOM 5997 C CA . PRO D 1 141 ? 48.076 -30.551 15.666 1.00 30.35 140 PRO D CA 1
ATOM 5998 C C . PRO D 1 141 ? 48.922 -30.112 16.868 1.00 30.43 140 PRO D C 1
ATOM 5999 O O . PRO D 1 141 ? 48.476 -30.271 17.997 1.00 30.48 140 PRO D O 1
ATOM 6003 N N . SER D 1 142 ? 50.111 -29.548 16.651 1.00 29.67 141 SER D N 1
ATOM 6004 C CA . SER D 1 142 ? 50.905 -29.052 17.783 1.00 31.91 141 SER D CA 1
ATOM 6005 C C . SER D 1 142 ? 50.079 -28.066 18.614 1.00 31.37 141 SER D C 1
ATOM 6006 O O . SER D 1 142 ? 49.429 -27.194 18.037 1.00 28.73 141 SER D O 1
ATOM 6009 N N . PRO D 1 143 ? 50.094 -28.210 19.963 1.00 28.49 142 PRO D N 1
ATOM 6010 C CA . PRO D 1 143 ? 49.196 -27.404 20.816 1.00 29.15 142 PRO D CA 1
ATOM 6011 C C . PRO D 1 143 ? 49.536 -25.906 21.008 1.00 30.65 142 PRO D C 1
ATOM 6012 O O . PRO D 1 143 ? 48.647 -25.129 21.383 1.00 30.26 142 PRO D O 1
ATOM 6016 N N . GLU D 1 144 ? 50.758 -25.504 20.669 1.00 29.94 143 GLU D N 1
ATOM 6017 C CA . GLU D 1 144 ? 51.339 -24.216 21.108 1.00 31.84 143 GLU D CA 1
ATOM 6018 C C . GLU D 1 144 ? 50.492 -22.974 20.788 1.00 28.44 143 GLU D C 1
ATOM 6019 O O . GLU D 1 144 ? 50.435 -22.056 21.584 1.00 29.21 143 GLU D O 1
ATOM 6023 N N . ALA D 1 145 ? 49.877 -22.922 19.608 1.00 28.17 144 ALA D N 1
ATOM 6024 C CA . ALA D 1 145 ? 49.079 -21.744 19.239 1.00 27.48 144 ALA D CA 1
ATOM 6025 C C . ALA D 1 145 ? 47.816 -21.605 20.169 1.00 26.43 144 ALA D C 1
ATOM 6026 O O . ALA D 1 145 ? 47.429 -20.505 20.597 1.00 27.91 144 ALA D O 1
ATOM 6028 N N . ALA D 1 146 ? 47.227 -22.737 20.508 1.00 26.15 145 ALA D N 1
ATOM 6029 C CA . ALA D 1 146 ? 46.085 -22.803 21.429 1.00 28.31 145 ALA D CA 1
ATOM 6030 C C . ALA D 1 146 ? 46.505 -22.474 22.867 1.00 27.50 145 ALA D C 1
ATOM 6031 O O . ALA D 1 146 ? 45.855 -21.697 23.527 1.00 28.14 145 ALA D O 1
ATOM 6033 N N . THR D 1 147 ? 47.629 -23.015 23.336 1.00 28.45 146 THR D N 1
ATOM 6034 C CA . THR D 1 147 ? 48.142 -22.644 24.662 1.00 28.41 146 THR D CA 1
ATOM 6035 C C . THR D 1 147 ? 48.313 -21.147 24.805 1.00 26.32 146 THR D C 1
ATOM 6036 O O . THR D 1 147 ? 47.942 -20.581 25.813 1.00 28.60 146 THR D O 1
ATOM 6040 N N . TYR D 1 148 ? 48.893 -20.508 23.795 1.00 28.53 147 TYR D N 1
ATOM 6041 C CA . TYR D 1 148 ? 49.059 -19.048 23.786 1.00 26.40 147 TYR D CA 1
ATOM 6042 C C . TYR D 1 148 ? 47.695 -18.305 23.925 1.00 26.16 147 TYR D C 1
ATOM 6043 O O . TYR D 1 148 ? 47.527 -17.420 24.758 1.00 24.25 147 TYR D O 1
ATOM 6052 N N . LEU D 1 149 ? 46.719 -18.710 23.136 1.00 27.03 148 LEU D N 1
ATOM 6053 C CA . LEU D 1 149 ? 45.390 -18.099 23.218 1.00 27.06 148 LEU D CA 1
ATOM 6054 C C . LEU D 1 149 ? 44.765 -18.342 24.590 1.00 28.15 148 LEU D C 1
ATOM 6055 O O . LEU D 1 149 ? 44.244 -17.425 25.187 1.00 26.79 148 LEU D O 1
ATOM 6060 N N . LEU D 1 150 ? 44.857 -19.566 25.104 1.00 28.30 149 LEU D N 1
ATOM 6061 C CA . LEU D 1 150 ? 44.301 -19.855 26.401 1.00 28.59 149 LEU D CA 1
ATOM 6062 C C . LEU D 1 150 ? 44.891 -18.943 27.466 1.00 27.74 149 LEU D C 1
ATOM 6063 O O . LEU D 1 150 ? 44.182 -18.360 28.290 1.00 28.46 149 LEU D O 1
ATOM 6068 N N . ASP D 1 151 ? 46.198 -18.824 27.428 1.00 26.90 150 ASP D N 1
ATOM 6069 C CA . ASP D 1 151 ? 46.908 -18.185 28.492 1.00 27.04 150 ASP D CA 1
ATOM 6070 C C . ASP D 1 151 ? 46.934 -16.676 28.346 1.00 27.09 150 ASP D C 1
ATOM 6071 O O . ASP D 1 151 ? 46.880 -15.981 29.348 1.00 28.39 150 ASP D O 1
ATOM 6076 N N . LYS D 1 152 ? 47.012 -16.170 27.115 1.00 27.76 151 LYS D N 1
ATOM 6077 C CA . LYS D 1 152 ? 46.912 -14.728 26.890 1.00 27.56 151 LYS D CA 1
ATOM 6078 C C . LYS D 1 152 ? 45.579 -14.211 27.370 1.00 26.21 151 LYS D C 1
ATOM 6079 O O . LYS D 1 152 ? 45.557 -13.209 28.081 1.00 26.31 151 LYS D O 1
ATOM 6085 N N . TYR D 1 153 ? 44.486 -14.881 26.984 1.00 24.54 152 TYR D N 1
ATOM 6086 C CA . TYR D 1 153 ? 43.135 -14.440 27.327 1.00 26.62 152 TYR D CA 1
ATOM 6087 C C . TYR D 1 153 ? 42.585 -15.080 28.584 1.00 29.34 152 TYR D C 1
ATOM 6088 O O . TYR D 1 153 ? 41.430 -14.845 28.940 1.00 30.37 152 TYR D O 1
ATOM 6097 N N . GLN D 1 154 ? 43.421 -15.871 29.263 1.00 29.20 153 GLN D N 1
ATOM 6098 C CA . GLN D 1 154 ? 43.085 -16.502 30.527 1.00 29.89 153 GLN D CA 1
ATOM 6099 C C . GLN D 1 154 ? 41.787 -17.298 30.401 1.00 29.20 153 GLN D C 1
ATOM 6100 O O . GLN D 1 154 ? 40.865 -17.180 31.204 1.00 27.50 153 GLN D O 1
ATOM 6106 N N . LEU D 1 155 ? 41.745 -18.147 29.390 1.00 27.27 154 LEU D N 1
ATOM 6107 C CA . LEU D 1 155 ? 40.563 -18.923 29.139 1.00 26.74 154 LEU D CA 1
ATOM 6108 C C . LEU D 1 155 ? 40.663 -20.259 29.887 1.00 27.22 154 LEU D C 1
ATOM 6109 O O . LEU D 1 155 ? 41.761 -20.767 30.145 1.00 29.00 154 LEU D O 1
ATOM 6114 N N . ASN D 1 156 ? 39.502 -20.774 30.279 1.00 25.50 155 ASN D N 1
ATOM 6115 C CA . ASN D 1 156 ? 39.289 -22.127 30.781 1.00 25.03 155 ASN D CA 1
ATOM 6116 C C . ASN D 1 156 ? 39.225 -23.132 29.632 1.00 26.83 155 ASN D C 1
ATOM 6117 O O . ASN D 1 156 ? 38.527 -22.919 28.636 1.00 28.10 155 ASN D O 1
ATOM 6122 N N . SER D 1 157 ? 39.990 -24.211 29.730 1.00 27.30 156 SER D N 1
ATOM 6123 C CA . SER D 1 157 ? 40.119 -25.132 28.646 1.00 26.30 156 SER D CA 1
ATOM 6124 C C . SER D 1 157 ? 38.789 -25.849 28.293 1.00 27.80 156 SER D C 1
ATOM 6125 O O . SER D 1 157 ? 38.525 -26.099 27.110 1.00 25.25 156 SER D O 1
ATOM 6128 N N . ASP D 1 158 ? 37.953 -26.155 29.289 1.00 26.68 157 ASP D N 1
ATOM 6129 C CA . ASP D 1 158 ? 36.697 -26.869 29.026 1.00 28.09 157 ASP D CA 1
ATOM 6130 C C . ASP D 1 158 ? 35.623 -25.977 28.370 1.00 27.28 157 ASP D C 1
ATOM 6131 O O . ASP D 1 158 ? 34.634 -26.482 27.873 1.00 26.65 157 ASP D O 1
ATOM 6136 N N . ASN D 1 159 ? 35.850 -24.671 28.394 1.00 26.49 158 ASN D N 1
ATOM 6137 C CA . ASN D 1 159 ? 34.996 -23.654 27.800 1.00 29.10 158 ASN D CA 1
ATOM 6138 C C . ASN D 1 159 ? 35.556 -23.123 26.478 1.00 28.60 158 ASN D C 1
ATOM 6139 O O . ASN D 1 159 ? 35.098 -22.092 25.996 1.00 28.45 158 ASN D O 1
ATOM 6144 N N . THR D 1 160 ? 36.564 -23.797 25.924 1.00 28.53 159 THR D N 1
ATOM 6145 C CA . THR D 1 160 ? 37.205 -23.377 24.688 1.00 26.38 159 THR D CA 1
ATOM 6146 C C . THR D 1 160 ? 37.076 -24.497 23.669 1.00 28.53 159 THR D C 1
ATOM 6147 O O . THR D 1 160 ? 37.267 -25.665 24.005 1.00 25.08 159 THR D O 1
ATOM 6151 N N . TYR D 1 161 ? 36.701 -24.115 22.436 1.00 29.49 160 TYR D N 1
ATOM 6152 C CA . TYR D 1 161 ? 36.363 -25.053 21.339 1.00 27.91 160 TYR D CA 1
ATOM 6153 C C . TYR D 1 161 ? 37.166 -24.743 20.091 1.00 26.96 160 TYR D C 1
ATOM 6154 O O . TYR D 1 161 ? 37.097 -23.625 19.598 1.00 28.95 160 TYR D O 1
ATOM 6163 N N . TYR D 1 162 ? 37.928 -25.721 19.596 1.00 27.82 161 TYR D N 1
ATOM 6164 C CA . TYR D 1 162 ? 38.456 -25.677 18.212 1.00 26.80 161 TYR D CA 1
ATOM 6165 C C . TYR D 1 162 ? 37.429 -26.227 17.247 1.00 27.02 161 TYR D C 1
ATOM 6166 O O . TYR D 1 162 ? 36.981 -27.374 17.395 1.00 24.93 161 TYR D O 1
ATOM 6175 N N . ILE D 1 163 ? 37.074 -25.418 16.240 1.00 27.77 162 ILE D N 1
ATOM 6176 C CA . ILE D 1 163 ? 36.062 -25.822 15.255 1.00 26.51 162 ILE D CA 1
ATOM 6177 C C . ILE D 1 163 ? 36.726 -26.078 13.894 1.00 27.85 162 ILE D C 1
ATOM 6178 O O . ILE D 1 163 ? 37.427 -25.219 13.362 1.00 26.48 162 ILE D O 1
ATOM 6183 N N . GLY D 1 164 ? 36.527 -27.295 13.363 1.00 28.38 163 GLY D N 1
ATOM 6184 C CA . GLY D 1 164 ? 37.178 -27.744 12.133 1.00 27.76 163 GLY D CA 1
ATOM 6185 C C . GLY D 1 164 ? 36.482 -28.872 11.386 1.00 27.02 163 GLY D C 1
ATOM 6186 O O . GLY D 1 164 ? 35.370 -29.304 11.743 1.00 26.02 163 GLY D O 1
ATOM 6187 N N . ASP D 1 165 ? 37.145 -29.356 10.332 1.00 28.23 164 ASP D N 1
ATOM 6188 C CA . ASP D 1 165 ? 36.572 -30.386 9.492 1.00 29.13 164 ASP D CA 1
ATOM 6189 C C . ASP D 1 165 ? 37.414 -31.654 9.260 1.00 32.15 164 ASP D C 1
ATOM 6190 O O . ASP D 1 165 ? 36.926 -32.614 8.613 1.00 32.02 164 ASP D O 1
ATOM 6195 N N . ARG D 1 166 ? 38.654 -31.665 9.746 1.00 33.17 165 ARG D N 1
ATOM 6196 C CA . ARG D 1 166 ? 39.569 -32.785 9.528 1.00 35.42 165 ARG D CA 1
ATOM 6197 C C . ARG D 1 166 ? 39.979 -33.435 10.848 1.00 34.57 165 ARG D C 1
ATOM 6198 O O . ARG D 1 166 ? 39.710 -32.907 11.917 1.00 34.23 165 ARG D O 1
ATOM 6206 N N . THR D 1 167 ? 40.642 -34.582 10.772 1.00 34.54 166 THR D N 1
ATOM 6207 C CA . THR D 1 167 ? 41.118 -35.255 11.976 1.00 33.72 166 THR D CA 1
ATOM 6208 C C . THR D 1 167 ? 42.221 -34.492 12.686 1.00 32.25 166 THR D C 1
ATOM 6209 O O . THR D 1 167 ? 42.282 -34.532 13.901 1.00 29.69 166 THR D O 1
ATOM 6213 N N . LEU D 1 168 ? 43.060 -33.754 11.960 1.00 33.25 167 LEU D N 1
ATOM 6214 C CA . LEU D 1 168 ? 44.124 -32.992 12.636 1.00 34.71 167 LEU D CA 1
ATOM 6215 C C . LEU D 1 168 ? 43.558 -31.858 13.505 1.00 33.33 167 LEU D C 1
ATOM 6216 O O . LEU D 1 168 ? 44.226 -31.351 14.425 1.00 31.62 167 LEU D O 1
ATOM 6221 N N . ASP D 1 169 ? 42.352 -31.425 13.177 1.00 32.33 168 ASP D N 1
ATOM 6222 C CA . ASP D 1 169 ? 41.689 -30.392 13.955 1.00 31.14 168 ASP D CA 1
ATOM 6223 C C . ASP D 1 169 ? 41.254 -30.980 15.297 1.00 28.80 168 ASP D C 1
ATOM 6224 O O . ASP D 1 169 ? 41.434 -30.353 16.319 1.00 32.50 168 ASP D O 1
ATOM 6229 N N . VAL D 1 170 ? 40.690 -32.190 15.299 1.00 31.32 169 VAL D N 1
ATOM 6230 C CA . VAL D 1 170 ? 40.361 -32.869 16.554 1.00 28.73 169 VAL D CA 1
ATOM 6231 C C . VAL D 1 170 ? 41.636 -33.111 17.360 1.00 30.00 169 VAL D C 1
ATOM 6232 O O . VAL D 1 170 ? 41.627 -32.884 18.557 1.00 29.85 169 VAL D O 1
ATOM 6236 N N . GLU D 1 171 ? 42.715 -33.573 16.709 1.00 28.16 170 GLU D N 1
ATOM 6237 C CA . GLU D 1 171 ? 43.988 -33.811 17.410 1.00 29.65 170 GLU D CA 1
ATOM 6238 C C . GLU D 1 171 ? 44.516 -32.525 18.017 1.00 27.38 170 GLU D C 1
ATOM 6239 O O . GLU D 1 171 ? 45.037 -32.521 19.111 1.00 29.18 170 GLU D O 1
ATOM 6245 N N . PHE D 1 172 ? 44.398 -31.437 17.283 1.00 26.96 171 PHE D N 1
ATOM 6246 C CA . PHE D 1 172 ? 44.864 -30.147 17.779 1.00 29.56 171 PHE D CA 1
ATOM 6247 C C . PHE D 1 172 ? 44.182 -29.806 19.094 1.00 29.23 171 PHE D C 1
ATOM 6248 O O . PHE D 1 172 ? 44.844 -29.418 20.077 1.00 31.36 171 PHE D O 1
ATOM 6256 N N . ALA D 1 173 ? 42.861 -29.964 19.109 1.00 30.89 172 ALA D N 1
ATOM 6257 C CA . ALA D 1 173 ? 42.051 -29.661 20.306 1.00 29.40 172 ALA D CA 1
ATOM 6258 C C . ALA D 1 173 ? 42.439 -30.577 21.450 1.00 26.85 172 ALA D C 1
ATOM 6259 O O . ALA D 1 173 ? 42.654 -30.127 22.558 1.00 28.66 172 ALA D O 1
ATOM 6261 N N . GLN D 1 174 ? 42.597 -31.860 21.148 1.00 28.27 173 GLN D N 1
ATOM 6262 C CA . GLN D 1 174 ? 42.996 -32.838 22.117 1.00 29.37 173 GLN D CA 1
ATOM 6263 C C . GLN D 1 174 ? 44.385 -32.587 22.673 1.00 29.36 173 GLN D C 1
ATOM 6264 O O . GLN D 1 174 ? 44.596 -32.659 23.874 1.00 28.25 173 GLN D O 1
ATOM 6270 N N . ASN D 1 175 ? 45.337 -32.308 21.781 1.00 29.62 174 ASN D N 1
ATOM 6271 C CA . ASN D 1 175 ? 46.701 -31.960 22.165 1.00 28.89 174 ASN D CA 1
ATOM 6272 C C . ASN D 1 175 ? 46.788 -30.705 23.045 1.00 29.33 174 ASN D C 1
ATOM 6273 O O . ASN D 1 175 ? 47.658 -30.636 23.915 1.00 29.08 174 ASN D O 1
ATOM 6278 N N . SER D 1 176 ? 45.859 -29.766 22.821 1.00 28.53 175 SER D N 1
ATOM 6279 C CA . SER D 1 176 ? 45.684 -28.532 23.587 1.00 30.06 175 SER D CA 1
ATOM 6280 C C . SER D 1 176 ? 44.895 -28.689 24.878 1.00 27.49 175 SER D C 1
ATOM 6281 O O . SER D 1 176 ? 44.889 -27.781 25.676 1.00 29.84 175 SER D O 1
ATOM 6284 N N . GLY D 1 177 ? 44.109 -29.752 24.989 1.00 29.51 176 GLY D N 1
ATOM 6285 C CA . GLY D 1 177 ? 43.229 -29.983 26.129 1.00 29.36 176 GLY D CA 1
ATOM 6286 C C . GLY D 1 177 ? 41.929 -29.206 26.054 1.00 27.62 176 GLY D C 1
ATOM 6287 O O . GLY D 1 177 ? 41.308 -28.902 27.062 1.00 26.81 176 GLY D O 1
ATOM 6288 N N . ILE D 1 178 ? 41.507 -28.865 24.855 1.00 26.97 177 ILE D N 1
ATOM 6289 C CA . ILE D 1 178 ? 40.292 -28.077 24.699 1.00 26.50 177 ILE D CA 1
ATOM 6290 C C . ILE D 1 178 ? 39.254 -28.915 23.955 1.00 25.47 177 ILE D C 1
ATOM 6291 O O . ILE D 1 178 ? 39.535 -30.038 23.496 1.00 27.76 177 ILE D O 1
ATOM 6296 N N . GLN D 1 179 ? 38.058 -28.363 23.845 1.00 26.50 178 GLN D N 1
ATOM 6297 C CA . GLN D 1 179 ? 36.949 -29.060 23.235 1.00 27.05 178 GLN D CA 1
ATOM 6298 C C . GLN D 1 179 ? 37.103 -28.933 21.748 1.00 26.63 178 GLN D C 1
ATOM 6299 O O . GLN D 1 179 ? 37.778 -28.028 21.255 1.00 27.36 178 GLN D O 1
ATOM 6305 N N . SER D 1 180 ? 36.478 -29.858 21.043 1.00 27.57 179 SER D N 1
ATOM 6306 C CA . SER D 1 180 ? 36.532 -29.917 19.592 1.00 28.74 179 SER D CA 1
ATOM 6307 C C . SER D 1 180 ? 35.112 -29.921 19.100 1.00 27.34 179 SER D C 1
ATOM 6308 O O . SER D 1 180 ? 34.289 -30.683 19.615 1.00 26.99 179 SER D O 1
ATOM 6311 N N . ILE D 1 181 ? 34.810 -29.025 18.153 1.00 28.08 180 ILE D N 1
ATOM 6312 C CA . ILE D 1 181 ? 33.601 -29.137 17.332 1.00 26.82 180 ILE D CA 1
ATOM 6313 C C . ILE D 1 181 ? 34.048 -29.517 15.904 1.00 27.51 180 ILE D C 1
ATOM 6314 O O . ILE D 1 181 ? 34.822 -28.795 15.269 1.00 28.41 180 ILE D O 1
ATOM 6319 N N . ASN D 1 182 ? 33.591 -30.666 15.417 1.00 27.56 181 ASN D N 1
ATOM 6320 C CA . ASN D 1 182 ? 34.046 -31.170 14.119 1.00 29.45 181 ASN D CA 1
ATOM 6321 C C . ASN D 1 182 ? 32.950 -31.852 13.307 1.00 29.14 181 ASN D C 1
ATOM 6322 O O . ASN D 1 182 ? 32.017 -32.408 13.852 1.00 27.51 181 ASN D O 1
ATOM 6327 N N . PHE D 1 183 ? 33.080 -31.801 11.987 1.00 29.53 182 PHE D N 1
ATOM 6328 C CA . PHE D 1 183 ? 32.206 -32.583 11.125 1.00 31.66 182 PHE D CA 1
ATOM 6329 C C . PHE D 1 183 ? 32.443 -34.075 11.257 1.00 32.74 182 PHE D C 1
ATOM 6330 O O . PHE D 1 183 ? 31.517 -34.865 11.037 1.00 33.38 182 PHE D O 1
ATOM 6338 N N . LEU D 1 184 ? 33.649 -34.459 11.674 1.00 32.59 183 LEU D N 1
ATOM 6339 C CA . LEU D 1 184 ? 33.985 -35.871 11.819 1.00 33.19 183 LEU D CA 1
ATOM 6340 C C . LEU D 1 184 ? 33.713 -36.379 13.233 1.00 33.67 183 LEU D C 1
ATOM 6341 O O . LEU D 1 184 ? 33.841 -35.636 14.211 1.00 33.00 183 LEU D O 1
ATOM 6346 N N . GLU D 1 185 ? 33.307 -37.645 13.324 1.00 34.53 184 GLU D N 1
ATOM 6347 C CA . GLU D 1 185 ? 33.177 -38.307 14.615 1.00 36.73 184 GLU D CA 1
ATOM 6348 C C . GLU D 1 185 ? 34.587 -38.606 15.092 1.00 35.77 184 GLU D C 1
ATOM 6349 O O . GLU D 1 185 ? 35.511 -38.738 14.277 1.00 35.16 184 GLU D O 1
ATOM 6352 N N . SER D 1 186 ? 34.761 -38.711 16.405 1.00 32.79 185 SER D N 1
ATOM 6353 C CA . SER D 1 186 ? 36.069 -38.981 16.951 1.00 32.25 185 SER D CA 1
ATOM 6354 C C . SER D 1 186 ? 35.943 -39.763 18.230 1.00 33.66 185 SER D C 1
ATOM 6355 O O . SER D 1 186 ? 34.976 -39.639 18.986 1.00 33.83 185 SER D O 1
ATOM 6358 N N . THR D 1 187 ? 36.956 -40.572 18.475 1.00 35.22 186 THR D N 1
ATOM 6359 C CA . THR D 1 187 ? 37.144 -41.205 19.775 1.00 35.95 186 THR D CA 1
ATOM 6360 C C . THR D 1 187 ? 37.393 -40.122 20.861 1.00 35.20 186 THR D C 1
ATOM 6361 O O . THR D 1 187 ? 37.205 -40.363 22.056 1.00 35.23 186 THR D O 1
ATOM 6365 N N . TYR D 1 188 ? 37.795 -38.920 20.457 1.00 34.71 187 TYR D N 1
ATOM 6366 C CA . TYR D 1 188 ? 38.084 -37.883 21.447 1.00 33.60 187 TYR D CA 1
ATOM 6367 C C . TYR D 1 188 ? 36.845 -37.499 22.233 1.00 33.48 187 TYR D C 1
ATOM 6368 O O . TYR D 1 188 ? 35.845 -37.060 21.665 1.00 34.44 187 TYR D O 1
ATOM 6377 N N . GLU D 1 189 ? 36.948 -37.671 23.545 1.00 33.64 188 GLU D N 1
ATOM 6378 C CA . GLU D 1 189 ? 35.855 -37.430 24.480 1.00 35.10 188 GLU D CA 1
ATOM 6379 C C . GLU D 1 189 ? 35.424 -35.965 24.514 1.00 33.40 188 GLU D C 1
ATOM 6380 O O . GLU D 1 189 ? 34.290 -35.679 24.836 1.00 33.69 188 GLU D O 1
ATOM 6383 N N . GLY D 1 190 ? 36.321 -35.033 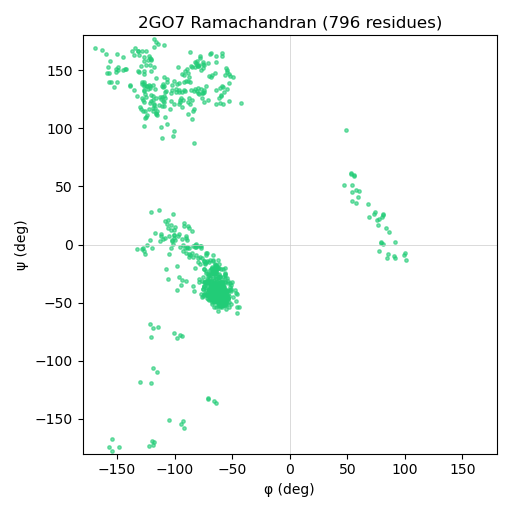24.204 1.00 32.26 189 GLY D N 1
ATOM 6384 C CA . GLY D 1 190 ? 35.954 -33.614 24.096 1.00 28.98 189 GLY D CA 1
ATOM 6385 C C . GLY D 1 190 ? 35.445 -33.180 22.721 1.00 28.84 189 GLY D C 1
ATOM 6386 O O . GLY D 1 190 ? 35.360 -31.978 22.449 1.00 27.40 189 GLY D O 1
ATOM 6387 N N . ASN D 1 191 ? 35.105 -34.148 21.858 1.00 29.21 190 ASN D N 1
ATOM 6388 C CA . ASN D 1 191 ? 34.610 -33.864 20.502 1.00 30.68 190 ASN D CA 1
ATOM 6389 C C . ASN D 1 191 ? 33.099 -33.773 20.457 1.00 30.16 190 ASN D C 1
ATOM 6390 O O . ASN D 1 191 ? 32.411 -34.549 21.094 1.00 29.81 190 ASN D O 1
ATOM 6395 N N . HIS D 1 192 ? 32.600 -32.818 19.679 1.00 29.97 191 HIS D N 1
ATOM 6396 C CA . HIS D 1 192 ? 31.170 -32.633 19.473 1.00 28.29 191 HIS D CA 1
ATOM 6397 C C . HIS D 1 192 ? 30.946 -32.637 17.963 1.00 28.31 191 HIS D C 1
ATOM 6398 O O . HIS D 1 192 ? 31.253 -31.668 17.289 1.00 26.16 191 HIS D O 1
ATOM 6405 N N . ARG D 1 193 ? 30.465 -33.770 17.443 1.00 30.18 192 ARG D N 1
ATOM 6406 C CA . ARG D 1 193 ? 30.292 -33.961 16.002 1.00 31.09 192 ARG D CA 1
ATOM 6407 C C . ARG D 1 193 ? 29.104 -33.121 15.537 1.00 30.89 192 ARG D C 1
ATOM 6408 O O . ARG D 1 193 ? 28.076 -33.071 16.228 1.00 31.43 192 ARG D O 1
ATOM 6413 N N . ILE D 1 194 ? 29.261 -32.434 14.402 1.00 29.70 193 ILE D N 1
ATOM 6414 C CA . ILE D 1 194 ? 28.167 -31.674 13.782 1.00 28.96 193 ILE D CA 1
ATOM 6415 C C . ILE D 1 194 ? 28.002 -32.094 12.313 1.00 30.07 193 ILE D C 1
ATOM 6416 O O . ILE D 1 194 ? 28.916 -32.662 11.699 1.00 30.07 193 ILE D O 1
ATOM 6421 N N . GLN D 1 195 ? 26.820 -31.844 11.771 1.00 30.78 194 GLN D N 1
ATOM 6422 C CA . GLN D 1 195 ? 26.548 -32.086 10.348 1.00 33.53 194 GLN D CA 1
ATOM 6423 C C . GLN D 1 195 ? 26.477 -30.814 9.538 1.00 32.96 194 GLN D C 1
ATOM 6424 O O . GLN D 1 195 ? 26.755 -30.849 8.332 1.00 33.95 194 GLN D O 1
ATOM 6430 N N . ALA D 1 196 ? 26.053 -29.721 10.184 1.00 30.84 195 ALA D N 1
ATOM 6431 C CA . ALA D 1 196 ? 26.055 -28.392 9.587 1.00 29.51 195 ALA D CA 1
ATOM 6432 C C . ALA D 1 196 ? 26.558 -27.392 10.623 1.00 31.07 195 ALA D C 1
ATOM 6433 O O . ALA D 1 196 ? 26.654 -27.734 11.824 1.00 30.94 195 ALA D O 1
ATOM 6435 N N . LEU D 1 197 ? 26.882 -26.172 10.175 1.00 31.57 196 LEU D N 1
ATOM 6436 C CA . LEU D 1 197 ? 27.294 -25.090 11.088 1.00 30.05 196 LEU D CA 1
ATOM 6437 C C . LEU D 1 197 ? 26.123 -24.624 11.944 1.00 29.52 196 LEU D C 1
ATOM 6438 O O . LEU D 1 197 ? 26.325 -24.147 13.067 1.00 26.42 196 LEU D O 1
ATOM 6443 N N . ALA D 1 198 ? 24.902 -24.752 11.424 1.00 30.02 197 ALA D N 1
ATOM 6444 C CA . ALA D 1 198 ? 23.716 -24.386 12.204 1.00 31.05 197 ALA D CA 1
ATOM 6445 C C . ALA D 1 198 ? 23.534 -25.287 13.444 1.00 31.05 197 ALA D C 1
ATOM 6446 O O . ALA D 1 198 ? 22.804 -24.937 14.371 1.00 30.73 197 ALA D O 1
ATOM 6448 N N . ASP D 1 199 ? 24.189 -26.447 13.459 1.00 31.82 198 ASP D N 1
ATOM 6449 C CA . ASP D 1 199 ? 24.132 -27.340 14.621 1.00 32.18 198 ASP D CA 1
ATOM 6450 C C . ASP D 1 199 ? 24.958 -26.809 15.805 1.00 31.80 198 ASP D C 1
ATOM 6451 O O . ASP D 1 199 ? 24.785 -27.290 16.922 1.00 32.17 198 ASP D O 1
ATOM 6456 N N . ILE D 1 200 ? 25.868 -25.848 15.570 1.00 32.68 199 ILE D N 1
ATOM 6457 C CA . ILE D 1 200 ? 26.767 -25.346 16.632 1.00 30.84 199 ILE D CA 1
ATOM 6458 C C . ILE D 1 200 ? 25.962 -24.620 17.712 1.00 33.51 199 ILE D C 1
ATOM 6459 O O . ILE D 1 200 ? 26.033 -24.968 18.896 1.00 35.19 199 ILE D O 1
ATOM 6464 N N . SER D 1 201 ? 25.160 -23.646 17.309 1.00 33.44 200 SER D N 1
ATOM 6465 C CA . SER D 1 201 ? 24.314 -22.929 18.258 1.00 35.00 200 SER D CA 1
ATOM 6466 C C . SER D 1 201 ? 23.462 -23.873 19.132 1.00 36.43 200 SER D C 1
ATOM 6467 O O . SER D 1 201 ? 23.200 -23.575 20.297 1.00 35.04 200 SER D O 1
ATOM 6470 N N . ARG D 1 202 ? 23.049 -25.006 18.565 1.00 38.03 201 ARG D N 1
ATOM 6471 C CA . ARG D 1 202 ? 22.323 -26.070 19.312 1.00 40.08 201 ARG D CA 1
ATOM 6472 C C . ARG D 1 202 ? 23.099 -26.647 20.497 1.00 39.70 201 ARG D C 1
ATOM 6473 O O . ARG D 1 202 ? 22.535 -26.918 21.557 1.00 38.30 201 ARG D O 1
ATOM 6481 N N . ILE D 1 203 ? 24.396 -26.842 20.302 1.00 41.05 202 ILE D N 1
ATOM 6482 C CA . ILE D 1 203 ? 25.254 -27.383 21.349 1.00 40.15 202 ILE D CA 1
ATOM 6483 C C . ILE D 1 203 ? 25.058 -26.578 22.638 1.00 41.25 202 ILE D C 1
ATOM 6484 O O . ILE D 1 203 ? 25.102 -27.135 23.741 1.00 41.30 202 ILE D O 1
ATOM 6489 N N . PHE D 1 204 ? 24.823 -25.273 22.491 1.00 40.90 203 PHE D N 1
ATOM 6490 C CA . PHE D 1 204 ? 24.780 -24.359 23.626 1.00 41.60 203 PHE D CA 1
ATOM 6491 C C . PHE D 1 204 ? 23.377 -23.918 24.017 1.00 44.63 203 PHE D C 1
ATOM 6492 O O . PHE D 1 204 ? 23.204 -23.301 25.066 1.00 44.19 203 PHE D O 1
ATOM 6500 N N . GLU D 1 205 ? 22.380 -24.266 23.207 1.00 47.65 204 GLU D N 1
ATOM 6501 C CA . GLU D 1 205 ? 21.026 -23.821 23.453 1.00 51.15 204 GLU D CA 1
ATOM 6502 C C . GLU D 1 205 ? 20.266 -24.716 24.451 1.00 53.90 204 GLU D C 1
ATOM 6503 O O . GLU D 1 205 ? 19.991 -25.898 24.181 1.00 53.15 204 GLU D O 1
ATOM 6509 N N . THR D 1 206 ? 19.935 -24.135 25.607 1.00 57.74 205 THR D N 1
ATOM 6510 C CA . THR D 1 206 ? 18.923 -24.695 26.512 1.00 59.40 205 THR D CA 1
ATOM 6511 C C . THR D 1 206 ? 17.890 -23.613 26.793 1.00 59.90 205 THR D C 1
ATOM 6512 O O . THR D 1 206 ? 18.218 -22.426 26.747 1.00 60.48 205 THR D O 1
#